Protein AF-0000000087418498 (afdb_homodimer)

Radius of gyration: 37.53 Å; Cα contacts (8 Å, |Δi|>4): 2451; chains: 2; bounding box: 101×217×63 Å

Secondary structure (DSSP, 8-state):
--------------------------PPPB--TTSSTT-EEESSS-EEEEEE-STT-EEEEEETTEEEEEE--TTSEEEEEEPP--SEEEEEEEEESSSEEEEEEEEEEEEEEEEESHHHH-BGGGSTTHHHHHHT--EEEEEEEE------SSPPS--S---EEESTTTSTTSBHHHHHHHHHHHHHH-S-EEEEE---TT--GGGGS-HHHHHH-GGGHHHHHHHHHHHHH--HHHHHHHHHHHHHHHHHHHHTT----SPP-PPP-GGGSSSSTTHHIIIIITTTTTS--SEEEEE--GGGGGGHHHHHHHHHHHHHHHHHHHTS-S--EEEEPPPPBS---SS----HHHHHHHHHHHHHHHSSSEEEE--TTS-BTTBSS-S-HHHHHHHHHHHIIIIIT---S--S--EEEEEEEETTEEEEEEE--TT-EEESSSSS---EEEE-TT--EEE-EEEEETTTEEEEE-TT-SS--EEEES-SSS----EEETTSPBPPPEES-----TTTT--/--------------------------PPPB--TTSSTT-EEESSS-EEEEEE-STT-EEEEEETTEEEEEE--TTSEEEEEEPP--SEEEEEEEEESSSEEEEEEEEEEEEEEEEESHHHH-BGGGSTTHHHHHHT--EEEEEEEE------SSPPS--S---EEESTTTSTTSBHHHHHHHHHHHHHH-S-EEEEE---TT--GGGGS-HHHHHH-GGGHHHHHHHHHHHHH--HHHHHHHHHHHHHHHHHHHHTT----SPP-PPP-GGGSSSSTTHHIIIIITTTTTS--SEEEEE--GGGGGGHHHHHHHHHHHHHHHHHHHTS-S--EEEEPPPPBS---SS----HHHHHHHHHHHHHHHSSSEEEE--TTS-BTTBSS-S-HHHHHHHHHHHIIIIIT---S--S--EEEEEEEETTEEEEEEE--TT-EEESSSSS---EEEE-TT--EEE-EEEEETTTEEEEE-TT-SS--EEEES-SSS----EEETTSPBPPPEES-----TTTT--

Solvent-accessible surface area (backbone atoms only — not comparable to full-atom values): 53823 Å² total; per-residue (Å²): 136,85,82,78,80,79,82,81,80,79,80,80,79,79,79,76,76,78,75,73,73,71,71,69,79,74,54,60,62,42,64,39,35,82,65,39,45,43,25,50,42,28,36,81,36,64,35,55,48,59,37,36,34,37,58,66,36,57,36,36,39,36,46,84,89,45,73,49,74,43,59,16,35,91,85,7,44,37,68,48,74,43,71,59,44,69,63,47,72,69,36,48,42,36,40,38,46,96,39,77,48,77,31,44,54,28,32,23,17,47,15,37,38,30,29,37,6,41,65,26,39,34,30,29,61,70,29,65,56,23,70,61,52,32,58,36,32,77,38,66,55,35,22,39,32,54,50,55,92,41,34,26,86,58,74,31,76,49,61,71,51,53,44,37,57,32,23,56,84,55,41,39,76,33,32,24,29,47,48,42,26,46,49,52,50,28,50,54,67,71,45,35,29,21,40,40,37,50,33,38,63,70,27,27,70,53,3,53,22,62,45,68,64,44,71,69,34,74,91,36,42,64,51,50,50,53,50,50,51,46,70,73,63,64,53,63,69,56,48,47,49,53,37,53,50,51,40,49,52,49,49,52,39,49,74,70,68,47,93,66,78,80,78,74,66,82,73,80,56,67,83,44,28,48,58,36,65,14,9,31,21,14,30,39,44,44,41,53,56,53,59,48,59,57,32,36,39,37,28,58,50,77,66,39,20,71,26,10,55,51,38,48,53,48,52,52,48,31,53,50,50,52,32,63,69,39,66,72,53,76,48,39,40,34,34,42,40,66,45,20,28,44,72,69,64,89,70,73,54,88,35,42,52,32,43,27,38,46,22,57,58,51,35,50,79,74,38,77,52,45,46,64,22,73,33,54,86,52,40,18,37,74,36,92,64,46,37,62,32,56,64,53,12,49,42,45,37,31,40,47,40,30,75,72,66,65,43,94,61,85,42,60,44,23,35,83,70,50,76,46,72,59,71,46,33,37,39,35,36,46,43,56,29,72,86,13,64,40,55,53,48,41,86,70,57,43,33,41,29,36,14,32,90,84,68,55,59,39,77,35,51,46,46,77,47,83,53,44,29,37,40,38,35,36,98,86,33,68,55,58,71,32,46,34,31,41,55,28,43,24,47,68,57,34,46,17,22,66,78,67,40,42,48,49,62,47,62,70,60,83,71,88,59,93,21,65,84,34,111,137,84,80,79,79,77,80,80,79,80,78,79,78,77,78,77,77,76,75,73,73,72,70,70,77,76,57,61,64,44,64,38,36,81,66,39,46,42,24,50,41,28,36,78,35,62,34,55,48,59,38,35,36,39,58,65,36,58,36,38,41,35,46,85,86,46,74,48,74,42,58,16,35,90,86,8,45,38,69,49,75,42,71,58,44,70,63,47,72,68,35,48,43,36,40,37,46,97,40,78,48,78,33,43,54,27,32,24,16,48,17,36,38,30,28,38,8,42,66,27,40,34,29,28,63,70,28,66,58,23,70,60,53,32,59,37,32,78,38,66,53,34,21,38,32,55,49,56,94,39,35,25,85,56,74,30,76,51,61,74,53,56,45,37,55,32,24,53,86,56,40,39,75,33,31,23,29,45,49,41,24,45,49,52,48,29,50,53,67,71,44,34,29,20,40,38,37,49,32,38,63,70,26,26,68,54,4,53,22,62,45,65,64,45,70,69,33,72,91,37,42,66,52,51,50,53,48,52,49,45,69,73,62,64,51,65,67,58,47,46,50,53,38,52,50,51,38,50,52,50,50,51,38,48,73,72,67,48,95,66,77,78,78,74,66,80,74,80,56,66,84,44,28,48,58,37,64,13,9,31,21,14,31,40,45,43,41,53,57,52,59,47,58,56,30,37,41,38,28,59,52,77,65,39,19,71,25,11,56,52,39,48,53,50,53,52,47,30,54,48,50,51,33,62,70,40,67,72,54,75,47,40,41,33,32,41,40,67,46,21,27,44,72,68,65,89,69,76,54,89,36,42,53,31,43,27,39,43,22,58,58,52,34,48,78,74,38,76,56,43,44,65,22,71,34,56,87,54,40,18,36,74,36,93,65,47,39,61,33,56,64,54,12,47,41,46,37,32,40,47,41,29,75,73,66,64,43,94,62,85,41,58,44,23,35,82,70,49,77,47,72,59,71,46,34,35,40,34,36,46,42,57,29,73,86,13,64,39,56,54,50,44,85,71,56,45,36,41,30,35,14,31,89,85,69,55,60,39,76,34,50,46,46,78,47,83,54,44,27,37,40,38,34,37,96,86,32,68,54,57,70,34,45,34,31,41,54,28,41,25,49,68,57,33,46,18,22,67,77,66,39,40,48,50,62,47,62,70,61,85,71,88,59,91,20,66,85,34,111

Foldseek 3Di:
DDPPPPDPPPPPPPPPPPPPPPPVPWDDWDAFQQDAALHEAEADAWFKGKTFGAQQWKKWKDKDHWIDIDGQHNRRIDMDTTDGDDWDDDIWIWMDTVDIDIHTRYTYFAEEEQEAADQQQPFLQQFPPSVVVLQPFQAQLEKEKEFDQWFDLAADQHGDIHIDGTHSVPRGRHGNLQSLLQVVCCVVVVGRYYYYYLYYHLADLQQQFNPVVLVVDVLNVVVVVVVVVCVVPDDLVVQQVVLVVQQVVQVVCVVVVHDGDDRGDRDDDPNTDRYDGNRCNRRRVNNCAQRDHQYYEYEYQPNCLLQLVSLLPSVLNSQVRSCVRNVPHNHAYEYEQFEFEADDDDWDDFGSSLSNSVSQVSSPVVGPNYYYAYHNPQDDHHDSRRRNSNVSSVLRSLSCCCVPVNDPDQNHWKEWDDWDDDFQKIKTFIPSLVQAKAWPPDRWWFFKWWDDPVPDIGGWGWDDDPGGMIMIGDPVGGHTDKMWGNRYSRTDGTMTHPVRGHHRTDMPDPDDGPSNPPD/DPPCPPPPPPPPPPPPPPPPPPPPPFDDWDAFQQDAALHEAEADAWFKGKTFGAQQWKKWKDKDHWIDIDGQHNRRIDMDTTDGDHWDDDIWIWMDTVDIDIHTRYTYFAEAEQEEADLQQPFLQQFPPSVVVLQPFQAQLEKEKEFDQWFDLAADQHGDIHIDGTHSVPRGRHGNLQSLLQVVCCVVVVGRYYYYYLYYHLADLQQQFNPVVLVVDVLNVVVVVVVVVCVVPDDLVVQQVVLVVQQVVQVVCVVVVHDGDDRGDRDDDPNTDRYRGNRCNRRRVNNCAQRDHQYYEYEYQPNCLLQLVSLLPSVLNSQVRSCVRNVPPNHAYEYEQFEFEADDDDWDDFGSSLSNSVSQVSSPVVGPNYYYAYHNPQDDHHDSRRRNSNVSSVLRSLSCCCPPVNDPDQRHWKEWDDWDDDFQKIKTFIPSQVQAKAWPPDRWWFFKWWDDPVPDTGGWGWHDDPGGMIMIGDPVGGHTDKMWGNRYSRTDGTMTHPVRGHHRTDMPDPDDGPSNPPD

Sequence (1038 aa):
MPALHRNLLLTGCLLLAVFSTTQSTRADVKMPALFGDHMVLQQGQPIPIWGWADPGEQVRVTLGGDVRTVTADAEGRWKVLLGKLSAGGPHKLEIQGNNALTLSDVLIGEVWVCSGQSNMQWDVSRSNDSDLEIASAKYPNIRLITVPQVGTQEPQDDFKGKWELCSPETVPSFSAVGYFFGRQLYQTLDVPIGLIDNSWGGSSAEAWVRRDLLEADAQYGPLMERWEKTESTYDHDKAVANYKEKLAAWKTKKEAGEKVGNQPRAPRNPLTNQHRPGNLYNGVLKPVIGYGIRGAIWYQGESNAGRAYQYRNLFPLMIQNWRDEWGQGDFPFYFVQLADFRNEVPGPADSAWAELREAQTMTMSKLPNTGEAVILNLGESSDIHPKNKQDVAKRLARWALAHDYGMDIVYRSPIYKSMETDGNKSVLTFDHVGGGLDTFDVPQLIGFTIAGEDQKFVPATAKIIGKNQIEVTSDQIEAPVAVRYAWADNPVCNVQNVEGLPLTPFRTDDWKGVTADSHMPALHRNLLLTGCLLLAVFSTTQSTRADVKMPALFGDHMVLQQGQPIPIWGWADPGEQVRVTLGGDVRTVTADAEGRWKVLLGKLSAGGPHKLEIQGNNALTLSDVLIGEVWVCSGQSNMQWDVSRSNDSDLEIASAKYPNIRLITVPQVGTQEPQDDFKGKWELCSPETVPSFSAVGYFFGRQLYQTLDVPIGLIDNSWGGSSAEAWVRRDLLEADAQYGPLMERWEKTESTYDHDKAVANYKEKLAAWKTKKEAGEKVGNQPRAPRNPLTNQHRPGNLYNGVLKPVIGYGIRGAIWYQGESNAGRAYQYRNLFPLMIQNWRDEWGQGDFPFYFVQLADFRNEVPGPADSAWAELREAQTMTMSKLPNTGEAVILNLGESSDIHPKNKQDVAKRLARWALAHDYGMDIVYRSPIYKSMETDGNKSVLTFDHVGGGLDTFDVPQLIGFTIAGEDQKFVPATAKIIGKNQIEVTSDQIEAPVAVRYAWADNPVCNVQNVEGLPLTPFRTDDWKGVTADSH

Organism: NCBI:txid2527985

pLDDT: mean 94.29, std 13.64, range [24.36, 99.0]

InterPro domains:
  IPR005181 Sialate O-acetylesterase domain [PF03629] (110-233)
  IPR005181 Sialate O-acetylesterase domain [PF03629] (292-379)
  IPR036514 SGNH hydrolase superfamily [G3DSA:3.40.50.1110] (109-403)
  IPR039329 Sialate O-acetylesterase [PTHR22901] (10-508)

Structure (mmCIF, N/CA/C/O backbone):
data_AF-0000000087418498-model_v1
#
loop_
_entity.id
_entity.type
_entity.pdbx_description
1 polymer 'Sialate O-acetylesterase domain-containing protein'
#
loop_
_atom_site.group_PDB
_atom_site.id
_atom_site.type_symbol
_atom_site.label_atom_id
_atom_site.label_alt_id
_atom_site.label_comp_id
_atom_site.label_asym_id
_atom_site.label_entity_id
_atom_site.label_seq_id
_atom_site.pdbx_PDB_ins_code
_atom_site.Cartn_x
_atom_site.Cartn_y
_atom_site.Cartn_z
_atom_site.occupancy
_atom_site.B_iso_or_equiv
_atom_site.auth_seq_id
_atom_site.auth_comp_id
_atom_site.auth_asym_id
_atom_site.auth_atom_id
_atom_site.pdbx_PDB_model_num
ATOM 1 N N . MET A 1 1 ? -52.5 -112.812 7.559 1 26 1 MET A N 1
ATOM 2 C CA . MET A 1 1 ? -51.562 -112.062 6.758 1 26 1 MET A CA 1
ATOM 3 C C . MET A 1 1 ? -51.938 -110.625 6.699 1 26 1 MET A C 1
ATOM 5 O O . MET A 1 1 ? -52.906 -110.25 6.012 1 26 1 MET A O 1
ATOM 9 N N . PRO A 1 2 ? -51.844 -109.812 7.918 1 30.5 2 PRO A N 1
ATOM 10 C CA . PRO A 1 2 ? -52.406 -108.5 8.305 1 30.5 2 PRO A CA 1
ATOM 11 C C . PRO A 1 2 ? -51.812 -107.312 7.523 1 30.5 2 PRO A C 1
ATOM 13 O O . PRO A 1 2 ? -50.594 -107.25 7.406 1 30.5 2 PRO A O 1
ATOM 16 N N . ALA A 1 3 ? -52.469 -106.938 6.449 1 29.66 3 ALA A N 1
ATOM 17 C CA . ALA A 1 3 ? -52.188 -105.938 5.406 1 29.66 3 ALA A CA 1
ATOM 18 C C . ALA A 1 3 ? -52.031 -104.562 6 1 29.66 3 ALA A C 1
ATOM 20 O O . ALA A 1 3 ? -53 -104 6.527 1 29.66 3 ALA A O 1
ATOM 21 N N . LEU A 1 4 ? -50.906 -104.188 6.699 1 26.78 4 LEU A N 1
ATOM 22 C CA . LEU A 1 4 ? -50.531 -103 7.387 1 26.78 4 LEU A CA 1
ATOM 23 C C . LEU A 1 4 ? -50.469 -101.812 6.41 1 26.78 4 LEU A C 1
ATOM 25 O O . LEU A 1 4 ? -49.688 -101.812 5.457 1 26.78 4 LEU A O 1
ATOM 29 N N . HIS A 1 5 ? -51.562 -101.125 6.059 1 24.36 5 HIS A N 1
ATOM 30 C CA . HIS A 1 5 ? -51.719 -100 5.156 1 24.36 5 HIS A CA 1
ATOM 31 C C . HIS A 1 5 ? -50.938 -98.75 5.656 1 24.36 5 HIS A C 1
ATOM 33 O O . HIS A 1 5 ? -51.281 -98.188 6.695 1 24.36 5 HIS A O 1
ATOM 39 N N . ARG A 1 6 ? -49.562 -98.75 5.664 1 27.55 6 ARG A N 1
ATOM 40 C CA . ARG A 1 6 ? -48.75 -97.625 6.168 1 27.55 6 ARG A CA 1
ATOM 41 C C . ARG A 1 6 ? -49.094 -96.312 5.43 1 27.55 6 ARG A C 1
ATOM 43 O O . ARG A 1 6 ? -49.031 -96.312 4.199 1 27.55 6 ARG A O 1
ATOM 50 N N . ASN A 1 7 ? -49.906 -95.375 5.973 1 25.09 7 ASN A N 1
ATOM 51 C CA . ASN A 1 7 ? -50.344 -94.062 5.578 1 25.09 7 ASN A CA 1
ATOM 52 C C . ASN A 1 7 ? -49.156 -93.125 5.289 1 25.09 7 ASN A C 1
ATOM 54 O O . ASN A 1 7 ? -48.25 -92.938 6.137 1 25.09 7 ASN A O 1
ATOM 58 N N . LEU A 1 8 ? -48.594 -92.938 4.07 1 28.19 8 LEU A N 1
ATOM 59 C CA . LEU A 1 8 ? -47.562 -92.125 3.535 1 28.19 8 LEU A CA 1
ATOM 60 C C . LEU A 1 8 ? -47.906 -90.625 3.736 1 28.19 8 LEU A C 1
ATOM 62 O O . LEU A 1 8 ? -48.906 -90.188 3.221 1 28.19 8 LEU A O 1
ATOM 66 N N . LEU A 1 9 ? -47.625 -90 4.938 1 29.53 9 LEU A N 1
ATOM 67 C CA . LEU A 1 9 ? -47.719 -88.562 5.258 1 29.53 9 LEU A CA 1
ATOM 68 C C . LEU A 1 9 ? -46.906 -87.75 4.293 1 29.53 9 LEU A C 1
ATOM 70 O O . LEU A 1 9 ? -45.688 -87.938 4.164 1 29.53 9 LEU A O 1
ATOM 74 N N . LEU A 1 10 ? -47.406 -87.188 3.182 1 29.3 10 LEU A N 1
ATOM 75 C CA . LEU A 1 10 ? -46.844 -86.25 2.211 1 29.3 10 LEU A CA 1
ATOM 76 C C . LEU A 1 10 ? -46.5 -84.938 2.873 1 29.3 10 LEU A C 1
ATOM 78 O O . LEU A 1 10 ? -47.375 -84.312 3.428 1 29.3 10 LEU A O 1
ATOM 82 N N . THR A 1 11 ? -45.344 -84.75 3.512 1 34.16 11 THR A N 1
ATOM 83 C CA . THR A 1 11 ? -44.812 -83.5 4.039 1 34.16 11 THR A CA 1
ATOM 84 C C . THR A 1 11 ? -44.688 -82.438 2.938 1 34.16 11 THR A C 1
ATOM 86 O O . THR A 1 11 ? -44.031 -82.625 1.933 1 34.16 11 THR A O 1
ATOM 89 N N . GLY A 1 12 ? -45.719 -81.625 2.635 1 31.41 12 GLY A N 1
ATOM 90 C CA . GLY A 1 12 ? -45.688 -80.438 1.747 1 31.41 12 GLY A CA 1
ATOM 91 C C . GLY A 1 12 ? -44.656 -79.438 2.139 1 31.41 12 GLY A C 1
ATOM 92 O O . GLY A 1 12 ? -44.656 -78.938 3.277 1 31.41 12 GLY A O 1
ATOM 93 N N . CYS A 1 13 ? -43.438 -79.375 1.592 1 32.94 13 CYS A N 1
ATOM 94 C CA . CYS A 1 13 ? -42.344 -78.438 1.697 1 32.94 13 CYS A CA 1
ATOM 95 C C . CYS A 1 13 ? -42.812 -77 1.256 1 32.94 13 CYS A C 1
ATOM 97 O O . CYS A 1 13 ? -43.156 -76.812 0.087 1 32.94 13 CYS A O 1
ATOM 99 N N . LEU A 1 14 ? -43.5 -76.25 2.1 1 37.97 14 LEU A N 1
ATOM 100 C CA . LEU A 1 14 ? -43.781 -74.812 1.844 1 37.97 14 LEU A CA 1
ATOM 101 C C . LEU A 1 14 ? -42.5 -74.062 1.544 1 37.97 14 LEU A C 1
ATOM 103 O O . LEU A 1 14 ? -41.594 -74 2.391 1 37.97 14 LEU A O 1
ATOM 107 N N . LEU A 1 15 ? -42.031 -73.938 0.312 1 37.69 15 LEU A N 1
ATOM 108 C CA . LEU A 1 15 ? -41 -73.062 -0.17 1 37.69 15 LEU A CA 1
ATOM 109 C C . LEU A 1 15 ? -41.281 -71.562 0.19 1 37.69 15 LEU A C 1
ATOM 111 O O . LEU A 1 15 ? -42.281 -71 -0.294 1 37.69 15 LEU A O 1
ATOM 115 N N . LEU A 1 16 ? -40.938 -71.125 1.409 1 40.69 16 LEU A N 1
ATOM 116 C CA . LEU A 1 16 ? -40.938 -69.688 1.744 1 40.69 16 LEU A CA 1
ATOM 117 C C . LEU A 1 16 ? -40.031 -68.938 0.823 1 40.69 16 LEU A C 1
ATOM 119 O O . LEU A 1 16 ? -38.812 -69.125 0.834 1 40.69 16 LEU A O 1
ATOM 123 N N . ALA A 1 17 ? -40.469 -68.375 -0.27 1 44.78 17 ALA A N 1
ATOM 124 C CA . ALA A 1 17 ? -39.781 -67.375 -1.098 1 44.78 17 ALA A CA 1
ATOM 125 C C . ALA A 1 17 ? -39.375 -66.125 -0.28 1 44.78 17 ALA A C 1
ATOM 127 O O . ALA A 1 17 ? -40.25 -65.438 0.198 1 44.78 17 ALA A O 1
ATOM 128 N N . VAL A 1 18 ? -38.219 -66.188 0.4 1 45.78 18 VAL A N 1
ATOM 129 C CA . VAL A 1 18 ? -37.625 -65 0.984 1 45.78 18 VAL A CA 1
ATOM 130 C C . VAL A 1 18 ? -37.469 -63.906 -0.087 1 45.78 18 VAL A C 1
ATOM 132 O O . VAL A 1 18 ? -36.688 -64.062 -1.029 1 45.78 18 VAL A O 1
ATOM 135 N N . PHE A 1 19 ? -38.531 -63.094 -0.323 1 46.25 19 PHE A N 1
ATOM 136 C CA . PHE A 1 19 ? -38.344 -61.844 -1.051 1 46.25 19 PHE A CA 1
ATOM 137 C C . PHE A 1 19 ? -37.281 -60.969 -0.391 1 46.25 19 PHE A C 1
ATOM 139 O O . PHE A 1 19 ? -37.5 -60.438 0.697 1 46.25 19 PHE A O 1
ATOM 146 N N . SER A 1 20 ? -36 -61.281 -0.618 1 42.03 20 SER A N 1
ATOM 147 C CA . SER A 1 20 ? -35 -60.312 -0.288 1 42.03 20 SER A CA 1
ATOM 148 C C . SER A 1 20 ? -35.312 -58.938 -0.905 1 42.03 20 SER A C 1
ATOM 150 O O . SER A 1 20 ? -35.25 -58.781 -2.127 1 42.03 20 SER A O 1
ATOM 152 N N . THR A 1 21 ? -36.188 -58.188 -0.306 1 44.19 21 THR A N 1
ATOM 153 C CA . THR A 1 21 ? -36.219 -56.781 -0.677 1 44.19 21 THR A CA 1
ATOM 154 C C . THR A 1 21 ? -34.812 -56.188 -0.672 1 44.19 21 THR A C 1
ATOM 156 O O . THR A 1 21 ? -34.156 -56.094 0.382 1 44.19 21 THR A O 1
ATOM 159 N N . THR A 1 22 ? -34.031 -56.438 -1.661 1 41.88 22 THR A N 1
ATOM 160 C CA . THR A 1 22 ? -32.875 -55.562 -1.823 1 41.88 22 THR A CA 1
ATOM 161 C C . THR A 1 22 ? -33.25 -54.094 -1.584 1 41.88 22 THR A C 1
ATOM 163 O O . THR A 1 22 ? -34 -53.531 -2.359 1 41.88 22 THR A O 1
ATOM 166 N N . GLN A 1 23 ? -33.469 -53.719 -0.371 1 42.06 23 GLN A N 1
ATOM 167 C CA . GLN A 1 23 ? -33.438 -52.281 -0.17 1 42.06 23 GLN A CA 1
ATOM 168 C C . GLN A 1 23 ? -32.312 -51.656 -0.973 1 42.06 23 GLN A C 1
ATOM 170 O O . GLN A 1 23 ? -31.141 -51.844 -0.668 1 42.06 23 GLN A O 1
ATOM 175 N N . SER A 1 24 ? -32.531 -51.531 -2.211 1 44.19 24 SER A N 1
ATOM 176 C CA . SER A 1 24 ? -31.578 -50.688 -2.91 1 44.19 24 SER A CA 1
ATOM 177 C C . SER A 1 24 ? -31.219 -49.438 -2.078 1 44.19 24 SER A C 1
ATOM 179 O O . SER A 1 24 ? -32.094 -48.594 -1.813 1 44.19 24 SER A O 1
ATOM 181 N N . THR A 1 25 ? -30.391 -49.562 -1.174 1 49.53 25 THR A N 1
ATOM 182 C CA . THR A 1 25 ? -29.844 -48.375 -0.547 1 49.53 25 THR A CA 1
ATOM 183 C C . THR A 1 25 ? -29.609 -47.281 -1.582 1 49.53 25 THR A C 1
ATOM 185 O O . THR A 1 25 ? -28.688 -47.375 -2.402 1 49.53 25 THR A O 1
ATOM 188 N N . ARG A 1 26 ? -30.719 -46.594 -1.955 1 57.44 26 ARG A N 1
ATOM 189 C CA . ARG A 1 26 ? -30.656 -45.469 -2.861 1 57.44 26 ARG A CA 1
ATOM 190 C C . ARG A 1 26 ? -29.719 -44.375 -2.332 1 57.44 26 ARG A C 1
ATOM 192 O O . ARG A 1 26 ? -29.828 -43.969 -1.176 1 57.44 26 ARG A O 1
ATOM 199 N N . ALA A 1 27 ? -28.641 -44.219 -2.979 1 67.5 27 ALA A N 1
ATOM 200 C CA . ALA A 1 27 ? -27.688 -43.219 -2.557 1 67.5 27 ALA A CA 1
ATOM 201 C C . ALA A 1 27 ? -28.203 -41.812 -2.859 1 67.5 27 ALA A C 1
ATOM 203 O O . ALA A 1 27 ? -28.703 -41.531 -3.959 1 67.5 27 ALA A O 1
ATOM 204 N N . ASP A 1 28 ? -28.359 -40.875 -1.874 1 84.44 28 ASP A N 1
ATOM 205 C CA . ASP A 1 28 ? -28.75 -39.469 -1.936 1 84.44 28 ASP A CA 1
ATOM 206 C C . ASP A 1 28 ? -27.844 -38.688 -2.883 1 84.44 28 ASP A C 1
ATOM 208 O O . ASP A 1 28 ? -26.688 -39.031 -3.066 1 84.44 28 ASP A O 1
ATOM 212 N N . VAL A 1 29 ? -28.469 -37.781 -3.686 1 95 29 VAL A N 1
ATOM 213 C CA . VAL A 1 29 ? -27.688 -36.875 -4.496 1 95 29 VAL A CA 1
ATOM 214 C C . VAL A 1 29 ? -26.641 -36.188 -3.631 1 95 29 VAL A C 1
ATOM 216 O O . VAL A 1 29 ? -26.922 -35.75 -2.51 1 95 29 VAL A O 1
ATOM 219 N N . LYS A 1 30 ? -25.422 -36.188 -4.129 1 96.25 30 LYS A N 1
ATOM 220 C CA . LYS A 1 30 ? -24.281 -35.562 -3.469 1 96.25 30 LYS A CA 1
ATOM 221 C C . LYS A 1 30 ? -23.578 -34.562 -4.398 1 96.25 30 LYS A C 1
ATOM 223 O O . LYS A 1 30 ? -23.453 -34.812 -5.602 1 96.25 30 LYS A O 1
ATOM 228 N N . MET A 1 31 ? -23.188 -33.438 -3.791 1 97.12 31 MET A N 1
ATOM 229 C CA . MET A 1 31 ? -22.484 -32.438 -4.559 1 97.12 31 MET A CA 1
ATOM 230 C C . MET A 1 31 ? -21.031 -32.312 -4.094 1 97.12 31 MET A C 1
ATOM 232 O O . MET A 1 31 ? -20.734 -32.562 -2.93 1 97.12 31 MET A O 1
ATOM 236 N N . PRO A 1 32 ? -20.109 -31.875 -5.012 1 97.88 32 PRO A N 1
ATOM 237 C CA . PRO A 1 32 ? -18.766 -31.5 -4.543 1 97.88 32 PRO A CA 1
ATOM 238 C C . PRO A 1 32 ? -18.781 -30.312 -3.602 1 97.88 32 PRO A C 1
ATOM 240 O O . PRO A 1 32 ? -19.75 -29.547 -3.582 1 97.88 32 PRO A O 1
ATOM 243 N N . ALA A 1 33 ? -17.656 -30.125 -2.881 1 97.56 33 ALA A N 1
ATOM 244 C CA . ALA A 1 33 ? -17.516 -29.047 -1.9 1 97.56 33 ALA A CA 1
ATOM 245 C C . ALA A 1 33 ? -17.641 -27.672 -2.562 1 97.56 33 ALA A C 1
ATOM 247 O O . ALA A 1 33 ? -18.062 -26.703 -1.927 1 97.56 33 ALA A O 1
ATOM 248 N N . LEU A 1 34 ? -17.344 -27.578 -3.818 1 98.06 34 LEU A N 1
ATOM 249 C CA . LEU A 1 34 ? -17.406 -26.312 -4.566 1 98.06 34 LEU A CA 1
ATOM 250 C C . LEU A 1 34 ? -18.828 -25.781 -4.617 1 98.06 34 LEU A C 1
ATOM 252 O O . LEU A 1 34 ? -19.031 -24.578 -4.797 1 98.06 34 LEU A O 1
ATOM 256 N N . PHE A 1 35 ? -19.719 -26.719 -4.59 1 98.62 35 PHE A N 1
ATOM 257 C CA . PHE A 1 35 ? -21.125 -26.312 -4.566 1 98.62 35 PHE A CA 1
ATOM 258 C C . PHE A 1 35 ? -21.672 -26.359 -3.148 1 98.62 35 PHE A C 1
ATOM 260 O O . PHE A 1 35 ? -22.016 -27.422 -2.639 1 98.62 35 PHE A O 1
ATOM 267 N N . GLY A 1 36 ? -21.75 -25.203 -2.535 1 98.38 36 GLY A N 1
ATOM 268 C CA . GLY A 1 36 ? -22.25 -25.062 -1.175 1 98.38 36 GLY A CA 1
ATOM 269 C C . GLY A 1 36 ? -22.875 -23.719 -0.911 1 98.38 36 GLY A C 1
ATOM 270 O O . GLY A 1 36 ? -22.922 -22.859 -1.799 1 98.38 36 GLY A O 1
ATOM 271 N N . ASP A 1 37 ? -23.406 -23.625 0.279 1 98.62 37 ASP A N 1
ATOM 272 C CA . ASP A 1 37 ? -23.922 -22.312 0.667 1 98.62 37 ASP A CA 1
ATOM 273 C C . ASP A 1 37 ? -22.859 -21.234 0.478 1 98.62 37 ASP A C 1
ATOM 275 O O . ASP A 1 37 ? -21.672 -21.484 0.649 1 98.62 37 ASP A O 1
ATOM 279 N N . HIS A 1 38 ? -23.281 -20.031 0.031 1 98.88 38 HIS A N 1
ATOM 280 C CA . HIS A 1 38 ? -22.453 -18.844 -0.02 1 98.88 38 HIS A CA 1
ATOM 281 C C . HIS A 1 38 ? -21.531 -18.859 -1.23 1 98.88 38 HIS A C 1
ATOM 283 O O . HIS A 1 38 ? -20.719 -17.953 -1.408 1 98.88 38 HIS A O 1
ATOM 289 N N . MET A 1 39 ? -21.734 -19.891 -2.115 1 98.88 39 MET A N 1
ATOM 290 C CA . MET A 1 39 ? -20.828 -19.953 -3.264 1 98.88 39 MET A CA 1
ATOM 291 C C . MET A 1 39 ? -21.078 -18.797 -4.219 1 98.88 39 MET A C 1
ATOM 293 O O . MET A 1 39 ? -22.109 -18.141 -4.152 1 98.88 39 MET A O 1
ATOM 297 N N . VAL A 1 40 ? -20.078 -18.531 -5.043 1 98.94 40 VAL A N 1
ATOM 298 C CA . VAL A 1 40 ? -20.219 -17.594 -6.152 1 98.94 40 VAL A CA 1
ATOM 299 C C . VAL A 1 40 ? -20.094 -18.328 -7.477 1 98.94 40 VAL A C 1
ATOM 301 O O . VAL A 1 40 ? -19.156 -19.125 -7.664 1 98.94 40 VAL A O 1
ATOM 304 N N . LEU A 1 41 ? -21.047 -18.156 -8.344 1 98.88 41 LEU A N 1
ATOM 305 C CA . LEU A 1 41 ? -21 -18.703 -9.695 1 98.88 41 LEU A CA 1
ATOM 306 C C . LEU A 1 41 ? -20.609 -17.625 -10.703 1 98.88 41 LEU A C 1
ATOM 308 O O . LEU A 1 41 ? -20.984 -16.453 -10.547 1 98.88 41 LEU A O 1
ATOM 312 N N . GLN A 1 42 ? -19.875 -18 -11.703 1 98.81 42 GLN A N 1
ATOM 313 C CA . GLN A 1 42 ? -19.344 -17.062 -12.68 1 98.81 42 GLN A CA 1
ATOM 314 C C . GLN A 1 42 ? -20.453 -16.453 -13.523 1 98.81 42 GLN A C 1
ATOM 316 O O . GLN A 1 42 ? -21.297 -17.172 -14.07 1 98.81 42 GLN A O 1
ATOM 321 N N . GLN A 1 43 ? -20.5 -15.227 -13.656 1 98.5 43 GLN A N 1
ATOM 322 C CA . GLN A 1 43 ? -21.5 -14.531 -14.461 1 98.5 43 GLN A CA 1
ATOM 323 C C . GLN A 1 43 ? -21.141 -14.578 -15.938 1 98.5 43 GLN A C 1
ATOM 325 O O . GLN A 1 43 ? -19.984 -14.789 -16.297 1 98.5 43 GLN A O 1
ATOM 330 N N . GLY A 1 44 ? -22.109 -14.312 -16.781 1 97.06 44 GLY A N 1
ATOM 331 C CA . GLY A 1 44 ? -21.906 -13.969 -18.172 1 97.06 44 GLY A CA 1
ATOM 332 C C . GLY A 1 44 ? -21.547 -15.164 -19.047 1 97.06 44 GLY A C 1
ATOM 333 O O . GLY A 1 44 ? -21.125 -15.008 -20.188 1 97.06 44 GLY A O 1
ATOM 334 N N . GLN A 1 45 ? -21.656 -16.328 -18.531 1 97.31 45 GLN A N 1
ATOM 335 C CA . GLN A 1 45 ? -21.438 -17.578 -19.266 1 97.31 45 GLN A CA 1
ATOM 336 C C . GLN A 1 45 ? -22.312 -18.703 -18.719 1 97.31 45 GLN A C 1
ATOM 338 O O . GLN A 1 45 ? -22.875 -18.578 -17.625 1 97.31 45 GLN A O 1
ATOM 343 N N . PRO A 1 46 ? -22.469 -19.766 -19.484 1 97.5 46 PRO A N 1
ATOM 344 C CA . PRO A 1 46 ? -23.203 -20.906 -18.953 1 97.5 46 PRO A CA 1
ATOM 345 C C . PRO A 1 46 ? -22.609 -21.438 -17.641 1 97.5 46 PRO A C 1
ATOM 347 O O . PRO A 1 46 ? -21.391 -21.406 -17.469 1 97.5 46 PRO A O 1
ATOM 350 N N . ILE A 1 47 ? -23.484 -21.922 -16.828 1 98.38 47 ILE A N 1
ATOM 351 C CA . ILE A 1 47 ? -23.078 -22.312 -15.477 1 98.38 47 ILE A CA 1
ATOM 352 C C . ILE A 1 47 ? -23.109 -23.828 -15.344 1 98.38 47 ILE A C 1
ATOM 354 O O . ILE A 1 47 ? -24.188 -24.438 -15.273 1 98.38 47 ILE A O 1
ATOM 358 N N . PRO A 1 48 ? -21.969 -24.453 -15.258 1 98.31 48 PRO A N 1
ATOM 359 C CA . PRO A 1 48 ? -21.938 -25.906 -15.047 1 98.31 48 PRO A CA 1
ATOM 360 C C . PRO A 1 48 ? -22.219 -26.297 -13.602 1 98.31 48 PRO A C 1
ATOM 362 O O . PRO A 1 48 ? -21.672 -25.703 -12.672 1 98.31 48 PRO A O 1
ATOM 365 N N . ILE A 1 49 ? -23.094 -27.281 -13.391 1 98.56 49 ILE A N 1
ATOM 366 C CA . ILE A 1 49 ? -23.375 -27.906 -12.109 1 98.56 49 ILE A CA 1
ATOM 367 C C . ILE A 1 49 ? -23.281 -29.438 -12.25 1 98.56 49 ILE A C 1
ATOM 369 O O . ILE A 1 49 ? -23.781 -30 -13.219 1 98.56 49 ILE A O 1
ATOM 373 N N . TRP A 1 50 ? -22.594 -30.062 -11.312 1 98.38 50 TRP A N 1
ATOM 374 C CA . TRP A 1 50 ? -22.453 -31.5 -11.422 1 98.38 50 TRP A CA 1
ATOM 375 C C . TRP A 1 50 ? -22.453 -32.156 -10.039 1 98.38 50 TRP A C 1
ATOM 377 O O . TRP A 1 50 ? -22.344 -31.469 -9.023 1 98.38 50 TRP A O 1
ATOM 387 N N . GLY A 1 51 ? -22.641 -33.438 -10.039 1 98.12 51 GLY A N 1
ATOM 388 C CA . GLY A 1 51 ? -22.625 -34.219 -8.812 1 98.12 51 GLY A CA 1
ATOM 389 C C . GLY A 1 51 ? -22.781 -35.719 -9.047 1 98.12 51 GLY A C 1
ATOM 390 O O . GLY A 1 51 ? -22.359 -36.219 -10.086 1 98.12 51 GLY A O 1
ATOM 391 N N . TRP A 1 52 ? -23.203 -36.344 -7.965 1 98.06 52 TRP A N 1
ATOM 392 C CA . TRP A 1 52 ? -23.391 -37.781 -8.008 1 98.06 52 TRP A CA 1
ATOM 393 C C . TRP A 1 52 ? -24.781 -38.156 -7.512 1 98.06 52 TRP A C 1
ATOM 395 O O . TRP A 1 52 ? -25.359 -37.5 -6.648 1 98.06 52 TRP A O 1
ATOM 405 N N . ALA A 1 53 ? -25.297 -39.219 -8.086 1 97.62 53 ALA A N 1
ATOM 406 C CA . ALA A 1 53 ? -26.547 -39.875 -7.695 1 97.62 53 ALA A CA 1
ATOM 407 C C . ALA A 1 53 ? -26.531 -41.344 -8.039 1 97.62 53 ALA A C 1
ATOM 409 O O . ALA A 1 53 ? -25.5 -41.875 -8.477 1 97.62 53 ALA A O 1
ATOM 410 N N . ASP A 1 54 ? -27.641 -42.031 -7.777 1 96.81 54 ASP A N 1
ATOM 411 C CA . ASP A 1 54 ? -27.719 -43.406 -8.211 1 96.81 54 ASP A CA 1
ATOM 412 C C . ASP A 1 54 ? -27.719 -43.5 -9.734 1 96.81 54 ASP A C 1
ATOM 414 O O . ASP A 1 54 ? -28.328 -42.688 -10.414 1 96.81 54 ASP A O 1
ATOM 418 N N . PRO A 1 55 ? -27 -44.562 -10.188 1 96.94 55 PRO A N 1
ATOM 419 C CA . PRO A 1 55 ? -27.062 -44.781 -11.633 1 96.94 55 PRO A CA 1
ATOM 420 C C . PRO A 1 55 ? -28.5 -44.781 -12.156 1 96.94 55 PRO A C 1
ATOM 422 O O . PRO A 1 55 ? -29.359 -45.469 -11.594 1 96.94 55 PRO A O 1
ATOM 425 N N . GLY A 1 56 ? -28.734 -44 -13.148 1 96.69 56 GLY A N 1
ATOM 426 C CA . GLY A 1 56 ? -30.047 -43.969 -13.766 1 96.69 56 GLY A CA 1
ATOM 427 C C . GLY A 1 56 ? -31.016 -43.031 -13.07 1 96.69 56 GLY A C 1
ATOM 428 O O . GLY A 1 56 ? -32.125 -42.781 -13.562 1 96.69 56 GLY A O 1
ATOM 429 N N . GLU A 1 57 ? -30.562 -42.438 -12.031 1 96.94 57 GLU A N 1
ATOM 430 C CA . GLU A 1 57 ? -31.422 -41.531 -11.305 1 96.94 57 GLU A CA 1
ATOM 431 C C . GLU A 1 57 ? -31.609 -40.219 -12.078 1 96.94 57 GLU A C 1
ATOM 433 O O . GLU A 1 57 ? -30.641 -39.688 -12.648 1 96.94 57 GLU A O 1
ATOM 438 N N . GLN A 1 58 ? -32.875 -39.75 -12.141 1 97.75 58 GLN A N 1
ATOM 439 C CA . GLN A 1 58 ? -33.125 -38.438 -12.727 1 97.75 58 GLN A CA 1
ATOM 440 C C . GLN A 1 58 ? -32.906 -37.344 -11.711 1 97.75 58 GLN A C 1
ATOM 442 O O . GLN A 1 58 ? -33.438 -37.375 -10.586 1 97.75 58 GLN A O 1
ATOM 447 N N . VAL A 1 59 ? -32.156 -36.344 -12.117 1 98.25 59 VAL A N 1
ATOM 448 C CA . VAL A 1 59 ? -31.812 -35.219 -11.258 1 98.25 59 VAL A CA 1
ATOM 449 C C . VAL A 1 59 ? -32.312 -33.906 -11.891 1 98.25 59 VAL A C 1
ATOM 451 O O . VAL A 1 59 ? -31.984 -33.625 -13.039 1 98.25 59 VAL A O 1
ATOM 454 N N . ARG A 1 60 ? -33.094 -33.156 -11.18 1 98.25 60 ARG A N 1
ATOM 455 C CA . ARG A 1 60 ? -33.594 -31.859 -11.594 1 98.25 60 ARG A CA 1
ATOM 456 C C . ARG A 1 60 ? -32.844 -30.75 -10.875 1 98.25 60 ARG A C 1
ATOM 458 O O . ARG A 1 60 ? -32.75 -30.734 -9.648 1 98.25 60 ARG A O 1
ATOM 465 N N . VAL A 1 61 ? -32.25 -29.812 -11.633 1 98.62 61 VAL A N 1
ATOM 466 C CA . VAL A 1 61 ? -31.469 -28.703 -11.086 1 98.62 61 VAL A CA 1
ATOM 467 C C . VAL A 1 61 ? -32.156 -27.375 -11.422 1 98.62 61 VAL A C 1
ATOM 469 O O . VAL A 1 61 ? -32.469 -27.125 -12.578 1 98.62 61 VAL A O 1
ATOM 472 N N . THR A 1 62 ? -32.375 -26.547 -10.375 1 98.19 62 THR A N 1
ATOM 473 C CA . THR A 1 62 ? -33.031 -25.266 -10.555 1 98.19 62 THR A CA 1
ATOM 474 C C . THR A 1 62 ? -32.188 -24.125 -9.977 1 98.19 62 THR A C 1
ATOM 476 O O . THR A 1 62 ? -31.766 -24.188 -8.82 1 98.19 62 THR A O 1
ATOM 479 N N . LEU A 1 63 ? -31.984 -23.094 -10.711 1 97.44 63 LEU A N 1
ATOM 480 C CA . LEU A 1 63 ? -31.312 -21.859 -10.312 1 97.44 63 LEU A CA 1
ATOM 481 C C . LEU A 1 63 ? -31.984 -20.641 -10.938 1 97.44 63 LEU A C 1
ATOM 483 O O . LEU A 1 63 ? -32.031 -20.516 -12.164 1 97.44 63 LEU A O 1
ATOM 487 N N . GLY A 1 64 ? -32.5 -19.844 -9.945 1 86 64 GLY A N 1
ATOM 488 C CA . GLY A 1 64 ? -33.312 -18.75 -10.461 1 86 64 GLY A CA 1
ATOM 489 C C . GLY A 1 64 ? -34.531 -19.203 -11.211 1 86 64 GLY A C 1
ATOM 490 O O . GLY A 1 64 ? -35.375 -19.922 -10.656 1 86 64 GLY A O 1
ATOM 491 N N . GLY A 1 65 ? -34.656 -19.031 -12.562 1 88.12 65 GLY A N 1
ATOM 492 C CA . GLY A 1 65 ? -35.75 -19.438 -13.414 1 88.12 65 GLY A CA 1
ATOM 493 C C . GLY A 1 65 ? -35.375 -20.547 -14.383 1 88.12 65 GLY A C 1
ATOM 494 O O . GLY A 1 65 ? -36.219 -21.094 -15.07 1 88.12 65 GLY A O 1
ATOM 495 N N . ASP A 1 66 ? -34.156 -20.953 -14.258 1 95.44 66 ASP A N 1
ATOM 496 C CA . ASP A 1 66 ? -33.656 -21.969 -15.18 1 95.44 66 ASP A CA 1
ATOM 497 C C . ASP A 1 66 ? -33.75 -23.359 -14.562 1 95.44 66 ASP A C 1
ATOM 499 O O . ASP A 1 66 ? -33.312 -23.578 -13.445 1 95.44 66 ASP A O 1
ATOM 503 N N . VAL A 1 67 ? -34.344 -24.266 -15.281 1 97.5 67 VAL A N 1
ATOM 504 C CA . VAL A 1 67 ? -34.531 -25.641 -14.82 1 97.5 67 VAL A CA 1
ATOM 505 C C . VAL A 1 67 ? -33.969 -26.609 -15.859 1 97.5 67 VAL A C 1
ATOM 507 O O . VAL A 1 67 ? -34.281 -26.516 -17.047 1 97.5 67 VAL A O 1
ATOM 510 N N . ARG A 1 68 ? -33.156 -27.5 -15.391 1 98.12 68 ARG A N 1
ATOM 511 C CA . ARG A 1 68 ? -32.594 -28.562 -16.234 1 98.12 68 ARG A CA 1
ATOM 512 C C . ARG A 1 68 ? -32.75 -29.922 -15.562 1 98.12 68 ARG A C 1
ATOM 514 O O . ARG A 1 68 ? -32.656 -30.031 -14.336 1 98.12 68 ARG A O 1
ATOM 521 N N . THR A 1 69 ? -33 -30.922 -16.391 1 98 69 THR A N 1
ATOM 522 C CA . THR A 1 69 ? -33.062 -32.281 -15.898 1 98 69 THR A CA 1
ATOM 523 C C . THR A 1 69 ? -32.031 -33.188 -16.594 1 98 69 THR A C 1
ATOM 525 O O . THR A 1 69 ? -31.828 -33.031 -17.812 1 98 69 THR A O 1
ATOM 528 N N . VAL A 1 70 ? -31.5 -34.094 -15.82 1 98.19 70 VAL A N 1
ATOM 529 C CA . VAL A 1 70 ? -30.484 -34.969 -16.375 1 98.19 70 VAL A CA 1
ATOM 530 C C . VAL A 1 70 ? -30.547 -36.344 -15.672 1 98.19 70 VAL A C 1
ATOM 532 O O . VAL A 1 70 ? -31.047 -36.438 -14.547 1 98.19 70 VAL A O 1
ATOM 535 N N . THR A 1 71 ? -30.125 -37.344 -16.359 1 97.88 71 THR A N 1
ATOM 536 C CA . THR A 1 71 ? -30.031 -38.688 -15.781 1 97.88 71 THR A CA 1
ATOM 537 C C . THR A 1 71 ? -28.578 -39.031 -15.445 1 97.88 71 THR A C 1
ATOM 539 O O . THR A 1 71 ? -27.688 -38.906 -16.281 1 97.88 71 THR A O 1
ATOM 542 N N . ALA A 1 72 ? -28.375 -39.5 -14.219 1 98.06 72 ALA A N 1
ATOM 543 C CA . ALA A 1 72 ? -27.031 -39.906 -13.828 1 98.06 72 ALA A CA 1
ATOM 544 C C . ALA A 1 72 ? -26.547 -41.094 -14.68 1 98.06 72 ALA A C 1
ATOM 546 O O . ALA A 1 72 ? -27.328 -42 -15 1 98.06 72 ALA A O 1
ATOM 547 N N . ASP A 1 73 ? -25.344 -41.125 -14.953 1 97.69 73 ASP A N 1
ATOM 548 C CA . ASP A 1 73 ? -24.797 -42.188 -15.812 1 97.69 73 ASP A CA 1
ATOM 549 C C . ASP A 1 73 ? -24.531 -43.438 -15.008 1 97.69 73 ASP A C 1
ATOM 551 O O . ASP A 1 73 ? -24.969 -43.594 -13.867 1 97.69 73 ASP A O 1
ATOM 555 N N . ALA A 1 74 ? -23.828 -44.375 -15.648 1 97.44 74 ALA A N 1
ATOM 556 C CA . ALA A 1 74 ? -23.625 -45.688 -15.062 1 97.44 74 ALA A CA 1
ATOM 557 C C . ALA A 1 74 ? -22.734 -45.594 -13.828 1 97.44 74 ALA A C 1
ATOM 559 O O . ALA A 1 74 ? -22.797 -46.469 -12.953 1 97.44 74 ALA A O 1
ATOM 560 N N . GLU A 1 75 ? -21.984 -44.531 -13.781 1 96.62 75 GLU A N 1
ATOM 561 C CA . GLU A 1 75 ? -21.094 -44.344 -12.641 1 96.62 75 GLU A CA 1
ATOM 562 C C . GLU A 1 75 ? -21.719 -43.406 -11.594 1 96.62 75 GLU A C 1
ATOM 564 O O . GLU A 1 75 ? -21.109 -43.125 -10.562 1 96.62 75 GLU A O 1
ATOM 569 N N . GLY A 1 76 ? -22.922 -42.969 -11.875 1 97.19 76 GLY A N 1
ATOM 570 C CA . GLY A 1 76 ? -23.656 -42.125 -10.945 1 97.19 76 GLY A CA 1
ATOM 571 C C . GLY A 1 76 ? -23.344 -40.656 -11.117 1 97.19 76 GLY A C 1
ATOM 572 O O . GLY A 1 76 ? -23.766 -39.844 -10.305 1 97.19 76 GLY A O 1
ATOM 573 N N . ARG A 1 77 ? -22.609 -40.312 -12.109 1 98.06 77 ARG A N 1
ATOM 574 C CA . ARG A 1 77 ? -22.25 -38.906 -12.336 1 98.06 77 ARG A CA 1
ATOM 575 C C . ARG A 1 77 ? -23.297 -38.188 -13.18 1 98.06 77 ARG A C 1
ATOM 577 O O . ARG A 1 77 ? -23.891 -38.781 -14.078 1 98.06 77 ARG A O 1
ATOM 584 N N . TRP A 1 78 ? -23.562 -37 -12.898 1 98 78 TRP A N 1
ATOM 585 C CA . TRP A 1 78 ? -24.438 -36.156 -13.711 1 98 78 TRP A CA 1
ATOM 586 C C . TRP A 1 78 ? -23.906 -34.719 -13.797 1 98 78 TRP A C 1
ATOM 588 O O . TRP A 1 78 ? -23.141 -34.281 -12.93 1 98 78 TRP A O 1
ATOM 598 N N . LYS A 1 79 ? -24.172 -34.062 -14.844 1 98.19 79 LYS A N 1
ATOM 599 C CA . LYS A 1 79 ? -23.781 -32.688 -15.094 1 98.19 79 LYS A CA 1
ATOM 600 C C . LYS A 1 79 ? -24.828 -31.953 -15.93 1 98.19 79 LYS A C 1
ATOM 602 O O . LYS A 1 79 ? -25.406 -32.531 -16.859 1 98.19 79 LYS A O 1
ATOM 607 N N . VAL A 1 80 ? -25.141 -30.766 -15.539 1 98.06 80 VAL A N 1
ATOM 608 C CA . VAL A 1 80 ? -26 -29.906 -16.344 1 98.06 80 VAL A CA 1
ATOM 609 C C . VAL A 1 80 ? -25.297 -28.578 -16.625 1 98.06 80 VAL A C 1
ATOM 611 O O . VAL A 1 80 ? -24.359 -28.203 -15.93 1 98.06 80 VAL A O 1
ATOM 614 N N . LEU A 1 81 ? -25.688 -27.969 -17.672 1 97.88 81 LEU A N 1
ATOM 615 C CA . LEU A 1 81 ? -25.25 -26.609 -18.016 1 97.88 81 LEU A CA 1
ATOM 616 C C . LEU A 1 81 ? -26.422 -25.641 -17.984 1 97.88 81 LEU A C 1
ATOM 618 O O . LEU A 1 81 ? -27.297 -25.688 -18.859 1 97.88 81 LEU A O 1
ATOM 622 N N . LEU A 1 82 ? -26.391 -24.781 -17 1 98.31 82 LEU A N 1
ATOM 623 C CA . LEU A 1 82 ? -27.469 -23.797 -16.844 1 98.31 82 LEU A CA 1
ATOM 624 C C . LEU A 1 82 ? -27.172 -22.547 -17.672 1 98.31 82 LEU A C 1
ATOM 626 O O . LEU A 1 82 ? -26.062 -22.359 -18.172 1 98.31 82 LEU A O 1
ATOM 630 N N . GLY A 1 83 ? -28.172 -21.719 -17.859 1 97.06 83 GLY A N 1
ATOM 631 C CA . GLY A 1 83 ? -28.016 -20.469 -18.609 1 97.06 83 GLY A CA 1
ATOM 632 C C . GLY A 1 83 ? -27.188 -19.438 -17.859 1 97.06 83 GLY A C 1
ATOM 633 O O . GLY A 1 83 ? -26.953 -19.562 -16.656 1 97.06 83 GLY A O 1
ATOM 634 N N . LYS A 1 84 ? -26.781 -18.469 -18.719 1 96.5 84 LYS A N 1
ATOM 635 C CA . LYS A 1 84 ? -25.984 -17.391 -18.109 1 96.5 84 LYS A CA 1
ATOM 636 C C . LYS A 1 84 ? -26.859 -16.5 -17.234 1 96.5 84 LYS A C 1
ATOM 638 O O . LYS A 1 84 ? -28.047 -16.312 -17.516 1 96.5 84 LYS A O 1
ATOM 643 N N . LEU A 1 85 ? -26.312 -16 -16.172 1 97.44 85 LEU A N 1
ATOM 644 C CA . LEU A 1 85 ? -26.922 -15.016 -15.281 1 97.44 85 LEU A CA 1
ATOM 645 C C . LEU A 1 85 ? -26.031 -13.797 -15.133 1 97.44 85 LEU A C 1
ATOM 647 O O . LEU A 1 85 ? -24.812 -13.875 -15.328 1 97.44 85 LEU A O 1
ATOM 651 N N . SER A 1 86 ? -26.672 -12.656 -14.875 1 97.44 86 SER A N 1
ATOM 652 C CA . SER A 1 86 ? -25.938 -11.43 -14.555 1 97.44 86 SER A CA 1
ATOM 653 C C . SER A 1 86 ? -25.578 -11.367 -13.078 1 97.44 86 SER A C 1
ATOM 655 O O . SER A 1 86 ? -26.25 -11.984 -12.242 1 97.44 86 SER A O 1
ATOM 657 N N . ALA A 1 87 ? -24.578 -10.586 -12.812 1 98.44 87 ALA A N 1
ATOM 658 C CA . ALA A 1 87 ? -24.094 -10.445 -11.438 1 98.44 87 ALA A CA 1
ATOM 659 C C . ALA A 1 87 ? -25.234 -10.055 -10.5 1 98.44 87 ALA A C 1
ATOM 661 O O . ALA A 1 87 ? -26.094 -9.242 -10.859 1 98.44 87 ALA A O 1
ATOM 662 N N . GLY A 1 88 ? -25.266 -10.617 -9.359 1 97.94 88 GLY A N 1
ATOM 663 C CA . GLY A 1 88 ? -26.281 -10.305 -8.375 1 97.94 88 GLY A CA 1
ATOM 664 C C . GLY A 1 88 ? -26.594 -11.461 -7.449 1 97.94 88 GLY A C 1
ATOM 665 O O . GLY A 1 88 ? -25.719 -12.289 -7.172 1 97.94 88 GLY A O 1
ATOM 666 N N . GLY A 1 89 ? -27.891 -11.594 -6.949 1 96.75 89 GLY A N 1
ATOM 667 C CA . GLY A 1 89 ? -28.328 -12.578 -5.965 1 96.75 89 GLY A CA 1
ATOM 668 C C . GLY A 1 89 ? -28.797 -11.945 -4.668 1 96.75 89 GLY A C 1
ATOM 669 O O . GLY A 1 89 ? -29.078 -10.742 -4.617 1 96.75 89 GLY A O 1
ATOM 670 N N . PRO A 1 90 ? -29.016 -12.727 -3.646 1 97.81 90 PRO A N 1
ATOM 671 C CA . PRO A 1 90 ? -28.719 -14.156 -3.588 1 97.81 90 PRO A CA 1
ATOM 672 C C . PRO A 1 90 ? -29.781 -15.016 -4.27 1 97.81 90 PRO A C 1
ATOM 674 O O . PRO A 1 90 ? -30.953 -14.633 -4.324 1 97.81 90 PRO A O 1
ATOM 677 N N . HIS A 1 91 ? -29.297 -16.062 -4.793 1 98.06 91 HIS A N 1
ATOM 678 C CA . HIS A 1 91 ? -30.156 -17.109 -5.359 1 98.06 91 HIS A CA 1
ATOM 679 C C . HIS A 1 91 ? -30.109 -18.375 -4.508 1 98.06 91 HIS A C 1
ATOM 681 O O . HIS A 1 91 ? -29.344 -18.453 -3.549 1 98.06 91 HIS A O 1
ATOM 687 N N . LYS A 1 92 ? -31 -19.266 -4.824 1 98 92 LYS A N 1
ATOM 688 C CA . LYS A 1 92 ? -30.984 -20.641 -4.316 1 98 92 LYS A CA 1
ATOM 689 C C . LYS A 1 92 ? -30.734 -21.641 -5.441 1 98 92 LYS A C 1
ATOM 691 O O . LYS A 1 92 ? -31.266 -21.484 -6.543 1 98 92 LYS A O 1
ATOM 696 N N . LEU A 1 93 ? -29.891 -22.547 -5.242 1 98.38 93 LEU A N 1
ATOM 697 C CA . LEU A 1 93 ? -29.703 -23.688 -6.125 1 98.38 93 LEU A CA 1
ATOM 698 C C . LEU A 1 93 ? -30.391 -24.938 -5.57 1 98.38 93 LEU A C 1
ATOM 700 O O . LEU A 1 93 ? -30.062 -25.391 -4.477 1 98.38 93 LEU A O 1
ATOM 704 N N . GLU A 1 94 ? -31.328 -25.406 -6.316 1 98.31 94 GLU A N 1
ATOM 705 C CA . GLU A 1 94 ? -32.094 -26.562 -5.875 1 98.31 94 GLU A CA 1
ATOM 706 C C . GLU A 1 94 ? -31.797 -27.797 -6.73 1 98.31 94 GLU A C 1
ATOM 708 O O . GLU A 1 94 ? -31.812 -27.719 -7.961 1 98.31 94 GLU A O 1
ATOM 713 N N . ILE A 1 95 ? -31.469 -28.891 -6.109 1 98 95 ILE A N 1
ATOM 714 C CA . ILE A 1 95 ? -31.203 -30.172 -6.75 1 98 95 ILE A CA 1
ATOM 715 C C . ILE A 1 95 ? -32.188 -31.219 -6.246 1 98 95 ILE A C 1
ATOM 717 O O . ILE A 1 95 ? -32.281 -31.469 -5.043 1 98 95 ILE A O 1
ATOM 721 N N . GLN A 1 96 ? -32.906 -31.797 -7.219 1 96.81 96 GLN A N 1
ATOM 722 C CA . GLN A 1 96 ? -33.938 -32.781 -6.852 1 96.81 96 GLN A CA 1
ATOM 723 C C . GLN A 1 96 ? -33.656 -34.125 -7.52 1 96.81 96 GLN A C 1
ATOM 725 O O . GLN A 1 96 ? -33.688 -34.219 -8.75 1 96.81 96 GLN A O 1
ATOM 730 N N . GLY A 1 97 ? -33.312 -35.094 -6.754 1 95.5 97 GLY A N 1
ATOM 731 C CA . GLY A 1 97 ? -33.312 -36.5 -7.129 1 95.5 97 GLY A CA 1
ATOM 732 C C . GLY A 1 97 ? -34.219 -37.344 -6.266 1 95.5 97 GLY A C 1
ATOM 733 O O . GLY A 1 97 ? -35.406 -37.031 -6.09 1 95.5 97 GLY A O 1
ATOM 734 N N . ASN A 1 98 ? -33.656 -38.438 -5.832 1 94.31 98 ASN A N 1
ATOM 735 C CA . ASN A 1 98 ? -34.375 -39.219 -4.848 1 94.31 98 ASN A CA 1
ATOM 736 C C . ASN A 1 98 ? -34.5 -38.469 -3.521 1 94.31 98 ASN A C 1
ATOM 738 O O . ASN A 1 98 ? -35.469 -38.688 -2.787 1 94.31 98 ASN A O 1
ATOM 742 N N . ASN A 1 99 ? -33.562 -37.688 -3.273 1 95.44 99 ASN A N 1
ATOM 743 C CA . ASN A 1 99 ? -33.594 -36.688 -2.213 1 95.44 99 ASN A CA 1
ATOM 744 C C . ASN A 1 99 ? -33.562 -35.281 -2.773 1 95.44 99 ASN A C 1
ATOM 746 O O . ASN A 1 99 ? -33.531 -35.094 -3.99 1 95.44 99 ASN A O 1
ATOM 750 N N . ALA A 1 100 ? -33.688 -34.312 -1.806 1 95.69 100 ALA A N 1
ATOM 751 C CA . ALA A 1 100 ? -33.656 -32.938 -2.219 1 95.69 100 ALA A CA 1
ATOM 752 C C . ALA A 1 100 ? -32.594 -32.156 -1.456 1 95.69 100 ALA A C 1
ATOM 754 O O . ALA A 1 100 ? -32.406 -32.344 -0.249 1 95.69 100 ALA A O 1
ATOM 755 N N . LEU A 1 101 ? -31.812 -31.375 -2.219 1 96.69 101 LEU A N 1
ATOM 756 C CA . LEU A 1 101 ? -30.812 -30.484 -1.657 1 96.69 101 LEU A CA 1
ATOM 757 C C . LEU A 1 101 ? -31.078 -29.047 -2.076 1 96.69 101 LEU A C 1
ATOM 759 O O . LEU A 1 101 ? -31.422 -28.781 -3.23 1 96.69 101 LEU A O 1
ATOM 763 N N . THR A 1 102 ? -31.031 -28.156 -1.067 1 97.62 102 THR A N 1
ATOM 764 C CA . THR A 1 102 ? -31.125 -26.734 -1.355 1 97.62 102 THR A CA 1
ATOM 765 C C . THR A 1 102 ? -29.875 -26.016 -0.857 1 97.62 102 THR A C 1
ATOM 767 O O . THR A 1 102 ? -29.547 -26.062 0.332 1 97.62 102 THR A O 1
ATOM 770 N N . LEU A 1 103 ? -29.125 -25.391 -1.748 1 98.31 103 LEU A N 1
ATOM 771 C CA . LEU A 1 103 ? -28 -24.531 -1.418 1 98.31 103 LEU A CA 1
ATOM 772 C C . LEU A 1 103 ? -28.391 -23.062 -1.462 1 98.31 103 LEU A C 1
ATOM 774 O O . LEU A 1 103 ? -28.922 -22.594 -2.469 1 98.31 103 LEU A O 1
ATOM 778 N N . SER A 1 104 ? -28.062 -22.328 -0.372 1 98.31 104 SER A N 1
ATOM 779 C CA . SER A 1 104 ? -28.594 -20.969 -0.194 1 98.31 104 SER A CA 1
ATOM 780 C C . SER A 1 104 ? -27.484 -19.938 -0.291 1 98.31 104 SER A C 1
ATOM 782 O O . SER A 1 104 ? -26.297 -20.266 -0.213 1 98.31 104 SER A O 1
ATOM 784 N N . ASP A 1 105 ? -27.891 -18.625 -0.454 1 98.62 105 ASP A N 1
ATOM 785 C CA . ASP A 1 105 ? -26.984 -17.484 -0.491 1 98.62 105 ASP A CA 1
ATOM 786 C C . ASP A 1 105 ? -25.938 -17.656 -1.596 1 98.62 105 ASP A C 1
ATOM 788 O O . ASP A 1 105 ? -24.734 -17.484 -1.358 1 98.62 105 ASP A O 1
ATOM 792 N N . VAL A 1 106 ? -26.5 -18.078 -2.717 1 98.81 106 VAL A N 1
ATOM 793 C CA . VAL A 1 106 ? -25.672 -18.234 -3.91 1 98.81 106 VAL A CA 1
ATOM 794 C C . VAL A 1 106 ? -25.578 -16.906 -4.66 1 98.81 106 VAL A C 1
ATOM 796 O O . VAL A 1 106 ? -26.594 -16.328 -5.039 1 98.81 106 VAL A O 1
ATOM 799 N N . LEU A 1 107 ? -24.344 -16.406 -4.863 1 98.88 107 LEU A N 1
ATOM 800 C CA . LEU A 1 107 ? -24.156 -15.164 -5.617 1 98.88 107 LEU A CA 1
ATOM 801 C C . LEU A 1 107 ? -23.656 -15.461 -7.027 1 98.88 107 LEU A C 1
ATOM 803 O O . LEU A 1 107 ? -23.078 -16.516 -7.281 1 98.88 107 LEU A O 1
ATOM 807 N N . ILE A 1 108 ? -24.031 -14.602 -7.984 1 98.81 108 ILE A N 1
ATOM 808 C CA . ILE A 1 108 ? -23.484 -14.594 -9.336 1 98.81 108 ILE A CA 1
ATOM 809 C C . ILE A 1 108 ? -22.484 -13.453 -9.484 1 98.81 108 ILE A C 1
ATOM 811 O O . ILE A 1 108 ? -22.797 -12.297 -9.188 1 98.81 108 ILE A O 1
ATOM 815 N N . GLY A 1 109 ? -21.234 -13.703 -9.82 1 98.88 109 GLY A N 1
ATOM 816 C CA . GLY A 1 109 ? -20.203 -12.68 -9.922 1 98.88 109 GLY A CA 1
ATOM 817 C C . GLY A 1 109 ? -18.984 -13.141 -10.695 1 98.88 109 GLY A C 1
ATOM 818 O O . GLY A 1 109 ? -19.109 -13.758 -11.758 1 98.88 109 GLY A O 1
ATOM 819 N N . GLU A 1 110 ? -17.828 -12.688 -10.258 1 98.94 110 GLU A N 1
ATOM 820 C CA . GLU A 1 110 ? -16.547 -13.047 -10.867 1 98.94 110 GLU A CA 1
ATOM 821 C C . GLU A 1 110 ? -15.789 -14.062 -10.008 1 98.94 110 GLU A C 1
ATOM 823 O O . GLU A 1 110 ? -15.531 -13.812 -8.828 1 98.94 110 GLU A O 1
ATOM 828 N N . VAL A 1 111 ? -15.406 -15.156 -10.609 1 98.94 111 VAL A N 1
ATOM 829 C CA . VAL A 1 111 ? -14.711 -16.219 -9.875 1 98.94 111 VAL A CA 1
ATOM 830 C C . VAL A 1 111 ? -13.273 -16.328 -10.367 1 98.94 111 VAL A C 1
ATOM 832 O O . VAL A 1 111 ? -13.023 -16.438 -11.57 1 98.94 111 VAL A O 1
ATOM 835 N N . TRP A 1 112 ? -12.344 -16.266 -9.484 1 99 112 TRP A N 1
ATOM 836 C CA . TRP A 1 112 ? -10.93 -16.375 -9.812 1 99 112 TRP A CA 1
ATOM 837 C C . TRP A 1 112 ? -10.266 -17.469 -8.984 1 99 112 TRP A C 1
ATOM 839 O O . TRP A 1 112 ? -10.539 -17.594 -7.789 1 99 112 TRP A O 1
ATOM 849 N N . VAL A 1 113 ? -9.406 -18.234 -9.602 1 98.94 113 VAL A N 1
ATOM 850 C CA . VAL A 1 113 ? -8.586 -19.234 -8.922 1 98.94 113 VAL A CA 1
ATOM 851 C C . VAL A 1 113 ? -7.246 -18.609 -8.523 1 98.94 113 VAL A C 1
ATOM 853 O O . VAL A 1 113 ? -6.559 -18.016 -9.359 1 98.94 113 VAL A O 1
ATOM 856 N N . CYS A 1 114 ? -6.918 -18.656 -7.254 1 98.94 114 CYS A N 1
ATOM 857 C CA . CYS A 1 114 ? -5.641 -18.203 -6.715 1 98.94 114 CYS A CA 1
ATOM 858 C C . CYS A 1 114 ? -4.699 -19.375 -6.477 1 98.94 114 CYS A C 1
ATOM 860 O O . CYS A 1 114 ? -4.863 -20.125 -5.508 1 98.94 114 CYS A O 1
ATOM 862 N N . SER A 1 115 ? -3.688 -19.484 -7.32 1 98.94 115 SER A N 1
ATOM 863 C CA . SER A 1 115 ? -2.895 -20.719 -7.336 1 98.94 115 SER A CA 1
ATOM 864 C C . SER A 1 115 ? -1.402 -20.406 -7.371 1 98.94 115 SER A C 1
ATOM 866 O O . SER A 1 115 ? -1.004 -19.25 -7.559 1 98.94 115 SER A O 1
ATOM 868 N N . GLY A 1 116 ? -0.61 -21.422 -7.078 1 98.75 116 GLY A N 1
ATOM 869 C CA . GLY A 1 116 ? 0.836 -21.281 -7.055 1 98.75 116 GLY A CA 1
ATOM 870 C C . GLY A 1 116 ? 1.475 -21.859 -5.805 1 98.75 116 GLY A C 1
ATOM 871 O O . GLY A 1 116 ? 1.023 -22.875 -5.285 1 98.75 116 GLY A O 1
ATOM 872 N N . GLN A 1 117 ? 2.635 -21.281 -5.422 1 98.56 117 GLN A N 1
ATOM 873 C CA . GLN A 1 117 ? 3.381 -21.812 -4.289 1 98.56 117 GLN A CA 1
ATOM 874 C C . GLN A 1 117 ? 3.289 -20.891 -3.082 1 98.56 117 GLN A C 1
ATOM 876 O O . GLN A 1 117 ? 2.236 -20.297 -2.826 1 98.56 117 GLN A O 1
ATOM 881 N N . SER A 1 118 ? 4.289 -20.797 -2.248 1 98.75 118 SER A N 1
ATOM 882 C CA . SER A 1 118 ? 4.227 -20.234 -0.904 1 98.75 118 SER A CA 1
ATOM 883 C C . SER A 1 118 ? 3.832 -18.766 -0.939 1 98.75 118 SER A C 1
ATOM 885 O O . SER A 1 118 ? 3.154 -18.266 -0.033 1 98.75 118 SER A O 1
ATOM 887 N N . ASN A 1 119 ? 4.211 -18.016 -1.949 1 98.75 119 ASN A N 1
ATOM 888 C CA . ASN A 1 119 ? 3.869 -16.609 -1.999 1 98.75 119 ASN A CA 1
ATOM 889 C C . ASN A 1 119 ? 2.385 -16.391 -2.289 1 98.75 119 ASN A C 1
ATOM 891 O O . ASN A 1 119 ? 1.795 -15.406 -1.847 1 98.75 119 ASN A O 1
ATOM 895 N N . MET A 1 120 ? 1.79 -17.234 -3.045 1 98.94 120 MET A N 1
ATOM 896 C CA . MET A 1 120 ? 0.337 -17.188 -3.174 1 98.94 120 MET A CA 1
ATOM 897 C C . MET A 1 120 ? -0.34 -17.688 -1.902 1 98.94 120 MET A C 1
ATOM 899 O O . MET A 1 120 ? -1.355 -17.141 -1.475 1 98.94 120 MET A O 1
ATOM 903 N N . GLN A 1 121 ? 0.249 -18.703 -1.389 1 98.81 121 GLN A N 1
ATOM 904 C CA . GLN A 1 121 ? -0.308 -19.312 -0.187 1 98.81 121 GLN A CA 1
ATOM 905 C C . GLN A 1 121 ? -0.183 -18.375 1.015 1 98.81 121 GLN A C 1
ATOM 907 O O . GLN A 1 121 ? -0.891 -18.547 2.01 1 98.81 121 GLN A O 1
ATOM 912 N N . TRP A 1 122 ? 0.684 -17.391 0.989 1 98.81 122 TRP A N 1
ATOM 913 C CA . TRP A 1 122 ? 1.015 -16.516 2.107 1 98.81 122 TRP A CA 1
ATOM 914 C C . TRP A 1 122 ? -0.242 -15.867 2.684 1 98.81 122 TRP A C 1
ATOM 916 O O . TRP A 1 122 ? -1.035 -15.273 1.95 1 98.81 122 TRP A O 1
ATOM 926 N N . ASP A 1 123 ? -0.416 -15.93 3.998 1 98.75 123 ASP A N 1
ATOM 927 C CA . ASP A 1 123 ? -1.636 -15.516 4.688 1 98.75 123 ASP A CA 1
ATOM 928 C C . ASP A 1 123 ? -1.729 -13.992 4.777 1 98.75 123 ASP A C 1
ATOM 930 O O . ASP A 1 123 ? -0.708 -13.312 4.875 1 98.75 123 ASP A O 1
ATOM 934 N N . VAL A 1 124 ? -2.971 -13.531 4.832 1 98.81 124 VAL A N 1
ATOM 935 C CA . VAL A 1 124 ? -3.205 -12.117 5.109 1 98.81 124 VAL A CA 1
ATOM 936 C C . VAL A 1 124 ? -2.588 -11.75 6.457 1 98.81 124 VAL A C 1
ATOM 938 O O . VAL A 1 124 ? -1.967 -10.695 6.59 1 98.81 124 VAL A O 1
ATOM 941 N N . SER A 1 125 ? -2.615 -12.633 7.441 1 98.56 125 SER A N 1
ATOM 942 C CA . SER A 1 125 ? -2.18 -12.352 8.805 1 98.56 125 SER A CA 1
ATOM 943 C C . SER A 1 125 ? -0.668 -12.172 8.875 1 98.56 125 SER A C 1
ATOM 945 O O . SER A 1 125 ? -0.145 -11.664 9.875 1 98.56 125 SER A O 1
ATOM 947 N N . ARG A 1 126 ? 0.004 -12.578 7.824 1 97.81 126 ARG A N 1
ATOM 948 C CA . ARG A 1 126 ? 1.462 -12.516 7.84 1 97.81 126 ARG A CA 1
ATOM 949 C C . ARG A 1 126 ? 1.972 -11.438 6.891 1 97.81 126 ARG A C 1
ATOM 951 O O . ARG A 1 126 ? 3.182 -11.234 6.762 1 97.81 126 ARG A O 1
ATOM 958 N N . SER A 1 127 ? 1.115 -10.727 6.258 1 97.81 127 SER A N 1
ATOM 959 C CA . SER A 1 127 ? 1.472 -9.688 5.301 1 97.81 127 SER A CA 1
ATOM 960 C C . SER A 1 127 ? 1.596 -8.328 5.984 1 97.81 127 SER A C 1
ATOM 962 O O . SER A 1 127 ? 1.35 -8.203 7.184 1 97.81 127 SER A O 1
ATOM 964 N N . ASN A 1 128 ? 2.031 -7.297 5.199 1 96.75 128 ASN A N 1
ATOM 965 C CA . ASN A 1 128 ? 2.139 -5.938 5.719 1 96.75 128 ASN A CA 1
ATOM 966 C C . ASN A 1 128 ? 0.792 -5.422 6.219 1 96.75 128 ASN A C 1
ATOM 968 O O . ASN A 1 128 ? -0.236 -5.629 5.574 1 96.75 1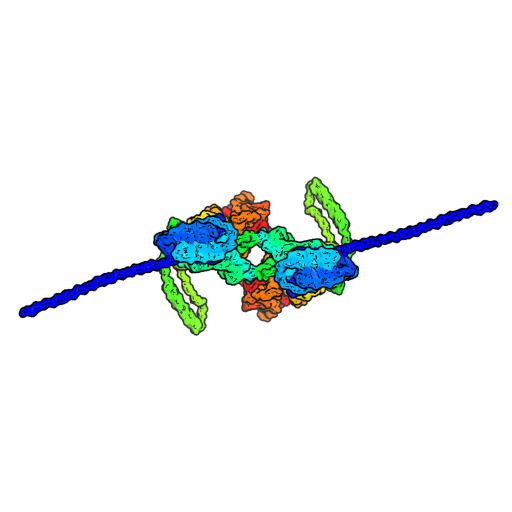28 ASN A O 1
ATOM 972 N N . ASP A 1 129 ? 0.792 -4.766 7.402 1 97.19 129 ASP A N 1
ATOM 973 C CA . ASP A 1 129 ? -0.357 -4.082 7.988 1 97.19 129 ASP A CA 1
ATOM 974 C C . ASP A 1 129 ? -1.53 -5.043 8.172 1 97.19 129 ASP A C 1
ATOM 976 O O . ASP A 1 129 ? -2.684 -4.676 7.941 1 97.19 129 ASP A O 1
ATOM 980 N N . SER A 1 130 ? -1.234 -6.289 8.539 1 97.5 130 SER A N 1
ATOM 981 C CA . SER A 1 130 ? -2.258 -7.328 8.609 1 97.5 130 SER A CA 1
ATOM 982 C C . SER A 1 130 ? -3.359 -6.957 9.594 1 97.5 130 SER A C 1
ATOM 984 O O . SER A 1 130 ? -4.535 -7.238 9.352 1 97.5 130 SER A O 1
ATOM 986 N N . ASP A 1 131 ? -2.99 -6.34 10.688 1 97.44 131 ASP A N 1
ATOM 987 C CA . ASP A 1 131 ? -3.98 -5.969 11.695 1 97.44 131 ASP A CA 1
ATOM 988 C C . ASP A 1 131 ? -5.012 -5 11.117 1 97.44 131 ASP A C 1
ATOM 990 O O . ASP A 1 131 ? -6.215 -5.195 11.289 1 97.44 131 ASP A O 1
ATOM 994 N N . LEU A 1 132 ? -4.605 -4 10.375 1 97.88 132 LEU A N 1
ATOM 995 C CA . LEU A 1 132 ? -5.508 -3.049 9.742 1 97.88 132 LEU A CA 1
ATOM 996 C C . LEU A 1 132 ? -6.312 -3.719 8.633 1 97.88 132 LEU A C 1
ATOM 998 O O . LEU A 1 132 ? -7.516 -3.48 8.508 1 97.88 132 LEU A O 1
ATOM 1002 N N . GLU A 1 133 ? -5.609 -4.527 7.844 1 98.12 133 GLU A N 1
ATOM 1003 C CA . GLU A 1 133 ? -6.266 -5.203 6.727 1 98.12 133 GLU A CA 1
ATOM 1004 C C . GLU A 1 133 ? -7.363 -6.145 7.219 1 98.12 133 GLU A C 1
ATOM 1006 O O . GLU A 1 133 ? -8.445 -6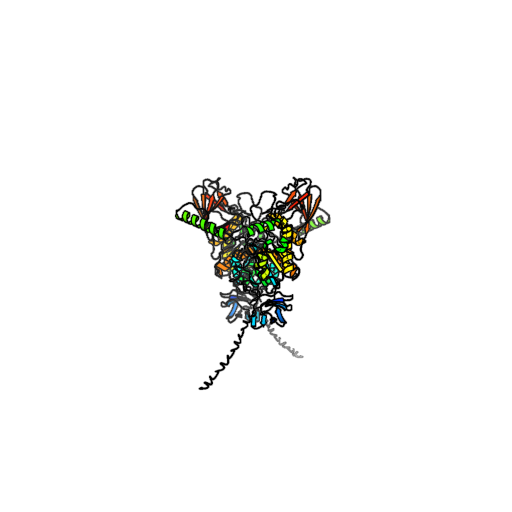.211 6.629 1 98.12 133 GLU A O 1
ATOM 1011 N N . ILE A 1 134 ? -7.078 -6.855 8.297 1 98.56 134 ILE A N 1
ATOM 1012 C CA . ILE A 1 134 ? -8.039 -7.801 8.852 1 98.56 134 ILE A CA 1
ATOM 1013 C C . ILE A 1 134 ? -9.219 -7.043 9.453 1 98.56 134 ILE A C 1
ATOM 1015 O O . ILE A 1 134 ? -10.375 -7.383 9.195 1 98.56 134 ILE A O 1
ATOM 1019 N N . ALA A 1 135 ? -8.961 -5.961 10.148 1 97.88 135 ALA A N 1
ATOM 1020 C CA . ALA A 1 135 ? -10.008 -5.184 10.805 1 97.88 135 ALA A CA 1
ATOM 1021 C C . ALA A 1 135 ? -10.961 -4.57 9.773 1 97.88 135 ALA A C 1
ATOM 1023 O O . ALA A 1 135 ? -12.141 -4.367 10.062 1 97.88 135 ALA A O 1
ATOM 1024 N N . SER A 1 136 ? -10.445 -4.359 8.586 1 97.5 136 SER A N 1
ATOM 1025 C CA . SER A 1 136 ? -11.219 -3.672 7.559 1 97.5 136 SER A CA 1
ATOM 1026 C C . SER A 1 136 ? -11.875 -4.664 6.605 1 97.5 136 SER A C 1
ATOM 1028 O O . SER A 1 136 ? -12.617 -4.27 5.707 1 97.5 136 SER A O 1
ATOM 1030 N N . ALA A 1 137 ? -11.602 -5.926 6.77 1 98.31 137 ALA A N 1
ATOM 1031 C CA . ALA A 1 137 ? -12.047 -6.934 5.809 1 98.31 137 ALA A CA 1
ATOM 1032 C C . ALA A 1 137 ? -13.516 -7.289 6.027 1 98.31 137 ALA A C 1
ATOM 1034 O O . ALA A 1 137 ? -13.844 -8.445 6.301 1 98.31 137 ALA A O 1
ATOM 1035 N N . LYS A 1 138 ? -14.414 -6.348 5.801 1 97.88 138 LYS A N 1
ATOM 1036 C CA . LYS A 1 138 ? -15.859 -6.527 5.945 1 97.88 138 LYS A CA 1
ATOM 1037 C C . LYS A 1 138 ? -16.547 -6.512 4.586 1 97.88 138 LYS A C 1
ATOM 1039 O O . LYS A 1 138 ? -17.312 -5.598 4.285 1 97.88 138 LYS A O 1
ATOM 1044 N N . TYR A 1 139 ? -16.297 -7.598 3.846 1 98.25 139 TYR A N 1
ATOM 1045 C CA . TYR A 1 139 ? -16.828 -7.73 2.492 1 98.25 139 TYR A CA 1
ATOM 1046 C C . TYR A 1 139 ? -17.578 -9.047 2.328 1 98.25 139 TYR A C 1
ATOM 1048 O O . TYR A 1 139 ? -17.109 -9.961 1.651 1 98.25 139 TYR A O 1
ATOM 1056 N N . PRO A 1 140 ? -18.781 -9.109 2.758 1 98.5 140 PRO A N 1
ATOM 1057 C CA . PRO A 1 140 ? -19.516 -10.375 2.701 1 98.5 140 PRO A CA 1
ATOM 1058 C C . PRO A 1 140 ? -19.781 -10.828 1.271 1 98.5 140 PRO A C 1
ATOM 1060 O O . PRO A 1 140 ? -20.125 -12 1.045 1 98.5 140 PRO A O 1
ATOM 1063 N N . ASN A 1 141 ? -19.609 -9.953 0.314 1 98.75 141 ASN A N 1
ATOM 1064 C CA . ASN A 1 141 ? -19.844 -10.328 -1.079 1 98.75 141 ASN A CA 1
ATOM 1065 C C . ASN A 1 141 ? -18.562 -10.859 -1.728 1 98.75 141 ASN A C 1
ATOM 1067 O O . ASN A 1 141 ? -18.578 -11.266 -2.893 1 98.75 141 ASN A O 1
ATOM 1071 N N . ILE A 1 142 ? -17.516 -10.836 -0.998 1 98.94 142 ILE A N 1
ATOM 1072 C CA . ILE A 1 142 ? -16.344 -11.625 -1.346 1 98.94 142 ILE A CA 1
ATOM 1073 C C . ILE A 1 142 ? -16.406 -12.977 -0.635 1 98.94 142 ILE A C 1
ATOM 1075 O O . ILE A 1 142 ? -16.5 -13.039 0.593 1 98.94 142 ILE A O 1
ATOM 1079 N N . ARG A 1 143 ? -16.438 -14 -1.409 1 98.94 143 ARG A N 1
ATOM 1080 C CA . ARG A 1 143 ? -16.547 -15.359 -0.872 1 98.94 143 ARG A CA 1
ATOM 1081 C C . ARG A 1 143 ? -15.258 -16.125 -1.072 1 98.94 143 ARG A C 1
ATOM 1083 O O . ARG A 1 143 ? -14.625 -16.031 -2.127 1 98.94 143 ARG A O 1
ATOM 1090 N N . LEU A 1 144 ? -14.867 -16.844 0.017 1 98.94 144 LEU A N 1
ATOM 1091 C CA . LEU A 1 144 ? -13.562 -17.5 0.068 1 98.94 144 LEU A CA 1
ATOM 1092 C C . LEU A 1 144 ? -13.719 -19 0.228 1 98.94 144 LEU A C 1
ATOM 1094 O O . LEU A 1 144 ? -14.547 -19.469 1.018 1 98.94 144 LEU A O 1
ATOM 1098 N N . ILE A 1 145 ? -12.977 -19.781 -0.511 1 98.94 145 ILE A N 1
ATOM 1099 C CA . ILE A 1 145 ? -12.883 -21.219 -0.277 1 98.94 145 ILE A CA 1
ATOM 1100 C C . ILE A 1 145 ? -11.445 -21.688 -0.481 1 98.94 145 ILE A C 1
ATOM 1102 O O . ILE A 1 145 ? -10.766 -21.219 -1.402 1 98.94 145 ILE A O 1
ATOM 1106 N N . THR A 1 146 ? -10.953 -22.531 0.377 1 98.88 146 THR A N 1
ATOM 1107 C CA . THR A 1 146 ? -9.594 -23.062 0.333 1 98.88 146 THR A CA 1
ATOM 1108 C C . THR A 1 146 ? -9.609 -24.562 0.066 1 98.88 146 THR A C 1
ATOM 1110 O O . THR A 1 146 ? -10.359 -25.312 0.697 1 98.88 146 THR A O 1
ATOM 1113 N N . VAL A 1 147 ? -8.789 -24.969 -0.863 1 98.81 147 VAL A N 1
ATOM 1114 C CA . VAL A 1 147 ? -8.633 -26.375 -1.196 1 98.81 147 VAL A CA 1
ATOM 1115 C C . VAL A 1 147 ? -7.527 -27 -0.345 1 98.81 147 VAL A C 1
ATOM 1117 O O . VAL A 1 147 ? -6.414 -26.469 -0.283 1 98.81 147 VAL A O 1
ATOM 1120 N N . PRO A 1 148 ? -7.832 -28.109 0.324 1 98.5 148 PRO A N 1
ATOM 1121 C CA . PRO A 1 148 ? -6.793 -28.766 1.121 1 98.5 148 PRO A CA 1
ATOM 1122 C C . PRO A 1 148 ? -5.637 -29.281 0.271 1 98.5 148 PRO A C 1
ATOM 1124 O O . PRO A 1 148 ? -5.812 -29.562 -0.918 1 98.5 148 PRO A O 1
ATOM 1127 N N . GLN A 1 149 ? -4.484 -29.453 0.882 1 98.25 149 GLN A N 1
ATOM 1128 C CA . GLN A 1 149 ? -3.256 -29.891 0.223 1 98.25 149 GLN A CA 1
ATOM 1129 C C . GLN A 1 149 ? -3.141 -31.406 0.231 1 98.25 149 GLN A C 1
ATOM 1131 O O . GLN A 1 149 ? -2.701 -32 1.221 1 98.25 149 GLN A O 1
ATOM 1136 N N . VAL A 1 150 ? -3.506 -31.953 -0.889 1 98.31 150 VAL A N 1
ATOM 1137 C CA . VAL A 1 150 ? -3.455 -33.406 -1.057 1 98.31 150 VAL A CA 1
ATOM 1138 C C . VAL A 1 150 ? -2.553 -33.75 -2.238 1 98.31 150 VAL A C 1
ATOM 1140 O O . VAL A 1 150 ? -2.891 -33.469 -3.391 1 98.31 150 VAL A O 1
ATOM 1143 N N . GLY A 1 151 ? -1.423 -34.375 -1.977 1 98.25 151 GLY A N 1
ATOM 1144 C CA . GLY A 1 151 ? -0.535 -34.875 -3.018 1 98.25 151 GLY A CA 1
ATOM 1145 C C . GLY A 1 151 ? -0.766 -36.312 -3.359 1 98.25 151 GLY A C 1
ATOM 1146 O O . GLY A 1 151 ? -0.585 -37.188 -2.512 1 98.25 151 GLY A O 1
ATOM 1147 N N . THR A 1 152 ? -1.215 -36.562 -4.582 1 98.5 152 THR A N 1
ATOM 1148 C CA . THR A 1 152 ? -1.561 -37.906 -4.957 1 98.5 152 THR A CA 1
ATOM 1149 C C . THR A 1 152 ? -1.505 -38.094 -6.473 1 98.5 152 THR A C 1
ATOM 1151 O O . THR A 1 152 ? -1.595 -37.125 -7.219 1 98.5 152 THR A O 1
ATOM 1154 N N . GLN A 1 153 ? -1.272 -39.281 -6.926 1 98 153 GLN A N 1
ATOM 1155 C CA . GLN A 1 153 ? -1.313 -39.625 -8.344 1 98 153 GLN A CA 1
ATOM 1156 C C . GLN A 1 153 ? -2.725 -40 -8.781 1 98 153 GLN A C 1
ATOM 1158 O O . GLN A 1 153 ? -3.006 -40.094 -9.977 1 98 153 GLN A O 1
ATOM 1163 N N . GLU A 1 154 ? -3.646 -40.125 -7.848 1 98.19 154 GLU A N 1
ATOM 1164 C CA . GLU A 1 154 ? -5.031 -40.469 -8.133 1 98.19 154 GLU A CA 1
ATOM 1165 C C . GLU A 1 154 ? -5.906 -39.25 -8.281 1 98.19 154 GLU A C 1
ATOM 1167 O O . GLU A 1 154 ? -6.062 -38.469 -7.34 1 98.19 154 GLU A O 1
ATOM 1172 N N . PRO A 1 155 ? -6.449 -39.094 -9.453 1 98.06 155 PRO A N 1
ATOM 1173 C CA . PRO A 1 155 ? -7.309 -37.938 -9.625 1 98.06 155 PRO A CA 1
ATOM 1174 C C . PRO A 1 155 ? -8.438 -37.875 -8.594 1 98.06 155 PRO A C 1
ATOM 1176 O O . PRO A 1 155 ? -9.156 -38.844 -8.406 1 98.06 155 PRO A O 1
ATOM 1179 N N . GLN A 1 156 ? -8.516 -36.719 -7.926 1 98.31 156 GLN A N 1
ATOM 1180 C CA . GLN A 1 156 ? -9.586 -36.5 -6.957 1 98.31 156 GLN A CA 1
ATOM 1181 C C . GLN A 1 156 ? -10.758 -35.75 -7.594 1 98.31 156 GLN A C 1
ATOM 1183 O O . GLN A 1 156 ? -10.547 -34.844 -8.406 1 98.31 156 GLN A O 1
ATOM 1188 N N . ASP A 1 157 ? -12 -36.125 -7.219 1 96.88 157 ASP A N 1
ATOM 1189 C CA . ASP A 1 157 ? -13.188 -35.5 -7.777 1 96.88 157 ASP A CA 1
ATOM 1190 C C . ASP A 1 157 ? -13.789 -34.469 -6.797 1 96.88 157 ASP A C 1
ATOM 1192 O O . ASP A 1 157 ? -14.703 -33.719 -7.148 1 96.88 157 ASP A O 1
ATOM 1196 N N . ASP A 1 158 ? -13.258 -34.5 -5.594 1 98.06 158 ASP A N 1
ATOM 1197 C CA . ASP A 1 158 ? -13.781 -33.625 -4.527 1 98.06 158 ASP A CA 1
ATOM 1198 C C . ASP A 1 158 ? -12.711 -33.344 -3.488 1 98.06 158 ASP A C 1
ATOM 1200 O O . ASP A 1 158 ? -11.578 -33.812 -3.592 1 98.06 158 ASP A O 1
ATOM 1204 N N . PHE A 1 159 ? -13.016 -32.406 -2.621 1 98.38 159 PHE A N 1
ATOM 1205 C CA . PHE A 1 159 ? -12.156 -32.031 -1.497 1 98.38 159 PHE A CA 1
ATOM 1206 C C . PHE A 1 159 ? -12.992 -31.594 -0.301 1 98.38 159 PHE A C 1
ATOM 1208 O O . PHE A 1 159 ? -14.211 -31.453 -0.405 1 98.38 159 PHE A O 1
ATOM 1215 N N . LYS A 1 160 ? -12.391 -31.531 0.81 1 97.44 160 LYS A N 1
ATOM 1216 C CA . LYS A 1 160 ? -13.062 -31 1.999 1 97.44 160 LYS A CA 1
ATOM 1217 C C . LYS A 1 160 ? -12.906 -29.5 2.102 1 97.44 160 LYS A C 1
ATOM 1219 O O . LYS A 1 160 ? -11.789 -28.984 2.197 1 97.44 160 LYS A O 1
ATOM 1224 N N . GLY A 1 161 ? -14.008 -28.797 2.035 1 97.62 161 GLY A N 1
ATOM 1225 C CA . GLY A 1 161 ? -13.992 -27.344 2.131 1 97.62 161 GLY A CA 1
ATOM 1226 C C . GLY A 1 161 ? -15.375 -26.734 2.059 1 97.62 161 GLY A C 1
ATOM 1227 O O . GLY A 1 161 ? -16.359 -27.438 1.825 1 97.62 161 GLY A O 1
ATOM 1228 N N . LYS A 1 162 ? -15.461 -25.484 2.34 1 98.5 162 LYS A N 1
ATOM 1229 C CA . LYS A 1 162 ? -16.719 -24.734 2.262 1 98.5 162 LYS A CA 1
ATOM 1230 C C . LYS A 1 162 ? -16.469 -23.266 1.956 1 98.5 162 LYS A C 1
ATOM 1232 O O . LYS A 1 162 ? -15.406 -22.734 2.27 1 98.5 162 LYS A O 1
ATOM 1237 N N . TRP A 1 163 ? -17.469 -22.703 1.373 1 98.81 163 TRP A N 1
ATOM 1238 C CA . TRP A 1 163 ? -17.406 -21.266 1.108 1 98.81 163 TRP A CA 1
ATOM 1239 C C . TRP A 1 163 ? -17.656 -20.469 2.383 1 98.81 163 TRP A C 1
ATOM 1241 O O . TRP A 1 163 ? -18.531 -20.812 3.18 1 98.81 163 TRP A O 1
ATOM 1251 N N . GLU A 1 164 ? -16.859 -19.422 2.525 1 98.75 164 GLU A N 1
ATOM 1252 C CA . GLU A 1 164 ? -17 -18.531 3.666 1 98.75 164 GLU A CA 1
ATOM 1253 C C . GLU A 1 164 ? -17.109 -17.078 3.211 1 98.75 164 GLU A C 1
ATOM 1255 O O . GLU A 1 164 ? -16.531 -16.688 2.197 1 98.75 164 GLU A O 1
ATOM 1260 N N . LEU A 1 165 ? -17.922 -16.312 3.975 1 98.81 165 LEU A N 1
ATOM 1261 C CA . LEU A 1 165 ? -17.953 -14.875 3.748 1 98.81 165 LEU A CA 1
ATOM 1262 C C . LEU A 1 165 ? -16.656 -14.211 4.191 1 98.81 165 LEU A C 1
ATOM 1264 O O . LEU A 1 165 ? -16.125 -14.539 5.246 1 98.81 165 LEU A O 1
ATOM 1268 N N . CYS A 1 166 ? -16.156 -13.266 3.42 1 98.88 166 CYS A N 1
ATOM 1269 C CA . CYS A 1 166 ? -15 -12.484 3.834 1 98.88 166 CYS A CA 1
ATOM 1270 C C . CYS A 1 166 ? -15.328 -11.609 5.035 1 98.88 166 CYS A C 1
ATOM 1272 O O . CYS A 1 166 ? -16.234 -10.766 4.969 1 98.88 166 CYS A O 1
ATOM 1274 N N . SER A 1 167 ? -14.609 -11.781 6.066 1 98.69 167 SER A N 1
ATOM 1275 C CA . SER A 1 167 ? -14.734 -11.055 7.328 1 98.69 167 SER A CA 1
ATOM 1276 C C . SER A 1 167 ? -13.422 -11.047 8.094 1 98.69 167 SER A C 1
ATOM 1278 O O . SER A 1 167 ? -12.492 -11.781 7.754 1 98.69 167 SER A O 1
ATOM 1280 N N . PRO A 1 168 ? -13.344 -10.188 9.102 1 98.25 168 PRO A N 1
ATOM 1281 C CA . PRO A 1 168 ? -12.141 -10.203 9.945 1 98.25 168 PRO A CA 1
ATOM 1282 C C . PRO A 1 168 ? -11.859 -11.578 10.547 1 98.25 168 PRO A C 1
ATOM 1284 O O . PRO A 1 168 ? -10.703 -11.906 10.82 1 98.25 168 PRO A O 1
ATOM 1287 N N . GLU A 1 169 ? -12.828 -12.422 10.656 1 98.5 169 GLU A N 1
ATOM 1288 C CA . GLU A 1 169 ? -12.664 -13.742 11.242 1 98.5 169 GLU A CA 1
ATOM 1289 C C . GLU A 1 169 ? -12.141 -14.742 10.211 1 98.5 169 GLU A C 1
ATOM 1291 O O . GLU A 1 169 ? -11.375 -15.648 10.555 1 98.5 169 GLU A O 1
ATOM 1296 N N . THR A 1 170 ? -12.477 -14.539 8.953 1 98.75 170 THR A N 1
ATOM 1297 C CA . THR A 1 170 ? -12.242 -15.594 7.969 1 98.75 170 THR A CA 1
ATOM 1298 C C . THR A 1 170 ? -11.031 -15.258 7.098 1 98.75 170 THR A C 1
ATOM 1300 O O . THR A 1 170 ? -10.383 -16.156 6.555 1 98.75 170 THR A O 1
ATOM 1303 N N . VAL A 1 171 ? -10.648 -14.023 7.039 1 98.75 171 VAL A N 1
ATOM 1304 C CA . VAL A 1 171 ? -9.703 -13.586 6.016 1 98.75 171 VAL A CA 1
ATOM 1305 C C . VAL A 1 171 ? -8.273 -13.859 6.488 1 98.75 171 VAL A C 1
ATOM 1307 O O . VAL A 1 171 ? -7.363 -14.016 5.672 1 98.75 171 VAL A O 1
ATOM 1310 N N . PRO A 1 172 ? -7.961 -13.953 7.852 1 98.81 172 PRO A N 1
ATOM 1311 C CA . PRO A 1 172 ? -6.57 -13.984 8.312 1 98.81 172 PRO A CA 1
ATOM 1312 C C . PRO A 1 172 ? -5.773 -15.133 7.688 1 98.81 172 PRO A C 1
ATOM 1314 O O . PRO A 1 172 ? -4.602 -14.953 7.344 1 98.81 172 PRO A O 1
ATOM 1317 N N . SER A 1 173 ? -6.352 -16.281 7.418 1 98.56 173 SER A N 1
ATOM 1318 C CA . SER A 1 173 ? -5.602 -17.453 6.973 1 98.56 173 SER A CA 1
ATOM 1319 C C . SER A 1 173 ? -5.719 -17.641 5.465 1 98.56 173 SER A C 1
ATOM 1321 O O . SER A 1 173 ? -5.188 -18.609 4.914 1 98.56 173 SER A O 1
ATOM 1323 N N . PHE A 1 174 ? -6.391 -16.766 4.781 1 98.88 174 PHE A N 1
ATOM 1324 C CA . PHE A 1 174 ? -6.562 -16.875 3.338 1 98.88 174 PHE A CA 1
ATOM 1325 C C . PHE A 1 174 ? -5.359 -16.297 2.604 1 98.88 174 PHE A C 1
ATOM 1327 O O . PHE A 1 174 ? -4.559 -15.57 3.188 1 98.88 174 PHE A O 1
ATOM 1334 N N . SER A 1 175 ? -5.207 -16.641 1.354 1 98.94 175 SER A N 1
ATOM 1335 C CA . SER A 1 175 ? -4.172 -16.094 0.48 1 98.94 175 SER A CA 1
ATOM 1336 C C . SER A 1 175 ? -4.215 -14.57 0.453 1 98.94 175 SER A C 1
ATOM 1338 O O . SER A 1 175 ? -5.215 -13.984 0.04 1 98.94 175 SER A O 1
ATOM 1340 N N . ALA A 1 176 ? -3.119 -13.953 0.834 1 98.94 176 ALA A N 1
ATOM 1341 C CA . ALA A 1 176 ? -3.07 -12.5 0.853 1 98.94 176 ALA A CA 1
ATOM 1342 C C . ALA A 1 176 ? -3.189 -11.93 -0.557 1 98.94 176 ALA A C 1
ATOM 1344 O O . ALA A 1 176 ? -4 -11.031 -0.805 1 98.94 176 ALA A O 1
ATOM 1345 N N . VAL A 1 177 ? -2.377 -12.461 -1.474 1 98.94 177 VAL A N 1
ATOM 1346 C CA . VAL A 1 177 ? -2.445 -11.992 -2.854 1 98.94 177 VAL A CA 1
ATOM 1347 C C . VAL A 1 177 ? -3.859 -12.188 -3.395 1 98.94 177 VAL A C 1
ATOM 1349 O O . VAL A 1 177 ? -4.414 -11.289 -4.035 1 98.94 177 VAL A O 1
ATOM 1352 N N . GLY A 1 178 ? -4.445 -13.375 -3.115 1 98.94 178 GLY A N 1
ATOM 1353 C CA . GLY A 1 178 ? -5.809 -13.633 -3.549 1 98.94 178 GLY A CA 1
ATOM 1354 C C . GLY A 1 178 ? -6.809 -12.633 -2.992 1 98.94 178 GLY A C 1
ATOM 1355 O O . GL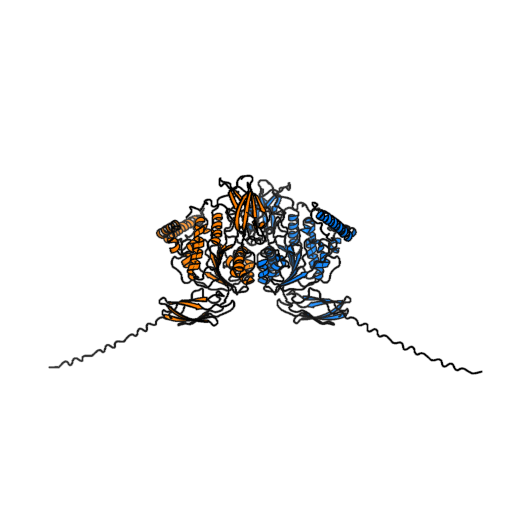Y A 1 178 ? -7.582 -12.039 -3.744 1 98.94 178 GLY A O 1
ATOM 1356 N N . TYR A 1 179 ? -6.777 -12.406 -1.685 1 98.94 179 TYR A N 1
ATOM 1357 C CA . TYR A 1 179 ? -7.699 -11.5 -1.012 1 98.94 179 TYR A CA 1
ATOM 1358 C C . TYR A 1 179 ? -7.551 -10.078 -1.544 1 98.94 179 TYR A C 1
ATOM 1360 O O . TYR A 1 179 ? -8.539 -9.43 -1.878 1 98.94 179 TYR A O 1
ATOM 1368 N N . PHE A 1 180 ? -6.34 -9.547 -1.601 1 98.94 180 PHE A N 1
ATOM 1369 C CA . PHE A 1 180 ? -6.133 -8.172 -2.029 1 98.94 180 PHE A CA 1
ATOM 1370 C C . PHE A 1 180 ? -6.531 -7.992 -3.49 1 98.94 180 PHE A C 1
ATOM 1372 O O . PHE A 1 180 ? -7.051 -6.941 -3.873 1 98.94 180 PHE A O 1
ATOM 1379 N N . PHE A 1 181 ? -6.258 -9.008 -4.336 1 98.94 181 PHE A N 1
ATOM 1380 C CA . PHE A 1 181 ? -6.715 -9.016 -5.723 1 98.94 181 PHE A CA 1
ATOM 1381 C C . PHE A 1 181 ? -8.234 -8.938 -5.789 1 98.94 181 PHE A C 1
ATOM 1383 O O . PHE A 1 181 ? -8.789 -8.078 -6.477 1 98.94 181 PHE A O 1
ATOM 1390 N N . GLY A 1 182 ? -8.906 -9.82 -5.059 1 98.94 182 GLY A N 1
ATOM 1391 C CA . GLY A 1 182 ? -10.359 -9.852 -5.031 1 98.94 182 GLY A CA 1
ATOM 1392 C C . GLY A 1 182 ? -10.969 -8.578 -4.484 1 98.94 182 GLY A C 1
ATOM 1393 O O . GLY A 1 182 ? -11.984 -8.102 -4.996 1 98.94 182 GLY A O 1
ATOM 1394 N N . ARG A 1 183 ? -10.375 -8.062 -3.447 1 98.81 183 ARG A N 1
ATOM 1395 C CA . ARG A 1 183 ? -10.875 -6.82 -2.859 1 98.81 183 ARG A CA 1
ATOM 1396 C C . ARG A 1 183 ? -10.797 -5.672 -3.861 1 98.81 183 ARG A C 1
ATOM 1398 O O . ARG A 1 183 ? -11.727 -4.867 -3.961 1 98.81 183 ARG A O 1
ATOM 1405 N N . GLN A 1 184 ? -9.672 -5.566 -4.586 1 98.69 184 GLN A N 1
ATOM 1406 C CA . GLN A 1 184 ? -9.539 -4.527 -5.602 1 98.69 184 GLN A CA 1
ATOM 1407 C C . GLN A 1 184 ? -10.625 -4.668 -6.672 1 98.69 184 GLN A C 1
ATOM 1409 O O . GLN A 1 184 ? -11.227 -3.676 -7.082 1 98.69 184 GLN A O 1
ATOM 1414 N N . LEU A 1 185 ? -10.836 -5.895 -7.129 1 98.88 185 LEU A N 1
ATOM 1415 C CA . LEU A 1 185 ? -11.875 -6.125 -8.125 1 98.88 185 LEU A CA 1
ATOM 1416 C C . LEU A 1 185 ? -13.242 -5.738 -7.578 1 98.88 185 LEU A C 1
ATOM 1418 O O . LEU A 1 185 ? -14.016 -5.055 -8.258 1 98.88 185 LEU A O 1
ATOM 1422 N N . TYR A 1 186 ? -13.547 -6.195 -6.359 1 98.75 186 TYR A N 1
ATOM 1423 C CA . TYR A 1 186 ? -14.828 -5.922 -5.734 1 98.75 186 TYR A CA 1
ATOM 1424 C C . TYR A 1 186 ? -15.078 -4.422 -5.633 1 98.75 186 TYR A C 1
ATOM 1426 O O . TYR A 1 186 ? -16.141 -3.936 -6.02 1 98.75 186 TYR A O 1
ATOM 1434 N N . GLN A 1 187 ? -14.086 -3.734 -5.168 1 97.75 187 GLN A N 1
ATOM 1435 C CA . GLN A 1 187 ? -14.227 -2.307 -4.91 1 97.75 187 GLN A CA 1
ATOM 1436 C C . GLN A 1 187 ? -14.352 -1.522 -6.215 1 97.75 187 GLN A C 1
ATOM 1438 O O . GLN A 1 187 ? -14.969 -0.458 -6.25 1 97.75 187 GLN A O 1
ATOM 1443 N N . THR A 1 188 ? -13.797 -2.027 -7.297 1 98.12 188 THR A N 1
ATOM 1444 C CA . THR A 1 188 ? -13.812 -1.326 -8.578 1 98.12 188 THR A CA 1
ATOM 1445 C C . THR A 1 188 ? -15.062 -1.689 -9.367 1 98.12 188 THR A C 1
ATOM 1447 O O . THR A 1 188 ? -15.734 -0.812 -9.922 1 98.12 188 THR A O 1
ATOM 1450 N N . LEU A 1 189 ? -15.438 -2.994 -9.312 1 98.12 189 LEU A N 1
ATOM 1451 C CA . LEU A 1 189 ? -16.484 -3.492 -10.203 1 98.12 189 LEU A CA 1
ATOM 1452 C C . LEU A 1 189 ? -17.844 -3.502 -9.492 1 98.12 189 LEU A C 1
ATOM 1454 O O . LEU A 1 189 ? -18.891 -3.529 -10.148 1 98.12 189 LEU A O 1
ATOM 1458 N N . ASP A 1 190 ? -17.828 -3.57 -8.195 1 96.81 190 ASP A N 1
ATOM 1459 C CA . ASP A 1 190 ? -19.031 -3.623 -7.379 1 96.81 190 ASP A CA 1
ATOM 1460 C C . ASP A 1 190 ? -19.891 -4.836 -7.742 1 96.81 190 ASP A C 1
ATOM 1462 O O . ASP A 1 190 ? -21.094 -4.707 -7.969 1 96.81 190 ASP A O 1
ATOM 1466 N N . VAL A 1 191 ? -19.25 -5.988 -7.934 1 98.5 191 VAL A N 1
ATOM 1467 C CA . VAL A 1 191 ? -19.922 -7.27 -8.148 1 98.5 191 VAL A CA 1
ATOM 1468 C C . VAL A 1 191 ? -19.359 -8.305 -7.18 1 98.5 191 VAL A C 1
ATOM 1470 O O . VAL A 1 191 ? -18.234 -8.18 -6.695 1 98.5 191 VAL A O 1
ATOM 1473 N N . PRO A 1 192 ? -20.156 -9.344 -6.863 1 98.88 192 PRO A N 1
ATOM 1474 C CA . PRO A 1 192 ? -19.625 -10.398 -5.992 1 98.88 192 PRO A CA 1
ATOM 1475 C C . PRO A 1 192 ? -18.375 -11.062 -6.551 1 98.88 192 PRO A C 1
ATOM 1477 O O . PRO A 1 192 ? -18.234 -11.203 -7.77 1 98.88 192 PRO A O 1
ATOM 1480 N N . ILE A 1 193 ? -17.5 -11.422 -5.652 1 99 193 ILE A N 1
ATOM 1481 C CA . ILE A 1 193 ? -16.25 -12.062 -6.035 1 99 193 ILE A CA 1
ATOM 1482 C C . ILE A 1 193 ? -16.125 -13.414 -5.332 1 99 193 ILE A C 1
ATOM 1484 O O . ILE A 1 193 ? -16.328 -13.508 -4.117 1 99 193 ILE A O 1
ATOM 1488 N N . GLY A 1 194 ? -15.898 -14.445 -6.047 1 98.94 194 GLY A N 1
ATOM 1489 C CA . GLY A 1 194 ? -15.5 -15.734 -5.504 1 98.94 194 GLY A CA 1
ATOM 1490 C C . GLY A 1 194 ? -14.031 -16.047 -5.703 1 98.94 194 GLY A C 1
ATOM 1491 O O . GLY A 1 194 ? -13.516 -15.938 -6.816 1 98.94 194 GLY A O 1
ATOM 1492 N N . LEU A 1 195 ? -13.352 -16.391 -4.609 1 99 195 LEU A N 1
ATOM 1493 C CA . LEU A 1 195 ? -11.93 -16.719 -4.672 1 99 195 LEU A CA 1
ATOM 1494 C C . LEU A 1 195 ? -11.68 -18.156 -4.227 1 99 195 LEU A C 1
ATOM 1496 O O . LEU A 1 195 ? -12.062 -18.547 -3.121 1 99 195 LEU A O 1
ATOM 1500 N N . ILE A 1 196 ? -11.055 -18.906 -5.082 1 98.94 196 ILE A N 1
ATOM 1501 C CA . ILE A 1 196 ? -10.664 -20.281 -4.789 1 98.94 196 ILE A CA 1
ATOM 1502 C C . ILE A 1 196 ? -9.156 -20.359 -4.59 1 98.94 196 ILE A C 1
ATOM 1504 O O . ILE A 1 196 ? -8.383 -20.203 -5.543 1 98.94 196 ILE A O 1
ATOM 1508 N N . ASP A 1 197 ? -8.734 -20.625 -3.354 1 98.94 197 ASP A N 1
ATOM 1509 C CA . ASP A 1 197 ? -7.312 -20.766 -3.059 1 98.94 197 ASP A CA 1
ATOM 1510 C C . ASP A 1 197 ? -6.895 -22.234 -3.068 1 98.94 197 ASP A C 1
ATOM 1512 O O . ASP A 1 197 ? -7.277 -23 -2.182 1 98.94 197 ASP A O 1
ATOM 1516 N N . ASN A 1 198 ? -6.09 -22.578 -4.051 1 98.88 198 ASN A N 1
ATOM 1517 C CA . ASN A 1 198 ? -5.59 -23.938 -4.07 1 98.88 198 ASN A CA 1
ATOM 1518 C C . ASN A 1 198 ? -4.066 -23.984 -4.051 1 98.88 198 ASN A C 1
ATOM 1520 O O . ASN A 1 198 ? -3.463 -24.953 -4.508 1 98.88 198 ASN A O 1
ATOM 1524 N N . SER A 1 199 ? -3.432 -22.922 -3.561 1 98.88 199 SER A N 1
ATOM 1525 C CA . SER A 1 199 ? -1.979 -22.797 -3.547 1 98.88 199 SER A CA 1
ATOM 1526 C C . SER A 1 199 ? -1.344 -23.781 -2.582 1 98.88 199 SER A C 1
ATOM 1528 O O . SER A 1 199 ? -1.989 -24.234 -1.631 1 98.88 199 SER A O 1
ATOM 1530 N N . TRP A 1 200 ? -0.106 -24.125 -2.902 1 98.81 200 TRP A N 1
ATOM 1531 C CA . TRP A 1 200 ? 0.657 -25.047 -2.07 1 98.81 200 TRP A CA 1
ATOM 1532 C C . TRP A 1 200 ? 2.119 -24.625 -1.985 1 98.81 200 TRP A C 1
ATOM 1534 O O . TRP A 1 200 ? 2.854 -24.703 -2.973 1 98.81 200 TRP A O 1
ATOM 1544 N N . GLY A 1 201 ? 2.541 -24.281 -0.755 1 98.44 201 GLY A N 1
ATOM 1545 C CA . GLY A 1 201 ? 3.895 -23.812 -0.516 1 98.44 201 GLY A CA 1
ATOM 1546 C C . GLY A 1 201 ? 4.961 -24.734 -1.055 1 98.44 201 GLY A C 1
ATOM 1547 O O . GLY A 1 201 ? 4.883 -25.953 -0.864 1 98.44 201 GLY A O 1
ATOM 1548 N N . GLY A 1 202 ? 5.973 -24.203 -1.804 1 98.25 202 GLY A N 1
ATOM 1549 C CA . GLY A 1 202 ? 7.137 -24.938 -2.283 1 98.25 202 GLY A CA 1
ATOM 1550 C C . GLY A 1 202 ? 6.859 -25.75 -3.537 1 98.25 202 GLY A C 1
ATOM 1551 O O . GLY A 1 202 ? 7.75 -26.422 -4.055 1 98.25 202 GLY A O 1
ATOM 1552 N N . SER A 1 203 ? 5.676 -25.656 -4.133 1 98.56 203 SER A N 1
ATOM 1553 C CA . SER A 1 203 ? 5.289 -26.531 -5.238 1 98.56 203 SER A CA 1
ATOM 1554 C C . SER A 1 203 ? 6.078 -26.203 -6.504 1 98.56 203 SER A C 1
ATOM 1556 O O . SER A 1 203 ? 6.469 -25.047 -6.719 1 98.56 203 SER A O 1
ATOM 1558 N N . SER A 1 204 ? 6.312 -27.234 -7.27 1 98.56 204 SER A N 1
ATOM 1559 C CA . SER A 1 204 ? 6.898 -27.109 -8.602 1 98.56 204 SER A CA 1
ATOM 1560 C C . SER A 1 204 ? 5.82 -27.094 -9.68 1 98.56 204 SER A C 1
ATOM 1562 O O . SER A 1 204 ? 4.762 -27.703 -9.508 1 98.56 204 SER A O 1
ATOM 1564 N N . ALA A 1 205 ? 6.137 -26.469 -10.773 1 98.81 205 ALA A N 1
ATOM 1565 C CA . ALA A 1 205 ? 5.145 -26.328 -11.836 1 98.81 205 ALA A CA 1
ATOM 1566 C C . ALA A 1 205 ? 4.711 -27.688 -12.367 1 98.81 205 ALA A C 1
ATOM 1568 O O . ALA A 1 205 ? 3.539 -27.891 -12.703 1 98.81 205 ALA A O 1
ATOM 1569 N N . GLU A 1 206 ? 5.672 -28.688 -12.43 1 98.75 206 GLU A N 1
ATOM 1570 C CA . GLU A 1 206 ? 5.367 -29.984 -13 1 98.75 206 GLU A CA 1
ATOM 1571 C C . GLU A 1 206 ? 4.352 -30.734 -12.141 1 98.75 206 GLU A C 1
ATOM 1573 O O . GLU A 1 206 ? 3.646 -31.625 -12.633 1 98.75 206 GLU A O 1
ATOM 1578 N N . ALA A 1 207 ? 4.234 -30.391 -10.898 1 98.88 207 ALA A N 1
ATOM 1579 C CA . ALA A 1 207 ? 3.27 -31.047 -10.023 1 98.88 207 ALA A CA 1
ATOM 1580 C C . ALA A 1 207 ? 1.839 -30.703 -10.422 1 98.88 207 ALA A C 1
ATOM 1582 O O . ALA A 1 207 ? 0.898 -31.422 -10.086 1 98.88 207 ALA A O 1
ATOM 1583 N N . TRP A 1 208 ? 1.671 -29.578 -11.141 1 98.94 208 TRP A N 1
ATOM 1584 C CA . TRP A 1 208 ? 0.363 -29.047 -11.516 1 98.94 208 TRP A CA 1
ATOM 1585 C C . TRP A 1 208 ? -0.025 -29.5 -12.914 1 98.94 208 TRP A C 1
ATOM 1587 O O . TRP A 1 208 ? -1.014 -29.016 -13.477 1 98.94 208 TRP A O 1
ATOM 1597 N N . VAL A 1 209 ? 0.785 -30.328 -13.531 1 98.81 209 VAL A N 1
ATOM 1598 C CA . VAL A 1 209 ? 0.581 -30.797 -14.898 1 98.81 209 VAL A CA 1
ATOM 1599 C C . VAL A 1 209 ? 0.202 -32.281 -14.891 1 98.81 209 VAL A C 1
ATOM 1601 O O . VAL A 1 209 ? 0.723 -33.062 -14.086 1 98.81 209 VAL A O 1
ATOM 1604 N N . ARG A 1 210 ? -0.645 -32.656 -15.758 1 98.56 210 ARG A N 1
ATOM 1605 C CA . ARG A 1 210 ? -0.902 -34.094 -15.938 1 98.56 210 ARG A CA 1
ATOM 1606 C C . ARG A 1 210 ? 0.391 -34.844 -16.203 1 98.56 210 ARG A C 1
ATOM 1608 O O . ARG A 1 210 ? 1.176 -34.438 -17.078 1 98.56 210 ARG A O 1
ATOM 1615 N N . ARG A 1 211 ? 0.514 -35.938 -15.578 1 98.19 211 ARG A N 1
ATOM 1616 C CA . ARG A 1 211 ? 1.772 -36.688 -15.641 1 98.19 211 ARG A CA 1
ATOM 1617 C C . ARG A 1 211 ? 2.016 -37.219 -17.031 1 98.19 211 ARG A C 1
ATOM 1619 O O . ARG A 1 211 ? 3.152 -37.25 -17.516 1 98.19 211 ARG A O 1
ATOM 1626 N N . ASP A 1 212 ? 1.031 -37.719 -17.703 1 98.25 212 ASP A N 1
ATOM 1627 C CA . ASP A 1 212 ? 1.176 -38.344 -19 1 98.25 212 ASP A CA 1
ATOM 1628 C C . ASP A 1 212 ? 1.692 -37.375 -20.047 1 98.25 212 ASP A C 1
ATOM 1630 O O . ASP A 1 212 ? 2.383 -37.75 -20.984 1 98.25 212 ASP A O 1
ATOM 1634 N N . LEU A 1 213 ? 1.343 -36.094 -19.938 1 98.31 213 LEU A N 1
ATOM 1635 C CA . LEU A 1 213 ? 1.845 -35.094 -20.844 1 98.31 213 LEU A CA 1
ATOM 1636 C C . LEU A 1 213 ? 3.354 -34.906 -20.703 1 98.31 213 LEU A C 1
ATOM 1638 O O . LEU A 1 213 ? 4.059 -34.719 -21.688 1 98.31 213 LEU A O 1
ATOM 1642 N N . LEU A 1 214 ? 3.811 -35 -19.469 1 98.38 214 LEU A N 1
ATOM 1643 C CA . LEU A 1 214 ? 5.242 -34.875 -19.203 1 98.38 214 LEU A CA 1
ATOM 1644 C C . LEU A 1 214 ? 5.977 -36.125 -19.719 1 98.38 214 LEU A C 1
ATOM 1646 O O . LEU A 1 214 ? 7.055 -36 -20.297 1 98.38 214 LEU A O 1
ATOM 1650 N N . GLU A 1 215 ? 5.383 -37.219 -19.547 1 97.56 215 GLU A N 1
ATOM 1651 C CA . GLU A 1 215 ? 5.977 -38.469 -19.984 1 97.56 215 GLU A CA 1
ATOM 1652 C C . GLU A 1 215 ? 6.043 -38.562 -21.516 1 97.56 215 GLU A C 1
ATOM 1654 O O . GLU A 1 215 ? 6.945 -39.188 -22.062 1 97.56 215 GLU A O 1
ATOM 1659 N N . ALA A 1 216 ? 5.168 -37.906 -22.141 1 97.25 216 ALA A N 1
ATOM 1660 C CA . ALA A 1 216 ? 5.059 -38 -23.594 1 97.25 216 ALA A CA 1
ATOM 1661 C C . ALA A 1 216 ? 6.074 -37.062 -24.281 1 97.25 216 ALA A C 1
ATOM 1663 O O . ALA A 1 216 ? 6.332 -37.188 -25.469 1 97.25 216 ALA A O 1
ATOM 1664 N N . ASP A 1 217 ? 6.566 -36.188 -23.578 1 96.25 217 ASP A N 1
ATOM 1665 C CA . ASP A 1 217 ? 7.488 -35.219 -24.156 1 96.25 217 ASP A CA 1
ATOM 1666 C C . ASP A 1 217 ? 8.93 -35.531 -23.734 1 96.25 217 ASP A C 1
ATOM 1668 O O . ASP A 1 217 ? 9.273 -35.438 -22.562 1 96.25 217 ASP A O 1
ATOM 1672 N N . ALA A 1 218 ? 9.766 -35.719 -24.656 1 95.69 218 ALA A N 1
ATOM 1673 C CA . ALA A 1 218 ? 11.148 -36.156 -24.438 1 95.69 218 ALA A CA 1
ATOM 1674 C C . ALA A 1 218 ? 11.922 -35.094 -23.656 1 95.69 218 ALA A C 1
ATOM 1676 O O . ALA A 1 218 ? 12.875 -35.406 -22.953 1 95.69 218 ALA A O 1
ATOM 1677 N N . GLN A 1 219 ? 11.523 -33.875 -23.734 1 94.81 219 GLN A N 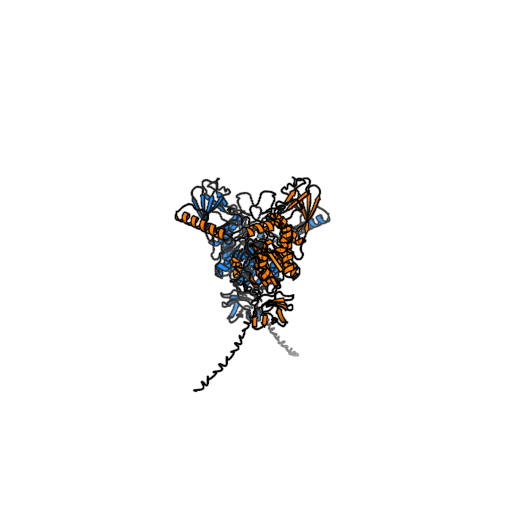1
ATOM 1678 C CA . GLN A 1 219 ? 12.242 -32.812 -23.062 1 94.81 219 GLN A CA 1
ATOM 1679 C C . GLN A 1 219 ? 12.188 -33 -21.547 1 94.81 219 GLN A C 1
ATOM 1681 O O . GLN A 1 219 ? 13.062 -32.5 -20.828 1 94.81 219 GLN A O 1
ATOM 1686 N N . TYR A 1 220 ? 11.219 -33.75 -21.078 1 97.56 220 TYR A N 1
ATOM 1687 C CA . TYR A 1 220 ? 11.062 -33.969 -19.641 1 97.56 220 TYR A CA 1
ATOM 1688 C C . TYR A 1 220 ? 11.547 -35.344 -19.219 1 97.56 220 TYR A C 1
ATOM 1690 O O . TYR A 1 220 ? 11.289 -35.781 -18.094 1 97.56 220 TYR A O 1
ATOM 1698 N N . GLY A 1 221 ? 12.18 -36.031 -20.109 1 96.94 221 GLY A N 1
ATOM 1699 C CA . GLY A 1 221 ? 12.719 -37.375 -19.844 1 96.94 221 GLY A CA 1
ATOM 1700 C C . GLY A 1 221 ? 13.547 -37.438 -18.578 1 96.94 221 GLY A C 1
ATOM 1701 O O . GLY A 1 221 ? 13.258 -38.219 -17.672 1 96.94 221 GLY A O 1
ATOM 1702 N N . PRO A 1 222 ? 14.57 -36.594 -18.5 1 96.56 222 PRO A N 1
ATOM 1703 C CA . PRO A 1 222 ? 15.414 -36.625 -17.297 1 96.56 222 PRO A CA 1
ATOM 1704 C C . PRO A 1 222 ? 14.625 -36.375 -16.016 1 96.56 222 PRO A C 1
ATOM 1706 O O . PRO A 1 222 ? 14.883 -37.031 -15 1 96.56 222 PRO A O 1
ATOM 1709 N N . LEU A 1 223 ? 13.719 -35.438 -16.047 1 96.69 223 LEU A N 1
ATOM 1710 C CA . LEU A 1 223 ? 12.859 -35.188 -14.898 1 96.69 223 LEU A CA 1
ATOM 1711 C C . LEU A 1 223 ? 12.078 -36.438 -14.5 1 96.69 223 LEU A C 1
ATOM 1713 O O . LEU A 1 223 ? 12.062 -36.812 -13.328 1 96.69 223 LEU A O 1
ATOM 1717 N N . MET A 1 224 ? 11.508 -37.094 -15.453 1 97.56 224 MET A N 1
ATOM 1718 C CA . MET A 1 224 ? 10.672 -38.25 -15.203 1 97.56 224 MET A CA 1
ATOM 1719 C C . MET A 1 224 ? 11.508 -39.438 -14.742 1 97.56 224 MET A C 1
ATOM 1721 O O . MET A 1 224 ? 11.078 -40.219 -13.891 1 97.56 224 MET A O 1
ATOM 1725 N N . GLU A 1 225 ? 12.695 -39.531 -15.242 1 97.31 225 GLU A N 1
ATOM 1726 C CA . GLU A 1 225 ? 13.594 -40.594 -14.828 1 97.31 225 GLU A CA 1
ATOM 1727 C C . GLU A 1 225 ? 13.969 -40.469 -13.359 1 97.31 225 GLU A C 1
ATOM 1729 O O . GLU A 1 225 ? 14.023 -41.469 -12.633 1 97.31 225 GLU A O 1
ATOM 1734 N N . ARG A 1 226 ? 14.25 -39.281 -13.016 1 96.69 226 ARG A N 1
ATOM 1735 C CA . ARG A 1 226 ? 14.57 -39.031 -11.617 1 96.69 226 ARG A CA 1
ATOM 1736 C C . ARG A 1 226 ? 13.422 -39.438 -10.703 1 96.69 226 ARG A C 1
ATOM 1738 O O . ARG A 1 226 ? 13.641 -40.031 -9.656 1 96.69 226 ARG A O 1
ATOM 1745 N N . TRP A 1 227 ? 12.234 -39.125 -11.07 1 96.88 227 TRP A N 1
ATOM 1746 C CA . TRP A 1 227 ? 11.078 -39.438 -10.234 1 96.88 227 TRP A CA 1
ATOM 1747 C C . TRP A 1 227 ? 10.781 -40.938 -10.266 1 96.88 227 TRP A C 1
ATOM 1749 O O . TRP A 1 227 ? 10.375 -41.531 -9.25 1 96.88 227 TRP A O 1
ATOM 1759 N N . GLU A 1 228 ? 10.977 -41.594 -11.352 1 96.62 228 GLU A N 1
ATOM 1760 C CA . GLU A 1 228 ? 10.828 -43.031 -11.422 1 96.62 228 GLU A CA 1
ATOM 1761 C C . GLU A 1 228 ? 11.781 -43.719 -10.461 1 96.62 228 GLU A C 1
ATOM 1763 O O . GLU A 1 228 ? 11.406 -44.688 -9.789 1 96.62 228 GLU A O 1
ATOM 1768 N N . LYS A 1 229 ? 12.93 -43.219 -10.438 1 97.38 229 LYS A N 1
ATOM 1769 C CA . LYS A 1 229 ? 13.914 -43.781 -9.508 1 97.38 229 LYS A CA 1
ATOM 1770 C C . LYS A 1 229 ? 13.477 -43.562 -8.062 1 97.38 229 LYS A C 1
ATOM 1772 O O . LYS A 1 229 ? 13.539 -44.5 -7.246 1 97.38 229 LYS A O 1
ATOM 1777 N N . THR A 1 230 ? 13.047 -42.375 -7.777 1 97 230 THR A N 1
ATOM 1778 C CA . THR A 1 230 ? 12.57 -42.094 -6.43 1 97 230 THR A CA 1
ATOM 1779 C C . THR A 1 230 ? 11.391 -42.969 -6.066 1 97 230 THR A C 1
ATOM 1781 O O . THR A 1 230 ? 11.352 -43.562 -4.973 1 97 230 THR A O 1
ATOM 1784 N N . GLU A 1 231 ? 10.492 -43.156 -6.922 1 96.38 231 GLU A N 1
ATOM 1785 C CA . GLU A 1 231 ? 9.281 -43.938 -6.703 1 96.38 231 GLU A CA 1
ATOM 1786 C C . GLU A 1 231 ? 9.609 -45.406 -6.457 1 96.38 231 GLU A C 1
ATOM 1788 O O . GLU A 1 231 ? 8.922 -46.062 -5.688 1 96.38 231 GLU A O 1
ATOM 1793 N N . SER A 1 232 ? 10.664 -45.844 -7.02 1 96.75 232 SER A N 1
ATOM 1794 C CA . SER A 1 232 ? 11.016 -47.25 -6.934 1 96.75 232 SER A CA 1
ATOM 1795 C C . SER A 1 232 ? 11.891 -47.531 -5.715 1 96.75 232 SER A C 1
ATOM 1797 O O . SER A 1 232 ? 11.961 -48.688 -5.242 1 96.75 232 SER A O 1
ATOM 1799 N N . THR A 1 233 ? 12.484 -46.469 -5.219 1 96.88 233 THR A N 1
ATOM 1800 C CA . THR A 1 233 ? 13.508 -46.75 -4.223 1 96.88 233 THR A CA 1
ATOM 1801 C C . THR A 1 233 ? 13.125 -46.156 -2.867 1 96.88 233 THR A C 1
ATOM 1803 O O . THR A 1 233 ? 13.594 -46.625 -1.827 1 96.88 233 THR A O 1
ATOM 1806 N N . TYR A 1 234 ? 12.336 -45.156 -2.906 1 96.56 234 TYR A N 1
ATOM 1807 C CA . TYR A 1 234 ? 12.055 -44.469 -1.642 1 96.56 234 TYR A CA 1
ATOM 1808 C C . TYR A 1 234 ? 11.172 -45.344 -0.75 1 96.56 234 TYR A C 1
ATOM 1810 O O . TYR A 1 234 ? 10.156 -45.875 -1.205 1 96.56 234 TYR A O 1
ATOM 1818 N N . ASP A 1 235 ? 11.578 -45.406 0.521 1 96.44 235 ASP A N 1
ATOM 1819 C CA . ASP A 1 235 ? 10.844 -46.125 1.561 1 96.44 235 ASP A CA 1
ATOM 1820 C C . ASP A 1 235 ? 10.555 -45.219 2.754 1 96.44 235 ASP A C 1
ATOM 1822 O O . ASP A 1 235 ? 11.414 -45.031 3.621 1 96.44 235 ASP A O 1
ATOM 1826 N N . HIS A 1 236 ? 9.305 -44.781 2.795 1 95 236 HIS A N 1
ATOM 1827 C CA . HIS A 1 236 ? 8.984 -43.781 3.816 1 95 236 HIS A CA 1
ATOM 1828 C C . HIS A 1 236 ? 9 -44.406 5.207 1 95 236 HIS A C 1
ATOM 1830 O O . HIS A 1 236 ? 9.359 -43.75 6.184 1 95 236 HIS A O 1
ATOM 1836 N N . ASP A 1 237 ? 8.609 -45.625 5.395 1 96 237 ASP A N 1
ATOM 1837 C CA . ASP A 1 237 ? 8.641 -46.281 6.688 1 96 237 ASP A CA 1
ATOM 1838 C C . ASP A 1 237 ? 10.07 -46.406 7.223 1 96 237 ASP A C 1
ATOM 1840 O O . ASP A 1 237 ? 10.305 -46.219 8.414 1 96 237 ASP A O 1
ATOM 1844 N N . LYS A 1 238 ? 10.836 -46.719 6.309 1 96.75 238 LYS A N 1
ATOM 1845 C CA . LYS A 1 238 ? 12.242 -46.781 6.695 1 96.75 238 LYS A CA 1
ATOM 1846 C C . LYS A 1 238 ? 12.758 -45.406 7.113 1 96.75 238 LYS A C 1
ATOM 1848 O O . LYS A 1 238 ? 13.516 -45.281 8.078 1 96.75 238 LYS A O 1
ATOM 1853 N N . ALA A 1 239 ? 12.383 -44.438 6.309 1 96 239 ALA A N 1
ATOM 1854 C CA . ALA A 1 239 ? 12.797 -43.094 6.637 1 96 239 ALA A CA 1
ATOM 1855 C C . ALA A 1 239 ? 12.281 -42.656 8.008 1 96 239 ALA A C 1
ATOM 1857 O O . ALA A 1 239 ? 13.008 -42.031 8.781 1 96 239 ALA A O 1
ATOM 1858 N N . VAL A 1 240 ? 11.086 -42.969 8.359 1 96.56 240 VAL A N 1
ATOM 1859 C CA . VAL A 1 240 ? 10.469 -42.656 9.641 1 96.56 240 VAL A CA 1
ATOM 1860 C C . VAL A 1 240 ? 11.172 -43.406 10.766 1 96.56 240 VAL A C 1
ATOM 1862 O O . VAL A 1 240 ? 11.422 -42.844 11.836 1 96.56 240 VAL A O 1
ATOM 1865 N N . ALA A 1 241 ? 11.484 -44.594 10.484 1 96.5 241 ALA A N 1
ATOM 1866 C CA . ALA A 1 241 ? 12.195 -45.406 11.469 1 96.5 241 ALA A CA 1
ATOM 1867 C C . ALA A 1 241 ? 13.562 -44.812 11.789 1 96.5 241 ALA A C 1
ATOM 1869 O O . ALA A 1 241 ? 13.953 -44.719 12.953 1 96.5 241 ALA A O 1
ATOM 1870 N N . ASN A 1 242 ? 14.25 -44.5 10.75 1 96.69 242 ASN A N 1
ATOM 1871 C CA . ASN A 1 242 ? 15.547 -43.875 10.922 1 96.69 242 ASN A CA 1
ATOM 1872 C C . ASN A 1 242 ? 15.422 -42.562 11.727 1 96.69 242 ASN A C 1
ATOM 1874 O O . ASN A 1 242 ? 16.281 -42.281 12.57 1 96.69 242 ASN A O 1
ATOM 1878 N N . TYR A 1 243 ? 14.391 -41.781 11.398 1 96 243 TYR A N 1
ATOM 1879 C CA . TYR A 1 243 ? 14.125 -40.531 12.125 1 96 243 TYR A CA 1
ATOM 1880 C C . TYR A 1 243 ? 13.891 -40.812 13.602 1 96 243 TYR A C 1
ATOM 1882 O O . TYR A 1 243 ? 14.461 -40.156 14.461 1 96 243 TYR A O 1
ATOM 1890 N N . LYS A 1 244 ? 13.062 -41.75 13.898 1 96.62 244 LYS A N 1
ATOM 1891 C CA . LYS A 1 244 ? 12.75 -42.094 15.289 1 96.62 244 LYS A CA 1
ATOM 1892 C C . LYS A 1 244 ? 14.016 -42.469 16.047 1 96.62 244 LYS A C 1
ATOM 1894 O O . LYS A 1 244 ? 14.172 -42.125 17.219 1 96.62 244 LYS A O 1
ATOM 1899 N N . GLU A 1 245 ? 14.852 -43.156 15.383 1 96.88 245 GLU A N 1
ATOM 1900 C CA . GLU A 1 245 ? 16.109 -43.562 15.992 1 96.88 245 GLU A CA 1
ATOM 1901 C C . GLU A 1 245 ? 16.984 -42.344 16.281 1 96.88 245 GLU A C 1
ATOM 1903 O O . GLU A 1 245 ? 17.562 -42.219 17.375 1 96.88 245 GLU A O 1
ATOM 1908 N N . LYS A 1 246 ? 17.094 -41.531 15.266 1 96 246 LYS A N 1
ATOM 1909 C CA . LYS A 1 246 ? 17.906 -40.344 15.422 1 96 246 LYS A CA 1
ATOM 1910 C C . LYS A 1 246 ? 17.328 -39.438 16.516 1 96 246 LYS A C 1
ATOM 1912 O O . LYS A 1 246 ? 18.078 -38.812 17.281 1 96 246 LYS A O 1
ATOM 1917 N N . LEU A 1 247 ? 16.016 -39.312 16.562 1 96.19 247 LEU A N 1
ATOM 1918 C CA . LEU A 1 247 ? 15.352 -38.5 17.578 1 96.19 247 LEU A CA 1
ATOM 1919 C C . LEU A 1 247 ? 15.594 -39.062 18.984 1 96.19 247 LEU A C 1
ATOM 1921 O O . LEU A 1 247 ? 15.844 -38.281 19.922 1 96.19 247 LEU A O 1
ATOM 1925 N N . ALA A 1 248 ? 15.5 -40.312 19.078 1 95.56 248 ALA A N 1
ATOM 1926 C CA . ALA A 1 248 ? 15.758 -40.969 20.359 1 95.56 248 ALA A CA 1
ATOM 1927 C C . ALA A 1 248 ? 17.188 -40.719 20.828 1 95.56 248 ALA A C 1
ATOM 1929 O O . ALA A 1 248 ? 17.422 -40.438 22 1 95.56 248 ALA A O 1
ATOM 1930 N N . ALA A 1 249 ? 18.047 -40.906 19.906 1 95.44 249 ALA A N 1
ATOM 1931 C CA . ALA A 1 249 ? 19.438 -40.656 20.219 1 95.44 249 ALA A CA 1
ATOM 1932 C C . ALA A 1 249 ? 19.656 -39.188 20.641 1 95.44 249 ALA A C 1
ATOM 1934 O O . ALA A 1 249 ? 20.422 -38.938 21.578 1 95.44 249 ALA A O 1
ATOM 1935 N N . TRP A 1 250 ? 19.016 -38.281 19.891 1 95.75 250 TRP A N 1
ATOM 1936 C CA . TRP A 1 250 ? 19.109 -36.875 20.203 1 95.75 250 TRP A CA 1
ATOM 1937 C C . TRP A 1 250 ? 18.562 -36.562 21.594 1 95.75 250 TRP A C 1
ATOM 1939 O O . TRP A 1 250 ? 19.188 -35.844 22.375 1 95.75 250 TRP A O 1
ATOM 1949 N N . LYS A 1 251 ? 17.453 -37.156 21.984 1 95.69 251 LYS A N 1
ATOM 1950 C CA . LYS A 1 251 ? 16.828 -36.969 23.297 1 95.69 251 LYS A CA 1
ATOM 1951 C C . LYS A 1 251 ? 17.719 -37.5 24.406 1 95.69 251 LYS A C 1
ATOM 1953 O O . LYS A 1 251 ? 17.859 -36.875 25.453 1 95.69 251 LYS A O 1
ATOM 1958 N N . THR A 1 252 ? 18.25 -38.625 24.156 1 95.5 252 THR A N 1
ATOM 1959 C CA . THR A 1 252 ? 19.125 -39.25 25.141 1 95.5 252 THR A CA 1
ATOM 1960 C C . THR A 1 252 ? 20.344 -38.344 25.422 1 95.5 252 THR A C 1
ATOM 1962 O O . THR A 1 252 ? 20.703 -38.125 26.578 1 95.5 252 THR A O 1
ATOM 1965 N N . LYS A 1 253 ? 20.875 -37.875 24.312 1 95.12 253 LYS A N 1
ATOM 1966 C CA . LYS A 1 253 ? 22.047 -37 24.453 1 95.12 253 LYS A CA 1
ATOM 1967 C C . LYS A 1 253 ? 21.672 -35.688 25.156 1 95.12 253 LYS A C 1
ATOM 1969 O O . LYS A 1 253 ? 22.438 -35.188 25.969 1 95.12 253 LYS A O 1
ATOM 1974 N N . LYS A 1 254 ? 20.531 -35.156 24.781 1 94.06 254 LYS A N 1
ATOM 1975 C CA . LYS A 1 254 ? 20.062 -33.906 25.406 1 94.06 254 LYS A CA 1
ATOM 1976 C C . LYS A 1 254 ? 19.828 -34.094 26.906 1 94.06 254 LYS A C 1
ATOM 1978 O O . LYS A 1 254 ? 20.188 -33.25 27.703 1 94.06 254 LYS A O 1
ATOM 1983 N N . GLU A 1 255 ? 19.266 -35.219 27.297 1 93.62 255 GLU A N 1
ATOM 1984 C CA . GLU A 1 255 ? 18.984 -35.531 28.688 1 93.62 255 GLU A CA 1
ATOM 1985 C C . GLU A 1 255 ? 20.281 -35.75 29.484 1 93.62 255 GLU A C 1
ATOM 1987 O O . GLU A 1 255 ? 20.344 -35.438 30.672 1 93.62 255 GLU A O 1
ATOM 1992 N N . ALA A 1 256 ? 21.234 -36.25 28.797 1 93.75 256 ALA A N 1
ATOM 1993 C CA . ALA A 1 256 ? 22.531 -36.469 29.422 1 93.75 256 ALA A CA 1
ATOM 1994 C C . ALA A 1 256 ? 23.312 -35.188 29.547 1 93.75 256 ALA A C 1
ATOM 1996 O O . ALA A 1 256 ? 24.422 -35.156 30.094 1 93.75 256 ALA A O 1
ATOM 1997 N N . GLY A 1 257 ? 22.875 -34.031 28.875 1 91.62 257 GLY A N 1
ATOM 1998 C CA . GLY A 1 257 ? 23.5 -32.719 28.984 1 91.62 257 GLY A CA 1
ATOM 1999 C C . GLY A 1 257 ? 24.594 -32.5 27.953 1 91.62 257 GLY A C 1
ATOM 2000 O O . GLY A 1 257 ? 25.438 -31.609 28.125 1 91.62 257 GLY A O 1
ATOM 2001 N N . GLU A 1 258 ? 24.547 -33.344 26.938 1 92.19 258 GLU A N 1
ATOM 2002 C CA . GLU A 1 258 ? 25.531 -33.156 25.875 1 92.19 258 GLU A CA 1
ATOM 2003 C C . GLU A 1 258 ? 25.141 -32.031 24.922 1 92.19 258 GLU A C 1
ATOM 2005 O O . GLU A 1 258 ? 23.984 -31.625 24.891 1 92.19 258 GLU A O 1
ATOM 2010 N N . LYS A 1 259 ? 26.203 -31.406 24.312 1 87.25 259 LYS A N 1
ATOM 2011 C CA . LYS A 1 259 ? 25.938 -30.438 23.266 1 87.25 259 LYS A CA 1
ATOM 2012 C C . LYS A 1 259 ? 25.297 -31.094 22.047 1 87.25 259 LYS A C 1
ATOM 2014 O O . LYS A 1 259 ? 25.906 -31.938 21.391 1 87.25 259 LYS A O 1
ATOM 2019 N N . VAL A 1 260 ? 24 -30.766 21.875 1 89.69 260 VAL A N 1
ATOM 2020 C CA . VAL A 1 260 ? 23.297 -31.375 20.766 1 89.69 260 VAL A CA 1
ATOM 2021 C C . VAL A 1 260 ? 22.953 -30.312 19.719 1 89.69 260 VAL A C 1
ATOM 2023 O O . VAL A 1 260 ? 22.844 -29.141 20.031 1 89.69 260 VAL A O 1
ATOM 2026 N N . GLY A 1 261 ? 23.031 -30.75 18.5 1 91.94 261 GLY A N 1
ATOM 2027 C CA . GLY A 1 261 ? 22.578 -29.859 17.438 1 91.94 261 GLY A CA 1
ATOM 2028 C C . GLY A 1 261 ? 21.078 -29.719 17.375 1 91.94 261 GLY A C 1
ATOM 2029 O O . GLY A 1 261 ? 20.391 -29.922 18.375 1 91.94 261 GLY A O 1
ATOM 2030 N N . ASN A 1 262 ? 20.594 -29.359 16.281 1 92.31 262 ASN A N 1
ATOM 2031 C CA . ASN A 1 262 ? 19.172 -29.203 16.062 1 92.31 262 ASN A CA 1
ATOM 2032 C C . ASN A 1 262 ? 18.438 -30.547 16.156 1 92.31 262 ASN A C 1
ATOM 2034 O O . ASN A 1 262 ? 18.969 -31.578 15.773 1 92.31 262 ASN A O 1
ATOM 2038 N N . GLN A 1 263 ? 17.375 -30.438 16.844 1 95.12 263 GLN A N 1
ATOM 2039 C CA . GLN A 1 263 ? 16.5 -31.609 16.875 1 95.12 263 GLN A CA 1
ATOM 2040 C C . GLN A 1 263 ? 16.25 -32.125 15.461 1 95.12 263 GLN A C 1
ATOM 2042 O O . GLN A 1 263 ? 15.984 -31.359 14.539 1 95.12 263 GLN A O 1
ATOM 2047 N N . PRO A 1 264 ? 16.391 -33.438 15.367 1 94.75 264 PRO A N 1
ATOM 2048 C CA . PRO A 1 264 ? 16.031 -34 14.062 1 94.75 264 PRO A CA 1
ATOM 2049 C C . PRO A 1 264 ? 14.594 -33.688 13.656 1 94.75 264 PRO A C 1
ATOM 2051 O O . PRO A 1 264 ? 13.695 -33.656 14.508 1 94.75 264 PRO A O 1
ATOM 2054 N N . ARG A 1 265 ? 14.406 -33.656 12.328 1 91 265 ARG A N 1
ATOM 2055 C CA . ARG A 1 265 ? 13.07 -33.406 11.797 1 91 265 ARG A CA 1
ATOM 2056 C C . ARG A 1 265 ? 12.469 -34.656 11.164 1 91 265 ARG A C 1
ATOM 2058 O O . ARG A 1 265 ? 13.18 -35.438 10.523 1 91 265 ARG A O 1
ATOM 2065 N N . ALA A 1 266 ? 11.172 -34.594 11.352 1 94.62 266 ALA A N 1
ATOM 2066 C CA . ALA A 1 266 ? 10.477 -35.688 10.688 1 94.62 266 ALA A CA 1
ATOM 2067 C C . ALA A 1 266 ? 10.648 -35.625 9.172 1 94.62 266 ALA A C 1
ATOM 2069 O O . ALA A 1 266 ? 10.609 -34.531 8.594 1 94.62 266 ALA A O 1
ATOM 2070 N N . PRO A 1 267 ? 10.773 -36.781 8.555 1 94.38 267 PRO A N 1
ATOM 2071 C CA . PRO A 1 267 ? 10.953 -36.781 7.098 1 94.38 267 PRO A CA 1
ATOM 2072 C C . PRO A 1 267 ? 9.664 -36.438 6.352 1 94.38 267 PRO A C 1
ATOM 2074 O O . PRO A 1 267 ? 8.578 -36.844 6.762 1 94.38 267 PRO A O 1
ATOM 2077 N N . ARG A 1 268 ? 9.883 -35.688 5.297 1 93.5 268 ARG A N 1
ATOM 2078 C CA . ARG A 1 268 ? 8.789 -35.5 4.352 1 93.5 268 ARG A CA 1
ATOM 2079 C C . ARG A 1 268 ? 8.719 -36.625 3.338 1 93.5 268 ARG A C 1
ATOM 2081 O O . ARG A 1 268 ? 9.742 -37.219 2.98 1 93.5 268 ARG A O 1
ATOM 2088 N N . ASN A 1 269 ? 7.512 -37 2.971 1 96.5 269 ASN A N 1
ATOM 2089 C CA . ASN A 1 269 ? 7.32 -38.062 1.989 1 96.5 269 ASN A CA 1
ATOM 2090 C C . ASN A 1 269 ? 7.309 -37.5 0.565 1 96.5 269 ASN A C 1
ATOM 2092 O O . ASN A 1 269 ? 6.344 -36.875 0.148 1 96.5 269 ASN A O 1
ATOM 2096 N N . PRO A 1 270 ? 8.32 -37.75 -0.198 1 96.81 270 PRO A N 1
ATOM 2097 C CA . PRO A 1 270 ? 8.359 -37.188 -1.56 1 96.81 270 PRO A CA 1
ATOM 2098 C C . PRO A 1 270 ? 7.246 -37.75 -2.445 1 96.81 270 PRO A C 1
ATOM 2100 O O . PRO A 1 270 ? 6.902 -37.125 -3.463 1 96.81 270 PRO A O 1
ATOM 2103 N N . LEU A 1 271 ? 6.715 -38.812 -2.102 1 97.5 271 LEU A N 1
ATOM 2104 C CA . LEU A 1 271 ? 5.707 -39.438 -2.936 1 97.5 271 LEU A CA 1
ATOM 2105 C C . LEU A 1 271 ? 4.363 -38.75 -2.812 1 97.5 271 LEU A C 1
ATOM 2107 O O . LEU A 1 271 ? 3.48 -38.906 -3.654 1 97.5 271 LEU A O 1
ATOM 2111 N N . THR A 1 272 ? 4.145 -37.938 -1.823 1 97.44 272 THR A N 1
ATOM 2112 C CA . THR A 1 272 ? 2.889 -37.25 -1.615 1 97.44 272 THR A CA 1
ATOM 2113 C C . THR A 1 272 ? 3.125 -35.719 -1.53 1 97.44 272 THR A C 1
ATOM 2115 O O . THR A 1 272 ? 2.277 -35 -1.022 1 97.44 272 THR A O 1
ATOM 2118 N N . ASN A 1 273 ? 4.273 -35.344 -2.023 1 96.44 273 ASN A N 1
ATOM 2119 C CA . ASN A 1 273 ? 4.633 -33.938 -1.823 1 96.44 273 ASN A CA 1
ATOM 2120 C C . ASN A 1 273 ? 4.277 -33.094 -3.043 1 96.44 273 ASN A C 1
ATOM 2122 O O . ASN A 1 273 ? 3.65 -33.594 -3.982 1 96.44 273 ASN A O 1
ATOM 2126 N N . GLN A 1 274 ? 4.594 -31.828 -2.984 1 97.94 274 GLN A N 1
ATOM 2127 C CA . GLN A 1 274 ? 4.164 -30.828 -3.951 1 97.94 274 GLN A CA 1
ATOM 2128 C C . GLN A 1 274 ? 5.195 -30.641 -5.059 1 97.94 274 GLN A C 1
ATOM 2130 O O . GLN A 1 274 ? 5.09 -29.719 -5.871 1 97.94 274 GLN A O 1
ATOM 2135 N N . HIS A 1 275 ? 6.152 -31.609 -5.176 1 97.88 275 HIS A N 1
ATOM 2136 C CA . HIS A 1 275 ? 7.16 -31.547 -6.23 1 97.88 275 HIS A CA 1
ATOM 2137 C C . HIS A 1 275 ? 6.934 -32.625 -7.277 1 97.88 275 HIS A C 1
ATOM 2139 O O . HIS A 1 275 ? 7.398 -32.5 -8.414 1 97.88 275 HIS A O 1
ATOM 2145 N N . ARG A 1 276 ? 6.32 -33.719 -6.828 1 98.31 276 ARG A N 1
ATOM 2146 C CA . ARG A 1 276 ? 6.156 -34.875 -7.707 1 98.31 276 ARG A CA 1
ATOM 2147 C C . ARG A 1 276 ? 5.23 -34.562 -8.875 1 98.31 276 ARG A C 1
ATOM 2149 O O . ARG A 1 276 ? 4.109 -34.094 -8.672 1 98.31 276 ARG A O 1
ATOM 2156 N N . PRO A 1 277 ? 5.691 -34.875 -10.094 1 98.56 277 PRO A N 1
ATOM 2157 C CA . PRO A 1 277 ? 4.879 -34.562 -11.266 1 98.56 277 PRO A CA 1
ATOM 2158 C C . PRO A 1 277 ? 3.467 -35.125 -11.18 1 98.56 277 PRO A C 1
ATOM 2160 O O . PRO A 1 277 ? 3.303 -36.344 -10.969 1 98.56 277 PRO A O 1
ATOM 2163 N N . GLY A 1 278 ? 2.48 -34.219 -11.312 1 98.62 278 GLY A N 1
ATOM 2164 C CA . GLY A 1 278 ? 1.093 -34.656 -11.422 1 98.62 278 GLY A CA 1
ATOM 2165 C C . GLY A 1 278 ? 0.379 -34.719 -10.086 1 98.62 278 GLY A C 1
ATOM 2166 O O . GLY A 1 278 ? -0.851 -34.781 -10.039 1 98.62 278 GLY A O 1
ATOM 2167 N N . ASN A 1 279 ? 1.121 -34.688 -8.945 1 98.81 279 ASN A N 1
ATOM 2168 C CA . ASN A 1 279 ? 0.502 -34.812 -7.625 1 98.81 279 ASN A CA 1
ATOM 2169 C C . ASN A 1 279 ? -0.566 -33.75 -7.41 1 98.81 279 ASN A C 1
ATOM 2171 O O . ASN A 1 279 ? -1.685 -34.031 -6.996 1 98.81 279 ASN A O 1
ATOM 2175 N N . LEU A 1 280 ? -0.207 -32.531 -7.68 1 98.88 280 LEU A N 1
ATOM 2176 C CA . LEU A 1 280 ? -1.104 -31.422 -7.375 1 98.88 280 LEU A CA 1
ATOM 2177 C C . LEU A 1 280 ? -2.17 -31.266 -8.453 1 98.88 280 LEU A C 1
ATOM 2179 O O . LEU A 1 280 ? -3.295 -30.844 -8.172 1 98.88 280 LEU A O 1
ATOM 2183 N N . TYR A 1 281 ? -1.835 -31.609 -9.703 1 98.81 281 TYR A N 1
ATOM 2184 C CA . TYR A 1 281 ? -2.889 -31.703 -10.711 1 98.81 281 TYR A CA 1
ATOM 2185 C C . TYR A 1 281 ? -4.023 -32.594 -10.227 1 98.81 281 TYR A C 1
ATOM 2187 O O . TYR A 1 281 ? -5.191 -32.219 -10.289 1 98.81 281 TYR A O 1
ATOM 2195 N N . ASN A 1 282 ? -3.699 -33.75 -9.68 1 98.75 282 ASN A N 1
ATOM 2196 C CA . ASN A 1 282 ? -4.672 -34.75 -9.297 1 98.75 282 ASN A CA 1
ATOM 2197 C C . ASN A 1 282 ? -5.363 -34.406 -7.984 1 98.75 282 ASN A C 1
ATOM 2199 O O . ASN A 1 282 ? -6.574 -34.594 -7.848 1 98.75 282 ASN A O 1
ATOM 2203 N N . GLY A 1 283 ? -4.613 -33.938 -7.066 1 98.69 283 GLY A N 1
ATOM 2204 C CA . GLY A 1 283 ? -5.137 -33.844 -5.715 1 98.69 283 GLY A CA 1
ATOM 2205 C C . GLY A 1 283 ? -5.688 -32.469 -5.387 1 98.69 283 GLY A C 1
ATOM 2206 O O . GLY A 1 283 ? -6.496 -32.312 -4.469 1 98.69 283 GLY A O 1
ATOM 2207 N N . VAL A 1 284 ? -5.258 -31.469 -6.086 1 98.56 284 VAL A N 1
ATOM 2208 C CA . VAL A 1 284 ? -5.559 -30.094 -5.688 1 98.56 284 VAL A CA 1
ATOM 2209 C C . VAL A 1 284 ? -6.277 -29.375 -6.824 1 98.56 284 VAL A C 1
ATOM 2211 O O . VAL A 1 284 ? -7.254 -28.656 -6.594 1 98.56 284 VAL A O 1
ATOM 2214 N N . LEU A 1 285 ? -5.91 -29.5 -8.07 1 98.81 285 LEU A N 1
ATOM 2215 C CA . LEU A 1 285 ? -6.461 -28.781 -9.211 1 98.81 285 LEU A CA 1
ATOM 2216 C C . LEU A 1 285 ? -7.695 -29.5 -9.758 1 98.81 285 LEU A C 1
ATOM 2218 O O . LEU A 1 285 ? -8.734 -28.875 -9.969 1 98.81 285 LEU A O 1
ATOM 2222 N N . LYS A 1 286 ? -7.621 -30.797 -9.953 1 98.56 286 LYS A N 1
ATOM 2223 C CA . LYS A 1 286 ? -8.641 -31.594 -10.617 1 98.56 286 LYS A CA 1
ATOM 2224 C C . LYS A 1 286 ? -10 -31.422 -9.945 1 98.56 286 LYS A C 1
ATOM 2226 O O . LYS A 1 286 ? -11.023 -31.312 -10.617 1 98.56 286 LYS A O 1
ATOM 2231 N N . PRO A 1 287 ? -10.039 -31.391 -8.625 1 98.31 287 PRO A N 1
ATOM 2232 C CA . PRO A 1 287 ? -11.344 -31.25 -7.973 1 98.31 287 PRO A CA 1
ATOM 2233 C C . PRO A 1 287 ? -12.016 -29.922 -8.273 1 98.31 287 PRO A C 1
ATOM 2235 O O . PRO A 1 287 ? -13.219 -29.75 -8.016 1 98.31 287 PRO A O 1
ATOM 2238 N N . VAL A 1 288 ? -11.289 -28.938 -8.789 1 98.5 288 VAL A N 1
ATOM 2239 C CA . VAL A 1 288 ? -11.812 -27.609 -9.039 1 98.5 288 VAL A CA 1
ATOM 2240 C C . VAL A 1 288 ? -12.172 -27.453 -10.516 1 98.5 288 VAL A C 1
ATOM 2242 O O . VAL A 1 288 ? -13 -26.625 -10.875 1 98.5 288 VAL A O 1
ATOM 2245 N N . ILE A 1 289 ? -11.625 -28.297 -11.344 1 98.25 289 ILE A N 1
ATOM 2246 C CA . ILE A 1 289 ? -11.758 -28.188 -12.797 1 98.25 289 ILE A CA 1
ATOM 2247 C C . ILE A 1 289 ? -13.219 -28.344 -13.195 1 98.25 289 ILE A C 1
ATOM 2249 O O . ILE A 1 289 ? -13.898 -29.25 -12.719 1 98.25 289 ILE A O 1
ATOM 2253 N N . GLY A 1 290 ? -13.672 -27.438 -14.047 1 97.06 290 GLY A N 1
ATOM 2254 C CA . GLY A 1 290 ? -15.039 -27.453 -14.555 1 97.06 290 GLY A CA 1
ATOM 2255 C C . GLY A 1 290 ? -15.914 -26.375 -13.945 1 97.06 290 GLY A C 1
ATOM 2256 O O . GLY A 1 290 ? -16.953 -26.016 -14.508 1 97.06 290 GLY A O 1
ATOM 2257 N N . TYR A 1 291 ? -15.562 -25.953 -12.688 1 98.62 291 TYR A N 1
ATOM 2258 C CA . TYR A 1 291 ? -16.25 -24.828 -12.094 1 98.62 291 TYR A CA 1
ATOM 2259 C C . TYR A 1 291 ? -16.125 -23.578 -12.969 1 98.62 291 TYR A C 1
ATOM 2261 O O . TYR A 1 291 ? -15.062 -23.328 -13.539 1 98.62 291 TYR A O 1
ATOM 2269 N N . GLY A 1 292 ? -17.203 -22.891 -13.227 1 98.56 292 GLY A N 1
ATOM 2270 C CA . GLY A 1 292 ? -17.094 -21.672 -14.023 1 98.56 292 GLY A CA 1
ATOM 2271 C C . GLY A 1 292 ? -16.203 -20.625 -13.391 1 98.56 292 GLY A C 1
ATOM 2272 O O . GLY A 1 292 ? -16.391 -20.25 -12.227 1 98.56 292 GLY A O 1
ATOM 2273 N N . ILE A 1 293 ? -15.18 -20.141 -14.164 1 98.88 293 ILE A N 1
ATOM 2274 C CA . ILE A 1 293 ? -14.273 -19.125 -13.648 1 98.88 293 ILE A CA 1
ATOM 2275 C C . ILE A 1 293 ? -14.062 -18.031 -14.695 1 98.88 293 ILE A C 1
ATOM 2277 O O . ILE A 1 293 ? -14.289 -18.266 -15.891 1 98.88 293 ILE A O 1
ATOM 2281 N N . ARG A 1 294 ? -13.688 -16.844 -14.227 1 98.75 294 ARG A N 1
ATOM 2282 C CA . ARG A 1 294 ? -13.188 -15.82 -15.148 1 98.75 294 ARG A CA 1
ATOM 2283 C C . ARG A 1 294 ? -11.742 -16.109 -15.547 1 98.75 294 ARG A C 1
ATOM 2285 O O . ARG A 1 294 ? -11.375 -15.961 -16.719 1 98.75 294 ARG A O 1
ATOM 2292 N N . GLY A 1 295 ? -10.969 -16.438 -14.539 1 98.88 295 GLY A N 1
ATOM 2293 C CA . GLY A 1 295 ? -9.562 -16.703 -14.812 1 98.88 295 GLY A CA 1
ATOM 2294 C C . GLY A 1 295 ? -8.789 -17.156 -13.594 1 98.88 295 GLY A C 1
ATOM 2295 O O . GLY A 1 295 ? -9.383 -17.562 -12.594 1 98.88 295 GLY A O 1
ATOM 2296 N N . ALA A 1 296 ? -7.465 -17.219 -13.734 1 98.94 296 ALA A N 1
ATOM 2297 C CA . ALA A 1 296 ? -6.57 -17.641 -12.664 1 98.94 296 ALA A CA 1
ATOM 2298 C C . ALA A 1 296 ? -5.445 -16.641 -12.453 1 98.94 296 ALA A C 1
ATOM 2300 O O . ALA A 1 296 ? -4.988 -16 -13.414 1 98.94 296 ALA A O 1
ATOM 2301 N N . ILE A 1 297 ? -5.094 -16.469 -11.188 1 98.94 297 ILE A N 1
ATOM 2302 C CA . ILE A 1 297 ? -3.863 -15.773 -10.844 1 98.94 297 ILE A CA 1
ATOM 2303 C C . ILE A 1 297 ? -2.863 -16.75 -10.234 1 98.94 297 ILE A C 1
ATOM 2305 O O . ILE A 1 297 ? -3.252 -17.688 -9.523 1 98.94 297 ILE A O 1
ATOM 2309 N N . TRP A 1 298 ? -1.603 -16.547 -10.586 1 98.94 298 TRP A N 1
ATOM 2310 C CA . TRP A 1 298 ? -0.563 -17.531 -10.328 1 98.94 298 TRP A CA 1
ATOM 2311 C C . TRP A 1 298 ? 0.694 -16.875 -9.773 1 98.94 298 TRP A C 1
ATOM 2313 O O . TRP A 1 298 ? 1.163 -15.867 -10.305 1 98.94 298 TRP A O 1
ATOM 2323 N N . TYR A 1 299 ? 1.189 -17.344 -8.602 1 98.94 299 TYR A N 1
ATOM 2324 C CA . TYR A 1 299 ? 2.457 -16.922 -8.023 1 98.94 299 TYR A CA 1
ATOM 2325 C C . TYR A 1 299 ? 3.332 -18.125 -7.672 1 98.94 299 TYR A C 1
ATOM 2327 O O . TYR A 1 299 ? 3.164 -18.734 -6.613 1 98.94 299 TYR A O 1
ATOM 2335 N N . GLN A 1 300 ? 4.238 -18.438 -8.586 1 98.75 300 GLN A N 1
ATOM 2336 C CA . GLN A 1 300 ? 5.125 -19.594 -8.492 1 98.75 300 GLN A CA 1
ATOM 2337 C C . GLN A 1 300 ? 6.32 -19.438 -9.422 1 98.75 300 GLN A C 1
ATOM 2339 O O . GLN A 1 300 ? 6.254 -18.719 -10.414 1 98.75 300 GLN A O 1
ATOM 2344 N N . GLY A 1 301 ? 7.414 -20.031 -9.094 1 98.56 301 GLY A N 1
ATOM 2345 C CA . GLY A 1 301 ? 8.594 -20.094 -9.945 1 98.56 301 GLY A CA 1
ATOM 2346 C C . GLY A 1 301 ? 9.867 -20.391 -9.18 1 98.56 301 GLY A C 1
ATOM 2347 O O . GLY A 1 301 ? 10.836 -20.891 -9.75 1 98.56 301 GLY A O 1
ATOM 2348 N N . GLU A 1 302 ? 9.852 -20.094 -7.879 1 98.44 302 GLU A N 1
ATOM 2349 C CA . GLU A 1 302 ? 11.047 -20.219 -7.051 1 98.44 302 GLU A CA 1
ATOM 2350 C C . GLU A 1 302 ? 11.586 -21.641 -7.059 1 98.44 302 GLU A C 1
ATOM 2352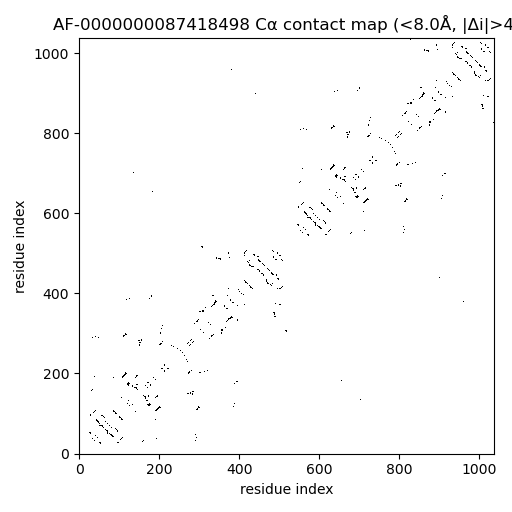 O O . GLU A 1 302 ? 12.789 -21.859 -7.219 1 98.44 302 GLU A O 1
ATOM 2357 N N . SER A 1 303 ? 10.68 -22.578 -7.012 1 98.31 303 SER A N 1
ATOM 2358 C CA . SER A 1 303 ? 11.055 -23.984 -6.934 1 98.31 303 SER A CA 1
ATOM 2359 C C . SER A 1 303 ? 11.625 -24.484 -8.258 1 98.31 303 SER A C 1
ATOM 2361 O O . SER A 1 303 ? 12.234 -25.547 -8.32 1 98.31 303 SER A O 1
ATOM 2363 N N . ASN A 1 304 ? 11.406 -23.734 -9.336 1 98.5 304 ASN A N 1
ATOM 2364 C CA . ASN A 1 304 ? 11.867 -24.141 -10.656 1 98.5 304 ASN A CA 1
ATOM 2365 C C . ASN A 1 304 ? 13.055 -23.312 -11.125 1 98.5 304 ASN A C 1
ATOM 2367 O O . ASN A 1 304 ? 13.523 -23.469 -12.25 1 98.5 304 ASN A O 1
ATOM 2371 N N . ALA A 1 305 ? 13.555 -22.422 -10.305 1 97.94 305 ALA A N 1
ATOM 2372 C CA . ALA A 1 305 ? 14.555 -21.453 -10.734 1 97.94 305 ALA A CA 1
ATOM 2373 C C . ALA A 1 305 ? 15.812 -22.141 -11.242 1 97.94 305 ALA A C 1
ATOM 2375 O O . ALA A 1 305 ? 16.453 -21.656 -12.18 1 97.94 305 ALA A O 1
ATOM 2376 N N . GLY A 1 306 ? 16.156 -23.312 -10.695 1 97.44 306 GLY A N 1
ATOM 2377 C CA . GLY A 1 306 ? 17.328 -24.047 -11.109 1 97.44 306 GLY A CA 1
ATOM 2378 C C . GLY A 1 306 ? 17.188 -24.703 -12.469 1 97.44 306 GLY A C 1
ATOM 2379 O O . GLY A 1 306 ? 18.156 -25.203 -13.039 1 97.44 306 GLY A O 1
ATOM 2380 N N . ARG A 1 307 ? 15.969 -24.656 -13.023 1 97.94 307 ARG A N 1
ATOM 2381 C CA . ARG A 1 307 ? 15.648 -25.219 -14.336 1 97.94 307 ARG A CA 1
ATOM 2382 C C . ARG A 1 307 ? 14.875 -24.219 -15.188 1 97.94 307 ARG A C 1
ATOM 2384 O O . ARG A 1 307 ? 13.859 -24.562 -15.797 1 97.94 307 ARG A O 1
ATOM 2391 N N . ALA A 1 308 ? 15.352 -23.031 -15.195 1 98.19 308 ALA A N 1
ATOM 2392 C CA . ALA A 1 308 ? 14.656 -21.906 -15.82 1 98.19 308 ALA A CA 1
ATOM 2393 C C . ALA A 1 308 ? 14.484 -22.141 -17.328 1 98.19 308 ALA A C 1
ATOM 2395 O O . ALA A 1 308 ? 13.469 -21.75 -17.906 1 98.19 308 ALA A O 1
ATOM 2396 N N . TYR A 1 309 ? 15.453 -22.672 -17.969 1 97.5 309 TYR A N 1
ATOM 2397 C CA . TYR A 1 309 ? 15.328 -22.922 -19.391 1 97.5 309 TYR A CA 1
ATOM 2398 C C . TYR A 1 309 ? 14.211 -23.922 -19.688 1 97.5 309 TYR A C 1
ATOM 2400 O O . TYR A 1 309 ? 13.453 -23.75 -20.641 1 97.5 309 TYR A O 1
ATOM 2408 N N . GLN A 1 310 ? 14.164 -24.938 -18.859 1 97.38 310 GLN A N 1
ATOM 2409 C CA . GLN A 1 310 ? 13.07 -25.891 -19 1 97.38 310 GLN A CA 1
ATOM 2410 C C . GLN A 1 310 ? 11.719 -25.219 -18.734 1 97.38 310 GLN A C 1
ATOM 2412 O O . GLN A 1 310 ? 10.727 -25.562 -19.391 1 97.38 310 GLN A O 1
ATOM 2417 N N . TYR A 1 311 ? 11.727 -24.312 -17.812 1 98.44 311 TYR A N 1
ATOM 2418 C CA . TYR A 1 311 ? 10.508 -23.625 -17.406 1 98.44 311 TYR A CA 1
ATOM 2419 C C . TYR A 1 311 ? 9.922 -22.828 -18.578 1 98.44 311 TYR A C 1
ATOM 2421 O O . TYR A 1 311 ? 8.719 -22.578 -18.609 1 98.44 311 TYR A O 1
ATOM 2429 N N . ARG A 1 312 ? 10.75 -22.453 -19.578 1 98.12 312 ARG A N 1
ATOM 2430 C CA . ARG A 1 312 ? 10.305 -21.719 -20.75 1 98.12 312 ARG A CA 1
ATOM 2431 C C . ARG A 1 312 ? 9.227 -22.5 -21.5 1 98.12 312 ARG A C 1
ATOM 2433 O O . ARG A 1 312 ? 8.383 -21.922 -22.172 1 98.12 312 ARG A O 1
ATOM 2440 N N . ASN A 1 313 ? 9.25 -23.781 -21.328 1 98.12 313 ASN A N 1
ATOM 2441 C CA . ASN A 1 313 ? 8.273 -24.641 -21.984 1 98.12 313 ASN A CA 1
ATOM 2442 C C . ASN A 1 313 ? 7.289 -25.234 -21 1 98.12 313 ASN A C 1
ATOM 2444 O O . ASN A 1 313 ? 6.125 -25.469 -21.328 1 98.12 313 ASN A O 1
ATOM 2448 N N . LEU A 1 314 ? 7.734 -25.516 -19.797 1 98.69 314 LEU A N 1
ATOM 2449 C CA . LEU A 1 314 ? 6.914 -26.172 -18.781 1 98.69 314 LEU A CA 1
ATOM 2450 C C . LEU A 1 314 ? 5.746 -25.281 -18.359 1 98.69 314 LEU A C 1
ATOM 2452 O O . LEU A 1 314 ? 4.617 -25.766 -18.234 1 98.69 314 LEU A O 1
ATOM 2456 N N . PHE A 1 315 ? 6.008 -24.047 -18.156 1 98.88 315 PHE A N 1
ATOM 2457 C CA . PHE A 1 315 ? 4.988 -23.141 -17.625 1 98.88 315 PHE A CA 1
ATOM 2458 C C . PHE A 1 315 ? 3.873 -22.938 -18.641 1 98.88 315 PHE A C 1
ATOM 2460 O O . PHE A 1 315 ? 2.693 -23.094 -18.328 1 98.88 315 PHE A O 1
ATOM 2467 N N . PRO A 1 316 ? 4.195 -22.609 -19.938 1 98.81 316 PRO A N 1
ATOM 2468 C CA . PRO A 1 316 ? 3.121 -22.562 -20.922 1 98.81 316 PRO A CA 1
ATOM 2469 C C . PRO A 1 316 ? 2.375 -23.891 -21.062 1 98.81 316 PRO A C 1
ATOM 2471 O O . PRO A 1 316 ? 1.158 -23.906 -21.266 1 98.81 316 PRO A O 1
ATOM 2474 N N . LEU A 1 317 ? 3.098 -24.969 -20.938 1 98.69 317 LEU A N 1
ATOM 2475 C CA . LEU A 1 317 ? 2.451 -26.281 -21 1 98.69 317 LEU A CA 1
ATOM 2476 C C . LEU A 1 317 ? 1.441 -26.438 -19.875 1 98.69 317 LEU A C 1
ATOM 2478 O O . LEU A 1 317 ? 0.344 -26.953 -20.078 1 98.69 317 LEU A O 1
ATOM 2482 N N . MET A 1 318 ? 1.813 -26.031 -18.703 1 98.88 318 MET A N 1
ATOM 2483 C CA . MET A 1 318 ? 0.926 -26.109 -17.547 1 98.88 318 MET A CA 1
ATOM 2484 C C . MET A 1 318 ? -0.359 -25.312 -17.797 1 98.88 318 MET A C 1
ATOM 2486 O O . MET A 1 318 ? -1.457 -25.844 -17.609 1 98.88 318 MET A O 1
ATOM 2490 N N . ILE A 1 319 ? -0.226 -24.078 -18.266 1 98.94 319 ILE A N 1
ATOM 2491 C CA . ILE A 1 319 ? -1.375 -23.219 -18.516 1 98.94 319 ILE A CA 1
ATOM 2492 C C . ILE A 1 319 ? -2.279 -23.844 -19.562 1 98.94 319 ILE A C 1
ATOM 2494 O O . ILE A 1 319 ? -3.498 -23.906 -19.391 1 98.94 319 ILE A O 1
ATOM 2498 N N . GLN A 1 320 ? -1.66 -24.281 -20.641 1 98.75 320 GLN A N 1
ATOM 2499 C CA . GLN A 1 320 ? -2.447 -24.891 -21.703 1 98.75 320 GLN A CA 1
ATOM 2500 C C . GLN A 1 320 ? -3.17 -26.141 -21.203 1 98.75 320 GLN A C 1
ATOM 2502 O O . GLN A 1 320 ? -4.328 -26.375 -21.562 1 98.75 320 GLN A O 1
ATOM 2507 N N . ASN A 1 321 ? -2.438 -26.938 -20.453 1 98.69 321 ASN A N 1
ATOM 2508 C CA . ASN A 1 321 ? -3.066 -28.125 -19.859 1 98.69 321 ASN A CA 1
ATOM 2509 C C . ASN A 1 321 ? -4.289 -27.75 -19.031 1 98.69 321 ASN A C 1
ATOM 2511 O O . ASN A 1 321 ? -5.32 -28.422 -19.094 1 98.69 321 ASN A O 1
ATOM 2515 N N . TRP A 1 322 ? -4.16 -26.719 -18.172 1 98.81 322 TRP A N 1
ATOM 2516 C CA . TRP A 1 322 ? -5.293 -26.25 -17.391 1 98.81 322 TRP A CA 1
ATOM 2517 C C . TRP A 1 322 ? -6.469 -25.875 -18.281 1 98.81 322 TRP A C 1
ATOM 2519 O O . TRP A 1 322 ? -7.602 -26.297 -18.031 1 98.81 322 TRP A O 1
ATOM 2529 N N . ARG A 1 323 ? -6.203 -25.078 -19.297 1 98.75 323 ARG A N 1
ATOM 2530 C CA . ARG A 1 323 ? -7.234 -24.609 -20.219 1 98.75 323 ARG A CA 1
ATOM 2531 C C . ARG A 1 323 ? -7.918 -25.766 -20.922 1 98.75 323 ARG A C 1
ATOM 2533 O O . ARG A 1 323 ? -9.141 -25.812 -21.031 1 98.75 323 ARG A O 1
ATOM 2540 N N . ASP A 1 324 ? -7.109 -26.734 -21.344 1 98.56 324 ASP A N 1
ATOM 2541 C CA . ASP A 1 324 ? -7.652 -27.922 -22.016 1 98.56 324 ASP A CA 1
ATOM 2542 C C . ASP A 1 324 ? -8.57 -28.703 -21.094 1 98.56 324 ASP A C 1
ATOM 2544 O O . ASP A 1 324 ? -9.648 -29.156 -21.5 1 98.56 324 ASP A O 1
ATOM 2548 N N . GLU A 1 325 ? -8.125 -28.875 -19.922 1 98 325 GLU A N 1
ATOM 2549 C CA . GLU A 1 325 ? -8.891 -29.656 -18.953 1 98 325 GLU A CA 1
ATOM 2550 C C . GLU A 1 325 ? -10.156 -28.922 -18.531 1 98 325 GLU A C 1
ATOM 2552 O O . GLU A 1 325 ? -11.188 -29.547 -18.281 1 98 325 GLU A O 1
ATOM 2557 N N . TRP A 1 326 ? -10.07 -27.625 -18.438 1 97.81 326 TRP A N 1
ATOM 2558 C CA . TRP A 1 326 ? -11.203 -26.828 -17.984 1 97.81 326 TRP A CA 1
ATOM 2559 C C . TRP A 1 326 ? -12.289 -26.766 -19.062 1 97.81 326 TRP A C 1
ATOM 2561 O O . TRP A 1 326 ? -13.477 -26.703 -18.75 1 97.81 326 TRP A O 1
ATOM 2571 N N . GLY A 1 327 ? -11.859 -26.641 -20.297 1 96.62 327 GLY A N 1
ATOM 2572 C CA . GLY A 1 327 ? -12.789 -26.594 -21.422 1 96.62 327 GLY A CA 1
ATOM 2573 C C . GLY A 1 327 ? -13.555 -25.297 -21.531 1 96.62 327 GLY A C 1
ATOM 2574 O O . GLY A 1 327 ? -14.719 -25.281 -21.938 1 96.62 327 GLY A O 1
ATOM 2575 N N . GLN A 1 328 ? -13.008 -24.219 -21.062 1 95.81 328 GLN A N 1
ATOM 2576 C CA . GLN A 1 328 ? -13.664 -22.922 -21.078 1 95.81 328 GLN A CA 1
ATOM 2577 C C . GLN A 1 328 ? -12.93 -21.953 -22 1 95.81 328 GLN A C 1
ATOM 2579 O O . GLN A 1 328 ? -13.023 -20.734 -21.828 1 95.81 328 GLN A O 1
ATOM 2584 N N . GLY A 1 329 ? -12.094 -22.5 -22.875 1 96.88 329 GLY A N 1
ATOM 2585 C CA . GLY A 1 329 ? -11.328 -21.641 -23.766 1 96.88 329 GLY A CA 1
ATOM 2586 C C . GLY A 1 329 ? -10.07 -21.078 -23.125 1 96.88 329 GLY A C 1
ATOM 2587 O O . GLY A 1 329 ? -9.602 -21.609 -22.109 1 96.88 329 GLY A O 1
ATOM 2588 N N . ASP A 1 330 ? -9.523 -20 -23.719 1 98.38 330 ASP A N 1
ATOM 2589 C CA . ASP A 1 330 ? -8.266 -19.406 -23.266 1 98.38 330 ASP A CA 1
ATOM 2590 C C . ASP A 1 330 ? -8.516 -18.359 -22.172 1 98.38 330 ASP A C 1
ATOM 2592 O O . ASP A 1 330 ? -8.227 -17.172 -22.359 1 98.38 330 ASP A O 1
ATOM 2596 N N . PHE A 1 331 ? -9.078 -18.891 -21.062 1 98.62 331 PHE A N 1
ATOM 2597 C CA . PHE A 1 331 ? -9.367 -17.969 -19.984 1 98.62 331 PHE A CA 1
ATOM 2598 C C . PHE A 1 331 ? -8.109 -17.234 -19.531 1 98.62 331 PHE A C 1
ATOM 2600 O O . PHE A 1 331 ? -6.996 -17.75 -19.719 1 98.62 331 PHE A O 1
ATOM 2607 N N . PRO A 1 332 ? -8.305 -16.031 -18.953 1 98.88 332 PRO A N 1
ATOM 2608 C CA . PRO A 1 332 ? -7.176 -15.219 -18.484 1 98.88 332 PRO A CA 1
ATOM 2609 C C . PRO A 1 332 ? -6.324 -15.938 -17.453 1 98.88 332 PRO A C 1
ATOM 2611 O O . PRO A 1 332 ? -6.863 -16.578 -16.547 1 98.88 332 PRO A O 1
ATOM 2614 N N . PHE A 1 333 ? -5.07 -15.883 -17.688 1 98.94 333 PHE A N 1
ATOM 2615 C CA . PHE A 1 333 ? -4.078 -16.422 -16.766 1 98.94 333 PHE A CA 1
ATOM 2616 C C . PHE A 1 333 ? -3 -15.383 -16.469 1 98.94 333 PHE A C 1
ATOM 2618 O O . PHE A 1 333 ? -2.111 -15.148 -17.281 1 98.94 333 PHE A O 1
ATOM 2625 N N . TYR A 1 334 ? -3.066 -14.734 -15.273 1 98.94 334 TYR A N 1
ATOM 2626 C CA . TYR A 1 334 ? -2.121 -13.688 -14.891 1 98.94 334 TYR A CA 1
ATOM 2627 C C . TYR A 1 334 ? -1.178 -14.18 -13.805 1 98.94 334 TYR A C 1
ATOM 2629 O O . TYR A 1 334 ? -1.598 -14.891 -12.883 1 98.94 334 TYR A O 1
ATOM 2637 N N . PHE A 1 335 ? 0.091 -13.883 -13.977 1 98.94 335 PHE A N 1
ATOM 2638 C CA . PHE A 1 335 ? 1.06 -14.461 -13.055 1 98.94 335 PHE A CA 1
ATOM 2639 C C . PHE A 1 335 ? 2.039 -13.406 -12.562 1 98.94 335 PHE A C 1
ATOM 2641 O O . PHE A 1 335 ? 2.135 -12.32 -13.141 1 98.94 335 PHE A O 1
ATOM 2648 N N . VAL A 1 336 ? 2.732 -13.719 -11.453 1 98.94 336 VAL A N 1
ATOM 2649 C CA . VAL A 1 336 ? 3.688 -12.82 -10.805 1 98.94 336 VAL A CA 1
ATOM 2650 C C . VAL A 1 336 ? 5.109 -13.211 -11.203 1 98.94 336 VAL A C 1
ATOM 2652 O O . VAL A 1 336 ? 5.508 -14.367 -11.047 1 98.94 336 VAL A O 1
ATOM 2655 N N . GLN A 1 337 ? 5.824 -12.258 -11.797 1 98.75 337 GLN A N 1
ATOM 2656 C CA . GLN A 1 337 ? 7.25 -12.477 -12.016 1 98.75 337 GLN A CA 1
ATOM 2657 C C . GLN A 1 337 ? 8.016 -12.492 -10.695 1 98.75 337 GLN A C 1
ATOM 2659 O O . GLN A 1 337 ? 7.703 -11.727 -9.781 1 98.75 337 GLN A O 1
ATOM 2664 N N . LEU A 1 338 ? 9.047 -13.242 -10.602 1 98.38 338 LEU A N 1
ATOM 2665 C CA . LEU A 1 338 ? 9.773 -13.406 -9.344 1 98.38 338 LEU A CA 1
ATOM 2666 C C . LEU A 1 338 ? 10.328 -12.078 -8.859 1 98.38 338 LEU A C 1
ATOM 2668 O O . LEU A 1 338 ? 10.828 -11.273 -9.656 1 98.38 338 LEU A O 1
ATOM 2672 N N . ALA A 1 339 ? 10.281 -11.898 -7.59 1 97.69 339 ALA A N 1
ATOM 2673 C CA . ALA A 1 339 ? 10.812 -10.703 -6.934 1 97.69 339 ALA A CA 1
ATOM 2674 C C . ALA A 1 339 ? 12.328 -10.781 -6.812 1 97.69 339 ALA A C 1
ATOM 2676 O O . ALA A 1 339 ? 12.93 -11.82 -7.078 1 97.69 339 ALA A O 1
ATOM 2677 N N . ASP A 1 340 ? 12.938 -9.633 -6.469 1 96.81 340 ASP A N 1
ATOM 2678 C CA . ASP A 1 340 ? 14.336 -9.688 -6.062 1 96.81 340 ASP A CA 1
ATOM 2679 C C . ASP A 1 340 ? 14.508 -10.5 -4.781 1 96.81 340 ASP A C 1
ATOM 2681 O O . ASP A 1 340 ? 13.625 -10.492 -3.916 1 96.81 340 ASP A O 1
ATOM 2685 N N . PHE A 1 341 ? 15.539 -11.227 -4.699 1 96.31 341 PHE A N 1
ATOM 2686 C CA . PHE A 1 341 ? 15.836 -12.109 -3.58 1 96.31 341 PHE A CA 1
ATOM 2687 C C . PHE A 1 341 ? 17.328 -12.352 -3.461 1 96.31 341 PHE A C 1
ATOM 2689 O O . PHE A 1 341 ? 18.078 -12.188 -4.434 1 96.31 341 PHE A O 1
ATOM 2696 N N . ARG A 1 342 ? 17.781 -12.672 -2.232 1 95.56 342 ARG A N 1
ATOM 2697 C CA . ARG A 1 342 ? 19.172 -12.953 -1.915 1 95.56 342 ARG A CA 1
ATOM 2698 C C . ARG A 1 342 ? 20 -11.672 -1.914 1 95.56 342 ARG A C 1
ATOM 2700 O O . ARG A 1 342 ? 19.453 -10.57 -1.95 1 95.56 342 ARG A O 1
ATOM 2707 N N . ASN A 1 343 ? 21.312 -11.852 -1.747 1 94.31 343 ASN A N 1
ATOM 2708 C CA . ASN A 1 343 ? 22.188 -10.695 -1.62 1 94.31 343 ASN A CA 1
ATOM 2709 C C . ASN A 1 343 ? 22.438 -10.031 -2.969 1 94.31 343 ASN A C 1
ATOM 2711 O O . ASN A 1 343 ? 22.547 -10.711 -3.992 1 94.31 343 ASN A O 1
ATOM 2715 N N . GLU A 1 344 ? 22.484 -8.742 -2.908 1 93.56 344 GLU A N 1
ATOM 2716 C CA . GLU A 1 344 ? 22.984 -8.023 -4.074 1 93.56 344 GLU A CA 1
ATOM 2717 C C . GLU A 1 344 ? 24.422 -8.422 -4.395 1 93.56 344 GLU A C 1
ATOM 2719 O O . GLU A 1 344 ? 25.234 -8.641 -3.488 1 93.56 344 GLU A O 1
ATOM 2724 N N . VAL A 1 345 ? 24.688 -8.57 -5.625 1 91.19 345 VAL A N 1
ATOM 2725 C CA . VAL A 1 345 ? 26.047 -8.906 -6.035 1 91.19 345 VAL A CA 1
ATOM 2726 C C . VAL A 1 345 ? 26.672 -7.727 -6.785 1 91.19 345 VAL A C 1
ATOM 2728 O O . VAL A 1 345 ? 25.984 -7.047 -7.559 1 91.19 345 VAL A O 1
ATOM 2731 N N . PRO A 1 346 ? 28.031 -7.676 -6.492 1 87.75 346 PRO A N 1
ATOM 2732 C CA . PRO A 1 346 ? 28.703 -6.582 -7.203 1 87.75 346 PRO A CA 1
ATOM 2733 C C . PRO A 1 346 ? 28.891 -6.879 -8.688 1 87.75 346 PRO A C 1
ATOM 2735 O O . PRO A 1 346 ? 29.438 -7.934 -9.039 1 87.75 346 PRO A O 1
ATOM 2738 N N . GLY A 1 347 ? 28.391 -6.211 -9.57 1 87.62 347 GLY A N 1
ATOM 2739 C CA . GLY A 1 347 ? 28.641 -6.32 -11 1 87.62 347 GLY A CA 1
ATOM 2740 C C . GLY A 1 347 ? 27.766 -7.359 -11.68 1 87.62 347 GLY A C 1
ATOM 2741 O O . GLY A 1 347 ? 26.984 -8.039 -11.016 1 87.62 347 GLY A O 1
ATOM 2742 N N . PRO A 1 348 ? 27.953 -7.527 -12.969 1 91.69 348 PRO A N 1
ATOM 2743 C CA . PRO A 1 348 ? 27.141 -8.477 -13.734 1 91.69 348 PRO A CA 1
ATOM 2744 C C . PRO A 1 348 ? 27.531 -9.93 -13.469 1 91.69 348 PRO A C 1
ATOM 2746 O O . PRO A 1 348 ? 28.719 -10.242 -13.32 1 91.69 348 PRO A O 1
ATOM 2749 N N . ALA A 1 349 ? 26.531 -10.805 -13.258 1 88.5 349 ALA A N 1
ATOM 2750 C CA . ALA A 1 349 ? 26.766 -12.227 -13.031 1 88.5 349 ALA A CA 1
ATOM 2751 C C . ALA A 1 349 ? 25.641 -13.07 -13.617 1 88.5 349 ALA A C 1
ATOM 2753 O O . ALA A 1 349 ? 24.578 -12.539 -13.961 1 88.5 349 ALA A O 1
ATOM 2754 N N . ASP A 1 350 ? 25.984 -14.344 -13.789 1 92.56 350 ASP A N 1
ATOM 2755 C CA . ASP A 1 350 ? 24.953 -15.289 -14.172 1 92.56 350 ASP A CA 1
ATOM 2756 C C . ASP A 1 350 ? 23.891 -15.414 -13.07 1 92.56 350 ASP A C 1
ATOM 2758 O O . ASP A 1 350 ? 24.172 -15.188 -11.898 1 92.56 350 ASP A O 1
ATOM 2762 N N . SER A 1 351 ? 22.703 -15.664 -13.516 1 97.12 351 SER A N 1
ATOM 2763 C CA . SER A 1 351 ? 21.609 -15.75 -12.547 1 97.12 351 SER A CA 1
ATOM 2764 C C . SER A 1 351 ? 20.5 -16.672 -13.031 1 97.12 351 SER A C 1
ATOM 2766 O O . SER A 1 351 ? 19.797 -16.375 -13.992 1 97.12 351 SER A O 1
ATOM 2768 N N . ALA A 1 352 ? 20.312 -17.781 -12.312 1 97.94 352 ALA A N 1
ATOM 2769 C CA . ALA A 1 352 ? 19.188 -18.672 -12.586 1 97.94 352 ALA A CA 1
ATOM 2770 C C . ALA A 1 352 ? 17.859 -17.969 -12.312 1 97.94 352 ALA A C 1
ATOM 2772 O O . ALA A 1 352 ? 16.859 -18.219 -13.008 1 97.94 352 ALA A O 1
ATOM 2773 N N . TRP A 1 353 ? 17.891 -17.125 -11.328 1 98.25 353 TRP A N 1
ATOM 2774 C CA . TRP A 1 353 ? 16.703 -16.359 -10.938 1 98.25 353 TRP A CA 1
ATOM 2775 C C . TRP A 1 353 ? 16.266 -15.414 -12.047 1 98.25 353 TRP A C 1
ATOM 2777 O O . TRP A 1 353 ? 15.078 -15.312 -12.359 1 98.25 353 TRP A O 1
ATOM 2787 N N . ALA A 1 354 ? 17.219 -14.719 -12.688 1 98.25 354 ALA A N 1
ATOM 2788 C CA . ALA A 1 354 ? 16.953 -13.836 -13.82 1 98.25 354 ALA A CA 1
ATOM 2789 C C . ALA A 1 354 ? 16.453 -14.633 -15.023 1 98.25 354 ALA A C 1
ATOM 2791 O O . ALA A 1 354 ? 15.555 -14.18 -15.75 1 98.25 354 ALA A O 1
ATOM 2792 N N . GLU A 1 355 ? 17.016 -15.82 -15.219 1 98.56 355 GLU A N 1
ATOM 2793 C CA . GLU A 1 355 ? 16.562 -16.672 -16.312 1 98.56 355 GLU A CA 1
ATOM 2794 C C . GLU A 1 355 ? 15.125 -17.125 -16.109 1 98.56 355 GLU A C 1
ATOM 2796 O O . GLU A 1 355 ? 14.367 -17.234 -17.078 1 98.56 355 GLU A O 1
ATOM 2801 N N . LEU A 1 356 ? 14.781 -17.406 -14.867 1 98.75 356 LEU A N 1
ATOM 2802 C CA . LEU A 1 356 ? 13.398 -17.797 -14.594 1 98.75 356 LEU A CA 1
ATOM 2803 C C . LEU A 1 356 ? 12.445 -16.641 -14.891 1 98.75 356 LEU A C 1
ATOM 2805 O O . LEU A 1 356 ? 11.359 -16.844 -15.438 1 98.75 356 LEU A O 1
ATOM 2809 N N . ARG A 1 357 ? 12.828 -15.406 -14.477 1 98.75 357 ARG A N 1
ATOM 2810 C CA . ARG A 1 357 ? 12.016 -14.242 -14.828 1 98.75 357 ARG A CA 1
ATOM 2811 C C . ARG A 1 357 ? 11.797 -14.164 -16.328 1 98.75 357 ARG A C 1
ATOM 2813 O O . ARG A 1 357 ? 10.688 -13.891 -16.797 1 98.75 357 ARG A O 1
ATOM 2820 N N . GLU A 1 358 ? 12.875 -14.344 -17.031 1 98.56 358 GLU A N 1
ATOM 2821 C CA . GLU A 1 358 ? 12.789 -14.32 -18.5 1 98.56 358 GLU A CA 1
ATOM 2822 C C . GLU A 1 358 ? 11.812 -15.367 -19 1 98.56 358 GLU A C 1
ATOM 2824 O O . GLU A 1 358 ? 11.008 -15.094 -19.906 1 98.56 358 GLU A O 1
ATOM 2829 N N . ALA A 1 359 ? 11.922 -16.547 -18.469 1 98.69 359 ALA A N 1
ATOM 2830 C CA . ALA A 1 359 ? 11.023 -17.625 -18.859 1 98.69 359 ALA A CA 1
ATOM 2831 C C . ALA A 1 359 ? 9.562 -17.25 -18.609 1 98.69 359 ALA A C 1
ATOM 2833 O O . ALA A 1 359 ? 8.695 -17.516 -19.453 1 98.69 359 ALA A O 1
ATOM 2834 N N . GLN A 1 360 ? 9.289 -16.672 -17.484 1 98.81 360 GLN A N 1
ATOM 2835 C CA . GLN A 1 360 ? 7.945 -16.219 -17.188 1 98.81 360 GLN A CA 1
ATOM 2836 C C . GLN A 1 360 ? 7.477 -15.172 -18.203 1 98.81 360 GLN A C 1
ATOM 2838 O O . GLN A 1 360 ? 6.359 -15.266 -18.719 1 98.81 360 GLN A O 1
ATOM 2843 N N . THR A 1 361 ? 8.336 -14.219 -18.484 1 98.75 361 THR A N 1
ATOM 2844 C CA . THR A 1 361 ? 7.996 -13.18 -19.453 1 98.75 361 THR A CA 1
ATOM 2845 C C . THR A 1 361 ? 7.719 -13.781 -20.828 1 98.75 361 THR A C 1
ATOM 2847 O O . THR A 1 361 ? 6.79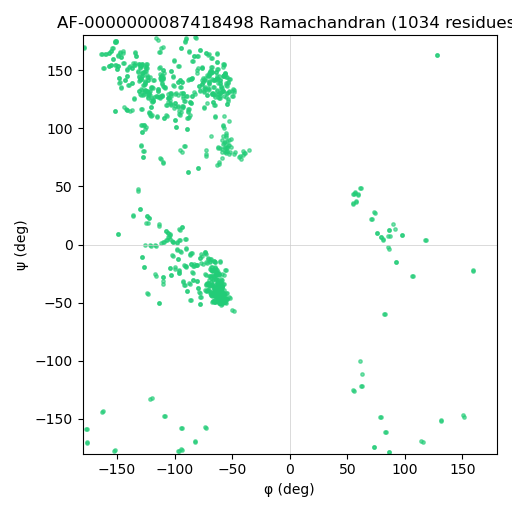3 -13.359 -21.516 1 98.75 361 THR A O 1
ATOM 2850 N N . MET A 1 362 ? 8.469 -14.766 -21.188 1 98.56 362 MET A N 1
ATOM 2851 C CA . MET A 1 362 ? 8.344 -15.398 -22.5 1 98.56 362 MET A CA 1
ATOM 2852 C C . MET A 1 362 ? 6.984 -16.062 -22.656 1 98.56 362 MET A C 1
ATOM 2854 O O . MET A 1 362 ? 6.516 -16.281 -23.781 1 98.56 362 MET A O 1
ATOM 2858 N N . THR A 1 363 ? 6.383 -16.391 -21.578 1 98.69 363 THR A N 1
ATOM 2859 C CA . THR A 1 363 ? 5.086 -17.062 -21.609 1 98.69 363 THR A CA 1
ATOM 2860 C C . THR A 1 363 ? 4.039 -16.188 -22.297 1 98.69 363 THR A C 1
ATOM 2862 O O . THR A 1 363 ? 3.164 -16.703 -23 1 98.69 363 THR A O 1
ATOM 2865 N N . MET A 1 364 ? 4.109 -14.906 -22.172 1 98.19 364 MET A N 1
ATOM 2866 C CA . MET A 1 364 ? 3.127 -13.977 -22.734 1 98.19 364 MET A CA 1
ATOM 2867 C C . MET A 1 364 ? 3.146 -14.008 -24.25 1 98.19 364 MET A C 1
ATOM 2869 O O . MET A 1 364 ? 2.131 -13.734 -24.891 1 98.19 364 MET A O 1
ATOM 2873 N N . SER A 1 365 ? 4.258 -14.344 -24.828 1 97.25 365 SER A N 1
ATOM 2874 C CA . SER A 1 365 ? 4.344 -14.43 -26.281 1 97.25 365 SER A CA 1
ATOM 2875 C C . SER A 1 365 ? 3.893 -15.797 -26.781 1 97.25 365 SER A C 1
ATOM 2877 O O . SER A 1 365 ? 3.557 -15.953 -27.969 1 97.25 365 SER A O 1
ATOM 2879 N N . LYS A 1 366 ? 3.834 -16.734 -25.938 1 98.06 366 LYS A N 1
ATOM 2880 C CA . LYS A 1 366 ? 3.533 -18.109 -26.344 1 98.06 366 LYS A CA 1
ATOM 2881 C C . LYS A 1 366 ? 2.037 -18.391 -26.25 1 98.06 366 LYS A C 1
ATOM 2883 O O . LYS A 1 366 ? 1.515 -19.234 -26.969 1 98.06 366 LYS A O 1
ATOM 2888 N N . LEU A 1 367 ? 1.392 -17.766 -25.344 1 98.62 367 LEU A N 1
ATOM 2889 C CA . LEU A 1 367 ? -0.026 -18.016 -25.109 1 98.62 367 LEU A CA 1
ATOM 2890 C C . LEU A 1 367 ? -0.814 -16.719 -25.062 1 98.62 367 LEU A C 1
ATOM 2892 O O . LEU A 1 367 ? -0.34 -15.719 -24.516 1 98.62 367 LEU A O 1
ATOM 2896 N N . PRO A 1 368 ? -2.021 -16.75 -25.609 1 98.44 368 PRO A N 1
ATOM 2897 C CA . PRO A 1 368 ? -2.885 -15.57 -25.484 1 98.44 368 PRO A CA 1
ATOM 2898 C C . PRO A 1 368 ? -3.438 -15.383 -24.078 1 98.44 368 PRO A C 1
ATOM 2900 O O . PRO A 1 368 ? -3.398 -16.312 -23.266 1 98.44 368 PRO A O 1
ATOM 2903 N N . ASN A 1 369 ? -3.959 -14.242 -23.75 1 98.56 369 ASN A N 1
ATOM 2904 C CA . ASN A 1 369 ? -4.664 -13.906 -22.516 1 98.56 369 ASN A CA 1
ATOM 2905 C C . ASN A 1 369 ? -3.82 -14.227 -21.281 1 98.56 369 ASN A C 1
ATOM 2907 O O . ASN A 1 369 ? -4.332 -14.75 -20.297 1 98.56 369 ASN A O 1
ATOM 2911 N N . THR A 1 370 ? -2.539 -14.008 -21.453 1 98.81 370 THR A N 1
ATOM 2912 C CA . THR A 1 370 ? -1.629 -14.086 -20.312 1 98.81 370 THR A CA 1
ATOM 2913 C C . THR A 1 370 ? -1.102 -12.703 -19.953 1 98.81 370 THR A C 1
ATOM 2915 O O . THR A 1 370 ? -1.068 -11.805 -20.797 1 98.81 370 THR A O 1
ATOM 2918 N N . GLY A 1 371 ? -0.809 -12.523 -18.703 1 98.69 371 GLY A N 1
ATOM 2919 C CA . GLY A 1 371 ? -0.267 -11.266 -18.203 1 98.69 371 GLY A CA 1
ATOM 2920 C C . GLY A 1 371 ? 0.636 -11.438 -17 1 98.69 371 GLY A C 1
ATOM 2921 O O . GLY A 1 371 ? 0.404 -12.312 -16.172 1 98.69 371 GLY A O 1
ATOM 2922 N N . GLU A 1 372 ? 1.578 -10.508 -16.906 1 98.62 372 GLU A N 1
ATOM 2923 C CA . GLU A 1 372 ? 2.609 -10.641 -15.891 1 98.62 372 GLU A CA 1
ATOM 2924 C C . GLU A 1 372 ? 2.641 -9.414 -14.977 1 98.62 372 GLU A C 1
ATOM 2926 O O . GLU A 1 372 ? 2.654 -8.281 -15.453 1 98.62 372 GLU A O 1
ATOM 2931 N N . ALA A 1 373 ? 2.602 -9.625 -13.703 1 98.81 373 ALA A N 1
ATOM 2932 C CA . ALA A 1 373 ? 2.924 -8.586 -12.727 1 98.81 373 ALA A CA 1
ATOM 2933 C C . ALA A 1 373 ? 4.418 -8.578 -12.414 1 98.81 373 ALA A C 1
ATOM 2935 O O . ALA A 1 373 ? 4.941 -9.523 -11.828 1 98.81 373 ALA A O 1
ATOM 2936 N N . VAL A 1 374 ? 5.125 -7.484 -12.781 1 98.88 374 VAL A N 1
ATOM 2937 C CA . VAL A 1 374 ? 6.547 -7.34 -12.484 1 98.88 374 VAL A CA 1
ATOM 2938 C C . VAL A 1 374 ? 6.727 -6.758 -11.086 1 98.88 374 VAL A C 1
ATOM 2940 O O . VAL A 1 374 ? 6.207 -5.68 -10.781 1 98.88 374 VAL A O 1
ATOM 2943 N N . ILE A 1 375 ? 7.48 -7.531 -10.172 1 98.38 375 ILE A N 1
ATOM 2944 C CA . ILE A 1 375 ? 7.551 -7.094 -8.781 1 98.38 375 ILE A CA 1
ATOM 2945 C C . ILE A 1 375 ? 9.008 -7.074 -8.32 1 98.38 375 ILE A C 1
ATOM 2947 O O . ILE A 1 375 ? 9.305 -7.367 -7.16 1 98.38 375 ILE A O 1
ATOM 2951 N N . LEU A 1 376 ? 9.945 -6.816 -9.234 1 94.69 376 LEU A N 1
ATOM 2952 C CA . LEU A 1 376 ? 11.375 -6.855 -8.93 1 94.69 376 LEU A CA 1
ATOM 2953 C C . LEU A 1 376 ? 11.727 -5.832 -7.855 1 94.69 376 LEU A C 1
ATOM 2955 O O . LEU A 1 376 ? 12.789 -5.922 -7.238 1 94.69 376 LEU A O 1
ATOM 2959 N N . ASN A 1 377 ? 10.844 -4.879 -7.535 1 92.5 377 ASN A N 1
ATOM 2960 C CA . ASN A 1 377 ? 11.094 -3.818 -6.566 1 92.5 377 ASN A CA 1
ATOM 2961 C C . ASN A 1 377 ? 10.336 -4.055 -5.266 1 92.5 377 ASN A C 1
ATOM 2963 O O . ASN A 1 377 ? 10.25 -3.166 -4.418 1 92.5 377 ASN A O 1
ATOM 2967 N N . LEU A 1 378 ? 9.758 -5.223 -5.125 1 97 378 LEU A N 1
ATOM 2968 C CA . LEU A 1 378 ? 8.922 -5.465 -3.957 1 97 378 LEU A CA 1
ATOM 2969 C C . LEU A 1 378 ? 9.5 -6.574 -3.09 1 97 378 LEU A C 1
ATOM 2971 O O . LEU A 1 378 ? 8.906 -6.965 -2.086 1 97 378 LEU A O 1
ATOM 2975 N N . GLY A 1 379 ? 10.641 -7.156 -3.496 1 96.56 379 GLY A N 1
ATOM 2976 C CA . GLY A 1 379 ? 11.227 -8.273 -2.775 1 96.56 379 GLY A CA 1
ATOM 2977 C C . GLY A 1 379 ? 12.055 -7.848 -1.579 1 96.56 379 GLY A C 1
ATOM 2978 O O . GLY A 1 379 ? 12.055 -6.672 -1.202 1 96.56 379 GLY A O 1
ATOM 2979 N N . GLU A 1 380 ? 12.586 -8.797 -0.861 1 94.38 380 GLU A N 1
ATOM 2980 C CA . GLU A 1 380 ? 13.508 -8.641 0.259 1 94.38 380 GLU A CA 1
ATOM 2981 C C . GLU A 1 380 ? 14.719 -9.555 0.104 1 94.38 380 GLU A C 1
ATOM 2983 O O . GLU A 1 380 ? 14.586 -10.711 -0.29 1 94.38 380 GLU A O 1
ATOM 2988 N N . SER A 1 381 ? 15.867 -9.039 0.464 1 95.12 381 SER A N 1
ATOM 2989 C CA . SER A 1 381 ? 17.094 -9.797 0.273 1 95.12 381 SER A CA 1
ATOM 2990 C C . SER A 1 381 ? 17.094 -11.078 1.094 1 95.12 381 SER A C 1
ATOM 2992 O O . SER A 1 381 ? 17.438 -12.148 0.585 1 95.12 381 SER A O 1
ATOM 2994 N N . SER A 1 382 ? 16.625 -10.984 2.283 1 94.94 382 SER A N 1
ATOM 2995 C CA . SER A 1 382 ? 16.812 -12.102 3.205 1 94.94 382 SER A CA 1
ATOM 2996 C C . SER A 1 382 ? 15.523 -12.906 3.365 1 94.94 382 SER A C 1
ATOM 2998 O O . SER A 1 382 ? 15.438 -13.781 4.23 1 94.94 382 SER A O 1
ATOM 3000 N N . ASP A 1 383 ? 14.539 -12.586 2.641 1 95.38 383 ASP A N 1
ATOM 3001 C CA . ASP A 1 383 ? 13.258 -13.273 2.766 1 95.38 383 ASP A CA 1
ATOM 3002 C C . ASP A 1 383 ? 12.633 -13.531 1.395 1 95.38 383 ASP A C 1
ATOM 3004 O O . ASP A 1 383 ? 12.242 -12.594 0.701 1 95.38 383 ASP A O 1
ATOM 3008 N N . ILE A 1 384 ? 12.5 -14.742 1.03 1 97.12 384 ILE A N 1
ATOM 3009 C CA . ILE A 1 384 ? 11.977 -15.148 -0.267 1 97.12 384 ILE A CA 1
ATOM 3010 C C . ILE A 1 384 ? 10.477 -14.859 -0.335 1 97.12 384 ILE A C 1
ATOM 3012 O O . ILE A 1 384 ? 9.875 -14.914 -1.41 1 97.12 384 ILE A O 1
ATOM 3016 N N . HIS A 1 385 ? 9.852 -14.539 0.816 1 97.88 385 HIS A N 1
ATOM 3017 C CA . HIS A 1 385 ? 8.43 -14.211 0.905 1 97.88 385 HIS A CA 1
ATOM 3018 C C . HIS A 1 385 ? 8.227 -12.742 1.271 1 97.88 385 HIS A C 1
ATOM 3020 O O . HIS A 1 385 ? 7.812 -12.43 2.389 1 97.88 385 HIS A O 1
ATOM 3026 N N . PRO A 1 386 ? 8.461 -11.859 0.302 1 95.88 386 PRO A N 1
ATOM 3027 C CA . PRO A 1 386 ? 8.203 -10.453 0.628 1 95.88 386 PRO A CA 1
ATOM 3028 C C . PRO A 1 386 ? 6.781 -10.219 1.134 1 95.88 386 PRO A C 1
ATOM 3030 O O . PRO A 1 386 ? 5.836 -10.836 0.639 1 95.88 386 PRO A O 1
ATOM 3033 N N . LYS A 1 387 ? 6.598 -9.312 2.07 1 96.94 387 LYS A N 1
ATOM 3034 C CA . LYS A 1 387 ? 5.348 -9.18 2.816 1 96.94 387 LYS A CA 1
ATOM 3035 C C . LYS A 1 387 ? 4.398 -8.195 2.135 1 96.94 387 LYS A C 1
ATOM 3037 O O . LYS A 1 387 ? 3.209 -8.156 2.453 1 96.94 387 LYS A O 1
ATOM 3042 N N . ASN A 1 388 ? 4.898 -7.348 1.255 1 97.25 388 ASN A N 1
ATOM 3043 C CA . ASN A 1 388 ? 4.035 -6.418 0.529 1 97.25 388 ASN A CA 1
ATOM 3044 C C . ASN A 1 388 ? 3.199 -7.141 -0.523 1 97.25 388 ASN A C 1
ATOM 3046 O O . ASN A 1 388 ? 3.426 -6.973 -1.724 1 97.25 388 ASN A O 1
ATOM 3050 N N . LYS A 1 389 ? 2.17 -7.793 -0.086 1 98.69 389 LYS A N 1
ATOM 3051 C CA . LYS A 1 389 ? 1.317 -8.57 -0.984 1 98.69 389 LYS A CA 1
ATOM 3052 C C . LYS A 1 389 ? 0.264 -7.68 -1.641 1 98.69 389 LYS A C 1
ATOM 3054 O O . LYS A 1 389 ? -0.285 -8.031 -2.688 1 98.69 389 LYS A O 1
ATOM 3059 N N . GLN A 1 390 ? 0.011 -6.535 -1.087 1 98.06 390 GLN A N 1
ATOM 3060 C CA . GLN A 1 390 ? -1.005 -5.637 -1.631 1 98.06 390 GLN A CA 1
ATOM 3061 C C . GLN A 1 390 ? -0.596 -5.113 -3.004 1 98.06 390 GLN A C 1
ATOM 3063 O O . GLN A 1 390 ? -1.401 -5.105 -3.938 1 98.06 390 GLN A O 1
ATOM 3068 N N . ASP A 1 391 ? 0.645 -4.637 -3.088 1 98.25 391 ASP A N 1
ATOM 3069 C CA . ASP A 1 391 ? 1.086 -4.082 -4.363 1 98.25 391 ASP A CA 1
ATOM 3070 C C . ASP A 1 391 ? 1.198 -5.172 -5.43 1 98.25 391 ASP A C 1
ATOM 3072 O O . ASP A 1 391 ? 0.948 -4.918 -6.609 1 98.25 391 ASP A O 1
ATOM 3076 N N . VAL A 1 392 ? 1.581 -6.375 -5 1 98.81 392 VAL A N 1
ATOM 3077 C CA . VAL A 1 392 ? 1.58 -7.508 -5.918 1 98.81 392 VAL A CA 1
ATOM 3078 C C . VAL A 1 392 ? 0.178 -7.707 -6.492 1 98.81 392 VAL A C 1
ATOM 3080 O O . VAL A 1 392 ? 0.004 -7.793 -7.711 1 98.81 392 VAL A O 1
ATOM 3083 N N . ALA A 1 393 ? -0.791 -7.73 -5.645 1 98.88 393 ALA A N 1
ATOM 3084 C CA . ALA A 1 393 ? -2.178 -7.973 -6.035 1 98.88 393 ALA A CA 1
ATOM 3085 C C . ALA A 1 393 ? -2.697 -6.855 -6.934 1 98.88 393 ALA A C 1
ATOM 3087 O O . ALA A 1 393 ? -3.445 -7.113 -7.883 1 98.88 393 ALA A O 1
ATOM 3088 N N . LYS A 1 394 ? -2.338 -5.629 -6.652 1 98.62 394 LYS A N 1
ATOM 3089 C CA . LYS A 1 394 ? -2.77 -4.504 -7.477 1 98.62 394 LYS A CA 1
ATOM 3090 C C . LYS A 1 394 ? -2.273 -4.656 -8.914 1 98.62 394 LYS A C 1
ATOM 3092 O O . LYS A 1 394 ? -3.006 -4.359 -9.859 1 98.62 394 LYS A O 1
ATOM 3097 N N . ARG A 1 395 ? -1.044 -5.059 -9.023 1 98.81 395 ARG A N 1
ATOM 3098 C CA . ARG A 1 395 ? -0.479 -5.191 -10.359 1 98.81 395 ARG A CA 1
ATOM 3099 C C . ARG A 1 395 ? -1.15 -6.324 -11.133 1 98.81 395 ARG A C 1
ATOM 3101 O O . ARG A 1 395 ? -1.334 -6.238 -12.344 1 98.81 395 ARG A O 1
ATOM 3108 N N . LEU A 1 396 ? -1.537 -7.414 -10.438 1 98.94 396 LEU A N 1
ATOM 3109 C CA . LEU A 1 396 ? -2.35 -8.445 -11.07 1 98.94 396 LEU A CA 1
ATOM 3110 C C . LEU A 1 396 ? -3.729 -7.91 -11.438 1 98.94 396 LEU A C 1
ATOM 3112 O O . LEU A 1 396 ? -4.234 -8.172 -12.523 1 98.94 396 LEU A O 1
ATOM 3116 N N . ALA A 1 397 ? -4.344 -7.152 -10.531 1 98.94 397 ALA A N 1
ATOM 3117 C CA . ALA A 1 397 ? -5.691 -6.629 -10.742 1 98.94 397 ALA A CA 1
ATOM 3118 C C . ALA A 1 397 ? -5.73 -5.699 -11.953 1 98.94 397 ALA A C 1
ATOM 3120 O O . ALA A 1 397 ? -6.734 -5.648 -12.664 1 98.94 397 ALA A O 1
ATOM 3121 N N . ARG A 1 398 ? -4.629 -4.973 -12.188 1 98.75 398 ARG A N 1
ATOM 3122 C CA . ARG A 1 398 ? -4.57 -4.094 -13.352 1 98.75 398 ARG A CA 1
ATOM 3123 C C . ARG A 1 398 ? -4.809 -4.871 -14.641 1 98.75 398 ARG A C 1
ATOM 3125 O O . ARG A 1 398 ? -5.523 -4.406 -15.531 1 98.75 398 ARG A O 1
ATOM 3132 N N . TRP A 1 399 ? -4.199 -6.031 -14.719 1 98.81 399 TRP A N 1
ATOM 3133 C CA . TRP A 1 399 ? -4.402 -6.867 -15.898 1 98.81 399 TRP A CA 1
ATOM 3134 C C . TRP A 1 399 ? -5.871 -7.242 -16.047 1 98.81 399 TRP A C 1
ATOM 3136 O O . TRP A 1 399 ? -6.449 -7.086 -17.125 1 98.81 399 TRP A O 1
ATOM 3146 N N . ALA A 1 400 ? -6.48 -7.738 -15.016 1 98.88 400 ALA A N 1
ATOM 3147 C CA . ALA A 1 400 ? -7.875 -8.172 -15.078 1 98.88 400 ALA A CA 1
ATOM 3148 C C . ALA A 1 400 ? -8.797 -7 -15.406 1 98.88 400 ALA A C 1
ATOM 3150 O O . ALA A 1 400 ? -9.648 -7.102 -16.297 1 98.88 400 ALA A O 1
ATOM 3151 N N . LEU A 1 401 ? -8.633 -5.891 -14.711 1 98.88 401 LEU A N 1
ATOM 3152 C CA . LEU A 1 401 ? -9.5 -4.73 -14.859 1 98.88 401 LEU A CA 1
ATOM 3153 C C . LEU A 1 401 ? -9.422 -4.172 -16.281 1 98.88 401 LEU A C 1
ATOM 3155 O O . LEU A 1 401 ? -10.438 -3.781 -16.859 1 98.88 401 LEU A O 1
ATOM 3159 N N . ALA A 1 402 ? -8.203 -4.109 -16.828 1 98.38 402 ALA A N 1
ATOM 3160 C CA . ALA A 1 402 ? -8.023 -3.555 -18.156 1 98.38 402 ALA A CA 1
ATOM 3161 C C . ALA A 1 402 ? -8.438 -4.562 -19.234 1 98.38 402 ALA A C 1
ATOM 3163 O O . ALA A 1 402 ? -9.273 -4.262 -20.094 1 98.38 402 ALA A O 1
ATOM 3164 N N . HIS A 1 403 ? -7.895 -5.762 -19.125 1 97.19 403 HIS A N 1
ATOM 3165 C CA . HIS A 1 403 ? -8.031 -6.742 -20.188 1 97.19 403 HIS A CA 1
ATOM 3166 C C . HIS A 1 403 ? -9.398 -7.418 -20.141 1 97.19 403 HIS A C 1
ATOM 3168 O O . HIS A 1 403 ? -9.992 -7.699 -21.188 1 97.19 403 HIS A O 1
ATOM 3174 N N . ASP A 1 404 ? -9.922 -7.684 -19 1 98.12 404 ASP A N 1
ATOM 3175 C CA . ASP A 1 404 ? -11.117 -8.508 -18.875 1 98.12 404 ASP A CA 1
ATOM 3176 C C . ASP A 1 404 ? -12.352 -7.652 -18.609 1 98.12 404 ASP A C 1
ATOM 3178 O O . ASP A 1 404 ? -13.469 -8.039 -18.969 1 98.12 404 ASP A O 1
ATOM 3182 N N . TYR A 1 405 ? -12.164 -6.512 -18.031 1 98.31 405 TYR A N 1
ATOM 3183 C CA . TYR A 1 405 ? -13.336 -5.75 -17.625 1 98.31 405 TYR A CA 1
ATOM 3184 C C . TYR A 1 405 ? -13.367 -4.383 -18.297 1 98.31 405 TYR A C 1
ATOM 3186 O O . TYR A 1 405 ? -14.242 -3.562 -18.016 1 98.31 405 TYR A O 1
ATOM 3194 N N . GLY A 1 406 ? -12.367 -4.078 -19.094 1 98 406 GLY A N 1
ATOM 3195 C CA . GLY A 1 406 ? -12.453 -2.98 -20.047 1 98 406 GLY A CA 1
ATOM 3196 C C . GLY A 1 406 ? -12.07 -1.641 -19.438 1 98 406 GLY A C 1
ATOM 3197 O O . GLY A 1 406 ? -12.305 -0.593 -20.047 1 98 406 GLY A O 1
ATOM 3198 N N . MET A 1 407 ? -11.484 -1.634 -18.281 1 97.44 407 MET A N 1
ATOM 3199 C CA . MET A 1 407 ? -11.062 -0.362 -17.703 1 97.44 407 MET A CA 1
ATOM 3200 C C . MET A 1 407 ? -9.891 0.224 -18.484 1 97.44 407 MET A C 1
ATOM 3202 O O . MET A 1 407 ? -8.969 -0.501 -18.859 1 97.44 407 MET A O 1
ATOM 3206 N N . ASP A 1 408 ? -9.914 1.542 -18.672 1 97.06 408 ASP A N 1
ATOM 3207 C CA . ASP A 1 408 ? -8.852 2.225 -19.406 1 97.06 408 ASP A CA 1
ATOM 3208 C C . ASP A 1 408 ? -7.75 2.703 -18.453 1 97.06 408 ASP A C 1
ATOM 3210 O O . ASP A 1 408 ? -7.719 3.877 -18.078 1 97.06 408 ASP A O 1
ATOM 3214 N N . ILE A 1 409 ? -6.855 1.823 -18.156 1 97.5 409 ILE A N 1
ATOM 3215 C CA . ILE A 1 409 ? -5.742 2.135 -17.266 1 97.5 409 ILE A CA 1
ATOM 3216 C C . ILE A 1 409 ? -4.461 1.502 -17.797 1 97.5 409 ILE A C 1
ATOM 3218 O O . ILE A 1 409 ? -4.508 0.534 -18.562 1 97.5 409 ILE A O 1
ATOM 3222 N N . VAL A 1 410 ? -3.32 2.096 -17.469 1 97.56 410 VAL A N 1
ATOM 3223 C CA . VAL A 1 410 ? -2.033 1.463 -17.734 1 97.56 410 VAL A CA 1
ATOM 3224 C C . VAL A 1 410 ? -1.896 0.19 -16.906 1 97.56 410 VAL A C 1
ATOM 3226 O O . VAL A 1 410 ? -2.018 0.227 -15.68 1 97.56 410 VAL A O 1
ATOM 3229 N N . TYR A 1 411 ? -1.724 -0.919 -17.547 1 97.88 411 TYR A N 1
ATOM 3230 C CA . TYR A 1 411 ? -1.795 -2.178 -16.812 1 97.88 411 TYR A CA 1
ATOM 3231 C C . TYR A 1 411 ? -0.567 -3.039 -17.078 1 97.88 411 TYR A C 1
ATOM 3233 O O . TYR A 1 411 ? -0.312 -4.012 -16.375 1 97.88 411 TYR A O 1
ATOM 3241 N N . ARG A 1 412 ? 0.243 -2.67 -18.047 1 96.81 412 ARG A N 1
ATOM 3242 C CA . ARG A 1 412 ? 1.431 -3.439 -18.406 1 96.81 412 ARG A CA 1
ATOM 3243 C C . ARG A 1 412 ? 2.703 -2.682 -18.047 1 96.81 412 ARG A C 1
ATOM 3245 O O . ARG A 1 412 ? 2.777 -1.463 -18.219 1 96.81 412 ARG A O 1
ATOM 3252 N N . SER A 1 413 ? 3.639 -3.451 -17.531 1 98.5 413 SER A N 1
ATOM 3253 C CA . SER A 1 413 ? 4.98 -2.9 -17.391 1 98.5 413 SER A CA 1
ATOM 3254 C C . SER A 1 413 ? 5.645 -2.705 -18.75 1 98.5 413 SER A C 1
ATOM 3256 O O . SER A 1 413 ? 5.367 -3.447 -19.688 1 98.5 413 SER A O 1
ATOM 3258 N N . PRO A 1 414 ? 6.543 -1.666 -18.828 1 98.75 414 PRO A N 1
ATOM 3259 C CA . PRO A 1 414 ? 7.305 -1.552 -20.078 1 98.75 414 PRO A CA 1
ATOM 3260 C C . PRO A 1 414 ? 8.086 -2.822 -20.406 1 98.75 414 PRO A C 1
ATOM 3262 O O . PRO A 1 414 ? 8.617 -3.48 -19.516 1 98.75 414 PRO A O 1
ATOM 3265 N N . ILE A 1 415 ? 8.195 -3.105 -21.719 1 98.69 415 ILE A N 1
ATOM 3266 C CA . ILE A 1 415 ? 8.836 -4.344 -22.141 1 98.69 415 ILE A CA 1
ATOM 3267 C C . ILE A 1 415 ? 9.766 -4.07 -23.328 1 98.69 415 ILE A C 1
ATOM 3269 O O . ILE A 1 415 ? 9.43 -3.289 -24.219 1 98.69 415 ILE A O 1
ATOM 3273 N N . TYR A 1 416 ? 10.922 -4.668 -23.344 1 98.69 416 TYR A N 1
ATOM 3274 C CA . TYR A 1 416 ? 11.914 -4.523 -24.406 1 98.69 416 TYR A CA 1
ATOM 3275 C C . TYR A 1 416 ? 11.336 -4.957 -25.75 1 98.69 416 TYR A C 1
ATOM 3277 O O . TYR A 1 416 ? 10.688 -6 -25.844 1 98.69 416 TYR A O 1
ATOM 3285 N N . LYS A 1 417 ? 11.594 -4.117 -26.766 1 98.38 417 LYS A N 1
ATOM 3286 C CA . LYS A 1 417 ? 11.117 -4.418 -28.109 1 98.38 417 LYS A CA 1
ATOM 3287 C C . LYS A 1 417 ? 12.289 -4.68 -29.047 1 98.38 417 LYS A C 1
ATOM 3289 O O . LYS A 1 417 ? 12.312 -5.691 -29.75 1 98.38 417 LYS A O 1
ATOM 3294 N N . SER A 1 418 ? 13.289 -3.693 -29.016 1 98.44 418 SER A N 1
ATOM 3295 C CA . SER A 1 418 ? 14.375 -3.842 -29.984 1 98.44 418 SER A CA 1
ATOM 3296 C C . SER A 1 418 ? 15.602 -3.047 -29.547 1 98.44 418 SER A C 1
ATOM 3298 O O . SER A 1 418 ? 15.523 -2.203 -28.656 1 98.44 418 SER A O 1
ATOM 3300 N N . MET A 1 419 ? 16.719 -3.398 -30.188 1 98.44 419 MET A N 1
ATOM 3301 C CA . MET A 1 419 ? 18 -2.705 -29.984 1 98.44 419 MET A CA 1
ATOM 3302 C C . MET A 1 419 ? 18.641 -2.338 -31.312 1 98.44 419 MET A C 1
ATOM 3304 O O . MET A 1 419 ? 18.625 -3.133 -32.25 1 98.44 419 MET A O 1
ATOM 3308 N N . GLU A 1 420 ? 19.094 -1.099 -31.453 1 97.75 420 GLU A N 1
ATOM 3309 C CA . GLU A 1 420 ? 19.922 -0.638 -32.562 1 97.75 420 GLU A CA 1
ATOM 3310 C C . GLU A 1 420 ? 21.25 -0.092 -32.062 1 97.75 420 GLU A C 1
ATOM 3312 O O . GLU A 1 420 ? 21.312 0.599 -31.031 1 97.75 420 GLU A O 1
ATOM 3317 N N . THR A 1 421 ? 22.312 -0.495 -32.719 1 95.56 421 THR A N 1
ATOM 3318 C CA . THR A 1 421 ? 23.625 -0.017 -32.344 1 95.56 421 THR A CA 1
ATOM 3319 C C . THR A 1 421 ? 24.125 1.049 -33.312 1 95.56 421 THR A C 1
ATOM 3321 O O . THR A 1 421 ? 23.984 0.903 -34.531 1 95.56 421 THR A O 1
ATOM 3324 N N . ASP A 1 422 ? 24.547 2.115 -32.719 1 90.44 422 ASP A N 1
ATOM 3325 C CA . ASP A 1 422 ? 25.188 3.193 -33.469 1 90.44 422 ASP A CA 1
ATOM 3326 C C . ASP A 1 422 ? 26.562 3.535 -32.875 1 90.44 422 ASP A C 1
ATOM 3328 O O . ASP A 1 422 ? 26.656 4.371 -31.969 1 90.44 422 ASP A O 1
ATOM 3332 N N . GLY A 1 423 ? 27.594 3.012 -33.5 1 93.31 423 GLY A N 1
ATOM 3333 C CA . GLY A 1 423 ? 28.906 3.174 -32.938 1 93.31 423 GLY A CA 1
ATOM 3334 C C . GLY A 1 423 ? 29.047 2.508 -31.578 1 93.31 423 GLY A C 1
ATOM 3335 O O . GLY A 1 423 ? 28.797 1.311 -31.438 1 93.31 423 GLY A O 1
ATOM 3336 N N . ASN A 1 424 ? 29.391 3.344 -30.609 1 95.19 424 ASN A N 1
ATOM 3337 C CA . ASN A 1 424 ? 29.625 2.803 -29.266 1 95.19 424 ASN A CA 1
ATOM 3338 C C . ASN A 1 424 ? 28.375 2.93 -28.406 1 95.19 424 ASN A C 1
ATOM 3340 O O . ASN A 1 424 ? 28.438 2.723 -27.188 1 95.19 424 ASN A O 1
ATOM 3344 N N . LYS A 1 425 ? 27.312 3.238 -29.062 1 96.5 425 LYS A N 1
ATOM 3345 C CA . LYS A 1 425 ? 26.062 3.404 -28.328 1 96.5 425 LYS A CA 1
ATOM 3346 C C . LYS A 1 425 ? 25.016 2.383 -28.766 1 96.5 425 LYS A C 1
ATOM 3348 O O . LYS A 1 425 ? 24.953 2.027 -29.953 1 96.5 425 LYS A O 1
ATOM 3353 N N . SER A 1 426 ? 24.25 1.888 -27.828 1 98.12 426 SER A N 1
ATOM 3354 C CA . SER A 1 426 ? 23.078 1.061 -28.109 1 98.12 426 SER A CA 1
ATOM 3355 C C . SER A 1 426 ? 21.797 1.794 -27.766 1 98.12 426 SER A C 1
ATOM 3357 O O . SER A 1 426 ? 21.656 2.348 -26.672 1 98.12 426 SER A O 1
ATOM 3359 N N . VAL A 1 427 ? 20.906 1.817 -28.719 1 98.5 427 VAL A N 1
ATOM 3360 C CA . VAL A 1 427 ? 19.609 2.438 -28.484 1 98.5 427 VAL A CA 1
ATOM 3361 C C . VAL A 1 427 ? 18.531 1.357 -28.375 1 98.5 427 VAL A C 1
ATOM 3363 O O . VAL A 1 427 ? 18.328 0.579 -29.297 1 98.5 427 VAL A O 1
ATOM 3366 N N . LEU A 1 428 ? 17.875 1.343 -27.188 1 98.81 428 LEU A N 1
ATOM 3367 C CA . LEU A 1 428 ? 16.812 0.385 -26.891 1 98.81 428 LEU A CA 1
ATOM 3368 C C . LEU A 1 428 ? 15.445 1.027 -27.047 1 98.81 428 LEU A C 1
ATOM 3370 O O . LEU A 1 428 ? 15.234 2.17 -26.641 1 98.81 428 LEU A O 1
ATOM 3374 N N . THR A 1 429 ? 14.523 0.318 -27.672 1 98.75 429 THR A N 1
ATOM 3375 C CA . THR A 1 429 ? 13.133 0.738 -27.797 1 98.75 429 THR A CA 1
ATOM 3376 C C . THR A 1 429 ? 12.227 -0.154 -26.953 1 98.75 429 THR A C 1
ATOM 3378 O O . THR A 1 429 ? 12.43 -1.366 -26.875 1 98.75 429 THR A O 1
ATOM 3381 N N . PHE A 1 430 ? 11.211 0.435 -26.344 1 98.81 430 PHE A N 1
ATOM 3382 C CA . PHE A 1 430 ? 10.328 -0.304 -25.438 1 98.81 430 PHE A CA 1
ATOM 3383 C C . PHE A 1 430 ? 8.867 -0.126 -25.844 1 98.81 430 PHE A C 1
ATOM 3385 O O . PHE A 1 430 ? 8.484 0.926 -26.359 1 98.81 430 PHE A O 1
ATOM 3392 N N . ASP A 1 431 ? 8.055 -1.183 -25.578 1 98.38 431 ASP A N 1
ATOM 3393 C CA . ASP A 1 431 ? 6.605 -1.15 -25.719 1 98.38 431 ASP A CA 1
ATOM 3394 C C . ASP A 1 431 ? 5.922 -0.965 -24.375 1 98.38 431 ASP A C 1
ATOM 3396 O O . ASP A 1 431 ? 6.52 -1.227 -23.328 1 98.38 431 ASP A O 1
ATOM 3400 N N . HIS A 1 432 ? 4.629 -0.466 -24.375 1 98 432 HIS A N 1
ATOM 3401 C CA . HIS A 1 432 ? 3.756 -0.368 -23.219 1 98 432 HIS A CA 1
ATOM 3402 C C . HIS A 1 432 ? 4.359 0.537 -22.156 1 98 432 HIS A C 1
ATOM 3404 O O . HIS A 1 432 ? 4.418 0.164 -20.969 1 98 432 HIS A O 1
ATOM 3410 N N . VAL A 1 433 ? 4.805 1.683 -22.578 1 98.38 433 VAL A N 1
ATOM 3411 C CA . VAL A 1 433 ? 5.52 2.568 -21.656 1 98.38 433 VAL A CA 1
ATOM 3412 C C . VAL A 1 433 ? 4.535 3.51 -20.969 1 98.38 433 VAL A C 1
ATOM 3414 O O . VAL A 1 433 ? 4.934 4.375 -20.188 1 98.38 433 VAL A O 1
ATOM 3417 N N . GLY A 1 434 ? 3.217 3.33 -21.219 1 96.88 434 GLY A N 1
ATOM 3418 C CA . GLY A 1 434 ? 2.252 4.242 -20.625 1 96.88 434 GLY A CA 1
ATOM 3419 C C . GLY A 1 434 ? 2.527 5.695 -20.953 1 96.88 434 GLY A C 1
ATOM 3420 O O . GLY A 1 434 ? 2.693 6.059 -22.125 1 96.88 434 GLY A O 1
ATOM 3421 N N . GLY A 1 435 ? 2.629 6.508 -19.922 1 96.69 435 GLY A N 1
ATOM 3422 C CA . GLY A 1 435 ? 2.902 7.93 -20.094 1 96.69 435 GLY A CA 1
ATOM 3423 C C . GLY A 1 435 ? 4.34 8.219 -20.484 1 96.69 435 GLY A C 1
ATOM 3424 O O . GLY A 1 435 ? 4.688 9.359 -20.797 1 96.69 435 GLY A O 1
ATOM 3425 N N . GLY A 1 436 ? 5.145 7.203 -20.484 1 98.31 436 GLY A N 1
ATOM 3426 C CA . GLY A 1 436 ? 6.555 7.352 -20.812 1 98.31 436 GLY A CA 1
ATOM 3427 C C . GLY A 1 436 ? 7.48 6.754 -19.766 1 98.31 436 GLY A C 1
ATOM 3428 O O . GLY A 1 436 ? 7.059 6.48 -18.641 1 98.31 436 GLY A O 1
ATOM 3429 N N . LEU A 1 437 ? 8.727 6.539 -20.156 1 98.56 437 LEU A N 1
ATOM 3430 C CA . LEU A 1 437 ? 9.742 6.008 -19.234 1 98.56 437 LEU A CA 1
ATOM 3431 C C . LEU A 1 437 ? 10.125 7.039 -18.188 1 98.56 437 LEU A C 1
ATOM 3433 O O . LEU A 1 437 ? 10.133 8.242 -18.469 1 98.56 437 LEU A O 1
ATOM 3437 N N . ASP A 1 438 ? 10.406 6.57 -17.031 1 97.38 438 ASP A N 1
ATOM 3438 C CA . ASP A 1 438 ? 10.789 7.367 -15.875 1 97.38 438 ASP A CA 1
ATOM 3439 C C . ASP A 1 438 ? 11.703 6.57 -14.945 1 97.38 438 ASP A C 1
ATOM 3441 O O . ASP A 1 438 ? 12.125 5.465 -15.281 1 97.38 438 ASP A O 1
ATOM 3445 N N . THR A 1 439 ? 12.203 7.242 -13.898 1 97.19 439 THR A N 1
ATOM 3446 C CA . THR A 1 439 ? 13.008 6.574 -12.883 1 97.19 439 THR A CA 1
ATOM 3447 C C . THR A 1 439 ? 12.43 6.809 -11.492 1 97.19 439 THR A C 1
ATOM 3449 O O . THR A 1 439 ? 11.734 7.801 -11.258 1 97.19 439 THR A O 1
ATOM 3452 N N . PHE A 1 440 ? 12.617 5.84 -10.633 1 95.62 440 PHE A N 1
ATOM 3453 C CA . PHE A 1 440 ? 12.234 5.977 -9.234 1 95.62 440 PHE A CA 1
ATOM 3454 C C . PHE A 1 440 ? 13.406 6.449 -8.391 1 95.62 440 PHE A C 1
ATOM 3456 O O . PHE A 1 440 ? 14.523 5.949 -8.539 1 95.62 440 PHE A O 1
ATOM 3463 N N . ASP A 1 441 ? 13.172 7.445 -7.469 1 93.81 441 ASP A N 1
ATOM 3464 C CA . ASP A 1 441 ? 14.078 7.848 -6.395 1 93.81 441 ASP A CA 1
ATOM 3465 C C . ASP A 1 441 ? 15.148 8.812 -6.906 1 93.81 441 ASP A C 1
ATOM 3467 O O . ASP A 1 441 ? 15.281 9.922 -6.395 1 93.81 441 ASP A O 1
ATOM 3471 N N . VAL A 1 442 ? 16.016 8.352 -7.953 1 95.12 442 VAL A N 1
ATOM 3472 C CA . VAL A 1 442 ? 17.047 9.211 -8.516 1 95.12 442 VAL A CA 1
ATOM 3473 C C . VAL A 1 442 ? 16.891 9.297 -10.031 1 95.12 442 VAL A C 1
ATOM 3475 O O . VAL A 1 442 ? 16.375 8.367 -10.656 1 95.12 442 VAL A O 1
ATOM 3478 N N . PRO A 1 443 ? 17.328 10.383 -10.648 1 94.69 443 PRO A N 1
ATOM 3479 C CA . PRO A 1 443 ? 17.156 10.547 -12.094 1 94.69 443 PRO A CA 1
ATOM 3480 C C . PRO A 1 443 ? 18.078 9.641 -12.906 1 94.69 443 PRO A C 1
ATOM 3482 O O . PRO A 1 443 ? 17.781 9.328 -14.062 1 94.69 443 PRO A O 1
ATOM 3485 N N . GLN A 1 444 ? 19.188 9.289 -12.289 1 96.56 444 GLN A N 1
ATOM 3486 C CA . GLN A 1 444 ? 20.141 8.414 -12.984 1 96.56 444 GLN A CA 1
ATOM 3487 C C . GLN A 1 444 ? 19.547 7.02 -13.18 1 96.56 444 GLN A C 1
ATOM 3489 O O . GLN A 1 444 ? 19.016 6.426 -12.234 1 96.56 444 GLN A O 1
ATOM 3494 N N . LEU A 1 445 ? 19.656 6.562 -14.453 1 98.44 445 LEU A N 1
ATOM 3495 C CA . LEU A 1 445 ? 19.172 5.207 -14.711 1 98.44 445 LEU A CA 1
ATOM 3496 C C . LEU A 1 445 ? 20.156 4.176 -14.156 1 98.44 445 LEU A C 1
ATOM 3498 O O . LEU A 1 445 ? 21.359 4.273 -14.383 1 98.44 445 LEU A O 1
ATOM 3502 N N . ILE A 1 446 ? 19.625 3.215 -13.43 1 97.38 446 ILE A N 1
ATOM 3503 C CA . ILE A 1 446 ? 20.438 2.195 -12.773 1 97.38 446 ILE A CA 1
ATOM 3504 C C . ILE A 1 446 ? 19.984 0.809 -13.227 1 97.38 446 ILE A C 1
ATOM 3506 O O . ILE A 1 446 ? 18.797 0.556 -13.375 1 97.38 446 ILE A O 1
ATOM 3510 N N . GLY A 1 447 ? 20.953 -0.144 -13.43 1 97.62 447 GLY A N 1
ATOM 3511 C CA . GLY A 1 447 ? 20.609 -1.544 -13.625 1 97.62 447 GLY A CA 1
ATOM 3512 C C . GLY A 1 447 ? 21.016 -2.082 -14.977 1 97.62 447 GLY A C 1
ATOM 3513 O O . GLY A 1 447 ? 20.797 -3.258 -15.281 1 97.62 447 GLY A O 1
ATOM 3514 N N . PHE A 1 448 ? 21.734 -1.263 -15.844 1 98.56 448 PHE A N 1
ATOM 3515 C CA . PHE A 1 448 ? 22.094 -1.67 -17.188 1 98.56 448 PHE A CA 1
ATOM 3516 C C . PHE A 1 448 ? 23.516 -2.223 -17.234 1 98.56 448 PHE A C 1
ATOM 3518 O O . PHE A 1 448 ? 24.422 -1.69 -16.578 1 98.56 448 PHE A O 1
ATOM 3525 N N . THR A 1 449 ? 23.688 -3.266 -17.984 1 98.38 449 THR A N 1
ATOM 3526 C CA . THR A 1 449 ? 25 -3.809 -18.328 1 98.38 449 THR A CA 1
ATOM 3527 C C . THR A 1 449 ? 25.125 -4.016 -19.828 1 98.38 449 THR A C 1
ATOM 3529 O O . THR A 1 449 ? 24.109 -4.16 -20.531 1 98.38 449 THR A O 1
ATOM 3532 N N . ILE A 1 450 ? 26.344 -3.975 -20.344 1 98.38 450 ILE A N 1
ATOM 3533 C CA . ILE A 1 450 ? 26.578 -4.004 -21.781 1 98.38 450 ILE A CA 1
ATOM 3534 C C . ILE A 1 450 ? 27.812 -4.859 -22.078 1 98.38 450 ILE A C 1
ATOM 3536 O O . ILE A 1 450 ? 28.719 -4.953 -21.25 1 98.38 450 ILE A O 1
ATOM 3540 N N . ALA A 1 451 ? 27.781 -5.57 -23.188 1 98.19 451 ALA A N 1
ATOM 3541 C CA . ALA A 1 451 ? 28.891 -6.453 -23.562 1 98.19 451 ALA A CA 1
ATOM 3542 C C . ALA A 1 451 ? 29.219 -6.316 -25.047 1 98.19 451 ALA A C 1
ATOM 3544 O O . ALA A 1 451 ? 28.375 -5.926 -25.844 1 98.19 451 ALA A O 1
ATOM 3545 N N . GLY A 1 452 ? 30.469 -6.582 -25.312 1 97.5 452 GLY A N 1
ATOM 3546 C CA . GLY A 1 452 ? 30.906 -6.758 -26.688 1 97.5 452 GLY A CA 1
ATOM 3547 C C . GLY A 1 452 ? 30.891 -8.211 -27.141 1 97.5 452 GLY A C 1
ATOM 3548 O O . GLY A 1 452 ? 30.172 -9.031 -26.562 1 97.5 452 GLY A O 1
ATOM 3549 N N . GLU A 1 453 ? 31.672 -8.477 -28.156 1 96.62 453 GLU A N 1
ATOM 3550 C CA . GLU A 1 453 ? 31.703 -9.797 -28.781 1 96.62 453 GLU A CA 1
ATOM 3551 C C . GLU A 1 453 ? 32.281 -10.844 -27.844 1 96.62 453 GLU A C 1
ATOM 3553 O O . GLU A 1 453 ? 31.984 -12.031 -27.969 1 96.62 453 GLU A O 1
ATOM 3558 N N . ASP A 1 454 ? 33.062 -10.438 -26.859 1 96.75 454 ASP A N 1
ATOM 3559 C CA . ASP A 1 454 ? 33.688 -11.367 -25.938 1 96.75 454 ASP A CA 1
ATOM 3560 C C . ASP A 1 454 ? 32.688 -11.875 -24.906 1 96.75 454 ASP A C 1
ATOM 3562 O O . ASP A 1 454 ? 33 -12.727 -24.078 1 96.75 454 ASP A O 1
ATOM 3566 N N . GLN A 1 455 ? 31.438 -11.289 -24.859 1 96.75 455 GLN A N 1
ATOM 3567 C CA . GLN A 1 455 ? 30.297 -11.695 -24.047 1 96.75 455 GLN A CA 1
ATOM 3568 C C . GLN A 1 455 ? 30.547 -11.398 -22.578 1 96.75 455 GLN A C 1
ATOM 3570 O O . GLN A 1 455 ? 29.953 -12.031 -21.703 1 96.75 455 GLN A O 1
ATOM 3575 N N . LYS A 1 456 ? 31.453 -10.469 -22.344 1 97 456 LYS A N 1
ATOM 3576 C CA . LYS A 1 456 ? 31.703 -10.023 -20.969 1 97 456 LYS A CA 1
ATOM 3577 C C . LYS A 1 456 ? 30.938 -8.742 -20.656 1 97 456 LYS A C 1
ATOM 3579 O O . LYS A 1 456 ? 31.25 -7.684 -21.219 1 97 456 LYS A O 1
ATOM 3584 N N . PHE A 1 457 ? 30.094 -8.859 -19.703 1 97.88 457 PHE A N 1
ATOM 3585 C CA . PHE A 1 457 ? 29.25 -7.707 -19.375 1 97.88 457 PHE A CA 1
ATOM 3586 C C . PHE A 1 457 ? 29.969 -6.777 -18.406 1 97.88 457 PHE A C 1
ATOM 3588 O O . PHE A 1 457 ? 30.656 -7.238 -17.484 1 97.88 457 PHE A O 1
ATOM 3595 N N . VAL A 1 458 ? 29.797 -5.5 -18.578 1 97.69 458 VAL A N 1
ATOM 3596 C CA . VAL A 1 458 ? 30.281 -4.457 -17.688 1 97.69 458 VAL A CA 1
ATOM 3597 C C . VAL A 1 458 ? 29.156 -3.475 -17.375 1 97.69 458 VAL A C 1
ATOM 3599 O O . VAL A 1 458 ? 28.172 -3.398 -18.125 1 97.69 458 VAL A O 1
ATOM 3602 N N . PRO A 1 459 ? 29.234 -2.766 -16.219 1 97.25 459 PRO A N 1
ATOM 3603 C CA . PRO A 1 459 ? 28.219 -1.74 -15.938 1 97.25 459 PRO A CA 1
ATOM 3604 C C . PRO A 1 459 ? 28.125 -0.683 -17.031 1 97.25 459 PRO A C 1
ATOM 3606 O O . PRO A 1 459 ? 29.156 -0.296 -17.609 1 97.25 459 PRO A O 1
ATOM 3609 N N . ALA A 1 460 ? 26.938 -0.192 -17.234 1 98.12 460 ALA A N 1
ATOM 3610 C CA . ALA A 1 460 ? 26.734 0.772 -18.312 1 98.12 460 ALA A CA 1
ATOM 3611 C C . ALA A 1 460 ? 26.016 2.014 -17.797 1 98.12 460 ALA A C 1
ATOM 3613 O O . ALA A 1 460 ? 25.344 1.97 -16.766 1 98.12 460 ALA A O 1
ATOM 3614 N N . THR A 1 461 ? 26.234 3.084 -18.484 1 97.88 461 THR A N 1
ATOM 3615 C CA . THR A 1 461 ? 25.453 4.309 -18.297 1 97.88 461 THR A CA 1
ATOM 3616 C C . THR A 1 461 ? 24.281 4.363 -19.266 1 97.88 461 THR A C 1
ATOM 3618 O O . THR A 1 461 ? 24.406 3.982 -20.422 1 97.88 461 THR A O 1
ATOM 3621 N N . ALA A 1 462 ? 23.172 4.812 -18.766 1 98.62 462 ALA A N 1
ATOM 3622 C CA . ALA A 1 462 ? 21.969 4.867 -19.594 1 98.62 462 ALA A CA 1
ATOM 3623 C C . ALA A 1 462 ? 21.25 6.199 -19.438 1 98.62 462 ALA A C 1
ATOM 3625 O O . ALA A 1 462 ? 21.391 6.871 -18.406 1 98.62 462 ALA A O 1
ATOM 3626 N N . LYS A 1 463 ? 20.5 6.594 -20.453 1 98.06 463 LYS A N 1
ATOM 3627 C CA . LYS A 1 463 ? 19.688 7.812 -20.438 1 98.06 463 LYS A CA 1
ATOM 3628 C C . LYS A 1 463 ? 18.422 7.648 -21.266 1 98.06 463 LYS A C 1
ATOM 3630 O O . LYS A 1 463 ? 18.453 7.016 -22.328 1 98.06 463 LYS A O 1
ATOM 3635 N N . ILE A 1 464 ? 17.328 8.141 -20.812 1 98.44 464 ILE A N 1
ATOM 3636 C CA . ILE A 1 464 ? 16.078 8.117 -21.562 1 98.44 464 ILE A CA 1
ATOM 3637 C C . ILE A 1 464 ? 16.141 9.109 -22.719 1 98.44 464 ILE A C 1
ATOM 3639 O O . ILE A 1 464 ? 16.531 10.266 -22.531 1 98.44 464 ILE A O 1
ATOM 3643 N N . ILE A 1 465 ? 15.828 8.633 -23.859 1 96.38 465 ILE A N 1
ATOM 3644 C CA . ILE A 1 465 ? 15.727 9.484 -25.047 1 96.38 465 ILE A CA 1
ATOM 3645 C C . ILE A 1 465 ? 14.312 9.414 -25.609 1 96.38 465 ILE A C 1
ATOM 3647 O O . ILE A 1 465 ? 13.867 8.352 -26.062 1 96.38 465 ILE A O 1
ATOM 3651 N N . GLY A 1 466 ? 13.586 10.484 -25.516 1 94.19 466 GLY A N 1
ATOM 3652 C CA . GLY A 1 466 ? 12.195 10.492 -25.938 1 94.19 466 GLY A CA 1
ATOM 3653 C C . GLY A 1 466 ? 11.258 9.844 -24.922 1 94.19 466 GLY A C 1
ATOM 3654 O O . GLY A 1 466 ? 11.484 9.93 -23.719 1 94.19 466 GLY A O 1
ATOM 3655 N N . LYS A 1 467 ? 10.164 9.219 -25.562 1 97.19 467 LYS A N 1
ATOM 3656 C CA . LYS A 1 467 ? 9.117 8.672 -24.703 1 97.19 467 LYS A CA 1
ATOM 3657 C C . LYS A 1 467 ? 9.391 7.211 -24.375 1 97.19 467 LYS A C 1
ATOM 3659 O O . LYS A 1 467 ? 9.047 6.746 -23.281 1 97.19 467 LYS A O 1
ATOM 3664 N N . ASN A 1 468 ? 9.977 6.457 -25.344 1 98.62 468 ASN A N 1
ATOM 3665 C CA . ASN A 1 468 ? 10.008 5.008 -25.172 1 98.62 468 ASN A CA 1
ATOM 3666 C C . ASN A 1 468 ? 11.375 4.43 -25.531 1 98.62 468 ASN A C 1
ATOM 3668 O O . ASN A 1 468 ? 11.477 3.26 -25.906 1 98.62 468 ASN A O 1
ATOM 3672 N N . GLN A 1 469 ? 12.445 5.254 -25.438 1 98.69 469 GLN A N 1
ATOM 3673 C CA . GLN A 1 469 ? 13.766 4.758 -25.812 1 98.69 469 GLN A CA 1
ATOM 3674 C C . GLN A 1 469 ? 14.805 5.09 -24.734 1 98.69 469 GLN A C 1
ATOM 3676 O O . GLN A 1 469 ? 14.672 6.094 -24.031 1 98.69 469 GLN A O 1
ATOM 3681 N N . ILE A 1 470 ? 15.773 4.242 -24.609 1 98.81 470 ILE A N 1
ATOM 3682 C CA . ILE A 1 470 ? 16.906 4.418 -23.703 1 98.81 470 ILE A CA 1
ATOM 3683 C C . ILE A 1 470 ? 18.219 4.199 -24.469 1 98.81 470 ILE A C 1
ATOM 3685 O O . ILE A 1 470 ? 18.359 3.219 -25.203 1 98.81 470 ILE A O 1
ATOM 3689 N N . GLU A 1 471 ? 19.125 5.129 -24.359 1 98.69 471 GLU A N 1
ATOM 3690 C CA . GLU A 1 471 ? 20.469 4.984 -24.891 1 98.69 471 GLU A CA 1
ATOM 3691 C C . GLU A 1 471 ? 21.422 4.426 -23.828 1 98.69 471 GLU A C 1
ATOM 3693 O O . GLU A 1 471 ? 21.438 4.902 -22.688 1 98.69 471 GLU A O 1
ATOM 3698 N N . VAL A 1 472 ? 22.188 3.389 -24.172 1 98.69 472 VAL A N 1
ATOM 3699 C CA . VAL A 1 472 ? 23.094 2.719 -23.234 1 98.69 472 VAL A CA 1
ATOM 3700 C C . VAL A 1 472 ? 24.516 2.732 -23.797 1 98.69 472 VAL A C 1
ATOM 3702 O O . VAL A 1 472 ? 24.734 2.412 -24.969 1 98.69 472 VAL A O 1
ATOM 3705 N N . THR A 1 473 ? 25.484 3.131 -22.938 1 98.06 473 THR A N 1
ATOM 3706 C CA . THR A 1 473 ? 26.891 3.189 -23.344 1 98.06 473 THR A CA 1
ATOM 3707 C C . THR A 1 473 ? 27.797 2.793 -22.188 1 98.06 473 THR A C 1
ATOM 3709 O O . THR A 1 473 ? 27.359 2.75 -21.031 1 98.06 473 THR A O 1
ATOM 3712 N N . SER A 1 474 ? 28.953 2.346 -22.531 1 97.81 474 SER A N 1
ATOM 3713 C CA . SER A 1 474 ? 30.031 2.148 -21.562 1 97.81 474 SER A CA 1
ATOM 3714 C C . SER A 1 474 ? 31.391 2.508 -22.156 1 97.81 474 SER A C 1
ATOM 3716 O O . SER A 1 474 ? 31.656 2.205 -23.328 1 97.81 474 SER A O 1
ATOM 3718 N N . ASP A 1 475 ? 32.25 3.125 -21.344 1 96.69 475 ASP A N 1
ATOM 3719 C CA . ASP A 1 475 ? 33.594 3.48 -21.781 1 96.69 475 ASP A CA 1
ATOM 3720 C C . ASP A 1 475 ? 34.438 2.232 -22 1 96.69 475 ASP A C 1
ATOM 3722 O O . ASP A 1 475 ? 35.469 2.295 -22.656 1 96.69 475 ASP A O 1
ATOM 3726 N N . GLN A 1 476 ? 33.938 1.168 -21.547 1 96.94 476 GLN A N 1
ATOM 3727 C CA . GLN A 1 476 ? 34.719 -0.061 -21.609 1 96.94 476 GLN A CA 1
ATOM 3728 C C . GLN A 1 476 ? 34.375 -0.88 -22.844 1 96.94 476 GLN A C 1
ATOM 3730 O O . GLN A 1 476 ? 35 -1.896 -23.125 1 96.94 476 GLN A O 1
ATOM 3735 N N . ILE A 1 477 ? 33.406 -0.455 -23.562 1 97.44 477 ILE A N 1
ATOM 3736 C CA . ILE A 1 477 ? 32.938 -1.23 -24.703 1 97.44 477 ILE A CA 1
ATOM 3737 C C . ILE A 1 477 ? 32.875 -0.343 -25.938 1 97.44 477 ILE A C 1
ATOM 3739 O O . ILE A 1 477 ? 32.062 0.571 -26.031 1 97.44 477 ILE A O 1
ATOM 3743 N N . GLU A 1 478 ? 33.656 -0.648 -26.922 1 95.75 478 GLU A N 1
ATOM 3744 C CA . GLU A 1 478 ? 33.688 0.143 -28.156 1 95.75 478 GLU A CA 1
ATOM 3745 C C . GLU A 1 478 ? 32.625 -0.326 -29.156 1 95.75 478 GLU A C 1
ATOM 3747 O O . GLU A 1 478 ? 32.094 0.474 -29.922 1 95.75 478 GLU A O 1
ATOM 3752 N N . ALA A 1 479 ? 32.406 -1.578 -29.125 1 96.81 479 ALA A N 1
ATOM 3753 C CA . ALA A 1 479 ? 31.422 -2.164 -30.047 1 96.81 479 ALA A CA 1
ATOM 3754 C C . ALA A 1 479 ? 30.422 -3.041 -29.297 1 96.81 479 ALA A C 1
ATOM 3756 O O . ALA A 1 479 ? 30.547 -4.266 -29.281 1 96.81 479 ALA A O 1
ATOM 3757 N N . PRO A 1 480 ? 29.406 -2.41 -28.797 1 98.06 480 PRO A N 1
ATOM 3758 C CA . PRO A 1 480 ? 28.422 -3.176 -28.031 1 98.06 480 PRO A CA 1
ATOM 3759 C C . PRO A 1 480 ? 27.641 -4.16 -28.891 1 98.06 480 PRO A C 1
ATOM 3761 O O . PRO A 1 480 ? 27.266 -3.838 -30.031 1 98.06 480 PRO A O 1
ATOM 3764 N N . VAL A 1 481 ? 27.344 -5.352 -28.344 1 97.81 481 VAL A N 1
ATOM 3765 C CA . VAL A 1 481 ? 26.562 -6.352 -29.078 1 97.81 481 VAL A CA 1
ATOM 3766 C C . VAL A 1 481 ? 25.375 -6.797 -28.25 1 97.81 481 VAL A C 1
ATOM 3768 O O . VAL A 1 481 ? 24.391 -7.336 -28.781 1 97.81 481 VAL A O 1
ATOM 3771 N N . ALA A 1 482 ? 25.438 -6.562 -26.906 1 98.19 482 ALA A N 1
ATOM 3772 C CA . ALA A 1 482 ? 24.344 -7.008 -26.047 1 98.19 482 ALA A CA 1
ATOM 3773 C C . ALA A 1 482 ? 24.172 -6.066 -24.859 1 98.19 482 ALA A C 1
ATOM 3775 O O . ALA A 1 482 ? 25.141 -5.52 -24.344 1 98.19 482 ALA A O 1
ATOM 3776 N N . VAL A 1 483 ? 22.953 -5.855 -24.484 1 98.69 483 VAL A N 1
ATOM 3777 C CA . VAL A 1 483 ? 22.594 -5.102 -23.297 1 98.69 483 VAL A CA 1
ATOM 3778 C C . VAL A 1 483 ? 21.656 -5.93 -22.422 1 98.69 483 VAL A C 1
ATOM 3780 O O . VAL A 1 483 ? 20.781 -6.633 -22.938 1 98.69 483 VAL A O 1
ATOM 3783 N N . ARG A 1 484 ? 21.891 -5.902 -21.125 1 98.69 484 ARG A N 1
ATOM 3784 C CA . ARG A 1 484 ? 20.969 -6.496 -20.141 1 98.69 484 ARG A CA 1
ATOM 3785 C C . ARG A 1 484 ? 20.531 -5.465 -19.109 1 98.69 484 ARG A C 1
ATOM 3787 O O . ARG A 1 484 ? 21.266 -4.512 -18.828 1 98.69 484 ARG A O 1
ATOM 3794 N N . TYR A 1 485 ? 19.328 -5.547 -18.672 1 98.44 485 TYR A N 1
ATOM 3795 C CA . TYR A 1 485 ? 18.781 -4.73 -17.578 1 98.44 485 TYR A CA 1
ATOM 3796 C C . TYR A 1 485 ? 18.281 -5.602 -16.438 1 98.44 485 TYR A C 1
ATOM 3798 O O . TYR A 1 485 ? 17.5 -6.527 -16.656 1 98.44 485 TYR A O 1
ATOM 3806 N N . ALA A 1 486 ? 18.703 -5.328 -15.219 1 98.12 486 ALA A N 1
ATOM 3807 C CA . ALA A 1 486 ? 18.25 -5.965 -13.984 1 98.12 486 ALA A CA 1
ATOM 3808 C C . ALA A 1 486 ? 18.422 -7.48 -14.055 1 98.12 486 ALA A C 1
ATOM 3810 O O . ALA A 1 486 ? 17.531 -8.234 -13.672 1 98.12 486 ALA A O 1
ATOM 3811 N N . TRP A 1 487 ? 19.609 -7.906 -14.578 1 98 487 TRP A N 1
ATOM 3812 C CA . TRP A 1 487 ? 19.906 -9.328 -14.711 1 98 487 TRP A CA 1
ATOM 3813 C C . TRP A 1 487 ? 20.703 -9.836 -13.516 1 98 487 TRP A C 1
ATOM 3815 O O . TRP A 1 487 ? 21.922 -9.992 -13.594 1 98 487 TRP A O 1
ATOM 3825 N N . ALA A 1 488 ? 20.031 -10.125 -12.453 1 97.75 488 ALA A N 1
ATOM 3826 C CA . ALA A 1 488 ? 20.578 -10.625 -11.195 1 97.75 488 ALA A CA 1
ATOM 3827 C C . ALA A 1 488 ? 19.484 -11.211 -10.32 1 97.75 488 ALA A C 1
ATOM 3829 O O . ALA A 1 488 ? 18.297 -11.008 -10.578 1 97.75 488 ALA A O 1
ATOM 3830 N N . ASP A 1 489 ? 19.859 -12 -9.297 1 97.5 489 ASP A N 1
ATOM 3831 C CA . ASP A 1 489 ? 18.875 -12.43 -8.305 1 97.5 489 ASP A CA 1
ATOM 3832 C C . ASP A 1 489 ? 18.234 -11.227 -7.621 1 97.5 489 ASP A C 1
ATOM 3834 O O . ASP A 1 489 ? 17 -11.133 -7.547 1 97.5 489 ASP A O 1
ATOM 3838 N N . ASN A 1 490 ? 19.047 -10.359 -7.207 1 97.31 490 ASN A N 1
ATOM 3839 C CA . ASN A 1 490 ? 18.672 -9.148 -6.492 1 97.31 490 ASN A CA 1
ATOM 3840 C C . ASN A 1 490 ? 19.266 -7.902 -7.141 1 97.31 490 ASN A C 1
ATOM 3842 O O . ASN A 1 490 ? 20.188 -7.297 -6.594 1 97.31 490 ASN A O 1
ATOM 3846 N N . PRO A 1 491 ? 18.672 -7.473 -8.289 1 96.69 491 PRO A N 1
ATOM 3847 C CA . PRO A 1 491 ? 19.234 -6.332 -9.016 1 96.69 491 PRO A CA 1
ATOM 3848 C C . PRO A 1 491 ? 18.938 -4.996 -8.344 1 96.69 491 PRO A C 1
ATOM 3850 O O . PRO A 1 491 ? 17.859 -4.809 -7.785 1 96.69 491 PRO A O 1
ATOM 3853 N N . VAL A 1 492 ? 19.922 -4.102 -8.344 1 95.38 492 VAL A N 1
ATOM 3854 C CA . VAL A 1 492 ? 19.672 -2.693 -8.055 1 95.38 492 VAL A CA 1
ATOM 3855 C C . VAL A 1 492 ? 19.281 -1.961 -9.328 1 95.38 492 VAL A C 1
ATOM 3857 O O . VAL A 1 492 ? 20.078 -1.851 -10.266 1 95.38 492 VAL A O 1
ATOM 3860 N N . CYS A 1 493 ? 18.094 -1.527 -9.469 1 97.19 493 CYS A N 1
ATOM 3861 C CA . CYS A 1 493 ? 17.531 -0.925 -10.68 1 97.19 493 CYS A CA 1
ATOM 3862 C C . CYS A 1 493 ? 16.391 0.021 -10.336 1 97.19 493 CYS A C 1
ATOM 3864 O O . CYS A 1 493 ? 15.883 0.01 -9.211 1 97.19 493 CYS A O 1
ATOM 3866 N N . ASN A 1 494 ? 16.062 0.959 -11.281 1 97.75 494 ASN A N 1
ATOM 3867 C CA . ASN A 1 494 ? 15.086 1.952 -10.852 1 97.75 494 ASN A CA 1
ATOM 3868 C C . ASN A 1 494 ? 14.234 2.436 -12.016 1 97.75 494 ASN A C 1
ATOM 3870 O O . ASN A 1 494 ? 13.492 3.414 -11.891 1 97.75 494 ASN A O 1
ATOM 3874 N N . VAL A 1 495 ? 14.312 1.797 -13.234 1 98.69 495 VAL A N 1
ATOM 3875 C CA . VAL A 1 495 ? 13.555 2.287 -14.383 1 98.69 495 VAL A CA 1
ATOM 3876 C C . VAL A 1 495 ? 12.102 1.831 -14.273 1 98.69 495 VAL A C 1
ATOM 3878 O O . VAL A 1 495 ? 11.828 0.688 -13.898 1 98.69 495 VAL A O 1
ATOM 3881 N N . GLN A 1 496 ? 11.195 2.656 -14.531 1 98.25 496 GLN A N 1
ATOM 3882 C CA . GLN A 1 496 ? 9.758 2.424 -14.523 1 98.25 496 GLN A CA 1
ATOM 3883 C C . GLN A 1 496 ? 9.047 3.352 -15.516 1 98.25 496 GLN A C 1
ATOM 3885 O O . GLN A 1 496 ? 9.695 4.148 -16.188 1 98.25 496 GLN A O 1
ATOM 3890 N N . ASN A 1 497 ? 7.777 3.184 -15.711 1 97.88 497 ASN A N 1
ATOM 3891 C CA . ASN A 1 497 ? 7.02 4.211 -16.422 1 97.88 497 ASN A CA 1
ATOM 3892 C C . ASN A 1 497 ? 6.449 5.25 -15.453 1 97.88 497 ASN A C 1
ATOM 3894 O O . ASN A 1 497 ? 6.625 5.141 -14.242 1 97.88 497 ASN A O 1
ATOM 3898 N N . VAL A 1 498 ? 5.797 6.254 -16 1 96.19 498 VAL A N 1
ATOM 3899 C CA . VAL A 1 498 ? 5.305 7.391 -15.234 1 96.19 498 VAL A CA 1
ATOM 3900 C C . VAL A 1 498 ? 4.262 6.922 -14.219 1 96.19 498 VAL A C 1
ATOM 3902 O O . VAL A 1 498 ? 4.121 7.508 -13.148 1 96.19 498 VAL A O 1
ATOM 3905 N N . GLU A 1 499 ? 3.588 5.797 -14.453 1 96.31 499 GLU A N 1
ATOM 3906 C CA . GLU A 1 499 ? 2.539 5.27 -13.586 1 96.31 499 GLU A CA 1
ATOM 3907 C C . GLU A 1 499 ? 3.127 4.426 -12.461 1 96.31 499 GLU A C 1
ATOM 3909 O O . GLU A 1 499 ? 2.406 3.99 -11.562 1 96.31 499 GLU A O 1
ATOM 3914 N N . GLY A 1 500 ? 4.43 4.176 -12.523 1 96.31 500 GLY A N 1
ATOM 3915 C CA . GLY A 1 500 ? 5.086 3.504 -11.414 1 96.31 500 GLY A CA 1
ATOM 3916 C C . GLY A 1 500 ? 5.25 2.012 -11.633 1 96.31 500 GLY A C 1
ATOM 3917 O O . GLY A 1 500 ? 5.629 1.281 -10.711 1 96.31 500 GLY A O 1
ATOM 3918 N N . LEU A 1 501 ? 4.965 1.492 -12.812 1 98.38 501 LEU A N 1
ATOM 3919 C CA . LEU A 1 501 ? 5.195 0.085 -13.125 1 98.38 501 LEU A CA 1
ATOM 3920 C C . LEU A 1 501 ? 6.629 -0.142 -13.586 1 98.38 501 LEU A C 1
ATOM 3922 O O . LEU A 1 501 ? 7.105 0.543 -14.5 1 98.38 501 LEU A O 1
ATOM 3926 N N . PRO A 1 502 ? 7.352 -1.067 -13.016 1 98.62 502 PRO A N 1
ATOM 3927 C CA . PRO A 1 502 ? 8.773 -1.253 -13.305 1 98.62 502 PRO A CA 1
ATOM 3928 C C . PRO A 1 502 ? 9.023 -1.755 -14.727 1 98.62 502 PRO A C 1
ATOM 3930 O O . PRO A 1 502 ? 8.203 -2.498 -15.273 1 98.62 502 PRO A O 1
ATOM 3933 N N . LEU A 1 503 ? 10.133 -1.341 -15.242 1 98.81 503 LEU A N 1
ATOM 3934 C CA . LEU A 1 503 ? 10.594 -1.926 -16.5 1 98.81 503 LEU A CA 1
ATOM 3935 C C . LEU A 1 503 ? 10.852 -3.42 -16.344 1 98.81 503 LEU A C 1
ATOM 3937 O O . LEU A 1 503 ? 11.516 -3.842 -15.383 1 98.81 503 LEU A O 1
ATOM 3941 N N . THR A 1 504 ? 10.281 -4.211 -17.25 1 98.88 504 THR A N 1
ATOM 3942 C CA . THR A 1 504 ? 10.492 -5.652 -17.234 1 98.88 504 THR A CA 1
ATOM 3943 C C . THR A 1 504 ? 11.961 -5.992 -17.438 1 98.88 504 THR A C 1
ATOM 3945 O O . THR A 1 504 ? 12.586 -5.516 -18.375 1 98.88 504 THR A O 1
ATOM 3948 N N . PRO A 1 505 ? 12.57 -6.773 -16.547 1 98.62 505 PRO A N 1
ATOM 3949 C CA . PRO A 1 505 ? 13.953 -7.195 -16.797 1 98.62 505 PRO A CA 1
ATOM 3950 C C . PRO A 1 505 ? 14.117 -7.926 -18.125 1 98.62 505 PRO A C 1
ATOM 3952 O O . PRO A 1 505 ? 13.227 -8.672 -18.531 1 98.62 505 PRO A O 1
ATOM 3955 N N . PHE A 1 506 ? 15.359 -7.691 -18.766 1 98.44 506 PHE A N 1
ATOM 3956 C CA . PHE A 1 506 ? 15.508 -8.289 -20.078 1 98.44 506 PHE A CA 1
ATOM 3957 C C . PHE A 1 506 ? 16.984 -8.477 -20.438 1 98.44 506 PHE A C 1
ATOM 3959 O O . PHE A 1 506 ? 17.859 -7.922 -19.766 1 98.44 506 PHE A O 1
ATOM 3966 N N . ARG A 1 507 ? 17.188 -9.227 -21.391 1 98.19 507 ARG A N 1
ATOM 3967 C CA . ARG A 1 507 ? 18.438 -9.281 -22.141 1 98.19 507 ARG A CA 1
ATOM 3968 C C . ARG A 1 507 ? 18.188 -9.203 -23.641 1 98.19 507 ARG A C 1
ATOM 3970 O O . ARG A 1 507 ? 17.125 -9.625 -24.125 1 98.19 507 ARG A O 1
ATOM 3977 N N . THR A 1 508 ? 19.156 -8.688 -24.375 1 98.31 508 THR A N 1
ATOM 3978 C CA . THR A 1 508 ? 19.031 -8.562 -25.828 1 98.31 508 THR A CA 1
ATOM 3979 C C . THR A 1 508 ? 19.703 -9.734 -26.531 1 98.31 508 THR A C 1
ATOM 3981 O O . THR A 1 508 ? 19.531 -9.93 -27.734 1 98.31 508 THR A O 1
ATOM 3984 N N . ASP A 1 509 ? 20.469 -10.477 -25.797 1 97.31 509 ASP A N 1
ATOM 3985 C CA . ASP A 1 509 ? 21.188 -11.625 -26.359 1 97.31 509 ASP A CA 1
ATOM 3986 C C . ASP A 1 509 ? 20.391 -12.914 -26.172 1 97.31 509 ASP A C 1
ATOM 3988 O O . ASP A 1 509 ? 19.391 -12.93 -25.438 1 97.31 509 ASP A O 1
ATOM 3992 N N . ASP A 1 510 ? 20.875 -13.93 -26.844 1 96 510 ASP A N 1
ATOM 3993 C CA . ASP A 1 510 ? 20.328 -15.273 -26.672 1 96 510 ASP A CA 1
ATOM 3994 C C . ASP A 1 510 ? 21.422 -16.25 -26.266 1 96 510 ASP A C 1
ATOM 3996 O O . ASP A 1 510 ? 21.344 -17.453 -26.562 1 96 510 ASP A O 1
ATOM 4000 N N . TRP A 1 511 ? 22.453 -15.664 -25.672 1 96.75 511 TRP A N 1
ATOM 4001 C CA . TRP A 1 511 ? 23.578 -16.5 -25.266 1 96.75 511 TRP A CA 1
ATOM 4002 C C . TRP A 1 511 ? 23.141 -17.531 -24.219 1 96.75 511 TRP A C 1
ATOM 4004 O O . TRP A 1 511 ? 22.203 -17.281 -23.453 1 96.75 511 TRP A O 1
ATOM 4014 N N . LYS A 1 512 ? 23.859 -18.641 -24.266 1 94.75 512 LYS A N 1
ATOM 4015 C CA . LYS A 1 512 ? 23.5 -19.75 -23.391 1 94.75 512 LYS A CA 1
ATOM 4016 C C . LYS A 1 512 ? 23.594 -19.359 -21.922 1 94.75 512 LYS A C 1
ATOM 4018 O O . LYS A 1 512 ? 24.609 -18.781 -21.5 1 94.75 512 LYS A O 1
ATOM 4023 N N . GLY A 1 513 ? 22.531 -19.672 -21.203 1 94.69 513 GLY A N 1
ATOM 4024 C CA . GLY A 1 513 ? 22.5 -19.344 -19.797 1 94.69 513 GLY A CA 1
ATOM 4025 C C . GLY A 1 513 ? 22.969 -20.469 -18.906 1 94.69 513 GLY A C 1
ATOM 4026 O O . GLY A 1 513 ? 23.406 -21.516 -19.391 1 94.69 513 GLY A O 1
ATOM 4027 N N . VAL A 1 514 ? 22.906 -20.25 -17.609 1 96.44 514 VAL A N 1
ATOM 4028 C CA . VAL A 1 514 ? 23.531 -21.141 -16.625 1 96.44 514 VAL A CA 1
ATOM 4029 C C . VAL A 1 514 ? 22.625 -22.344 -16.391 1 96.44 514 VAL A C 1
ATOM 4031 O O . VAL A 1 514 ? 23.094 -23.391 -15.898 1 96.44 514 VAL A O 1
ATOM 4034 N N . THR A 1 515 ? 21.328 -22.25 -16.766 1 97.12 515 THR A N 1
ATOM 4035 C CA . THR A 1 515 ? 20.422 -23.375 -16.5 1 97.12 515 THR A CA 1
ATOM 4036 C C . THR A 1 515 ? 20.125 -24.156 -17.766 1 97.12 515 THR A C 1
ATOM 4038 O O . THR A 1 515 ? 19.266 -25.047 -17.781 1 97.12 515 THR A O 1
ATOM 4041 N N . ALA A 1 516 ? 20.766 -23.828 -18.812 1 95.62 516 ALA A N 1
ATOM 4042 C CA . ALA A 1 516 ? 20.453 -24.391 -20.125 1 95.62 516 ALA A CA 1
ATOM 4043 C C . ALA A 1 516 ? 20.609 -25.906 -20.109 1 95.62 516 ALA A C 1
ATOM 4045 O O . ALA A 1 516 ? 19.891 -26.625 -20.828 1 95.62 516 ALA A O 1
ATOM 4046 N N . ASP A 1 517 ? 21.516 -26.375 -19.25 1 93.38 517 ASP A N 1
ATOM 4047 C CA . ASP A 1 517 ? 21.766 -27.812 -19.234 1 93.38 517 ASP A CA 1
ATOM 4048 C C . ASP A 1 517 ? 21.188 -28.469 -17.984 1 93.38 517 ASP A C 1
ATOM 4050 O O . ASP A 1 517 ? 21.5 -29.609 -17.672 1 93.38 517 ASP A O 1
ATOM 4054 N N . SER A 1 518 ? 20.406 -27.703 -17.312 1 90 518 SER A N 1
ATOM 4055 C CA . SER A 1 518 ? 19.766 -28.234 -16.109 1 90 518 SER A CA 1
ATOM 4056 C C . SER A 1 518 ? 18.391 -28.812 -16.438 1 90 518 SER A C 1
ATOM 4058 O O . SER A 1 518 ? 17.609 -28.203 -17.172 1 90 518 SER A O 1
ATOM 4060 N N . HIS A 1 519 ? 18.281 -30.125 -15.953 1 85 519 HIS A N 1
ATOM 4061 C CA . HIS A 1 519 ? 17.031 -30.812 -16.281 1 85 519 HIS A CA 1
ATOM 4062 C C . HIS A 1 519 ? 16.328 -31.281 -15.016 1 85 519 HIS A C 1
ATOM 4064 O O . HIS A 1 519 ? 16.984 -31.688 -14.047 1 85 519 HIS A O 1
ATOM 4070 N N . MET B 1 1 ? -64.438 105.375 -2.811 1 25.53 1 MET B N 1
ATOM 4071 C CA . MET B 1 1 ? -63.531 104.812 -1.81 1 25.53 1 MET B CA 1
ATOM 4072 C C . MET B 1 1 ? -63.656 103.312 -1.701 1 25.53 1 MET B C 1
ATOM 4074 O O . MET B 1 1 ? -64.562 102.812 -1.053 1 25.53 1 MET B O 1
ATOM 4078 N N . PRO B 1 2 ? -63.281 102.562 -2.857 1 30.59 2 PRO B N 1
ATOM 4079 C CA . PRO B 1 2 ? -63.5 101.125 -3.244 1 30.59 2 PRO B CA 1
ATOM 4080 C C . PRO B 1 2 ? -62.625 100.188 -2.434 1 30.59 2 PRO B C 1
ATOM 4082 O O . PRO B 1 2 ? -61.406 100.312 -2.42 1 30.59 2 PRO B O 1
ATOM 4085 N N . ALA B 1 3 ? -63.156 99.938 -1.215 1 32.22 3 ALA B N 1
ATOM 4086 C CA . ALA B 1 3 ? -62.562 99.062 -0.186 1 32.22 3 ALA B CA 1
ATOM 4087 C C . ALA B 1 3 ? -62.25 97.688 -0.747 1 32.22 3 ALA B C 1
ATOM 4089 O O . ALA B 1 3 ? -63.125 97.062 -1.353 1 32.22 3 ALA B O 1
ATOM 4090 N N . LEU B 1 4 ? -60.906 97.375 -0.984 1 26.45 4 LEU B N 1
ATOM 4091 C CA . LEU B 1 4 ? -60.031 96.25 -1.497 1 26.45 4 LEU B CA 1
ATOM 4092 C C . LEU B 1 4 ? -60.156 95 -0.634 1 26.45 4 LEU B C 1
ATOM 4094 O O . LEU B 1 4 ? -59.781 95.062 0.54 1 26.45 4 LEU B O 1
ATOM 4098 N N . HIS B 1 5 ? -61.219 94.25 -0.615 1 24.5 5 HIS B N 1
ATOM 4099 C CA . HIS B 1 5 ? -61.406 93.062 0.159 1 24.5 5 HIS B CA 1
ATOM 4100 C C . HIS B 1 5 ? -60.406 92 -0.21 1 24.5 5 HIS B C 1
ATOM 4102 O O . HIS B 1 5 ? -60.406 91.438 -1.324 1 24.5 5 HIS B O 1
ATOM 4108 N N . ARG B 1 6 ? -59.031 92.188 0.126 1 26.72 6 ARG B N 1
ATOM 4109 C CA . ARG B 1 6 ? -58 91.25 -0.224 1 26.72 6 ARG B CA 1
ATOM 4110 C C . ARG B 1 6 ? -58.281 89.875 0.348 1 26.72 6 ARG B C 1
ATOM 4112 O O . ARG B 1 6 ? -58.531 89.75 1.548 1 26.72 6 ARG B O 1
ATOM 4119 N N . ASN B 1 7 ? -58.781 88.875 -0.424 1 25.09 7 ASN B N 1
ATOM 4120 C CA . ASN B 1 7 ? -59.062 87.438 -0.238 1 25.09 7 ASN B CA 1
ATOM 4121 C C . ASN B 1 7 ? -57.844 86.688 0.253 1 25.09 7 ASN B C 1
ATOM 4123 O O . ASN B 1 7 ? -56.781 86.688 -0.409 1 25.09 7 ASN B O 1
ATOM 4127 N N . LEU B 1 8 ? -57.469 86.688 1.559 1 28.41 8 LEU B N 1
ATOM 4128 C CA . LEU B 1 8 ? -56.406 85.938 2.195 1 28.41 8 LEU B CA 1
ATOM 4129 C C . LEU B 1 8 ? -56.562 84.438 1.956 1 28.41 8 LEU B C 1
ATOM 4131 O O . LEU B 1 8 ? -57.562 83.875 2.371 1 28.41 8 LEU B O 1
ATOM 4135 N N . LEU B 1 9 ? -56.156 83.938 0.752 1 29.03 9 LEU B N 1
ATOM 4136 C CA . LEU B 1 9 ? -56.062 82.5 0.428 1 29.03 9 LEU B CA 1
ATOM 4137 C C . LEU B 1 9 ? -55.156 81.812 1.416 1 29.03 9 LEU B C 1
ATOM 4139 O O . LEU B 1 9 ? -54 82.125 1.572 1 29.03 9 LEU B O 1
ATOM 4143 N N . LEU B 1 10 ? -55.625 81.312 2.564 1 29.62 10 LEU B N 1
ATOM 4144 C CA . LEU B 1 10 ? -54.969 80.438 3.527 1 29.62 10 LEU B CA 1
ATOM 4145 C C . LEU B 1 10 ? -54.531 79.125 2.863 1 29.62 10 LEU B C 1
ATOM 4147 O O . LEU B 1 10 ? -55.344 78.375 2.334 1 29.62 10 LEU B O 1
ATOM 4151 N N . THR B 1 11 ? -53.375 79.062 2.172 1 33.84 11 THR B N 1
ATOM 4152 C CA . THR B 1 11 ? -52.75 77.875 1.653 1 33.84 11 THR B CA 1
ATOM 4153 C C . THR B 1 11 ? -52.469 76.875 2.779 1 33.84 11 THR B C 1
ATOM 4155 O O . THR B 1 11 ? -51.75 77.188 3.732 1 33.84 11 THR B O 1
ATOM 4158 N N . GLY B 1 12 ? -53.375 76 3.188 1 31.98 12 GLY B N 1
ATOM 4159 C CA . GLY B 1 12 ? -53.188 74.875 4.082 1 31.98 12 GLY B CA 1
ATOM 4160 C C . GLY B 1 12 ? -52.094 73.938 3.625 1 31.98 12 GLY B C 1
ATOM 4161 O O . GLY B 1 12 ? -52.125 73.438 2.508 1 31.98 12 GLY B O 1
ATOM 4162 N N . CYS B 1 13 ? -50.812 74.125 4.004 1 32.06 13 CYS B N 1
ATOM 4163 C CA . CYS B 1 13 ? -49.688 73.25 3.799 1 32.06 13 CYS B CA 1
ATOM 4164 C C . CYS B 1 13 ? -49.969 71.875 4.395 1 32.06 13 CYS B C 1
ATOM 4166 O O . CYS B 1 13 ? -50.125 71.75 5.605 1 32.06 13 CYS B O 1
ATOM 4168 N N . LEU B 1 14 ? -50.656 71 3.709 1 37.47 14 LEU B N 1
ATOM 4169 C CA . LEU B 1 14 ? -50.75 69.562 4.062 1 37.47 14 LEU B CA 1
ATOM 4170 C C . LEU B 1 14 ? -49.375 69 4.258 1 37.47 14 LEU B C 1
ATOM 4172 O O . LEU B 1 14 ? -48.562 68.938 3.328 1 37.47 14 LEU B O 1
ATOM 4176 N N . LEU B 1 15 ? -48.781 69 5.449 1 37.16 15 LEU B N 1
ATOM 4177 C CA . LEU B 1 15 ? -47.625 68.188 5.848 1 37.16 15 LEU B CA 1
ATOM 4178 C C . LEU B 1 15 ? -47.812 66.75 5.551 1 37.16 15 LEU B C 1
ATOM 4180 O O . LEU B 1 15 ? -48.656 66.062 6.137 1 37.16 15 LEU B O 1
ATOM 4184 N N . LEU B 1 16 ? -47.531 66.312 4.316 1 41.19 16 LEU B N 1
ATOM 4185 C CA . LEU B 1 16 ? -47.406 64.875 4.027 1 41.19 16 LEU B CA 1
ATOM 4186 C C . LEU B 1 16 ? -46.312 64.25 4.871 1 41.19 16 LEU B C 1
ATOM 4188 O O . LEU B 1 16 ? -45.125 64.562 4.73 1 41.19 16 LEU B O 1
ATOM 4192 N N . ALA B 1 17 ? -46.594 63.75 6.031 1 44.47 17 ALA B N 1
ATOM 4193 C CA . ALA B 1 17 ? -45.719 62.844 6.789 1 44.47 17 ALA B CA 1
ATOM 4194 C C . ALA B 1 17 ? -45.281 61.656 5.953 1 44.47 17 ALA B C 1
ATOM 4196 O O . ALA B 1 17 ? -46.094 60.812 5.578 1 44.47 17 ALA B O 1
ATOM 4197 N N . VAL B 1 18 ? -44.219 61.781 5.184 1 45.5 18 VAL B N 1
ATOM 4198 C CA . VAL B 1 18 ? -43.562 60.656 4.578 1 45.5 18 VAL B CA 1
ATOM 4199 C C . VAL B 1 18 ? -43.188 59.625 5.656 1 45.5 18 VAL B C 1
ATOM 4201 O O . VAL B 1 18 ? -42.344 59.906 6.504 1 45.5 18 VAL B O 1
ATOM 4204 N N . PHE B 1 19 ? -44.125 58.75 6.031 1 46 19 PHE B N 1
ATOM 4205 C CA . PHE B 1 19 ? -43.719 57.562 6.75 1 46 19 PHE B CA 1
ATOM 4206 C C . PHE B 1 19 ? -42.656 56.781 5.973 1 46 19 PHE B C 1
ATOM 4208 O O . PHE B 1 19 ? -42.969 56.188 4.926 1 46 19 PHE B O 1
ATOM 4215 N N . SER B 1 20 ? -41.438 57.219 6.07 1 42 20 SER B N 1
ATOM 4216 C CA . SER B 1 20 ? -40.375 56.344 5.641 1 42 20 SER B CA 1
ATOM 4217 C C . SER B 1 20 ? -40.469 54.969 6.312 1 42 20 SER B C 1
ATOM 4219 O O . SER B 1 20 ? -40.25 54.844 7.52 1 42 20 SER B O 1
ATOM 4221 N N . THR B 1 21 ? -41.344 54.125 5.848 1 44.06 21 THR B N 1
ATOM 4222 C CA . THR B 1 21 ? -41.156 52.719 6.238 1 44.06 21 THR B CA 1
ATOM 4223 C C . THR B 1 21 ? -39.688 52.281 6.039 1 44.06 21 THR B C 1
ATOM 4225 O O . THR B 1 21 ? -39.219 52.25 4.91 1 44.06 21 THR B O 1
ATOM 4228 N N . THR B 1 22 ? -38.844 52.625 6.945 1 42 22 THR B N 1
ATOM 4229 C CA . THR B 1 22 ? -37.594 51.875 6.953 1 42 22 THR B CA 1
ATOM 4230 C C . THR B 1 22 ? -37.875 50.375 6.766 1 42 22 THR B C 1
ATOM 4232 O O . THR B 1 22 ? -38.438 49.719 7.641 1 42 22 THR B O 1
ATOM 4235 N N . GLN B 1 23 ? -38.156 49.969 5.645 1 41 23 GLN B N 1
ATOM 4236 C CA . GLN B 1 23 ? -38 48.531 5.445 1 41 23 GLN B CA 1
ATOM 4237 C C . GLN B 1 23 ? -36.688 48.031 6.047 1 41 23 GLN B C 1
ATOM 4239 O O . GLN B 1 23 ? -35.625 48.344 5.551 1 41 23 GLN B O 1
ATOM 4244 N N . SER B 1 24 ? -36.688 47.938 7.266 1 44 24 SER B N 1
ATOM 4245 C CA . SER B 1 24 ? -35.562 47.188 7.777 1 44 24 SER B CA 1
ATOM 4246 C C . SER B 1 24 ? -35.25 45.969 6.887 1 44 24 SER B C 1
ATOM 4248 O O . SER B 1 24 ? -36.062 45.062 6.762 1 44 24 SER B O 1
ATOM 4250 N N . THR B 1 25 ? -34.625 46.188 5.836 1 48.88 25 THR B N 1
ATOM 4251 C CA . THR B 1 25 ? -34.062 45.031 5.113 1 48.88 25 THR B CA 1
ATOM 4252 C C . THR B 1 25 ? -33.594 43.969 6.082 1 48.88 25 THR B C 1
ATOM 4254 O O . THR B 1 25 ? -32.562 44.125 6.742 1 48.88 25 THR B O 1
ATOM 4257 N N . ARG B 1 26 ? -34.562 43.156 6.555 1 54.25 26 ARG B N 1
ATOM 4258 C CA . ARG B 1 26 ? -34.281 42.031 7.418 1 54.25 26 ARG B CA 1
ATOM 4259 C C . ARG B 1 26 ? -33.312 41.062 6.742 1 54.25 26 ARG B C 1
ATOM 4261 O O . ARG B 1 26 ? -33.562 40.594 5.617 1 54.25 26 ARG B O 1
ATOM 4268 N N . ALA B 1 27 ? -32.125 41.219 7.238 1 66.19 27 ALA B N 1
ATOM 4269 C CA . ALA B 1 27 ? -31.156 40.281 6.68 1 66.19 27 ALA B CA 1
ATOM 4270 C C . ALA B 1 27 ? -31.484 38.844 7.059 1 66.19 27 ALA B C 1
ATOM 4272 O O . ALA B 1 27 ? -31.781 38.562 8.219 1 66.19 27 ALA B O 1
ATOM 4273 N N . ASP B 1 28 ? -31.609 37.844 6.168 1 84.12 28 ASP B N 1
ATOM 4274 C CA . ASP B 1 28 ? -31.859 36.406 6.281 1 84.12 28 ASP B CA 1
ATOM 4275 C C . ASP B 1 28 ? -30.75 35.719 7.074 1 84.12 28 ASP B C 1
ATOM 4277 O O . ASP B 1 28 ? -29.609 36.188 7.086 1 84.12 28 ASP B O 1
ATOM 4281 N N . VAL B 1 29 ? -31.156 34.75 7.98 1 94.81 29 VAL B N 1
ATOM 4282 C CA . VAL B 1 29 ? -30.172 33.906 8.656 1 94.81 29 VAL B CA 1
ATOM 4283 C C . VAL B 1 29 ? -29.203 33.344 7.641 1 94.81 29 VAL B C 1
ATOM 4285 O O . VAL B 1 29 ? -29.609 32.875 6.57 1 94.81 29 VAL B O 1
ATOM 4288 N N . LYS B 1 30 ? -27.922 33.469 7.949 1 96.12 30 LYS B N 1
ATOM 4289 C CA . LYS B 1 30 ? -26.844 32.938 7.117 1 96.12 30 LYS B CA 1
ATOM 4290 C C . LYS B 1 30 ? -25.922 32.031 7.926 1 96.12 30 LYS B C 1
ATOM 4292 O O . LYS B 1 30 ? -25.641 32.281 9.094 1 96.12 30 LYS B O 1
ATOM 4297 N N . MET B 1 31 ? -25.516 30.953 7.27 1 97 31 MET B N 1
ATOM 4298 C CA . MET B 1 31 ? -24.609 30.016 7.914 1 97 31 MET B CA 1
ATOM 4299 C C . MET B 1 31 ? -23.25 30.016 7.227 1 97 31 MET B C 1
ATOM 4301 O O . MET B 1 31 ? -23.141 30.312 6.035 1 97 31 MET B O 1
ATOM 4305 N N . PRO B 1 32 ? -22.141 29.688 7.988 1 97.88 32 PRO B N 1
ATOM 4306 C CA . PRO B 1 32 ? -20.859 29.453 7.312 1 97.88 32 PRO B CA 1
ATOM 4307 C C . PRO B 1 32 ? -20.906 28.25 6.375 1 97.88 32 PRO B C 1
ATOM 4309 O O . PRO B 1 32 ? -21.781 27.391 6.504 1 97.88 32 PRO B O 1
ATOM 4312 N N . ALA B 1 33 ? -19.891 28.172 5.488 1 97.56 33 ALA B N 1
ATOM 4313 C CA . ALA B 1 33 ? -19.797 27.109 4.492 1 97.56 33 ALA B CA 1
ATOM 4314 C C . ALA B 1 33 ? -19.688 25.734 5.152 1 97.56 33 ALA B C 1
ATOM 4316 O O . ALA B 1 33 ? -20.109 24.734 4.582 1 97.56 33 ALA B O 1
ATOM 4317 N N . LEU B 1 34 ? -19.188 25.672 6.348 1 98.06 34 LEU B N 1
ATOM 4318 C CA . LEU B 1 34 ? -19.016 24.422 7.086 1 98.06 34 LEU B CA 1
ATOM 4319 C C . LEU B 1 34 ? -20.344 23.734 7.348 1 98.06 34 LEU B C 1
ATOM 4321 O O . LEU B 1 34 ? -20.406 22.531 7.551 1 98.06 34 LEU B O 1
ATOM 4325 N N . PHE B 1 35 ? -21.328 24.594 7.473 1 98.56 35 PHE B N 1
ATOM 4326 C CA . PHE B 1 35 ? -22.672 24.047 7.66 1 98.56 35 PHE B CA 1
ATOM 4327 C C . PHE B 1 35 ? -23.438 24.031 6.344 1 98.56 35 PHE B C 1
ATOM 4329 O O . PHE B 1 35 ? -23.953 25.062 5.898 1 98.56 35 PHE B O 1
ATOM 4336 N N . GLY B 1 36 ? -23.5 22.875 5.742 1 98.31 36 GLY B N 1
ATOM 4337 C CA . GLY B 1 36 ? -24.172 22.672 4.473 1 98.31 36 GLY B CA 1
ATOM 4338 C C . GLY B 1 36 ? -24.703 21.266 4.293 1 98.31 36 GLY B C 1
ATOM 4339 O O . GLY B 1 36 ? -24.531 20.422 5.172 1 98.31 36 GLY B O 1
ATOM 4340 N N . ASP B 1 37 ? -25.406 21.125 3.195 1 98.56 37 ASP B N 1
ATOM 4341 C CA . ASP B 1 37 ? -25.844 19.766 2.879 1 98.56 37 ASP B CA 1
ATOM 4342 C C . ASP B 1 37 ? -24.672 18.797 2.896 1 98.56 37 ASP B C 1
ATOM 4344 O O . ASP B 1 37 ? -23.547 19.156 2.549 1 98.56 37 ASP B O 1
ATOM 4348 N N . HIS B 1 38 ? -24.891 17.562 3.393 1 98.81 38 HIS B N 1
ATOM 4349 C CA . HIS B 1 38 ? -23.953 16.453 3.311 1 98.81 38 HIS B CA 1
ATOM 4350 C C . HIS B 1 38 ? -22.859 16.578 4.363 1 98.81 38 HIS B C 1
ATOM 4352 O O . HIS B 1 38 ? -21.938 15.758 4.406 1 98.81 38 HIS B O 1
ATOM 4358 N N . MET B 1 39 ? -23.016 17.594 5.27 1 98.88 39 MET B N 1
ATOM 4359 C CA . MET B 1 39 ? -21.969 17.75 6.27 1 98.88 39 MET B CA 1
ATOM 4360 C C . MET B 1 39 ? -21.953 16.578 7.238 1 98.88 39 MET B C 1
ATOM 4362 O O . MET B 1 39 ? -22.922 15.828 7.328 1 98.88 39 MET B O 1
ATOM 4366 N N . VAL B 1 40 ? -20.812 16.422 7.906 1 98.94 40 VAL B N 1
ATOM 4367 C CA . VAL B 1 40 ? -20.688 15.484 9.016 1 98.94 40 VAL B CA 1
ATOM 4368 C C . VAL B 1 40 ? -20.422 16.25 10.312 1 98.94 40 VAL B C 1
ATOM 4370 O O . VAL B 1 40 ? -19.562 17.125 10.359 1 98.94 40 VAL B O 1
ATOM 4373 N N . LEU B 1 41 ? -21.219 15.977 11.312 1 98.88 41 LEU B N 1
ATOM 4374 C CA . LEU B 1 41 ? -21.016 16.531 12.648 1 98.88 41 LEU B CA 1
ATOM 4375 C C . LEU B 1 41 ? -20.375 15.508 13.578 1 98.88 41 LEU B C 1
ATOM 4377 O O . LEU B 1 41 ? -20.656 14.312 13.461 1 98.88 41 LEU B O 1
ATOM 4381 N N . GLN B 1 42 ? -19.531 15.953 14.453 1 98.81 42 GLN B N 1
ATOM 4382 C CA . GLN B 1 42 ? -18.766 15.078 15.336 1 98.81 42 GLN B CA 1
ATOM 4383 C C . GLN B 1 42 ? -19.688 14.367 16.328 1 98.81 42 GLN B C 1
ATOM 4385 O O . GLN B 1 42 ? -20.5 15.016 17 1 98.81 42 GLN B O 1
ATOM 4390 N N . GLN B 1 43 ? -19.578 13.148 16.453 1 98.5 43 GLN B N 1
ATOM 4391 C CA . GLN B 1 43 ? -20.375 12.367 17.391 1 98.5 43 GLN B CA 1
ATOM 4392 C C . GLN B 1 43 ? -19.797 12.453 18.812 1 98.5 43 GLN B C 1
ATOM 4394 O O . GLN B 1 43 ? -18.625 12.781 18.984 1 98.5 43 GLN B O 1
ATOM 4399 N N . GLY B 1 44 ? -20.594 12.102 19.781 1 97.12 44 GLY B N 1
ATOM 4400 C CA . GLY B 1 44 ? -20.156 11.781 21.125 1 97.12 44 GLY B CA 1
ATOM 4401 C C . GLY B 1 44 ? -19.797 13.016 21.938 1 97.12 44 GLY B C 1
ATOM 4402 O O . GLY B 1 44 ? -19.188 12.906 23 1 97.12 44 GLY B O 1
ATOM 4403 N N . GLN B 1 45 ? -20.094 14.172 21.469 1 97.38 45 GLN B N 1
ATOM 4404 C CA . GLN B 1 45 ? -19.875 15.438 22.156 1 97.38 45 GLN B CA 1
ATOM 4405 C C . GLN B 1 45 ? -20.938 16.469 21.766 1 97.38 45 GLN B C 1
ATOM 4407 O O . GLN B 1 45 ? -21.641 16.281 20.766 1 97.38 45 GLN B O 1
ATOM 4412 N N . PRO B 1 46 ? -21.078 17.516 22.562 1 97.5 46 PRO B N 1
ATOM 4413 C CA . PRO B 1 46 ? -21.984 18.578 22.141 1 97.5 46 PRO B CA 1
ATOM 4414 C C . PRO B 1 46 ? -21.641 19.156 20.766 1 97.5 46 PRO B C 1
ATOM 4416 O O . PRO B 1 46 ? -20.469 19.25 20.406 1 97.5 46 PRO B O 1
ATOM 4419 N N . ILE B 1 47 ? -22.688 19.547 20.094 1 98.38 47 ILE B N 1
ATOM 4420 C CA . ILE B 1 47 ? -22.547 19.953 18.703 1 98.38 47 ILE B CA 1
ATOM 4421 C C . ILE B 1 47 ? -22.734 21.469 18.594 1 98.38 47 ILE B C 1
ATOM 4423 O O . ILE B 1 47 ? -23.875 21.953 18.688 1 98.38 47 ILE B O 1
ATOM 4427 N N . PRO B 1 48 ? -21.688 22.219 18.328 1 98.31 48 PRO B N 1
ATOM 4428 C CA . PRO B 1 48 ? -21.828 23.656 18.125 1 98.31 48 PRO B CA 1
ATOM 4429 C C . PRO B 1 48 ? -22.359 24.016 16.75 1 98.31 48 PRO B C 1
ATOM 4431 O O . PRO B 1 48 ? -21.922 23.453 15.742 1 98.31 48 PRO B O 1
ATOM 4434 N N . ILE B 1 49 ? -23.344 24.891 16.672 1 98.56 49 ILE B N 1
ATOM 4435 C CA . ILE B 1 49 ? -23.891 25.484 15.461 1 98.56 49 ILE B CA 1
ATOM 4436 C C . ILE B 1 49 ? -23.922 27 15.594 1 98.56 49 ILE B C 1
ATOM 4438 O O . ILE B 1 49 ? -24.328 27.531 16.641 1 98.56 49 ILE B O 1
ATOM 4442 N N . TRP B 1 50 ? -23.453 27.688 14.578 1 98.38 50 TRP B N 1
ATOM 4443 C CA . TRP B 1 50 ? -23.453 29.141 14.672 1 98.38 50 TRP B CA 1
ATOM 4444 C C . TRP B 1 50 ? -23.734 29.781 13.32 1 98.38 50 TRP B C 1
ATOM 4446 O O . TRP B 1 50 ? -23.703 29.094 12.289 1 98.38 50 TRP B O 1
ATOM 4456 N N . GLY B 1 51 ? -24.031 31.047 13.359 1 98.06 51 GLY B N 1
ATOM 4457 C CA . GLY B 1 51 ? -24.281 31.812 12.156 1 98.06 51 GLY B CA 1
ATOM 4458 C C . GLY B 1 51 ? -24.547 33.281 12.422 1 98.06 51 GLY B C 1
ATOM 4459 O O . GLY B 1 51 ? -24 33.844 13.375 1 98.06 51 GLY B O 1
ATOM 4460 N N . TRP B 1 52 ? -25.188 33.844 11.422 1 98 52 TRP B N 1
ATOM 4461 C CA . TRP B 1 52 ? -25.516 35.281 11.5 1 98 52 TRP B CA 1
ATOM 4462 C C . TRP B 1 52 ? -26.984 35.5 11.227 1 98 52 TRP B C 1
ATOM 4464 O O . TRP B 1 52 ? -27.609 34.781 10.461 1 98 52 TRP B O 1
ATOM 4474 N N . ALA B 1 53 ? -27.5 36.5 11.883 1 97.62 53 ALA B N 1
ATOM 4475 C CA . ALA B 1 53 ? -28.844 37.031 11.688 1 97.62 53 ALA B CA 1
ATOM 4476 C C . ALA B 1 53 ? -28.922 38.5 12.039 1 97.62 53 ALA B C 1
ATOM 4478 O O . ALA B 1 53 ? -27.906 39.156 12.32 1 97.62 53 ALA B O 1
ATOM 4479 N N . ASP B 1 54 ? -30.141 39.062 11.945 1 96.81 54 ASP B N 1
ATOM 4480 C CA . ASP B 1 54 ? -30.297 40.438 12.391 1 96.81 54 ASP B CA 1
ATOM 4481 C C . ASP B 1 54 ? -30.062 40.562 13.898 1 96.81 54 ASP B C 1
ATOM 4483 O O . ASP B 1 54 ? -30.469 39.688 14.664 1 96.81 54 ASP B O 1
ATOM 4487 N N . PRO B 1 55 ? -29.391 41.688 14.234 1 96.88 55 PRO B N 1
ATOM 4488 C CA . PRO B 1 55 ? -29.25 41.906 15.68 1 96.88 55 PRO B CA 1
ATOM 4489 C C . PRO B 1 55 ? -30.578 41.781 16.422 1 96.88 55 PRO B C 1
ATOM 4491 O O . PRO B 1 55 ? -31.578 42.375 16 1 96.88 55 PRO B O 1
ATOM 4494 N N . GLY B 1 56 ? -30.562 40.969 17.438 1 96.69 56 GLY B N 1
ATOM 4495 C CA . GLY B 1 56 ? -31.766 40.812 18.25 1 96.69 56 GLY B CA 1
ATOM 4496 C C . GLY B 1 56 ? -32.719 39.781 17.703 1 96.69 56 GLY B C 1
ATOM 4497 O O . GLY B 1 56 ? -33.719 39.438 18.359 1 96.69 56 GLY B O 1
ATOM 4498 N N . GLU B 1 57 ? -32.406 39.25 16.609 1 96.88 57 GLU B N 1
ATOM 4499 C CA . GLU B 1 57 ? -33.25 38.219 16.016 1 96.88 57 GLU B CA 1
ATOM 4500 C C . GLU B 1 57 ? -33.188 36.906 16.797 1 96.88 57 GLU B C 1
ATOM 4502 O O . GLU B 1 57 ? -32.125 36.5 17.219 1 96.88 57 GLU B O 1
ATOM 4507 N N . GLN B 1 58 ? -34.375 36.344 17.047 1 97.69 58 GLN B N 1
ATOM 4508 C CA . GLN B 1 58 ? -34.438 35.031 17.656 1 97.69 58 GLN B CA 1
ATOM 4509 C C . GLN B 1 58 ? -34.25 33.938 16.609 1 97.69 58 GLN B C 1
ATOM 4511 O O . GLN B 1 58 ? -34.938 33.938 15.578 1 97.69 58 GLN B O 1
ATOM 4516 N N . VAL B 1 59 ? -33.344 33.031 16.891 1 98.19 59 VAL B N 1
ATOM 4517 C CA . VAL B 1 59 ? -33.031 31.922 15.969 1 98.19 59 VAL B CA 1
ATOM 4518 C C . VAL B 1 59 ? -33.312 30.594 16.656 1 98.19 59 VAL B C 1
ATOM 4520 O O . VAL B 1 59 ? -32.781 30.328 17.75 1 98.19 59 VAL B O 1
ATOM 4523 N N . ARG B 1 60 ? -34.094 29.766 16.062 1 98.25 60 ARG B N 1
ATOM 4524 C CA . ARG B 1 60 ? -34.375 28.422 16.547 1 98.25 60 ARG B CA 1
ATOM 4525 C C . ARG B 1 60 ? -33.656 27.375 15.711 1 98.25 60 ARG B C 1
ATOM 4527 O O . ARG B 1 60 ? -33.75 27.359 14.484 1 98.25 60 ARG B O 1
ATOM 4534 N N . VAL B 1 61 ? -32.875 26.484 16.359 1 98.62 61 VAL B N 1
ATOM 4535 C CA . VAL B 1 61 ? -32.062 25.469 15.695 1 98.62 61 VAL B CA 1
ATOM 4536 C C . VAL B 1 61 ? -32.562 24.078 16.125 1 98.62 61 VAL B C 1
ATOM 4538 O O . VAL B 1 61 ? -32.688 23.797 17.312 1 98.62 61 VAL B O 1
ATOM 4541 N N . THR B 1 62 ? -32.875 23.219 15.117 1 98.25 62 THR B N 1
ATOM 4542 C CA . THR B 1 62 ? -33.375 21.891 15.391 1 98.25 62 THR B CA 1
ATOM 4543 C C . THR B 1 62 ? -32.5 20.828 14.688 1 98.25 62 THR B C 1
ATOM 4545 O O . THR B 1 62 ? -32.281 20.922 13.477 1 98.25 62 THR B O 1
ATOM 4548 N N . LEU B 1 63 ? -32.094 19.797 15.383 1 97.44 63 LEU B N 1
ATOM 4549 C CA . LEU B 1 63 ? -31.375 18.641 14.875 1 97.44 63 LEU B CA 1
ATOM 4550 C C . LEU B 1 63 ? -31.812 17.375 15.602 1 97.44 63 LEU B C 1
ATOM 4552 O O . LEU B 1 63 ? -31.672 17.25 16.812 1 97.44 63 LEU B O 1
ATOM 4556 N N . GLY B 1 64 ? -32.406 16.391 14.711 1 85.31 64 GLY B N 1
ATOM 4557 C CA . GLY B 1 64 ? -32.969 15.219 15.344 1 85.31 64 GLY B CA 1
ATOM 4558 C C . GLY B 1 64 ? -34.094 15.539 16.312 1 85.31 64 GLY B C 1
ATOM 4559 O O . GLY B 1 64 ? -35.094 16.141 15.938 1 85.31 64 GLY B O 1
ATOM 4560 N N . GLY B 1 65 ? -34.062 15.609 17.5 1 88.25 65 GLY B N 1
ATOM 4561 C CA . GLY B 1 65 ? -35.062 15.914 18.531 1 88.25 65 GLY B CA 1
ATOM 4562 C C . GLY B 1 65 ? -34.625 17.047 19.453 1 88.25 65 GLY B C 1
ATOM 4563 O O . GLY B 1 65 ? -35.438 17.516 20.266 1 88.25 65 GLY B O 1
ATOM 4564 N N . ASP B 1 66 ? -33.469 17.531 19.172 1 95.5 66 ASP B N 1
ATOM 4565 C CA . ASP B 1 66 ? -32.969 18.594 20.016 1 95.5 66 ASP B CA 1
ATOM 4566 C C . ASP B 1 66 ? -33.281 19.969 19.438 1 95.5 66 ASP B C 1
ATOM 4568 O O . ASP B 1 66 ? -33.031 20.219 18.25 1 95.5 66 ASP B O 1
ATOM 4572 N N . VAL B 1 67 ? -33.812 20.812 20.234 1 97.5 67 VAL B N 1
ATOM 4573 C CA . VAL B 1 67 ? -34.219 22.156 19.828 1 97.5 67 VAL B CA 1
ATOM 4574 C C . VAL B 1 67 ? -33.594 23.188 20.781 1 97.5 67 VAL B C 1
ATOM 4576 O O . VAL B 1 67 ? -33.719 23.062 22 1 97.5 67 VAL B O 1
ATOM 4579 N N . ARG B 1 68 ? -32.969 24.141 20.203 1 98.12 68 ARG B N 1
ATOM 4580 C CA . ARG B 1 68 ? -32.375 25.25 20.953 1 98.12 68 ARG B CA 1
ATOM 4581 C C . ARG B 1 68 ? -32.781 26.594 20.328 1 98.12 68 ARG B C 1
ATOM 4583 O O . ARG B 1 68 ? -32.875 26.703 19.094 1 98.12 68 ARG B O 1
ATOM 4590 N N . THR B 1 69 ? -32.969 27.578 21.188 1 98 69 THR B N 1
ATOM 4591 C CA . THR B 1 69 ? -33.25 28.922 20.719 1 98 69 THR B CA 1
ATOM 4592 C C . THR B 1 69 ? -32.219 29.906 21.266 1 98 69 THR B C 1
ATOM 4594 O O . THR B 1 69 ? -31.828 29.812 22.438 1 98 69 THR B O 1
ATOM 4597 N N . VAL B 1 70 ? -31.906 30.859 20.422 1 98.19 70 VAL B N 1
ATOM 4598 C CA . VAL B 1 70 ? -30.906 31.859 20.812 1 98.19 70 VAL B CA 1
ATOM 4599 C C . VAL B 1 70 ? -31.219 33.188 20.141 1 98.19 70 VAL B C 1
ATOM 4601 O O . VAL B 1 70 ? -31.891 33.219 19.109 1 98.19 70 VAL B O 1
ATOM 4604 N N . THR B 1 71 ? -30.781 34.25 20.766 1 97.88 71 THR B N 1
ATOM 4605 C CA . THR B 1 71 ? -30.922 35.594 20.188 1 97.88 71 THR B CA 1
ATOM 4606 C C . THR B 1 71 ? -29.578 36.062 19.641 1 97.88 71 THR B C 1
ATOM 4608 O O . THR B 1 71 ? -28.562 36.031 20.328 1 97.88 71 THR B O 1
ATOM 4611 N N . ALA B 1 72 ? -29.625 36.531 18.406 1 98 72 ALA B N 1
ATOM 4612 C CA . ALA B 1 72 ? -28.406 37.094 17.812 1 98 72 ALA B CA 1
ATOM 4613 C C . ALA B 1 72 ? -27.906 38.312 18.594 1 98 72 ALA B C 1
ATOM 4615 O O . ALA B 1 72 ? -28.703 39.125 19.047 1 98 72 ALA B O 1
ATOM 4616 N N . ASP B 1 73 ? -26.688 38.469 18.672 1 97.69 73 ASP B N 1
ATOM 4617 C CA . ASP B 1 73 ? -26.109 39.562 19.438 1 97.69 73 ASP B CA 1
ATOM 4618 C C . ASP B 1 73 ? -26.094 40.844 18.625 1 97.69 73 ASP B C 1
ATOM 4620 O O . ASP B 1 73 ? -26.719 40.938 17.562 1 97.69 73 ASP B O 1
ATOM 4624 N N . ALA B 1 74 ? -25.406 41.844 19.156 1 97.38 74 ALA B N 1
ATOM 4625 C CA . ALA B 1 74 ? -25.422 43.156 18.562 1 97.38 74 ALA B CA 1
ATOM 4626 C C . ALA B 1 74 ? -24.719 43.156 17.203 1 97.38 74 ALA B C 1
ATOM 4628 O O . ALA B 1 74 ? -25 44.031 16.344 1 97.38 74 ALA B O 1
ATOM 4629 N N . GLU B 1 75 ? -23.875 42.156 17.031 1 96.5 75 GLU B N 1
ATOM 4630 C CA . GLU B 1 75 ? -23.156 42.062 15.766 1 96.5 75 GLU B CA 1
ATOM 4631 C C . GLU B 1 75 ? -23.859 41.062 14.82 1 96.5 75 GLU B C 1
ATOM 4633 O O . GLU B 1 75 ? -23.375 40.844 13.703 1 96.5 75 GLU B O 1
ATOM 4638 N N . GLY B 1 76 ? -24.953 40.531 15.281 1 97.12 76 GLY B N 1
ATOM 4639 C CA . GLY B 1 76 ? -25.734 39.594 14.469 1 97.12 76 GLY B CA 1
ATOM 4640 C C . GLY B 1 76 ? -25.25 38.156 14.578 1 97.12 76 GLY B C 1
ATOM 4641 O O . GLY B 1 76 ? -25.719 37.281 13.836 1 97.12 76 GLY B O 1
ATOM 4642 N N . ARG B 1 77 ? -24.344 37.875 15.445 1 98.06 77 ARG B N 1
ATOM 4643 C CA . ARG B 1 77 ? -23.812 36.531 15.602 1 98.06 77 ARG B CA 1
ATOM 4644 C C . ARG B 1 77 ? -24.641 35.719 16.594 1 98.06 77 ARG B C 1
ATOM 4646 O O . ARG B 1 77 ? -25.141 36.281 17.578 1 98.06 77 ARG B O 1
ATOM 4653 N N . TRP B 1 78 ? -24.828 34.5 16.328 1 97.94 78 TRP B N 1
ATOM 4654 C CA . TRP B 1 78 ? -25.484 33.594 17.266 1 97.94 78 TRP B CA 1
ATOM 4655 C C . TRP B 1 78 ? -24.812 32.219 17.25 1 97.94 78 TRP B C 1
ATOM 4657 O O . TRP B 1 78 ? -24.141 31.859 16.281 1 97.94 78 TRP B O 1
ATOM 4667 N N . LYS B 1 79 ? -24.844 31.531 18.328 1 98.19 79 LYS B N 1
ATOM 4668 C CA . LYS B 1 79 ? -24.281 30.203 18.516 1 98.19 79 LYS B CA 1
ATOM 4669 C C . LYS B 1 79 ? -25.125 29.375 19.5 1 98.19 79 LYS B C 1
ATOM 4671 O O . LYS B 1 79 ? -25.594 29.906 20.5 1 98.19 79 LYS B O 1
ATOM 4676 N N . VAL B 1 80 ? -25.375 28.172 19.141 1 98.06 80 VAL B N 1
ATOM 4677 C CA . VAL B 1 80 ? -26.016 27.234 20.062 1 98.06 80 VAL B CA 1
ATOM 4678 C C . VAL B 1 80 ? -25.156 26 20.234 1 98.06 80 VAL B C 1
ATOM 4680 O O . VAL B 1 80 ? -24.297 25.703 19.391 1 98.06 80 VAL B O 1
ATOM 4683 N N . LEU B 1 81 ? -25.312 25.344 21.312 1 97.88 81 LEU B N 1
ATOM 4684 C CA . LEU B 1 81 ? -24.703 24.047 21.578 1 97.88 81 LEU B CA 1
ATOM 4685 C C . LEU B 1 81 ? -25.766 22.969 21.719 1 97.88 81 LEU B C 1
ATOM 4687 O O . LEU B 1 81 ? -26.5 22.938 22.719 1 97.88 81 LEU B O 1
ATOM 4691 N N . LEU B 1 82 ? -25.797 22.094 20.734 1 98.31 82 LEU B N 1
ATOM 4692 C CA . LEU B 1 82 ? -26.781 21.016 20.75 1 98.31 82 LEU B CA 1
ATOM 4693 C C . LEU B 1 82 ? -26.25 19.812 21.516 1 98.31 82 LEU B C 1
ATOM 4695 O O . LEU B 1 82 ? -25.047 19.75 21.828 1 98.31 82 LEU B O 1
ATOM 4699 N N . GLY B 1 83 ? -27.125 18.891 21.828 1 97.12 83 GLY B N 1
ATOM 4700 C CA . GLY B 1 83 ? -26.734 17.672 22.531 1 97.12 83 GLY B CA 1
ATOM 4701 C C . GLY B 1 83 ? -25.922 16.719 21.672 1 97.12 83 GLY B C 1
ATOM 4702 O O . GLY B 1 83 ? -25.906 16.859 20.438 1 97.12 83 GLY B O 1
ATOM 4703 N N . LYS B 1 84 ? -25.281 15.797 22.438 1 96.56 84 LYS B N 1
ATOM 4704 C CA . LYS B 1 84 ? -24.5 14.812 21.719 1 96.56 84 LYS B CA 1
ATOM 4705 C C . LYS B 1 84 ? -25.391 13.82 20.969 1 96.56 84 LYS B C 1
ATOM 4707 O O . LYS B 1 84 ? -26.5 13.531 21.422 1 96.56 84 LYS B O 1
ATOM 4712 N N . LEU B 1 85 ? -24.984 13.375 19.828 1 97.5 85 LEU B N 1
ATOM 4713 C CA . LEU B 1 85 ? -25.625 12.328 19.047 1 97.5 85 LEU B CA 1
ATOM 4714 C C . LEU B 1 85 ? -24.656 11.195 18.75 1 97.5 85 LEU B C 1
ATOM 4716 O O . LEU B 1 85 ? -23.438 11.406 18.75 1 97.5 85 LEU B O 1
ATOM 4720 N N . SER B 1 86 ? -25.203 9.992 18.578 1 97.5 86 SER B N 1
ATOM 4721 C CA . SER B 1 86 ? -24.406 8.844 18.156 1 97.5 86 SER B CA 1
ATOM 4722 C C . SER B 1 86 ? -24.281 8.805 16.625 1 97.5 86 SER B C 1
ATOM 4724 O O . SER B 1 86 ? -25.125 9.344 15.922 1 97.5 86 SER B O 1
ATOM 4726 N N . ALA B 1 87 ? -23.25 8.125 16.203 1 98.44 87 ALA B N 1
ATOM 4727 C CA . ALA B 1 87 ? -22.984 8.023 14.773 1 98.44 87 ALA B CA 1
ATOM 4728 C C . ALA B 1 87 ? -24.203 7.508 14.023 1 98.44 87 ALA B C 1
ATOM 4730 O O . ALA B 1 87 ? -24.906 6.617 14.5 1 98.44 87 ALA B O 1
ATOM 4731 N N . GLY B 1 88 ? -24.453 8.047 12.906 1 98 88 GLY B N 1
ATOM 4732 C CA . GLY B 1 88 ? -25.578 7.629 12.086 1 98 88 GLY B CA 1
ATOM 4733 C C . GLY B 1 88 ? -26.141 8.742 11.219 1 98 88 GLY B C 1
ATOM 4734 O O . GLY B 1 88 ? -25.406 9.656 10.82 1 98 88 GLY B O 1
ATOM 4735 N N . GLY B 1 89 ? -27.516 8.758 10.945 1 96.62 89 GLY B N 1
ATOM 4736 C CA . GLY B 1 89 ? -28.203 9.68 10.055 1 96.62 89 GLY B CA 1
ATOM 4737 C C . GLY B 1 89 ? -28.797 9 8.836 1 96.62 89 GLY B C 1
ATOM 4738 O O . GLY B 1 89 ? -28.953 7.781 8.812 1 96.62 89 GLY B O 1
ATOM 4739 N N . PRO B 1 90 ? -29.25 9.75 7.871 1 97.81 90 PRO B N 1
ATOM 4740 C CA . PRO B 1 90 ? -29.094 11.203 7.781 1 97.81 90 PRO B CA 1
ATOM 4741 C C . PRO B 1 90 ? -30.109 11.953 8.633 1 97.81 90 PRO B C 1
ATOM 4743 O O . PRO B 1 90 ? -31.219 11.453 8.867 1 97.81 90 PRO B O 1
ATOM 4746 N N . HIS B 1 91 ? -29.672 13.062 9.062 1 98.06 91 HIS B N 1
ATOM 4747 C CA . HIS B 1 91 ? -30.516 14.023 9.758 1 98.06 91 HIS B CA 1
ATOM 4748 C C . HIS B 1 91 ? -30.734 15.273 8.914 1 98.06 91 HIS B C 1
ATOM 4750 O O . HIS B 1 91 ? -30.141 15.422 7.848 1 98.06 91 HIS B O 1
ATOM 4756 N N . LYS B 1 92 ? -31.656 16.078 9.383 1 98 92 LYS B N 1
ATOM 4757 C CA . LYS B 1 92 ? -31.844 17.438 8.883 1 98 92 LYS B CA 1
ATOM 4758 C C . LYS B 1 92 ? -31.516 18.469 9.969 1 98 92 LYS B C 1
ATOM 4760 O O . LYS B 1 92 ? -31.859 18.266 11.133 1 98 92 LYS B O 1
ATOM 4765 N N . LEU B 1 93 ? -30.797 19.453 9.641 1 98.38 93 LEU B N 1
ATOM 4766 C CA . LEU B 1 93 ? -30.594 20.609 10.492 1 98.38 93 LEU B CA 1
ATOM 4767 C C . LEU B 1 93 ? -31.5 21.766 10.055 1 98.38 93 LEU B C 1
ATOM 4769 O O . LEU B 1 93 ? -31.391 22.25 8.93 1 98.38 93 LEU B O 1
ATOM 4773 N N . GLU B 1 94 ? -32.344 22.172 10.938 1 98.31 94 GLU B N 1
ATOM 4774 C CA . GLU B 1 94 ? -33.281 23.234 10.625 1 98.31 94 GLU B CA 1
ATOM 4775 C C . GLU B 1 94 ? -32.969 24.5 11.43 1 98.31 94 GLU B C 1
ATOM 4777 O O . GLU B 1 94 ? -32.781 24.438 12.648 1 98.31 94 GLU B O 1
ATOM 4782 N N . ILE B 1 95 ? -32.844 25.594 10.773 1 97.94 95 ILE B N 1
ATOM 4783 C CA . ILE B 1 95 ? -32.625 26.906 11.375 1 97.94 95 ILE B CA 1
ATOM 4784 C C . ILE B 1 95 ? -33.781 27.844 11.031 1 97.94 95 ILE B C 1
ATOM 4786 O O . ILE B 1 95 ? -34.062 28.078 9.859 1 97.94 95 ILE B O 1
ATOM 4790 N N . GLN B 1 96 ? -34.406 28.375 12.109 1 96.75 96 GLN B N 1
ATOM 4791 C CA . GLN B 1 96 ? -35.531 29.25 11.914 1 96.75 96 GLN B CA 1
ATOM 4792 C C . GLN B 1 96 ? -35.312 30.609 12.539 1 96.75 96 GLN B C 1
ATOM 4794 O O . GLN B 1 96 ? -35.156 30.734 13.75 1 96.75 96 GLN B O 1
ATOM 4799 N N . GLY B 1 97 ? -35.219 31.609 11.742 1 95.38 97 GLY B N 1
ATOM 4800 C CA . GLY B 1 97 ? -35.281 33 12.117 1 95.38 97 GLY B CA 1
ATOM 4801 C C . GLY B 1 97 ? -36.406 33.75 11.406 1 95.38 97 GLY B C 1
ATOM 4802 O O . GLY B 1 97 ? -37.531 33.312 11.414 1 95.38 97 GLY B O 1
ATOM 4803 N N . ASN B 1 98 ? -36 34.906 10.898 1 94.06 98 ASN B N 1
ATOM 4804 C CA . ASN B 1 98 ? -36.938 35.594 10.047 1 94.06 98 ASN B CA 1
ATOM 4805 C C . ASN B 1 98 ? -37.219 34.844 8.75 1 94.06 98 ASN B C 1
ATOM 4807 O O . ASN B 1 98 ? -38.281 34.938 8.172 1 94.06 98 ASN B O 1
ATOM 4811 N N . ASN B 1 99 ? -36.219 34.125 8.352 1 95.25 99 ASN B N 1
ATOM 4812 C CA . ASN B 1 99 ? -36.344 33.125 7.305 1 95.25 99 ASN B CA 1
ATOM 4813 C C . ASN B 1 99 ? -36.062 31.734 7.84 1 95.25 99 ASN B C 1
ATOM 4815 O O . ASN B 1 99 ? -35.812 31.547 9.039 1 95.25 99 ASN B O 1
ATOM 4819 N N . ALA B 1 100 ? -36.219 30.781 6.91 1 95.62 100 ALA B N 1
ATOM 4820 C CA . ALA B 1 100 ? -36 29.391 7.305 1 95.62 100 ALA B CA 1
ATOM 4821 C C . ALA B 1 100 ? -34.969 28.719 6.379 1 95.62 100 ALA B C 1
ATOM 4823 O O . ALA B 1 100 ? -35 28.922 5.164 1 95.62 100 ALA B O 1
ATOM 4824 N N . LEU B 1 101 ? -34.031 28.031 7.008 1 96.62 101 LEU B N 1
ATOM 4825 C CA . LEU B 1 101 ? -33.031 27.234 6.293 1 96.62 101 LEU B CA 1
ATOM 4826 C C . LEU B 1 101 ? -33.094 25.766 6.738 1 96.62 101 LEU B C 1
ATOM 4828 O O . LEU B 1 101 ? -33.25 25.484 7.93 1 96.62 101 LEU B O 1
ATOM 4832 N N . THR B 1 102 ? -33.125 24.891 5.73 1 97.56 102 THR B N 1
ATOM 4833 C CA . THR B 1 102 ? -33.031 23.469 6.016 1 97.56 102 THR B CA 1
ATOM 4834 C C . THR B 1 102 ? -31.812 22.859 5.324 1 97.56 102 THR B C 1
ATOM 4836 O O . THR B 1 102 ? -31.688 22.938 4.102 1 97.56 102 THR B O 1
ATOM 4839 N N . LEU B 1 103 ? -30.875 22.328 6.082 1 98.25 103 LEU B N 1
ATOM 4840 C CA . LEU B 1 103 ? -29.734 21.578 5.574 1 98.25 103 LEU B CA 1
ATOM 4841 C C . LEU B 1 103 ? -29.984 20.078 5.672 1 98.25 103 LEU B C 1
ATOM 4843 O O . LEU B 1 103 ? -30.297 19.562 6.746 1 98.25 103 LEU B O 1
ATOM 4847 N N . SER B 1 104 ? -29.75 19.359 4.543 1 98.31 104 SER B N 1
ATOM 4848 C CA . SER B 1 104 ? -30.156 17.969 4.441 1 98.31 104 SER B CA 1
ATOM 4849 C C . SER B 1 104 ? -28.953 17.047 4.359 1 98.31 104 SER B C 1
ATOM 4851 O O . SER B 1 104 ? -27.828 17.484 4.102 1 98.31 104 SER B O 1
ATOM 4853 N N . ASP B 1 105 ? -29.203 15.703 4.574 1 98.62 105 ASP B N 1
ATOM 4854 C CA . ASP B 1 105 ? -28.203 14.656 4.465 1 98.62 105 ASP B CA 1
ATOM 4855 C C . ASP B 1 105 ? -27.016 14.938 5.398 1 98.62 105 ASP B C 1
ATOM 4857 O O . ASP B 1 105 ? -25.859 14.875 4.98 1 98.62 105 ASP B O 1
ATOM 4861 N N . VAL B 1 106 ? -27.438 15.32 6.594 1 98.81 106 VAL B N 1
ATOM 4862 C CA . VAL B 1 106 ? -26.453 15.57 7.648 1 98.81 106 VAL B CA 1
ATOM 4863 C C . VAL B 1 106 ? -26.125 14.266 8.367 1 98.81 106 VAL B C 1
ATOM 4865 O O . VAL B 1 106 ? -27.016 13.594 8.891 1 98.81 106 VAL B O 1
ATOM 4868 N N . LEU B 1 107 ? -24.828 13.883 8.375 1 98.88 107 LEU B N 1
ATOM 4869 C CA . LEU B 1 107 ? -24.406 12.672 9.07 1 98.88 107 LEU B CA 1
ATOM 4870 C C . LEU B 1 107 ? -23.734 13.023 10.398 1 98.88 107 LEU B C 1
ATOM 4872 O O . LEU B 1 107 ? -23.234 14.141 10.562 1 98.88 107 LEU B O 1
ATOM 4876 N N . ILE B 1 108 ? -23.859 12.148 11.391 1 98.81 108 ILE B N 1
ATOM 4877 C CA . ILE B 1 108 ? -23.125 12.195 12.641 1 98.81 108 ILE B CA 1
ATOM 4878 C C . ILE B 1 108 ? -22 11.156 12.625 1 98.81 108 ILE B C 1
ATOM 4880 O O . ILE B 1 108 ? -22.25 9.977 12.375 1 98.81 108 ILE B O 1
ATOM 4884 N N . GLY B 1 109 ? -20.734 11.531 12.758 1 98.88 109 GLY B N 1
ATOM 4885 C CA . GLY B 1 109 ? -19.609 10.617 12.695 1 98.88 109 GLY B CA 1
ATOM 4886 C C . GLY B 1 109 ? -18.344 11.195 13.281 1 98.88 109 GLY B C 1
ATOM 4887 O O . GLY B 1 109 ? -18.359 11.812 14.352 1 98.88 109 GLY B O 1
ATOM 4888 N N . GLU B 1 110 ? -17.219 10.859 12.656 1 98.94 110 GLU B N 1
ATOM 4889 C CA . GLU B 1 110 ? -15.914 11.344 13.07 1 98.94 110 GLU B CA 1
ATOM 4890 C C . GLU B 1 110 ? -15.391 12.414 12.117 1 98.94 110 GLU B C 1
ATOM 4892 O O . GLU B 1 110 ? -15.289 12.18 10.914 1 98.94 110 GLU B O 1
ATOM 4897 N N . VAL B 1 111 ? -15.031 13.555 12.664 1 98.94 111 VAL B N 1
ATOM 4898 C CA . VAL B 1 111 ? -14.57 14.664 11.844 1 98.94 111 VAL B CA 1
ATOM 4899 C C . VAL B 1 111 ? -13.086 14.922 12.109 1 98.94 111 VAL B C 1
ATOM 4901 O O . VAL B 1 111 ? -12.672 15.07 13.258 1 98.94 111 VAL B O 1
ATOM 4904 N N . TRP B 1 112 ? -12.297 14.945 11.094 1 99 112 TRP B N 1
ATOM 4905 C CA . TRP B 1 112 ? -10.867 15.195 11.203 1 99 112 TRP B CA 1
ATOM 4906 C C . TRP B 1 112 ? -10.445 16.344 10.289 1 99 112 TRP B C 1
ATOM 4908 O O . TRP B 1 112 ? -10.914 16.438 9.148 1 99 112 TRP B O 1
ATOM 4918 N N . VAL B 1 113 ? -9.594 17.203 10.773 1 98.94 113 VAL B N 1
ATOM 4919 C CA . VAL B 1 113 ? -8.984 18.266 9.977 1 98.94 113 VAL B CA 1
ATOM 4920 C C . VAL B 1 113 ? -7.672 17.766 9.383 1 98.94 113 VAL B C 1
ATOM 4922 O O . VAL B 1 113 ? -6.809 17.25 10.094 1 98.94 113 VAL B O 1
ATOM 4925 N N . CYS B 1 114 ? -7.543 17.828 8.078 1 98.94 114 CYS B N 1
ATOM 4926 C CA . CYS B 1 114 ? -6.328 17.5 7.344 1 98.94 114 CYS B CA 1
ATOM 4927 C C . CYS B 1 114 ? -5.551 18.766 6.973 1 98.94 114 CYS B C 1
ATOM 4929 O O . CYS B 1 114 ? -5.926 19.469 6.039 1 98.94 114 CYS B O 1
ATOM 4931 N N . SER B 1 115 ? -4.438 18.984 7.656 1 98.94 115 SER B N 1
ATOM 4932 C CA . SER B 1 115 ? -3.777 20.281 7.559 1 98.94 115 SER B CA 1
ATOM 4933 C C . SER B 1 115 ? -2.273 20.125 7.363 1 98.94 115 SER B C 1
ATOM 4935 O O . SER B 1 115 ? -1.741 19.016 7.477 1 98.94 115 SER B O 1
ATOM 4937 N N . GLY B 1 116 ? -1.644 21.219 6.965 1 98.75 116 GLY B N 1
ATOM 4938 C CA . GLY B 1 116 ? -0.21 21.219 6.723 1 98.75 116 GLY B CA 1
ATOM 4939 C C . GLY B 1 116 ? 0.17 21.844 5.395 1 98.75 116 GLY B C 1
ATOM 4940 O O . GLY B 1 116 ? -0.444 22.828 4.965 1 98.75 116 GLY B O 1
ATOM 4941 N N . GLN B 1 117 ? 1.299 21.359 4.832 1 98.56 117 GLN B N 1
ATOM 4942 C CA . GLN B 1 117 ? 1.811 21.969 3.602 1 98.56 117 GLN B CA 1
ATOM 4943 C C . GLN B 1 117 ? 1.626 21.031 2.414 1 98.56 117 GLN B C 1
ATOM 4945 O O . GLN B 1 117 ? 0.614 20.328 2.32 1 98.56 117 GLN B O 1
ATOM 4950 N N . SER B 1 118 ? 2.498 21.031 1.427 1 98.75 118 SER B N 1
ATOM 4951 C CA . SER B 1 118 ? 2.287 20.453 0.104 1 98.75 118 SER B CA 1
ATOM 4952 C C . SER B 1 118 ? 2.051 18.953 0.189 1 98.75 118 SER B C 1
ATOM 4954 O O . SER B 1 118 ? 1.296 18.391 -0.606 1 98.75 118 SER B O 1
ATOM 4956 N N . ASN B 1 119 ? 2.65 18.266 1.124 1 98.75 119 ASN B N 1
ATOM 4957 C CA . ASN B 1 119 ? 2.461 16.812 1.219 1 98.75 119 ASN B CA 1
ATOM 4958 C C . ASN B 1 119 ? 1.065 16.469 1.727 1 98.75 119 ASN B C 1
ATOM 4960 O O . ASN B 1 119 ? 0.51 15.43 1.362 1 98.75 119 ASN B O 1
ATOM 4964 N N . MET B 1 120 ? 0.516 17.25 2.58 1 98.88 120 MET B N 1
ATOM 4965 C CA . MET B 1 120 ? -0.889 17.062 2.93 1 98.88 120 MET B CA 1
ATOM 4966 C C . MET B 1 120 ? -1.797 17.484 1.781 1 98.88 120 MET B C 1
ATOM 4968 O O . MET B 1 120 ? -2.809 16.828 1.511 1 98.88 120 MET B O 1
ATOM 4972 N N . GLN B 1 121 ? -1.393 18.531 1.19 1 98.81 121 GLN B N 1
ATOM 4973 C CA . GLN B 1 121 ? -2.186 19.078 0.094 1 98.81 121 GLN B CA 1
ATOM 4974 C C . GLN B 1 121 ? -2.154 18.156 -1.121 1 98.81 121 GLN B C 1
ATOM 4976 O O . GLN B 1 121 ? -3.021 18.25 -1.993 1 98.81 121 GLN B O 1
ATOM 4981 N N . TRP B 1 122 ? -1.201 17.25 -1.239 1 98.81 122 TRP B N 1
ATOM 4982 C CA . TRP B 1 122 ? -0.962 16.406 -2.4 1 98.81 122 TRP B CA 1
ATOM 4983 C C . TRP B 1 122 ? -2.223 15.633 -2.781 1 98.81 122 TRP B C 1
ATOM 4985 O O . TRP B 1 122 ? -2.836 14.984 -1.937 1 98.81 122 TRP B O 1
ATOM 4995 N N . ASP B 1 123 ? -2.602 15.664 -4.055 1 98.75 123 ASP B N 1
ATOM 4996 C CA . ASP B 1 123 ? -3.867 15.125 -4.551 1 98.75 123 ASP B CA 1
ATOM 4997 C C . ASP B 1 123 ? -3.826 13.602 -4.633 1 98.75 123 ASP B C 1
ATOM 4999 O O . ASP B 1 123 ? -2.77 13.016 -4.883 1 98.75 123 ASP B O 1
ATOM 5003 N N . VAL B 1 124 ? -5.008 13.016 -4.504 1 98.81 124 VAL B N 1
ATOM 5004 C CA . VAL B 1 124 ? -5.141 11.586 -4.75 1 98.81 124 VAL B CA 1
ATOM 5005 C C . VAL B 1 124 ? -4.707 11.266 -6.176 1 98.81 124 VAL B C 1
ATOM 5007 O O . VAL B 1 124 ? -4.016 10.266 -6.41 1 98.81 124 VAL B O 1
ATOM 5010 N N . SER B 1 125 ? -4.973 12.133 -7.141 1 98.56 125 SER B N 1
ATOM 5011 C CA . SER B 1 125 ? -4.723 11.883 -8.555 1 98.56 125 SER B CA 1
ATOM 5012 C C . SER B 1 125 ? -3.23 11.852 -8.859 1 98.56 125 SER B C 1
ATOM 5014 O O . SER B 1 125 ? -2.816 11.391 -9.922 1 98.56 125 SER B O 1
ATOM 5016 N N . ARG B 1 126 ? -2.445 12.344 -7.918 1 97.81 126 ARG B N 1
ATOM 5017 C CA . ARG B 1 126 ? -1.008 12.422 -8.156 1 97.81 126 ARG B CA 1
ATOM 5018 C C . ARG B 1 126 ? -0.257 11.398 -7.301 1 97.81 126 ARG B C 1
ATOM 5020 O O . ARG B 1 126 ? 0.972 11.32 -7.355 1 97.81 126 ARG B O 1
ATOM 5027 N N . SER B 1 127 ? -0.936 10.617 -6.559 1 97.81 127 SER B N 1
ATOM 5028 C CA . SER B 1 127 ? -0.34 9.617 -5.668 1 97.81 127 SER B CA 1
ATOM 5029 C C . SER B 1 127 ? -0.184 8.273 -6.371 1 97.81 127 SER B C 1
ATOM 5031 O O . SER B 1 127 ? -0.599 8.117 -7.52 1 97.81 127 SER B O 1
ATOM 5033 N N . ASN B 1 128 ? 0.466 7.301 -5.664 1 96.75 128 ASN B N 1
ATOM 5034 C CA . ASN B 1 128 ? 0.626 5.957 -6.203 1 96.75 128 ASN B CA 1
ATOM 5035 C C . ASN B 1 128 ? -0.723 5.305 -6.496 1 96.75 128 ASN B C 1
ATOM 5037 O O . ASN B 1 128 ? -1.657 5.418 -5.699 1 96.75 128 ASN B O 1
ATOM 5041 N N . ASP B 1 129 ? -0.839 4.637 -7.684 1 97.25 129 ASP B N 1
ATOM 5042 C CA . ASP B 1 129 ? -1.992 3.844 -8.094 1 97.25 129 ASP B CA 1
ATOM 5043 C C . ASP B 1 129 ? -3.268 4.684 -8.094 1 97.25 129 ASP B C 1
ATOM 5045 O O . ASP B 1 129 ? -4.332 4.207 -7.691 1 97.25 129 ASP B O 1
ATOM 5049 N N . SER B 1 130 ? -3.143 5.953 -8.492 1 97.5 130 SER B N 1
ATOM 5050 C CA . SER B 1 130 ? -4.258 6.891 -8.398 1 97.5 130 SER B CA 1
ATOM 5051 C C . SER B 1 130 ? -5.457 6.406 -9.203 1 97.5 130 SER B C 1
ATOM 5053 O O . SER B 1 130 ? -6.605 6.578 -8.789 1 97.5 130 SER B O 1
ATOM 5055 N N . ASP B 1 131 ? -5.203 5.816 -10.344 1 97.38 131 ASP B N 1
ATOM 5056 C CA . ASP B 1 131 ? -6.297 5.344 -11.188 1 97.38 131 ASP B CA 1
ATOM 5057 C C . ASP B 1 131 ? -7.129 4.285 -10.469 1 97.38 131 ASP B C 1
ATOM 5059 O O . ASP B 1 131 ? -8.359 4.363 -10.453 1 97.38 131 ASP B O 1
ATOM 5063 N N . LEU B 1 132 ? -6.52 3.338 -9.805 1 97.88 132 LEU B N 1
ATOM 5064 C CA . LEU B 1 132 ? -7.215 2.305 -9.047 1 97.88 132 LEU B CA 1
ATOM 5065 C C . LEU B 1 132 ? -7.906 2.902 -7.824 1 97.88 132 LEU B C 1
ATOM 5067 O O . LEU B 1 132 ? -9.047 2.549 -7.52 1 97.88 132 LEU B O 1
ATOM 5071 N N . GLU B 1 133 ? -7.176 3.783 -7.145 1 98.19 133 GLU B N 1
ATOM 5072 C CA . GLU B 1 133 ? -7.719 4.398 -5.938 1 98.19 133 GLU B CA 1
ATOM 5073 C C . GLU B 1 133 ? -8.961 5.227 -6.25 1 98.19 133 GLU B C 1
ATOM 5075 O O . GLU B 1 133 ? -9.945 5.188 -5.504 1 98.19 133 GLU B O 1
ATOM 5080 N N . ILE B 1 134 ? -8.914 5.953 -7.34 1 98.56 134 ILE B N 1
ATOM 5081 C CA . ILE B 1 134 ? -10.039 6.797 -7.738 1 98.56 134 ILE B CA 1
ATOM 5082 C C . ILE B 1 134 ? -11.219 5.922 -8.156 1 98.56 134 ILE B C 1
ATOM 5084 O O . ILE B 1 134 ? -12.352 6.152 -7.723 1 98.56 134 ILE B O 1
ATOM 5088 N N . ALA B 1 135 ? -10.961 4.867 -8.891 1 97.94 135 ALA B N 1
ATOM 5089 C CA . ALA B 1 135 ? -12.016 3.988 -9.391 1 97.94 135 ALA B CA 1
ATOM 5090 C C . ALA B 1 135 ? -12.734 3.289 -8.234 1 97.94 135 ALA B C 1
ATOM 5092 O O . ALA B 1 135 ? -13.922 2.971 -8.336 1 97.94 135 ALA B O 1
ATOM 5093 N N . SER B 1 136 ? -12.023 3.141 -7.137 1 97.56 136 SER B N 1
ATOM 5094 C CA . SER B 1 136 ? -12.562 2.387 -6.012 1 97.56 136 SER B CA 1
ATOM 5095 C C . SER B 1 136 ? -13.172 3.316 -4.965 1 97.56 136 SER B C 1
ATOM 5097 O O . SER B 1 136 ? -13.734 2.857 -3.969 1 97.56 136 SER B O 1
ATOM 5099 N N . ALA B 1 137 ? -13.047 4.598 -5.152 1 98.31 137 ALA B N 1
ATOM 5100 C CA . ALA B 1 137 ? -13.438 5.562 -4.129 1 98.31 137 ALA B CA 1
ATOM 5101 C C . ALA B 1 137 ? -14.945 5.777 -4.121 1 98.31 137 ALA B C 1
ATOM 5103 O O . ALA B 1 137 ? -15.422 6.895 -4.352 1 98.31 137 ALA B O 1
ATOM 5104 N N . LYS B 1 138 ? -15.703 4.758 -3.766 1 97.94 138 LYS B N 1
ATOM 5105 C CA . LYS B 1 138 ? -17.156 4.797 -3.684 1 97.94 138 LYS B CA 1
ATOM 5106 C C . LYS B 1 138 ? -17.641 4.727 -2.234 1 97.94 138 LYS B C 1
ATOM 5108 O O . LYS B 1 138 ? -18.25 3.742 -1.825 1 97.94 138 LYS B O 1
ATOM 5113 N N . TYR B 1 139 ? -17.375 5.84 -1.536 1 98.25 139 TYR B N 1
ATOM 5114 C CA . TYR B 1 139 ? -17.703 5.934 -0.116 1 98.25 139 TYR B CA 1
ATOM 5115 C C . TYR B 1 139 ? -18.547 7.168 0.172 1 98.25 139 TYR B C 1
ATOM 5117 O O . TYR B 1 139 ? -18.062 8.133 0.776 1 98.25 139 TYR B O 1
ATOM 5125 N N . PRO B 1 140 ? -19.797 7.109 -0.073 1 98.5 140 PRO B N 1
ATOM 5126 C CA . PRO B 1 140 ? -20.641 8.297 0.104 1 98.5 140 PRO B CA 1
ATOM 5127 C C . PRO B 1 140 ? -20.734 8.742 1.562 1 98.5 140 PRO B C 1
ATOM 5129 O O . PRO B 1 140 ? -21.125 9.875 1.844 1 98.5 140 PRO B O 1
ATOM 5132 N N . ASN B 1 141 ? -20.328 7.895 2.477 1 98.75 141 ASN B N 1
ATOM 5133 C CA . ASN B 1 141 ? -20.375 8.258 3.889 1 98.75 141 ASN B CA 1
ATOM 5134 C C . ASN B 1 141 ? -19.078 8.922 4.34 1 98.75 141 ASN B C 1
ATOM 5136 O O . ASN B 1 141 ? -18.953 9.328 5.492 1 98.75 141 ASN B O 1
ATOM 5140 N N . ILE B 1 142 ? -18.156 8.977 3.459 1 98.94 142 ILE B N 1
ATOM 5141 C CA . ILE B 1 142 ? -17.031 9.883 3.627 1 98.94 142 ILE B CA 1
ATOM 5142 C C . ILE B 1 142 ? -17.328 11.211 2.945 1 98.94 142 ILE B C 1
ATOM 5144 O O . ILE B 1 142 ? -17.625 11.25 1.746 1 98.94 142 ILE B O 1
ATOM 5148 N N . ARG B 1 143 ? -17.359 12.242 3.732 1 98.94 143 ARG B N 1
ATOM 5149 C CA . ARG B 1 143 ? -17.672 13.57 3.227 1 98.94 143 ARG B CA 1
ATOM 5150 C C . ARG B 1 143 ? -16.453 14.469 3.232 1 98.94 143 ARG B C 1
ATOM 5152 O O . ARG B 1 143 ? -15.656 14.445 4.176 1 98.94 143 ARG B O 1
ATOM 5159 N N . LEU B 1 144 ? -16.297 15.203 2.092 1 98.94 144 LEU B N 1
ATOM 5160 C CA . LEU B 1 144 ? -15.086 15.984 1.847 1 98.94 144 LEU B CA 1
ATOM 5161 C C . LEU B 1 144 ? -15.406 17.469 1.725 1 98.94 144 LEU B C 1
ATOM 5163 O O . LEU B 1 144 ? -16.391 17.844 1.071 1 98.94 144 LEU B O 1
ATOM 5167 N N . ILE B 1 145 ? -14.648 18.312 2.355 1 98.94 145 ILE B N 1
ATOM 5168 C CA . ILE B 1 145 ? -14.734 19.75 2.121 1 98.94 145 ILE B CA 1
ATOM 5169 C C . ILE B 1 145 ? -13.328 20.359 2.107 1 98.94 145 ILE B C 1
ATOM 5171 O O . ILE B 1 145 ? -12.477 19.984 2.908 1 98.94 145 ILE B O 1
ATOM 5175 N N . THR B 1 146 ? -13.047 21.25 1.185 1 98.88 146 THR B N 1
ATOM 5176 C CA . THR B 1 146 ? -11.758 21.906 1.023 1 98.88 146 THR B CA 1
ATOM 5177 C C . THR B 1 146 ? -11.875 23.406 1.297 1 98.88 146 THR B C 1
ATOM 5179 O O . THR B 1 146 ? -12.781 24.062 0.785 1 98.88 146 THR B O 1
ATOM 5182 N N . VAL B 1 147 ? -10.977 23.891 2.094 1 98.81 147 VAL B N 1
ATOM 5183 C CA . VAL B 1 147 ? -10.906 25.312 2.41 1 98.81 147 VAL B CA 1
ATOM 5184 C C . VAL B 1 147 ? -10.008 26.031 1.402 1 98.81 147 VAL B C 1
ATOM 5186 O O . VAL B 1 147 ? -8.875 25.609 1.168 1 98.81 147 VAL B O 1
ATOM 5189 N N . PRO B 1 148 ? -10.523 27.094 0.8 1 98.5 148 PRO B N 1
ATOM 5190 C CA . PRO B 1 148 ? -9.688 27.844 -0.142 1 98.5 148 PRO B CA 1
ATOM 5191 C C . PRO B 1 148 ? -8.469 28.469 0.527 1 98.5 148 PRO B C 1
ATOM 5193 O O . PRO B 1 148 ? -8.492 28.734 1.731 1 98.5 148 PRO B O 1
ATOM 5196 N N . GLN B 1 149 ? -7.441 28.75 -0.255 1 98.25 149 GLN B N 1
ATOM 5197 C CA . GLN B 1 149 ? -6.18 29.312 0.214 1 98.25 149 GLN B CA 1
ATOM 5198 C C . GLN B 1 149 ? -6.215 30.844 0.201 1 98.25 149 GLN B C 1
ATOM 5200 O O . GLN B 1 149 ? -5.988 31.469 -0.838 1 98.25 149 GLN B O 1
ATOM 5205 N N . VAL B 1 150 ? -6.453 31.359 1.368 1 98.25 150 VAL B N 1
ATOM 5206 C CA . VAL B 1 150 ? -6.52 32.812 1.538 1 98.25 150 VAL B CA 1
ATOM 5207 C C . VAL B 1 150 ? -5.484 33.25 2.57 1 98.25 150 VAL B C 1
ATOM 5209 O O . VAL B 1 150 ? -5.609 32.938 3.756 1 98.25 150 VAL B O 1
ATOM 5212 N N . GLY B 1 151 ? -4.473 34 2.143 1 98.25 151 GLY B N 1
ATOM 5213 C CA . GLY B 1 151 ? -3.492 34.562 3.041 1 98.25 151 GLY B CA 1
ATOM 5214 C C . GLY B 1 151 ? -3.814 36 3.426 1 98.25 151 GLY B C 1
ATOM 5215 O O . GLY B 1 151 ? -3.859 36.875 2.566 1 98.25 151 GLY B O 1
ATOM 5216 N N . THR B 1 152 ? -4.094 36.188 4.711 1 98.5 152 THR B N 1
ATOM 5217 C CA . THR B 1 152 ? -4.516 37.531 5.145 1 98.5 152 THR B CA 1
ATOM 5218 C C . THR B 1 152 ? -4.246 37.719 6.633 1 98.5 152 THR B C 1
ATOM 5220 O O . THR B 1 152 ? -4.129 36.75 7.379 1 98.5 152 THR B O 1
ATOM 5223 N N . GLN B 1 153 ? -4.062 38.938 7.047 1 98.06 153 GLN B N 1
ATOM 5224 C CA . GLN B 1 153 ? -3.918 39.281 8.461 1 98.06 153 GLN B CA 1
ATOM 5225 C C . GLN B 1 153 ? -5.277 39.5 9.109 1 98.06 153 GLN B C 1
ATOM 5227 O O . GLN B 1 153 ? -5.383 39.594 10.336 1 98.06 153 GLN B O 1
ATOM 5232 N N . GLU B 1 154 ? -6.332 39.531 8.32 1 98.19 154 GLU B N 1
ATOM 5233 C CA . GLU B 1 154 ? -7.688 39.75 8.82 1 98.19 154 GLU B CA 1
ATOM 5234 C C . GLU B 1 154 ? -8.406 38.438 9.094 1 98.19 154 GLU B C 1
ATOM 5236 O O . GLU B 1 154 ? -8.617 37.625 8.188 1 98.19 154 GLU B O 1
ATOM 5241 N N . PRO B 1 155 ? -8.758 38.281 10.328 1 98 155 PRO B N 1
ATOM 5242 C CA . PRO B 1 155 ? -9.461 37.031 10.625 1 98 155 PRO B CA 1
ATOM 5243 C C . PRO B 1 155 ? -10.719 36.844 9.781 1 98 155 PRO B C 1
ATOM 5245 O O . PRO B 1 155 ? -11.555 37.75 9.703 1 98 155 PRO B O 1
ATOM 5248 N N . GLN B 1 156 ? -10.781 35.656 9.125 1 98.31 156 GLN B N 1
ATOM 5249 C CA . GLN B 1 156 ? -11.953 35.312 8.336 1 98.31 156 GLN B CA 1
ATOM 5250 C C . GLN B 1 156 ? -12.93 34.469 9.133 1 98.31 156 GLN B C 1
ATOM 5252 O O . GLN B 1 156 ? -12.516 33.594 9.898 1 98.31 156 GLN B O 1
ATOM 5257 N N . ASP B 1 157 ? -14.25 34.719 8.953 1 96.81 157 ASP B N 1
ATOM 5258 C CA . ASP B 1 157 ? -15.273 33.969 9.688 1 96.81 157 ASP B CA 1
ATOM 5259 C C . ASP B 1 157 ? -15.914 32.906 8.805 1 96.81 157 ASP B C 1
ATOM 5261 O O . ASP B 1 157 ? -16.688 32.062 9.289 1 96.81 157 ASP B O 1
ATOM 5265 N N . ASP B 1 158 ? -15.594 32.969 7.527 1 98.06 158 ASP B N 1
ATOM 5266 C CA . ASP B 1 158 ? -16.188 32.062 6.551 1 98.06 158 ASP B CA 1
ATOM 5267 C C . ASP B 1 158 ? -15.258 31.859 5.355 1 98.06 158 ASP B C 1
ATOM 5269 O O . ASP B 1 158 ? -14.188 32.438 5.289 1 98.06 158 ASP B O 1
ATOM 5273 N N . PHE B 1 159 ? -15.602 30.891 4.539 1 98.38 159 PHE B N 1
ATOM 5274 C CA . PHE B 1 159 ? -14.891 30.609 3.295 1 98.38 159 PHE B CA 1
ATOM 5275 C C . PHE B 1 159 ? -15.852 30.078 2.236 1 98.38 159 PHE B C 1
ATOM 5277 O O . PHE B 1 159 ? -17.016 29.812 2.525 1 98.38 159 PHE B O 1
ATOM 5284 N N . LYS B 1 160 ? -15.414 30.062 1.04 1 97.44 160 LYS B N 1
ATOM 5285 C CA . LYS B 1 160 ? -16.203 29.469 -0.037 1 97.44 160 LYS B CA 1
ATOM 5286 C C . LYS B 1 160 ? -15.922 27.984 -0.172 1 97.44 160 LYS B C 1
ATOM 5288 O O . LYS B 1 160 ? -14.789 27.578 -0.439 1 97.44 160 LYS B O 1
ATOM 5293 N N . GLY B 1 161 ? -16.938 27.172 0.056 1 97.69 161 GLY B N 1
ATOM 5294 C CA . GLY B 1 161 ? -16.797 25.734 -0.054 1 97.69 161 GLY B CA 1
ATOM 5295 C C . GLY B 1 161 ? -18.078 24.984 0.226 1 97.69 161 GLY B C 1
ATOM 5296 O O . GLY B 1 161 ? -19.078 25.578 0.612 1 97.69 161 GLY B O 1
ATOM 5297 N N . LYS B 1 162 ? -18.094 23.734 -0.05 1 98.5 162 LYS B N 1
ATOM 5298 C CA . LYS B 1 162 ? -19.234 22.875 0.215 1 98.5 162 LYS B CA 1
ATOM 5299 C C . LYS B 1 162 ? -18.797 21.438 0.471 1 98.5 162 LYS B C 1
ATOM 5301 O O . LYS B 1 162 ? -17.75 21.016 -0.005 1 98.5 162 LYS B O 1
ATOM 5306 N N . TRP B 1 163 ? -19.625 20.766 1.201 1 98.81 163 TRP B N 1
ATOM 5307 C CA . TRP B 1 163 ? -19.391 19.359 1.441 1 98.81 163 TRP B CA 1
ATOM 5308 C C . TRP B 1 163 ? -19.75 18.531 0.215 1 98.81 163 TRP B C 1
ATOM 5310 O O . TRP B 1 163 ? -20.766 18.781 -0.438 1 98.81 163 TRP B O 1
ATOM 5320 N N . GLU B 1 164 ? -18.875 17.562 -0.058 1 98.75 164 GLU B N 1
ATOM 5321 C CA . GLU B 1 164 ? -19.109 16.641 -1.168 1 98.75 164 GLU B CA 1
ATOM 5322 C C . GLU B 1 164 ? -19.016 15.188 -0.712 1 98.75 164 GLU B C 1
ATOM 5324 O O . GLU B 1 164 ? -18.25 14.867 0.199 1 98.75 164 GLU B O 1
ATOM 5329 N N . LEU B 1 165 ? -19.844 14.344 -1.351 1 98.81 165 LEU B N 1
ATOM 5330 C CA . LEU B 1 165 ? -19.719 12.906 -1.131 1 98.81 165 LEU B CA 1
ATOM 5331 C C . LEU B 1 165 ? -18.438 12.375 -1.772 1 98.81 165 LEU B C 1
ATOM 5333 O O . LEU B 1 165 ? -18.109 12.75 -2.898 1 98.81 165 LEU B O 1
ATOM 5337 N N . CYS B 1 166 ? -17.734 11.492 -1.094 1 98.88 166 CYS B N 1
ATOM 5338 C CA . CYS B 1 166 ? -16.578 10.828 -1.687 1 98.88 166 CYS B CA 1
ATOM 5339 C C . CYS B 1 166 ? -17 9.914 -2.83 1 98.88 166 CYS B C 1
ATOM 5341 O O . CYS B 1 166 ? -17.781 8.984 -2.631 1 98.88 166 CYS B O 1
ATOM 5343 N N . SER B 1 167 ? -16.469 10.148 -3.957 1 98.69 167 SER B N 1
ATOM 5344 C CA . SER B 1 167 ? -16.719 9.406 -5.188 1 98.69 167 SER B CA 1
ATOM 5345 C C . SER B 1 167 ? -15.539 9.523 -6.148 1 98.69 167 SER B C 1
ATOM 5347 O O . SER B 1 167 ? -14.641 10.336 -5.945 1 98.69 167 SER B O 1
ATOM 5349 N N . PRO B 1 168 ? -15.539 8.664 -7.172 1 98.25 168 PRO B N 1
ATOM 5350 C CA . PRO B 1 168 ? -14.484 8.789 -8.18 1 98.25 168 PRO B CA 1
ATOM 5351 C C . PRO B 1 168 ? -14.43 10.18 -8.812 1 98.25 168 PRO B C 1
ATOM 5353 O O . PRO B 1 168 ? -13.367 10.617 -9.25 1 98.25 168 PRO B O 1
ATOM 5356 N N . GLU B 1 169 ? -15.477 10.922 -8.766 1 98.5 169 GLU B N 1
ATOM 5357 C CA . GLU B 1 169 ? -15.531 12.258 -9.359 1 98.5 169 GLU B CA 1
ATOM 5358 C C . GLU B 1 169 ? -14.953 13.305 -8.414 1 98.5 169 GLU B C 1
ATOM 5360 O O . GLU B 1 169 ? -14.344 14.281 -8.859 1 98.5 169 GLU B O 1
ATOM 5365 N N . THR B 1 170 ? -15.078 13.078 -7.117 1 98.75 170 THR B N 1
ATOM 5366 C CA . THR B 1 170 ? -14.797 14.156 -6.176 1 98.75 170 THR B CA 1
ATOM 5367 C C . THR B 1 170 ? -13.445 13.945 -5.5 1 98.75 170 THR B C 1
ATOM 5369 O O . THR B 1 170 ? -12.82 14.906 -5.051 1 98.75 170 THR B O 1
ATOM 5372 N N . VAL B 1 171 ? -12.938 12.742 -5.512 1 98.81 171 VAL B N 1
ATOM 5373 C CA . VAL B 1 171 ? -11.812 12.414 -4.648 1 98.81 171 VAL B CA 1
ATOM 5374 C C . VAL B 1 171 ? -10.508 12.812 -5.332 1 98.81 171 VAL B C 1
ATOM 5376 O O . VAL B 1 171 ? -9.5 13.062 -4.664 1 98.81 171 VAL B O 1
ATOM 5379 N N . PRO B 1 172 ? -10.414 12.938 -6.719 1 98.75 172 PRO B N 1
ATOM 5380 C CA . PRO B 1 172 ? -9.117 13.102 -7.383 1 98.75 172 PRO B CA 1
ATOM 5381 C C . PRO B 1 172 ? -8.352 14.32 -6.883 1 98.75 172 PRO B C 1
ATOM 5383 O O . PRO B 1 172 ? -7.129 14.258 -6.715 1 98.75 172 PRO B O 1
ATOM 5386 N N . SER B 1 173 ? -8.984 15.422 -6.516 1 98.56 173 SER B N 1
ATOM 5387 C CA . SER B 1 173 ? -8.297 16.656 -6.184 1 98.56 173 SER B CA 1
ATOM 5388 C C . SER B 1 173 ? -8.195 16.859 -4.672 1 98.56 173 SER B C 1
ATOM 5390 O O . SER B 1 173 ? -7.672 17.859 -4.199 1 98.56 173 SER B O 1
ATOM 5392 N N . PHE B 1 174 ? -8.672 15.914 -3.906 1 98.88 174 PHE B N 1
ATOM 5393 C CA . PHE B 1 174 ? -8.633 16.016 -2.453 1 98.88 174 PHE B CA 1
ATOM 5394 C C . PHE B 1 174 ? -7.281 15.578 -1.912 1 98.88 174 PHE B C 1
ATOM 5396 O O . PHE B 1 174 ? -6.508 14.922 -2.619 1 98.88 174 PHE B O 1
ATOM 5403 N N . SER B 1 175 ? -6.98 15.938 -0.696 1 98.94 175 SER B N 1
ATOM 5404 C CA . SER B 1 175 ? -5.777 15.5 0.009 1 98.94 175 SER B CA 1
ATOM 5405 C C . SER B 1 175 ? -5.668 13.977 0.03 1 98.94 175 SER B C 1
ATOM 5407 O O . SER B 1 175 ? -6.531 13.297 0.589 1 98.94 175 SER B O 1
ATOM 5409 N N . ALA B 1 176 ? -4.586 13.477 -0.527 1 98.94 176 ALA B N 1
ATOM 5410 C CA . ALA B 1 176 ? -4.398 12.023 -0.564 1 98.94 176 ALA B CA 1
ATOM 5411 C C . ALA B 1 176 ? -4.242 11.461 0.843 1 98.94 176 ALA B C 1
ATOM 5413 O O . ALA B 1 176 ? -4.914 10.484 1.205 1 98.94 176 ALA B O 1
ATOM 5414 N N . VAL B 1 177 ? -3.352 12.078 1.625 1 98.94 177 VAL B N 1
ATOM 5415 C CA . VAL B 1 177 ? -3.16 11.609 2.994 1 98.94 177 VAL B CA 1
ATOM 5416 C C . VAL B 1 177 ? -4.488 11.664 3.748 1 98.94 177 VAL B C 1
ATOM 5418 O O . VAL B 1 177 ? -4.844 10.719 4.457 1 98.94 177 VAL B O 1
ATOM 5421 N N . GLY B 1 178 ? -5.219 12.789 3.576 1 98.94 178 GLY B N 1
ATOM 5422 C CA . GLY B 1 178 ? -6.516 12.914 4.215 1 98.94 178 GLY B CA 1
ATOM 5423 C C . GLY B 1 178 ? -7.488 11.828 3.811 1 98.94 178 GLY B C 1
ATOM 5424 O O . GLY B 1 178 ? -8.078 11.156 4.668 1 98.94 178 GLY B O 1
ATOM 5425 N N . TYR B 1 179 ? -7.633 11.586 2.512 1 98.94 179 TYR B N 1
ATOM 5426 C CA . TYR B 1 179 ? -8.555 10.586 1.98 1 98.94 179 TYR B CA 1
ATOM 5427 C C . TYR B 1 179 ? -8.195 9.195 2.475 1 98.94 179 TYR B C 1
ATOM 5429 O O . TYR B 1 179 ? -9.055 8.453 2.953 1 98.94 179 TYR B O 1
ATOM 5437 N N . PHE B 1 180 ? -6.941 8.789 2.346 1 98.94 180 PHE B N 1
ATOM 5438 C CA . PHE B 1 180 ? -6.543 7.441 2.727 1 98.94 180 PHE B CA 1
ATOM 5439 C C . PHE B 1 180 ? -6.695 7.238 4.23 1 98.94 180 PHE B C 1
ATOM 5441 O O . PHE B 1 180 ? -7.047 6.145 4.68 1 98.94 180 PHE B O 1
ATOM 5448 N N . PHE B 1 181 ? -6.395 8.273 5.035 1 98.94 181 PHE B N 1
ATOM 5449 C CA . PHE B 1 181 ? -6.637 8.25 6.477 1 98.94 181 PHE B CA 1
ATOM 5450 C C . PHE B 1 181 ? -8.117 8.031 6.773 1 98.94 181 PHE B C 1
ATOM 5452 O O . PHE B 1 181 ? -8.469 7.121 7.527 1 98.94 181 PHE B O 1
ATOM 5459 N N . GLY B 1 182 ? -8.961 8.828 6.152 1 98.94 182 GLY B N 1
ATOM 5460 C CA . GLY B 1 182 ? -10.398 8.719 6.348 1 98.94 182 GLY B CA 1
ATOM 5461 C C . GLY B 1 182 ? -10.961 7.391 5.891 1 98.94 182 GLY B C 1
ATOM 5462 O O . GLY B 1 182 ? -11.836 6.82 6.543 1 98.94 182 GLY B O 1
ATOM 5463 N N . ARG B 1 183 ? -10.484 6.926 4.77 1 98.81 183 ARG B N 1
ATOM 5464 C CA . ARG B 1 183 ? -10.945 5.637 4.254 1 98.81 183 ARG B CA 1
ATOM 5465 C C . ARG B 1 183 ? -10.609 4.508 5.223 1 98.81 183 ARG B C 1
ATOM 5467 O O . ARG B 1 183 ? -11.43 3.619 5.453 1 98.81 183 ARG B O 1
ATOM 5474 N N . GLN B 1 184 ? -9.375 4.52 5.773 1 98.69 184 GLN B N 1
ATOM 5475 C CA . GLN B 1 184 ? -8.992 3.504 6.75 1 98.69 184 GLN B CA 1
ATOM 5476 C C . GLN B 1 184 ? -9.906 3.547 7.969 1 98.69 184 GLN B C 1
ATOM 5478 O O . GLN B 1 184 ? -10.352 2.506 8.461 1 98.69 184 GLN B O 1
ATOM 5483 N N . LEU B 1 185 ? -10.164 4.754 8.461 1 98.88 185 LEU B N 1
ATOM 5484 C CA . LEU B 1 185 ? -11.055 4.891 9.609 1 98.88 185 LEU B CA 1
ATOM 5485 C C . LEU B 1 185 ? -12.453 4.371 9.273 1 98.88 185 LEU B C 1
ATOM 5487 O O . LEU B 1 185 ? -13.039 3.621 10.055 1 98.88 185 LEU B O 1
ATOM 5491 N N . TYR B 1 186 ? -12.977 4.781 8.117 1 98.75 186 TYR B N 1
ATOM 5492 C CA . TYR B 1 186 ? -14.312 4.379 7.691 1 98.75 186 TYR B CA 1
ATOM 5493 C C . TYR B 1 186 ? -14.43 2.863 7.613 1 98.75 186 TYR B C 1
ATOM 5495 O O . TYR B 1 186 ? -15.367 2.277 8.156 1 98.75 186 TYR B O 1
ATOM 5503 N N . GLN B 1 187 ? -13.453 2.27 7 1 97.75 187 GLN B N 1
ATOM 5504 C CA . GLN B 1 187 ? -13.492 0.832 6.762 1 97.75 187 GLN B CA 1
ATOM 5505 C C . GLN B 1 187 ? -13.336 0.051 8.062 1 97.75 187 GLN B C 1
ATOM 5507 O O . GLN B 1 187 ? -13.844 -1.066 8.188 1 97.75 187 GLN B O 1
ATOM 5512 N N . THR B 1 188 ? -12.68 0.617 9.055 1 98.19 188 THR B N 1
ATOM 5513 C CA . THR B 1 188 ? -12.43 -0.072 10.312 1 98.19 188 THR B CA 1
ATOM 5514 C C . THR B 1 188 ? -13.57 0.173 11.297 1 98.19 188 THR B C 1
ATOM 5516 O O . THR B 1 188 ? -14.062 -0.761 11.938 1 98.19 188 THR B O 1
ATOM 5519 N N . LEU B 1 189 ? -14.078 1.439 11.312 1 98.19 189 LEU B N 1
ATOM 5520 C CA . LEU B 1 189 ? -15.023 1.84 12.352 1 98.19 189 LEU B CA 1
ATOM 5521 C C . LEU B 1 189 ? -16.453 1.713 11.859 1 98.19 189 LEU B C 1
ATOM 5523 O O . LEU B 1 189 ? -17.391 1.646 12.664 1 98.19 189 LEU B O 1
ATOM 5527 N N . ASP B 1 190 ? -16.656 1.769 10.57 1 96.88 190 ASP B N 1
ATOM 5528 C CA . ASP B 1 190 ? -17.969 1.695 9.953 1 96.88 190 ASP B CA 1
ATOM 5529 C C . ASP B 1 190 ? -18.875 2.824 10.453 1 96.88 190 ASP B C 1
ATOM 5531 O O . ASP B 1 190 ? -20.016 2.582 10.859 1 96.88 190 ASP B O 1
ATOM 5535 N N . VAL B 1 191 ? -18.328 4.035 10.547 1 98.56 191 VAL B N 1
ATOM 5536 C CA . VAL B 1 191 ? -19.078 5.25 10.867 1 98.56 191 VAL B CA 1
ATOM 5537 C C . VAL B 1 191 ? -18.781 6.328 9.828 1 98.56 191 VAL B C 1
ATOM 5539 O O . VAL B 1 191 ? -17.734 6.301 9.18 1 98.56 191 VAL B O 1
ATOM 5542 N N . PRO B 1 192 ? -19.703 7.281 9.641 1 98.88 192 PRO B N 1
ATOM 5543 C CA . PRO B 1 192 ? -19.422 8.375 8.711 1 98.88 192 PRO B CA 1
ATOM 5544 C C . PRO B 1 192 ? -18.172 9.164 9.078 1 98.88 192 PRO B C 1
ATOM 5546 O O . PRO B 1 192 ? -17.859 9.328 10.258 1 98.88 192 PRO B O 1
ATOM 5549 N N . ILE B 1 193 ? -17.484 9.594 8.047 1 99 193 ILE B N 1
ATOM 5550 C CA . ILE B 1 193 ? -16.25 10.359 8.25 1 99 193 ILE B CA 1
ATOM 5551 C C . ILE B 1 193 ? -16.375 11.711 7.543 1 99 193 ILE B C 1
ATOM 5553 O O . ILE B 1 193 ? -16.766 11.773 6.375 1 99 193 ILE B O 1
ATOM 5557 N N . GLY B 1 194 ? -16.156 12.766 8.234 1 98.94 194 GLY B N 1
ATOM 5558 C CA . GLY B 1 194 ? -15.969 14.086 7.648 1 98.94 194 GLY B CA 1
ATOM 5559 C C . GLY B 1 194 ? -14.523 14.531 7.621 1 98.94 194 GLY B C 1
ATOM 5560 O O . GLY B 1 194 ? -13.828 14.484 8.641 1 98.94 194 GLY B O 1
ATOM 5561 N N . LEU B 1 195 ? -14.055 14.938 6.426 1 99 195 LEU B N 1
ATOM 5562 C CA . LEU B 1 195 ? -12.68 15.398 6.273 1 99 195 LEU B CA 1
ATOM 5563 C C . LEU B 1 195 ? -12.633 16.844 5.805 1 99 195 LEU B C 1
ATOM 5565 O O . LEU B 1 195 ? -13.219 17.188 4.773 1 99 195 LEU B O 1
ATOM 5569 N N . ILE B 1 196 ? -11.969 17.672 6.566 1 98.94 196 ILE B N 1
ATOM 5570 C CA . ILE B 1 196 ? -11.773 19.078 6.227 1 98.94 196 ILE B CA 1
ATOM 5571 C C . ILE B 1 196 ? -10.32 19.297 5.801 1 98.94 196 ILE B C 1
ATOM 5573 O O . ILE B 1 196 ? -9.406 19.234 6.625 1 98.94 196 ILE B O 1
ATOM 5577 N N . ASP B 1 197 ? -10.117 19.578 4.512 1 98.94 197 ASP B N 1
ATOM 5578 C CA . ASP B 1 197 ? -8.781 19.859 4.004 1 98.94 197 ASP B CA 1
ATOM 5579 C C . ASP B 1 197 ? -8.508 21.359 3.961 1 98.94 197 ASP B C 1
ATOM 5581 O O . ASP B 1 197 ? -9.102 22.078 3.152 1 98.94 197 ASP B O 1
ATOM 5585 N N . ASN B 1 198 ? -7.602 21.797 4.816 1 98.88 198 ASN B N 1
ATOM 5586 C CA . ASN B 1 198 ? -7.238 23.203 4.766 1 98.88 198 ASN B CA 1
ATOM 5587 C C . ASN B 1 198 ? -5.746 23.406 4.52 1 98.88 198 ASN B C 1
ATOM 5589 O O . ASN B 1 198 ? -5.176 24.422 4.883 1 98.88 198 ASN B O 1
ATOM 5593 N N . SER B 1 199 ? -5.09 22.391 3.932 1 98.88 199 SER B N 1
ATOM 5594 C CA . SER B 1 199 ? -3.648 22.406 3.695 1 98.88 199 SER B CA 1
ATOM 5595 C C . SER B 1 199 ? -3.27 23.453 2.652 1 98.88 199 SER B C 1
ATOM 5597 O O . SER B 1 199 ? -4.09 23.828 1.813 1 98.88 199 SER B O 1
ATOM 5599 N N . TRP B 1 200 ? -2.041 23.922 2.791 1 98.75 200 TRP B N 1
ATOM 5600 C CA . TRP B 1 200 ? -1.509 24.922 1.862 1 98.75 200 TRP B CA 1
ATOM 5601 C C . TRP B 1 200 ? -0.043 24.641 1.548 1 98.75 200 TRP B C 1
ATOM 5603 O O . TRP B 1 200 ? 0.823 24.781 2.412 1 98.75 200 TRP B O 1
ATOM 5613 N N . GLY B 1 201 ? 0.216 24.328 0.261 1 98.44 201 GLY B N 1
ATOM 5614 C CA . GLY B 1 201 ? 1.555 23.984 -0.188 1 98.44 201 GLY B CA 1
ATOM 5615 C C . GLY B 1 201 ? 2.6 25.016 0.198 1 98.44 201 GLY B C 1
ATOM 5616 O O . GLY B 1 201 ? 2.385 26.219 0.038 1 98.44 201 GLY B O 1
ATOM 5617 N N . GLY B 1 202 ? 3.758 24.578 0.774 1 98.25 202 GLY B N 1
ATOM 5618 C CA . GLY B 1 202 ? 4.91 25.422 1.081 1 98.25 202 GLY B CA 1
ATOM 5619 C C . GLY B 1 202 ? 4.754 26.203 2.369 1 98.25 202 GLY B C 1
ATOM 5620 O O . GLY B 1 202 ? 5.645 26.953 2.754 1 98.25 202 GLY B O 1
ATOM 5621 N N . SER B 1 203 ? 3.684 26.016 3.135 1 98.56 203 SER B N 1
ATOM 5622 C CA . SER B 1 203 ? 3.387 26.859 4.289 1 98.56 203 SER B CA 1
ATOM 5623 C C . SER B 1 203 ? 4.383 26.625 5.418 1 98.56 203 SER B C 1
ATOM 5625 O O . SER B 1 203 ? 4.906 25.516 5.566 1 98.56 203 SER B O 1
ATOM 5627 N N . SER B 1 204 ? 4.621 27.688 6.148 1 98.62 204 SER B N 1
ATOM 5628 C CA . SER B 1 204 ? 5.41 27.609 7.375 1 98.62 204 SER B CA 1
ATOM 5629 C C . SER B 1 204 ? 4.516 27.516 8.602 1 98.62 204 SER B C 1
ATOM 5631 O O . SER B 1 204 ? 3.387 28.016 8.602 1 98.62 204 SER B O 1
ATOM 5633 N N . ALA B 1 205 ? 5.059 26.922 9.633 1 98.81 205 ALA B N 1
ATOM 5634 C CA . ALA B 1 205 ? 4.262 26.688 10.828 1 98.81 205 ALA B CA 1
ATOM 5635 C C . ALA B 1 205 ? 3.779 28 11.43 1 98.81 205 ALA B C 1
ATOM 5637 O O . ALA B 1 205 ? 2.66 28.094 11.945 1 98.81 205 ALA B O 1
ATOM 5638 N N . GLU B 1 206 ? 4.637 29.094 11.352 1 98.75 206 GLU B N 1
ATOM 5639 C CA . GLU B 1 206 ? 4.297 30.375 11.969 1 98.75 206 GLU B CA 1
ATOM 5640 C C . GLU B 1 206 ? 3.094 31.016 11.281 1 98.75 206 GLU B C 1
ATOM 5642 O O . GLU B 1 206 ? 2.395 31.828 11.883 1 98.75 206 GLU B O 1
ATOM 5647 N N . ALA B 1 207 ? 2.826 30.641 10.062 1 98.88 207 ALA B N 1
ATOM 5648 C CA . ALA B 1 207 ? 1.68 31.203 9.344 1 98.88 207 ALA B CA 1
ATOM 5649 C C . ALA B 1 207 ? 0.368 30.719 9.961 1 98.88 207 ALA B C 1
ATOM 5651 O O . ALA B 1 207 ? -0.676 31.359 9.781 1 98.88 207 ALA B O 1
ATOM 5652 N N . TRP B 1 208 ? 0.416 29.594 10.695 1 98.94 208 TRP B N 1
ATOM 5653 C CA . TRP B 1 208 ? -0.763 28.938 11.258 1 98.94 208 TRP B CA 1
ATOM 5654 C C . TRP B 1 208 ? -0.973 29.359 12.711 1 98.94 208 TRP B C 1
ATOM 5656 O O . TRP B 1 208 ? -1.813 28.797 13.414 1 98.94 208 TRP B O 1
ATOM 5666 N N . VAL B 1 209 ? -0.162 30.266 13.195 1 98.81 209 VAL B N 1
ATOM 5667 C CA . VAL B 1 209 ? -0.2 30.719 14.586 1 98.81 209 VAL B CA 1
ATOM 5668 C C . VAL B 1 209 ? -0.722 32.156 14.641 1 98.81 209 VAL B C 1
ATOM 5670 O O . VAL B 1 209 ? -0.408 32.969 13.773 1 98.81 209 VAL B O 1
ATOM 5673 N N . ARG B 1 210 ? -1.457 32.469 15.641 1 98.56 210 ARG B N 1
ATOM 5674 C CA . ARG B 1 210 ? -1.823 33.844 15.859 1 98.56 210 ARG B CA 1
ATOM 5675 C C . ARG B 1 210 ? -0.584 34.719 15.938 1 98.56 210 ARG B C 1
ATOM 5677 O O . ARG B 1 210 ? 0.356 34.438 16.672 1 98.56 210 ARG B O 1
ATOM 5684 N N . ARG B 1 211 ? -0.664 35.844 15.305 1 98.19 211 ARG B N 1
ATOM 5685 C CA . ARG B 1 211 ? 0.511 36.688 15.172 1 98.19 211 ARG B CA 1
ATOM 5686 C C . ARG B 1 211 ? 0.909 37.281 16.516 1 98.19 211 ARG B C 1
ATOM 5688 O O . ARG B 1 211 ? 2.098 37.438 16.812 1 98.19 211 ARG B O 1
ATOM 5695 N N . ASP B 1 212 ? -0.013 37.688 17.328 1 98.25 212 ASP B N 1
ATOM 5696 C CA . ASP B 1 212 ? 0.267 38.344 18.594 1 98.25 212 ASP B CA 1
ATOM 5697 C C . ASP B 1 212 ? 1.031 37.406 19.547 1 98.25 212 ASP B C 1
ATOM 5699 O O . ASP B 1 212 ? 1.816 37.875 20.375 1 98.25 212 ASP B O 1
ATOM 5703 N N . LEU B 1 213 ? 0.791 36.125 19.484 1 98.31 213 LEU B N 1
ATOM 5704 C CA . LEU B 1 213 ? 1.524 35.156 20.297 1 98.31 213 LEU B CA 1
ATOM 5705 C C . LEU B 1 213 ? 3.002 35.125 19.922 1 98.31 213 LEU B C 1
ATOM 5707 O O . LEU B 1 213 ? 3.867 35 20.781 1 98.31 213 LEU B O 1
ATOM 5711 N N . LEU B 1 214 ? 3.26 35.25 18.641 1 98.38 214 LEU B N 1
ATOM 5712 C CA . LEU B 1 214 ? 4.637 35.281 18.156 1 98.38 214 LEU B CA 1
ATOM 5713 C C . LEU B 1 214 ? 5.316 36.594 18.562 1 98.38 214 LEU B C 1
ATOM 5715 O O . LEU B 1 214 ? 6.477 36.594 18.969 1 98.38 214 LEU B O 1
ATOM 5719 N N . GLU B 1 215 ? 4.602 37.625 18.5 1 97.56 215 GLU B N 1
ATOM 5720 C CA . GLU B 1 215 ? 5.133 38.938 18.844 1 97.56 215 GLU B CA 1
ATOM 5721 C C . GLU B 1 215 ? 5.422 39.031 20.344 1 97.56 215 GLU B C 1
ATOM 5723 O O . GLU B 1 215 ? 6.332 39.75 20.766 1 97.56 215 GLU B O 1
ATOM 5728 N N . ALA B 1 216 ? 4.703 38.312 21.094 1 97.19 216 ALA B N 1
ATOM 5729 C CA . ALA B 1 216 ? 4.809 38.406 22.547 1 97.19 216 ALA B CA 1
ATOM 5730 C C . ALA B 1 216 ? 5.996 37.594 23.062 1 97.19 216 ALA B C 1
ATOM 5732 O O . ALA B 1 216 ? 6.422 37.75 24.203 1 97.19 216 ALA B O 1
ATOM 5733 N N . ASP B 1 217 ? 6.453 36.75 22.297 1 96.19 217 ASP B N 1
ATOM 5734 C CA . ASP B 1 217 ? 7.543 35.875 22.703 1 96.19 217 ASP B CA 1
ATOM 5735 C C . ASP B 1 217 ? 8.867 36.312 22.078 1 96.19 217 ASP B C 1
ATOM 5737 O O . ASP B 1 217 ? 9.039 36.25 20.859 1 96.19 217 ASP B O 1
ATOM 5741 N N . ALA B 1 218 ? 9.812 36.594 22.875 1 95.69 218 ALA B N 1
ATOM 5742 C CA . ALA B 1 218 ? 11.094 37.156 22.453 1 95.69 218 ALA B CA 1
ATOM 5743 C C . ALA B 1 218 ? 11.852 36.188 21.562 1 95.69 218 ALA B C 1
ATOM 5745 O O . ALA B 1 218 ? 12.648 36.594 20.719 1 95.69 218 ALA B O 1
ATOM 5746 N N . GLN B 1 219 ? 11.594 34.938 21.688 1 94.81 219 GLN B N 1
ATOM 5747 C CA . GLN B 1 219 ? 12.305 33.938 20.891 1 94.81 219 GLN B CA 1
ATOM 5748 C C . GLN B 1 219 ? 12 34.094 19.406 1 94.81 219 GLN B C 1
ATOM 5750 O O . GLN B 1 219 ? 12.797 33.688 18.547 1 94.81 219 GLN B O 1
ATOM 5755 N N . TYR B 1 220 ? 10.898 34.75 19.094 1 97.56 220 TYR B N 1
ATOM 5756 C CA . TYR B 1 220 ? 10.508 34.938 17.703 1 97.56 220 TYR B CA 1
ATOM 5757 C C . TYR B 1 220 ? 10.789 36.344 17.219 1 97.56 220 TYR B C 1
ATOM 5759 O O . TYR B 1 220 ? 10.32 36.75 16.156 1 97.56 220 TYR B O 1
ATOM 5767 N N . GLY B 1 221 ? 11.477 37.125 18.016 1 96.88 221 GLY B N 1
ATOM 5768 C CA . GLY B 1 221 ? 11.836 38.469 17.688 1 96.88 221 GLY B CA 1
ATOM 5769 C C . GLY B 1 221 ? 12.453 38.625 16.312 1 96.88 221 GLY B C 1
ATOM 5770 O O . GLY B 1 221 ? 11.953 39.375 15.477 1 96.88 221 GLY B O 1
ATOM 5771 N N . PRO B 1 222 ? 13.531 37.906 16.062 1 96.56 222 PRO B N 1
ATOM 5772 C CA . PRO B 1 222 ? 14.18 38 14.758 1 96.56 222 PRO B CA 1
ATOM 5773 C C . PRO B 1 222 ? 13.227 37.688 13.602 1 96.56 222 PRO B C 1
ATOM 5775 O O . PRO B 1 222 ? 13.266 38.344 12.562 1 96.56 222 PRO B O 1
ATOM 5778 N N . LEU B 1 223 ? 12.43 36.625 13.766 1 96.69 223 LEU B N 1
ATOM 5779 C CA . LEU B 1 223 ? 11.438 36.281 12.758 1 96.69 223 LEU B CA 1
ATOM 5780 C C . LEU B 1 223 ? 10.492 37.438 12.492 1 96.69 223 LEU B C 1
ATOM 5782 O O . LEU B 1 223 ? 10.258 37.812 11.344 1 96.69 223 LEU B O 1
ATOM 5786 N N . MET B 1 224 ? 10 38.062 13.523 1 97.56 224 MET B N 1
ATOM 5787 C CA . MET B 1 224 ? 9.023 39.156 13.406 1 97.56 224 MET B CA 1
ATOM 5788 C C . MET B 1 224 ? 9.672 40.406 12.836 1 97.56 224 MET B C 1
ATOM 5790 O O . MET B 1 224 ? 9.039 41.125 12.078 1 97.56 224 MET B O 1
ATOM 5794 N N . GLU B 1 225 ? 10.906 40.625 13.164 1 97.31 225 GLU B N 1
ATOM 5795 C CA . GLU B 1 225 ? 11.625 41.781 12.633 1 97.31 225 GLU B CA 1
ATOM 5796 C C . GLU B 1 225 ? 11.789 41.656 11.117 1 97.31 225 GLU B C 1
ATOM 5798 O O . GLU B 1 225 ? 11.633 42.656 10.398 1 97.31 225 GLU B O 1
ATOM 5803 N N . ARG B 1 226 ? 12.125 40.5 10.719 1 96.69 226 ARG B N 1
ATOM 5804 C CA . ARG B 1 226 ? 12.258 40.25 9.281 1 96.69 226 ARG B CA 1
ATOM 5805 C C . ARG B 1 226 ? 10.945 40.562 8.562 1 96.69 226 ARG B C 1
ATOM 5807 O O . ARG B 1 226 ? 10.945 41.188 7.496 1 96.69 226 ARG B O 1
ATOM 5814 N N . TRP B 1 227 ? 9.859 40.125 9.109 1 96.88 227 TRP B N 1
ATOM 5815 C CA . TRP B 1 227 ? 8.57 40.344 8.453 1 96.88 227 TRP B CA 1
ATOM 5816 C C . TRP B 1 227 ? 8.133 41.781 8.539 1 96.88 227 TRP B C 1
ATOM 5818 O O . TRP B 1 227 ? 7.527 42.312 7.609 1 96.88 227 TRP B O 1
ATOM 5828 N N . GLU B 1 228 ? 8.43 42.469 9.594 1 96.56 228 GLU B N 1
ATOM 5829 C CA . GLU B 1 228 ? 8.148 43.875 9.695 1 96.56 228 GLU B CA 1
ATOM 5830 C C . GLU B 1 228 ? 8.875 44.656 8.609 1 96.56 228 GLU B C 1
ATOM 5832 O O . GLU B 1 228 ? 8.312 45.594 8.016 1 96.56 228 GLU B O 1
ATOM 5837 N N . LYS B 1 229 ? 10.055 44.281 8.398 1 97.38 229 LYS B N 1
ATOM 5838 C CA . LYS B 1 229 ? 10.828 44.906 7.332 1 97.38 229 LYS B CA 1
ATOM 5839 C C . LYS B 1 229 ? 10.195 44.656 5.969 1 97.38 229 LYS B C 1
ATOM 5841 O O . LYS B 1 229 ? 10.047 45.562 5.16 1 97.38 229 LYS B O 1
ATOM 5846 N N . THR B 1 230 ? 9.852 43.406 5.742 1 97 230 THR B N 1
ATOM 5847 C CA . THR B 1 230 ? 9.203 43.062 4.48 1 97 230 THR B CA 1
ATOM 5848 C C . THR B 1 230 ? 7.898 43.844 4.309 1 97 230 THR B C 1
ATOM 5850 O O . THR B 1 230 ? 7.637 44.406 3.238 1 97 230 THR B O 1
ATOM 5853 N N . GLU B 1 231 ? 7.121 43.938 5.305 1 96.44 231 GLU B N 1
ATOM 5854 C CA . GLU B 1 231 ? 5.82 44.594 5.273 1 96.44 231 GLU B CA 1
ATOM 5855 C C . GLU B 1 231 ? 5.965 46.094 4.992 1 96.44 231 GLU B C 1
ATOM 5857 O O . GLU B 1 231 ? 5.109 46.688 4.344 1 96.44 231 GLU B O 1
ATOM 5862 N N . SER B 1 232 ? 7.047 46.625 5.395 1 96.81 232 SER B N 1
ATOM 5863 C CA . SER B 1 232 ? 7.238 48.062 5.266 1 96.81 232 SER B CA 1
ATOM 5864 C C . SER B 1 232 ? 7.895 48.438 3.934 1 96.81 232 SER B C 1
ATOM 5866 O O . SER B 1 232 ? 7.781 49.562 3.461 1 96.81 232 SER B O 1
ATOM 5868 N N . THR B 1 233 ? 8.508 47.438 3.342 1 96.94 233 THR B N 1
ATOM 5869 C CA . THR B 1 233 ? 9.344 47.781 2.203 1 96.94 233 THR B CA 1
ATOM 5870 C C . THR B 1 233 ? 8.82 47.156 0.919 1 96.94 233 THR B C 1
ATOM 5872 O O . THR B 1 233 ? 9.078 47.656 -0.178 1 96.94 233 THR B O 1
ATOM 5875 N N . TYR B 1 234 ? 8.141 46.062 1.06 1 96.56 234 TYR B N 1
ATOM 5876 C CA . TYR B 1 234 ? 7.734 45.344 -0.152 1 96.56 234 TYR B CA 1
ATOM 5877 C C . TYR B 1 234 ? 6.648 46.125 -0.895 1 96.56 234 TYR B C 1
ATOM 5879 O O . TYR B 1 234 ? 5.668 46.562 -0.29 1 96.56 234 TYR B O 1
ATOM 5887 N N . ASP B 1 235 ? 6.855 46.219 -2.209 1 96.38 235 ASP B N 1
ATOM 5888 C CA . ASP B 1 235 ? 5.906 46.875 -3.121 1 96.38 235 ASP B CA 1
ATOM 5889 C C . ASP B 1 235 ? 5.535 45.938 -4.266 1 96.38 235 ASP B C 1
ATOM 5891 O O . ASP B 1 235 ? 6.27 45.812 -5.25 1 96.38 235 ASP B O 1
ATOM 5895 N N . HIS B 1 236 ? 4.336 45.375 -4.121 1 94.94 236 HIS B N 1
ATOM 5896 C CA . HIS B 1 236 ? 3.953 44.344 -5.09 1 94.94 236 HIS B CA 1
ATOM 5897 C C . HIS B 1 236 ? 3.705 44.969 -6.465 1 94.94 236 HIS B C 1
ATOM 5899 O O . HIS B 1 236 ? 3.975 44.312 -7.488 1 94.94 236 HIS B O 1
ATOM 5905 N N . ASP B 1 237 ? 3.182 46.125 -6.578 1 95.94 237 ASP B N 1
ATOM 5906 C CA . ASP B 1 237 ? 2.951 46.781 -7.855 1 95.94 237 ASP B CA 1
ATOM 5907 C C . ASP B 1 237 ? 4.266 47.031 -8.594 1 95.94 237 ASP B C 1
ATOM 5909 O O . ASP B 1 237 ? 4.34 46.844 -9.812 1 95.94 237 ASP B O 1
ATOM 5913 N N . LYS B 1 238 ? 5.133 47.438 -7.805 1 96.69 238 LYS B N 1
ATOM 5914 C CA . LYS B 1 238 ? 6.453 47.625 -8.398 1 96.69 238 LYS B CA 1
ATOM 5915 C C . LYS B 1 238 ? 7.027 46.312 -8.891 1 96.69 238 LYS B C 1
ATOM 5917 O O . LYS B 1 238 ? 7.641 46.25 -9.961 1 96.69 238 LYS B O 1
ATOM 5922 N N . ALA B 1 239 ? 6.879 45.281 -8.062 1 95.94 239 ALA B N 1
ATOM 5923 C CA . ALA B 1 239 ? 7.363 43.969 -8.453 1 95.94 239 ALA B CA 1
ATOM 5924 C C . ALA B 1 239 ? 6.691 43.5 -9.742 1 95.94 239 ALA B C 1
ATOM 5926 O O . ALA B 1 239 ? 7.348 42.938 -10.617 1 95.94 239 ALA B O 1
ATOM 5927 N N . VAL B 1 240 ? 5.434 43.719 -9.898 1 96.56 240 VAL B N 1
ATOM 5928 C CA . VAL B 1 240 ? 4.668 43.312 -11.078 1 96.56 240 VAL B CA 1
ATOM 5929 C C . VAL B 1 240 ? 5.121 44.125 -12.281 1 96.56 240 VAL B C 1
ATOM 5931 O O . VAL B 1 240 ? 5.258 43.594 -13.391 1 96.56 240 VAL B O 1
ATOM 5934 N N . ALA B 1 241 ? 5.336 45.344 -12.047 1 96.5 241 ALA B N 1
ATOM 5935 C CA . ALA B 1 241 ? 5.816 46.219 -13.125 1 96.5 241 ALA B CA 1
ATOM 5936 C C . ALA B 1 241 ? 7.168 45.719 -13.641 1 96.5 241 ALA B C 1
ATOM 5938 O O . ALA B 1 241 ? 7.395 45.688 -14.852 1 96.5 241 ALA B O 1
ATOM 5939 N N . ASN B 1 242 ? 8.031 45.5 -12.727 1 96.69 242 ASN B N 1
ATOM 5940 C CA . ASN B 1 242 ? 9.344 45 -13.094 1 96.69 242 ASN B CA 1
ATOM 5941 C C . ASN B 1 242 ? 9.227 43.688 -13.883 1 96.69 242 ASN B C 1
ATOM 5943 O O . ASN B 1 242 ? 9.969 43.469 -14.844 1 96.69 242 ASN B O 1
ATOM 5947 N N . TYR B 1 243 ? 8.336 42.812 -13.414 1 96 243 TYR B N 1
ATOM 5948 C CA . TYR B 1 243 ? 8.086 41.531 -14.094 1 96 243 TYR B CA 1
ATOM 5949 C C . TYR B 1 243 ? 7.605 41.781 -15.523 1 96 243 TYR B C 1
ATOM 5951 O O . TYR B 1 243 ? 8.102 41.156 -16.453 1 96 243 TYR B O 1
ATOM 5959 N N . LYS B 1 244 ? 6.664 42.625 -15.688 1 96.56 244 LYS B N 1
ATOM 5960 C CA . LYS B 1 244 ? 6.121 42.906 -17 1 96.56 244 LYS B CA 1
ATOM 5961 C C . LYS B 1 244 ? 7.211 43.438 -17.953 1 96.56 244 LYS B C 1
ATOM 5963 O O . LYS B 1 244 ? 7.227 43.094 -19.125 1 96.56 244 LYS B O 1
ATOM 5968 N N . GLU B 1 245 ? 8.062 44.188 -17.422 1 96.88 245 GLU B N 1
ATOM 5969 C CA . GLU B 1 245 ? 9.18 44.688 -18.203 1 96.88 245 GLU B CA 1
ATOM 5970 C C . GLU B 1 245 ? 10.109 43.562 -18.625 1 96.88 245 GLU B C 1
ATOM 5972 O O . GLU B 1 245 ? 10.523 43.5 -19.797 1 96.88 245 GLU B O 1
ATOM 5977 N N . LYS B 1 246 ? 10.453 42.781 -17.656 1 96 246 LYS B N 1
ATOM 5978 C CA . LYS B 1 246 ? 11.336 41.656 -17.938 1 96 246 LYS B CA 1
ATOM 5979 C C . LYS B 1 246 ? 10.695 40.688 -18.938 1 96 246 LYS B C 1
ATOM 5981 O O . LYS B 1 246 ? 11.383 40.156 -19.812 1 96 246 LYS B O 1
ATOM 5986 N N . LEU B 1 247 ? 9.414 40.469 -18.797 1 96.25 247 LEU B N 1
ATOM 5987 C CA . LEU B 1 247 ? 8.68 39.562 -19.703 1 96.25 247 LEU B CA 1
ATOM 5988 C C . LEU B 1 247 ? 8.656 40.125 -21.109 1 96.25 247 LEU B C 1
ATOM 5990 O O . LEU B 1 247 ? 8.844 39.406 -22.078 1 96.25 247 LEU B O 1
ATOM 5994 N N . ALA B 1 248 ? 8.422 41.375 -21.188 1 95.56 248 ALA B N 1
ATOM 5995 C CA . ALA B 1 248 ? 8.414 42.031 -22.484 1 95.56 248 ALA B CA 1
ATOM 5996 C C . ALA B 1 248 ? 9.773 41.938 -23.156 1 95.56 248 ALA B C 1
ATOM 5998 O O . ALA B 1 248 ? 9.859 41.688 -24.359 1 95.56 248 ALA B O 1
ATOM 5999 N N . ALA B 1 249 ? 10.742 42.219 -22.375 1 95.38 249 ALA B N 1
ATOM 6000 C CA . ALA B 1 249 ? 12.094 42.094 -22.906 1 95.38 249 ALA B CA 1
ATOM 6001 C C . ALA B 1 249 ? 12.383 40.656 -23.359 1 95.38 249 ALA B C 1
ATOM 6003 O O . ALA B 1 249 ? 13.031 40.469 -24.391 1 95.38 249 ALA B O 1
ATOM 6004 N N . TRP B 1 250 ? 11.961 39.688 -22.531 1 95.75 250 TRP B N 1
ATOM 6005 C CA . TRP B 1 250 ? 12.148 38.281 -22.859 1 95.75 250 TRP B CA 1
ATOM 6006 C C . TRP B 1 250 ? 11.43 37.938 -24.156 1 95.75 250 TRP B C 1
ATOM 6008 O O . TRP B 1 250 ? 12 37.25 -25.031 1 95.75 250 TRP B O 1
ATOM 6018 N N . LYS B 1 251 ? 10.227 38.406 -24.391 1 95.69 251 LYS B N 1
ATOM 6019 C CA . LYS B 1 251 ? 9.445 38.156 -25.594 1 95.69 251 LYS B CA 1
ATOM 6020 C C . LYS B 1 251 ? 10.109 38.75 -26.828 1 95.69 251 LYS B C 1
ATOM 6022 O O . LYS B 1 251 ? 10.133 38.125 -27.891 1 95.69 251 LYS B O 1
ATOM 6027 N N . THR B 1 252 ? 10.547 39.906 -26.641 1 95.5 252 THR B N 1
ATOM 6028 C CA . THR B 1 252 ? 11.203 40.594 -27.734 1 95.5 252 THR B CA 1
ATOM 6029 C C . THR B 1 252 ? 12.438 39.844 -28.203 1 95.5 252 THR B C 1
ATOM 6031 O O . THR B 1 252 ? 12.648 39.656 -29.391 1 95.5 252 THR B O 1
ATOM 6034 N N . LYS B 1 253 ? 13.172 39.438 -27.172 1 95.06 253 LYS B N 1
ATOM 6035 C CA . LYS B 1 253 ? 14.383 38.688 -27.5 1 95.06 253 LYS B CA 1
ATOM 6036 C C . LYS B 1 253 ? 14.047 37.344 -28.141 1 95.06 253 LYS B C 1
ATOM 6038 O O . LYS B 1 253 ? 14.734 36.906 -29.062 1 95.06 253 LYS B O 1
ATOM 6043 N N . LYS B 1 254 ? 13.039 36.688 -27.625 1 94 254 LYS B N 1
ATOM 6044 C CA . LYS B 1 254 ? 12.594 35.406 -28.172 1 94 254 LYS B CA 1
ATOM 6045 C C . LYS B 1 254 ? 12.133 35.562 -29.625 1 94 254 LYS B C 1
ATOM 6047 O O . LYS B 1 254 ? 12.469 34.719 -30.484 1 94 254 LYS B O 1
ATOM 6052 N N . GLU B 1 255 ? 11.422 36.625 -29.922 1 93.5 255 GLU B N 1
ATOM 6053 C CA . GLU B 1 255 ? 10.914 36.875 -31.266 1 93.5 255 GLU B CA 1
ATOM 6054 C C . GLU B 1 255 ? 12.055 37.219 -32.219 1 93.5 255 GLU B C 1
ATOM 6056 O O . GLU B 1 255 ? 11.969 36.906 -33.406 1 93.5 255 GLU B O 1
ATOM 6061 N N . ALA B 1 256 ? 13.031 37.812 -31.688 1 93.75 256 ALA B N 1
ATOM 6062 C CA . ALA B 1 256 ? 14.195 38.156 -32.5 1 93.75 256 ALA B CA 1
ATOM 6063 C C . ALA B 1 256 ? 15.086 36.938 -32.75 1 93.75 256 ALA B C 1
ATOM 6065 O O . ALA B 1 256 ? 16.094 37.031 -33.438 1 93.75 256 ALA B O 1
ATOM 6066 N N . GLY B 1 257 ? 14.859 35.75 -32 1 91.69 257 GLY B N 1
ATOM 6067 C CA . GLY B 1 257 ? 15.586 34.531 -32.219 1 91.69 257 GLY B CA 1
ATOM 6068 C C . GLY B 1 257 ? 16.828 34.406 -31.359 1 91.69 257 GLY B C 1
ATOM 6069 O O . GLY B 1 257 ? 17.719 33.594 -31.656 1 91.69 257 GLY B O 1
ATOM 6070 N N . GLU B 1 258 ? 16.891 35.281 -30.375 1 92.19 258 GLU B N 1
ATOM 6071 C CA . GLU B 1 258 ? 18.031 35.219 -29.469 1 92.19 258 GLU B CA 1
ATOM 6072 C C . GLU B 1 258 ? 17.891 34.062 -28.484 1 92.19 258 GLU B C 1
ATOM 6074 O O . GLU B 1 258 ? 16.797 33.531 -28.281 1 92.19 258 GLU B O 1
ATOM 6079 N N . LYS B 1 259 ? 19.047 33.531 -28.016 1 87.25 259 LYS B N 1
ATOM 6080 C CA . LYS B 1 259 ? 19.047 32.531 -26.938 1 87.25 259 LYS B CA 1
ATOM 6081 C C . LYS B 1 259 ? 18.516 33.156 -25.641 1 87.25 259 LYS B C 1
ATOM 6083 O O . LYS B 1 259 ? 19.125 34.062 -25.094 1 87.25 259 LYS B O 1
ATOM 6088 N N . VAL B 1 260 ? 17.312 32.688 -25.281 1 89.38 260 VAL B N 1
ATOM 6089 C CA . VAL B 1 260 ? 16.719 33.25 -24.078 1 89.38 260 VAL B CA 1
ATOM 6090 C C . VAL B 1 260 ? 16.656 32.156 -23 1 89.38 260 VAL B C 1
ATOM 6092 O O . VAL B 1 260 ? 16.609 30.969 -23.297 1 89.38 260 VAL B O 1
ATOM 6095 N N . GLY B 1 261 ? 16.875 32.594 -21.812 1 91.88 261 GLY B N 1
ATOM 6096 C CA . GLY B 1 261 ? 16.688 31.688 -20.688 1 91.88 261 GLY B CA 1
ATOM 6097 C C . GLY B 1 261 ? 15.219 31.391 -20.391 1 91.88 261 GLY B C 1
ATOM 6098 O O . GLY B 1 261 ? 14.367 31.516 -21.281 1 91.88 261 GLY B O 1
ATOM 6099 N N . ASN B 1 262 ? 14.945 31 -19.234 1 92.25 262 ASN B N 1
ATOM 6100 C CA . ASN B 1 262 ? 13.586 30.703 -18.812 1 92.25 262 ASN B CA 1
ATOM 6101 C C . ASN B 1 262 ? 12.719 31.953 -18.781 1 92.25 262 ASN B C 1
ATOM 6103 O O . ASN B 1 262 ? 13.203 33.031 -18.484 1 92.25 262 ASN B O 1
ATOM 6107 N N . GLN B 1 263 ? 11.586 31.734 -19.312 1 95.12 263 GLN B N 1
ATOM 6108 C CA . GLN B 1 263 ? 10.609 32.812 -19.203 1 95.12 263 GLN B CA 1
ATOM 6109 C C . GLN B 1 263 ? 10.508 33.344 -17.766 1 95.12 263 GLN B C 1
ATOM 6111 O O . GLN B 1 263 ? 10.453 32.562 -16.828 1 95.12 263 GLN B O 1
ATOM 6116 N N . PRO B 1 264 ? 10.531 34.656 -17.688 1 94.62 264 PRO B N 1
ATOM 6117 C CA . PRO B 1 264 ? 10.32 35.188 -16.344 1 94.62 264 PRO B CA 1
ATOM 6118 C C . PRO B 1 264 ? 8.992 34.719 -15.727 1 94.62 264 PRO B C 1
ATOM 6120 O O . PRO B 1 264 ? 7.988 34.625 -16.438 1 94.62 264 PRO B O 1
ATOM 6123 N N . ARG B 1 265 ? 8.977 34.719 -14.367 1 90.88 265 ARG B N 1
ATOM 6124 C CA . ARG B 1 265 ? 7.766 34.312 -13.656 1 90.88 265 ARG B CA 1
ATOM 6125 C C . ARG B 1 265 ? 7.148 35.5 -12.922 1 90.88 265 ARG B C 1
ATOM 6127 O O . ARG B 1 265 ? 7.863 36.375 -12.406 1 90.88 265 ARG B O 1
ATOM 6134 N N . ALA B 1 266 ? 5.867 35.344 -12.938 1 94.44 266 ALA B N 1
ATOM 6135 C CA . ALA B 1 266 ? 5.18 36.375 -12.172 1 94.44 266 ALA B CA 1
ATOM 6136 C C . ALA B 1 266 ? 5.578 36.312 -10.703 1 94.44 266 ALA B C 1
ATOM 6138 O O . ALA B 1 266 ? 5.738 35.25 -10.133 1 94.44 266 ALA B O 1
ATOM 6139 N N . PRO B 1 267 ? 5.703 37.5 -10.094 1 94.31 267 PRO B N 1
ATOM 6140 C CA . PRO B 1 267 ? 6.094 37.5 -8.68 1 94.31 267 PRO B CA 1
ATOM 6141 C C . PRO B 1 267 ? 4.973 37.062 -7.75 1 94.31 267 PRO B C 1
ATOM 6143 O O . PRO B 1 267 ? 3.801 37.375 -7.988 1 94.31 267 PRO B O 1
ATOM 6146 N N . ARG B 1 268 ? 5.414 36.344 -6.742 1 93.25 268 ARG B N 1
ATOM 6147 C CA . ARG B 1 268 ? 4.504 36.031 -5.648 1 93.25 268 ARG B CA 1
ATOM 6148 C C . ARG B 1 268 ? 4.473 37.188 -4.625 1 93.25 268 ARG B C 1
ATOM 6150 O O . ARG B 1 268 ? 5.48 37.844 -4.406 1 93.25 268 ARG B O 1
ATOM 6157 N N . ASN B 1 269 ? 3.307 37.438 -4.082 1 96.44 269 ASN B N 1
ATOM 6158 C CA . ASN B 1 269 ? 3.162 38.5 -3.074 1 96.44 269 ASN B CA 1
ATOM 6159 C C . ASN B 1 269 ? 3.42 37.938 -1.67 1 96.44 269 ASN B C 1
ATOM 6161 O O . ASN B 1 269 ? 2.59 37.219 -1.114 1 96.44 269 ASN B O 1
ATOM 6165 N N . PRO B 1 270 ? 4.5 38.281 -1.07 1 96.81 270 PRO B N 1
ATOM 6166 C CA . PRO B 1 270 ? 4.801 37.75 0.266 1 96.81 270 PRO B CA 1
ATOM 6167 C C . PRO B 1 270 ? 3.781 38.188 1.313 1 96.81 270 PRO B C 1
ATOM 6169 O O . PRO B 1 270 ? 3.656 37.562 2.365 1 96.81 270 PRO B O 1
ATOM 6172 N N . LEU B 1 271 ? 3.104 39.219 1.07 1 97.5 271 LEU B N 1
ATOM 6173 C CA . LEU B 1 271 ? 2.172 39.75 2.051 1 97.5 271 LEU B CA 1
ATOM 6174 C C . LEU B 1 271 ? 0.903 38.906 2.125 1 97.5 271 LEU B C 1
ATOM 6176 O O . LEU B 1 271 ? 0.144 39 3.092 1 97.5 271 LEU B O 1
ATOM 6180 N N . THR B 1 272 ? 0.625 38.094 1.172 1 97.38 272 THR B N 1
ATOM 6181 C CA . THR B 1 272 ? -0.574 37.25 1.15 1 97.38 272 THR B CA 1
ATOM 6182 C C . THR B 1 272 ? -0.207 35.781 1.019 1 97.38 272 THR B C 1
ATOM 6184 O O . THR B 1 272 ? -1.044 34.969 0.636 1 97.38 272 THR B O 1
ATOM 6187 N N . ASN B 1 273 ? 1.03 35.5 1.333 1 96.56 273 ASN B N 1
ATOM 6188 C CA . ASN B 1 273 ? 1.484 34.156 1.07 1 96.56 273 ASN B CA 1
ATOM 6189 C C . ASN B 1 273 ? 1.409 33.281 2.324 1 96.56 273 ASN B C 1
ATOM 6191 O O . ASN B 1 273 ? 0.885 33.719 3.352 1 96.56 273 ASN B O 1
ATOM 6195 N N . GLN B 1 274 ? 1.845 32.062 2.207 1 97.88 274 GLN B N 1
ATOM 6196 C CA . GLN B 1 274 ? 1.664 31.016 3.219 1 97.88 274 GLN B CA 1
ATOM 6197 C C . GLN B 1 274 ? 2.865 30.953 4.16 1 97.88 274 GLN B C 1
ATOM 6199 O O . GLN B 1 274 ? 2.975 30.031 4.969 1 97.88 274 GLN B O 1
ATOM 6204 N N . HIS B 1 275 ? 3.725 32 4.148 1 97.94 275 HIS B N 1
ATOM 6205 C CA . HIS B 1 275 ? 4.879 32.062 5.035 1 97.94 275 HIS B CA 1
ATOM 6206 C C . HIS B 1 275 ? 4.711 33.125 6.109 1 97.94 275 HIS B C 1
ATOM 6208 O O . HIS B 1 275 ? 5.352 33.062 7.16 1 97.94 275 HIS B O 1
ATOM 6214 N N . ARG B 1 276 ? 3.932 34.156 5.77 1 98.31 276 ARG B N 1
ATOM 6215 C CA . ARG B 1 276 ? 3.791 35.312 6.672 1 98.31 276 ARG B CA 1
ATOM 6216 C C . ARG B 1 276 ? 3.088 34.906 7.961 1 98.31 276 ARG B C 1
ATOM 6218 O O . ARG B 1 276 ? 2 34.312 7.926 1 98.31 276 ARG B O 1
ATOM 6225 N N . PRO B 1 277 ? 3.699 35.25 9.094 1 98.56 277 PRO B N 1
ATOM 6226 C CA . PRO B 1 277 ? 3.107 34.844 10.375 1 98.56 277 PRO B CA 1
ATOM 6227 C C . PRO B 1 277 ? 1.65 35.281 10.508 1 98.56 277 PRO B C 1
ATOM 6229 O O . PRO B 1 277 ? 1.336 36.469 10.328 1 98.56 277 PRO B O 1
ATOM 6232 N N . GLY B 1 278 ? 0.79 34.312 10.789 1 98.62 278 GLY B N 1
ATOM 6233 C CA . GLY B 1 278 ? -0.6 34.594 11.109 1 98.62 278 GLY B CA 1
ATOM 6234 C C . GLY B 1 278 ? -1.512 34.562 9.898 1 98.62 278 GLY B C 1
ATOM 6235 O O . GLY B 1 278 ? -2.734 34.5 10.039 1 98.62 278 GLY B O 1
ATOM 6236 N N . ASN B 1 279 ? -0.956 34.594 8.656 1 98.81 279 ASN B N 1
ATOM 6237 C CA . ASN B 1 279 ? -1.775 34.656 7.449 1 98.81 279 ASN B CA 1
ATOM 6238 C C . ASN B 1 279 ? -2.754 33.469 7.387 1 98.81 279 ASN B C 1
ATOM 6240 O O . ASN B 1 279 ? -3.947 33.688 7.152 1 98.81 279 ASN B O 1
ATOM 6244 N N . LEU B 1 280 ? -2.246 32.312 7.582 1 98.88 280 LEU B N 1
ATOM 6245 C CA . LEU B 1 280 ? -3.064 31.125 7.406 1 98.88 280 LEU B CA 1
ATOM 6246 C C . LEU B 1 280 ? -3.938 30.875 8.633 1 98.88 280 LEU B C 1
ATOM 6248 O O . LEU B 1 280 ? -5.047 30.344 8.516 1 98.88 280 LEU B O 1
ATOM 6252 N N . TYR B 1 281 ? -3.449 31.25 9.82 1 98.81 281 TYR B N 1
ATOM 6253 C CA . TYR B 1 281 ? -4.34 31.234 10.969 1 98.81 281 TYR B CA 1
ATOM 6254 C C . TYR B 1 281 ? -5.617 32.031 10.68 1 98.81 281 TYR B C 1
ATOM 6256 O O . TYR B 1 281 ? -6.723 31.531 10.914 1 98.81 281 TYR B O 1
ATOM 6264 N N . ASN B 1 282 ? -5.488 33.188 10.102 1 98.75 282 ASN B N 1
ATOM 6265 C CA . ASN B 1 282 ? -6.602 34.094 9.875 1 98.75 282 ASN B CA 1
ATOM 6266 C C . ASN B 1 282 ? -7.449 33.688 8.68 1 98.75 282 ASN B C 1
ATOM 6268 O O . ASN B 1 282 ? -8.68 33.75 8.734 1 98.75 282 ASN B O 1
ATOM 6272 N N . GLY B 1 283 ? -6.797 33.281 7.652 1 98.69 283 GLY B N 1
ATOM 6273 C CA . GLY B 1 283 ? -7.512 33.125 6.395 1 98.69 283 GLY B CA 1
ATOM 6274 C C . GLY B 1 283 ? -7.969 31.688 6.145 1 98.69 283 GLY B C 1
ATOM 6275 O O . GLY B 1 283 ? -8.898 31.453 5.367 1 98.69 283 GLY B O 1
ATOM 6276 N N . VAL B 1 284 ? -7.352 30.75 6.773 1 98.62 284 VAL B N 1
ATOM 6277 C CA . VAL B 1 284 ? -7.574 29.359 6.414 1 98.62 284 VAL B CA 1
ATOM 6278 C C . VAL B 1 284 ? -8.031 28.578 7.641 1 98.62 284 VAL B C 1
ATOM 6280 O O . VAL B 1 284 ? -8.953 27.75 7.555 1 98.62 284 VAL B O 1
ATOM 6283 N N . LEU B 1 285 ? -7.496 28.75 8.812 1 98.81 285 LEU B N 1
ATOM 6284 C CA . LEU B 1 285 ? -7.793 27.984 10.016 1 98.81 285 LEU B CA 1
ATOM 6285 C C . LEU B 1 285 ? -8.992 28.578 10.75 1 98.81 285 LEU B C 1
ATOM 6287 O O . LEU B 1 285 ? -9.922 27.844 11.125 1 98.81 285 LEU B O 1
ATOM 6291 N N . LYS B 1 286 ? -9.016 29.875 10.953 1 98.5 286 LYS B N 1
ATOM 6292 C CA . LYS B 1 286 ? -10 30.578 11.766 1 98.5 286 LYS B CA 1
ATOM 6293 C C . LYS B 1 286 ? -11.422 30.266 11.305 1 98.5 286 LYS B C 1
ATOM 6295 O O . LYS B 1 286 ? -12.312 30.062 12.125 1 98.5 286 LYS B O 1
ATOM 6300 N N . PRO B 1 287 ? -11.648 30.219 10 1 98.31 287 PRO B N 1
ATOM 6301 C CA . PRO B 1 287 ? -13.016 29.953 9.547 1 98.31 287 PRO B CA 1
ATOM 6302 C C . PRO B 1 287 ? -13.5 28.562 9.938 1 98.31 287 PRO B C 1
ATOM 6304 O O . PRO B 1 287 ? -14.703 28.281 9.875 1 98.31 287 PRO B O 1
ATOM 6307 N N . VAL B 1 288 ? -12.609 27.656 10.336 1 98.44 288 VAL B N 1
ATOM 6308 C CA . VAL B 1 288 ? -12.953 26.281 10.656 1 98.44 288 VAL B CA 1
ATOM 6309 C C . VAL B 1 288 ? -13.078 26.109 12.164 1 98.44 288 VAL B C 1
ATOM 6311 O O . VAL B 1 288 ? -13.758 25.203 12.641 1 98.44 288 VAL B O 1
ATOM 6314 N N . ILE B 1 289 ? -12.484 27 12.906 1 98.25 289 ILE B N 1
ATOM 6315 C CA . ILE B 1 289 ? -12.383 26.891 14.359 1 98.25 289 ILE B CA 1
ATOM 6316 C C . ILE B 1 289 ? -13.773 26.922 14.977 1 98.25 289 ILE B C 1
ATOM 6318 O O . ILE B 1 289 ? -14.602 27.75 14.617 1 98.25 289 ILE B O 1
ATOM 6322 N N . GLY B 1 290 ? -14.008 25.969 15.875 1 97.06 290 GLY B N 1
ATOM 6323 C CA . GLY B 1 290 ? -15.273 25.859 16.578 1 97.06 290 GLY B CA 1
ATOM 6324 C C . GLY B 1 290 ? -16.125 24.703 16.109 1 97.06 290 GLY B C 1
ATOM 6325 O O . GLY B 1 290 ? -17.016 24.25 16.828 1 97.06 290 GLY B O 1
ATOM 6326 N N . TYR B 1 291 ? -15.93 24.312 14.82 1 98.62 291 TYR B N 1
ATOM 6327 C CA . TYR B 1 291 ? -16.594 23.109 14.328 1 98.62 291 TYR B CA 1
ATOM 6328 C C . TYR B 1 291 ? -16.203 21.891 15.164 1 98.62 291 TYR B C 1
ATOM 6330 O O . TYR B 1 291 ? -15.047 21.734 15.555 1 98.62 291 TYR B O 1
ATOM 6338 N N . GLY B 1 292 ? -17.172 21.094 15.586 1 98.56 292 GLY B N 1
ATOM 6339 C CA . GLY B 1 292 ? -16.812 19.906 16.344 1 98.56 292 GLY B CA 1
ATOM 6340 C C . GLY B 1 292 ? -15.93 18.953 15.57 1 98.56 292 GLY B C 1
ATOM 6341 O O . GLY B 1 292 ? -16.266 18.547 14.453 1 98.56 292 GLY B O 1
ATOM 6342 N N . ILE B 1 293 ? -14.766 18.547 16.172 1 98.88 293 ILE B N 1
ATOM 6343 C CA . ILE B 1 293 ? -13.852 17.625 15.523 1 98.88 293 ILE B CA 1
ATOM 6344 C C . ILE B 1 293 ? -13.375 16.578 16.516 1 98.88 293 ILE B C 1
ATOM 6346 O O . ILE B 1 293 ? -13.43 16.797 17.734 1 98.88 293 ILE B O 1
ATOM 6350 N N . ARG B 1 294 ? -12.961 15.422 15.992 1 98.75 294 ARG B N 1
ATOM 6351 C CA . ARG B 1 294 ? -12.227 14.469 16.812 1 98.75 294 ARG B CA 1
ATOM 6352 C C . ARG B 1 294 ? -10.773 14.898 17 1 98.75 294 ARG B C 1
ATOM 6354 O O . ARG B 1 294 ? -10.219 14.781 18.094 1 98.75 294 ARG B O 1
ATOM 6361 N N . GLY B 1 295 ? -10.195 15.297 15.883 1 98.88 295 GLY B N 1
ATOM 6362 C CA . GLY B 1 295 ? -8.797 15.688 15.945 1 98.88 295 GLY B CA 1
ATOM 6363 C C . GLY B 1 295 ? -8.273 16.219 14.617 1 98.88 295 GLY B C 1
ATOM 6364 O O . GLY B 1 295 ? -9.047 16.547 13.727 1 98.88 295 GLY B O 1
ATOM 6365 N N . ALA B 1 296 ? -6.957 16.406 14.555 1 98.94 296 ALA B N 1
ATOM 6366 C CA . ALA B 1 296 ? -6.281 16.906 13.359 1 98.94 296 ALA B CA 1
ATOM 6367 C C . ALA B 1 296 ? -5.105 16.016 12.984 1 98.94 296 ALA B C 1
ATOM 6369 O O . ALA B 1 296 ? -4.449 15.43 13.852 1 98.94 296 ALA B O 1
ATOM 6370 N N . ILE B 1 297 ? -4.938 15.875 11.672 1 98.94 297 ILE B N 1
ATOM 6371 C CA . ILE B 1 297 ? -3.709 15.297 11.141 1 98.94 297 ILE B CA 1
ATOM 6372 C C . ILE B 1 297 ? -2.914 16.359 10.391 1 98.94 297 ILE B C 1
ATOM 6374 O O . ILE B 1 297 ? -3.494 17.25 9.758 1 98.94 297 ILE B O 1
ATOM 6378 N N . TRP B 1 298 ? -1.601 16.281 10.547 1 98.94 298 TRP B N 1
ATOM 6379 C CA . TRP B 1 298 ? -0.713 17.375 10.141 1 98.94 298 TRP B CA 1
ATOM 6380 C C . TRP B 1 298 ? 0.502 16.828 9.391 1 98.94 298 TRP B C 1
ATOM 6382 O O . TRP B 1 298 ? 1.143 15.883 9.844 1 98.94 298 TRP B O 1
ATOM 6392 N N . TYR B 1 299 ? 0.764 17.344 8.156 1 98.94 299 TYR B N 1
ATOM 6393 C CA . TYR B 1 299 ? 1.965 17.031 7.391 1 98.94 299 TYR B CA 1
ATOM 6394 C C . TYR B 1 299 ? 2.654 18.312 6.922 1 98.94 299 TYR B C 1
ATOM 6396 O O . TYR B 1 299 ? 2.266 18.891 5.906 1 98.94 299 TYR B O 1
ATOM 6404 N N . GLN B 1 300 ? 3.656 18.719 7.684 1 98.75 300 GLN B N 1
ATOM 6405 C CA . GLN B 1 300 ? 4.398 19.953 7.469 1 98.75 300 GLN B CA 1
ATOM 6406 C C . GLN B 1 300 ? 5.734 19.938 8.203 1 98.75 300 GLN B C 1
ATOM 6408 O O . GLN B 1 300 ? 5.895 19.203 9.188 1 98.75 300 GLN B O 1
ATOM 6413 N N . GLY B 1 301 ? 6.699 20.641 7.715 1 98.56 301 GLY B N 1
ATOM 6414 C CA . GLY B 1 301 ? 7.977 20.828 8.383 1 98.56 301 GLY B CA 1
ATOM 6415 C C . GLY B 1 301 ? 9.086 21.234 7.434 1 98.56 301 GLY B C 1
ATOM 6416 O O . GLY B 1 301 ? 10.086 21.828 7.852 1 98.56 301 GLY B O 1
ATOM 6417 N N . GLU B 1 302 ? 8.898 20.938 6.148 1 98.38 302 GLU B N 1
ATOM 6418 C CA . GLU B 1 302 ? 9.945 21.156 5.148 1 98.38 302 GLU B CA 1
ATOM 6419 C C . GLU B 1 302 ? 10.336 22.641 5.086 1 98.38 302 GLU B C 1
ATOM 6421 O O . GLU B 1 302 ? 11.523 22.969 5.059 1 98.38 302 GLU B O 1
ATOM 6426 N N . SER B 1 303 ? 9.344 23.484 5.191 1 98.25 303 SER B N 1
ATOM 6427 C CA . SER B 1 303 ? 9.57 24.922 5.07 1 98.25 303 SER B CA 1
ATOM 6428 C C . SER B 1 303 ? 10.273 25.484 6.301 1 98.25 303 SER B C 1
ATOM 6430 O O . SER B 1 303 ? 10.789 26.594 6.273 1 98.25 303 SER B O 1
ATOM 6432 N N . ASN B 1 304 ? 10.289 24.719 7.379 1 98.5 304 ASN B N 1
ATOM 6433 C CA . ASN B 1 304 ? 10.898 25.188 8.625 1 98.5 304 ASN B CA 1
ATOM 6434 C C . ASN B 1 304 ? 12.219 24.469 8.898 1 98.5 304 ASN B C 1
ATOM 6436 O O . ASN B 1 304 ? 12.844 24.688 9.938 1 98.5 304 ASN B O 1
ATOM 6440 N N . ALA B 1 305 ? 12.672 23.625 8.008 1 97.94 305 ALA B N 1
ATOM 6441 C CA . ALA B 1 305 ? 13.812 22.75 8.258 1 97.94 305 ALA B CA 1
ATOM 6442 C C . ALA B 1 305 ? 15.062 23.578 8.586 1 97.94 305 ALA B C 1
ATOM 6444 O O . ALA B 1 305 ? 15.891 23.156 9.406 1 97.94 305 ALA B O 1
ATOM 6445 N N . GLY B 1 306 ? 15.211 24.781 8.008 1 97.38 306 GLY B N 1
ATOM 6446 C CA . GLY B 1 306 ? 16.375 25.625 8.25 1 97.38 306 GLY B CA 1
ATOM 6447 C C . GLY B 1 306 ? 16.359 26.266 9.617 1 97.38 306 GLY B C 1
ATOM 6448 O O . GLY B 1 306 ? 17.359 26.859 10.039 1 97.38 306 GLY B O 1
ATOM 6449 N N . ARG B 1 307 ? 15.25 26.109 10.344 1 97.88 307 ARG B N 1
ATOM 6450 C CA . ARG B 1 307 ? 15.086 26.641 11.688 1 97.88 307 ARG B CA 1
ATOM 6451 C C . ARG B 1 307 ? 14.547 25.578 12.633 1 97.88 307 ARG B C 1
ATOM 6453 O O . ARG B 1 307 ? 13.609 25.828 13.391 1 97.88 307 ARG B O 1
ATOM 6460 N N . ALA B 1 308 ? 15.141 24.453 12.57 1 98.12 308 ALA B N 1
ATOM 6461 C CA . ALA B 1 308 ? 14.664 23.266 13.289 1 98.12 308 ALA B CA 1
ATOM 6462 C C . ALA B 1 308 ? 14.695 23.484 14.797 1 98.12 308 ALA B C 1
ATOM 6464 O O . ALA B 1 308 ? 13.82 23.016 15.523 1 98.12 308 ALA B O 1
ATOM 6465 N N . TYR B 1 309 ? 15.688 24.125 15.289 1 97.38 309 TYR B N 1
ATOM 6466 C CA . TYR B 1 309 ? 15.758 24.375 16.719 1 97.38 309 TYR B CA 1
ATOM 6467 C C . TYR B 1 309 ? 14.609 25.25 17.188 1 97.38 309 TYR B C 1
ATOM 6469 O O . TYR B 1 309 ? 14.023 25.016 18.25 1 97.38 309 TYR B O 1
ATOM 6477 N N . GLN B 1 310 ? 14.336 26.25 16.375 1 97.31 310 GLN B N 1
ATOM 6478 C CA . GLN B 1 310 ? 13.188 27.094 16.688 1 97.31 310 GLN B CA 1
ATOM 6479 C C . GLN B 1 310 ? 11.891 26.297 16.641 1 97.31 310 GLN B C 1
ATOM 6481 O O . GLN B 1 310 ? 10.977 26.531 17.438 1 97.31 310 GLN B O 1
ATOM 6486 N N . TYR B 1 311 ? 11.844 25.391 15.719 1 98.38 311 TYR B N 1
ATOM 6487 C CA . TYR B 1 311 ? 10.656 24.562 15.5 1 98.38 311 TYR B CA 1
ATOM 6488 C C . TYR B 1 311 ? 10.336 23.734 16.734 1 98.38 311 TYR B C 1
ATOM 6490 O O . TYR B 1 311 ? 9.18 23.359 16.953 1 98.38 311 TYR B O 1
ATOM 6498 N N . ARG B 1 312 ? 11.336 23.438 17.594 1 98.12 312 ARG B N 1
ATOM 6499 C CA . ARG B 1 312 ? 11.141 22.688 18.828 1 98.12 312 ARG B CA 1
ATOM 6500 C C . ARG B 1 312 ? 10.117 23.359 19.734 1 98.12 312 ARG B C 1
ATOM 6502 O O . ARG B 1 312 ? 9.445 22.703 20.516 1 98.12 312 ARG B O 1
ATOM 6509 N N . ASN B 1 313 ? 10 24.641 19.562 1 98.06 313 ASN B N 1
ATOM 6510 C CA . ASN B 1 313 ? 9.055 25.391 20.375 1 98.06 313 ASN B CA 1
ATOM 6511 C C . ASN B 1 313 ? 7.875 25.891 19.547 1 98.06 313 ASN B C 1
ATOM 6513 O O . ASN B 1 313 ? 6.754 26 20.047 1 98.06 313 ASN B O 1
ATOM 6517 N N . LEU B 1 314 ? 8.094 26.188 18.281 1 98.69 314 LEU B N 1
ATOM 6518 C CA . LEU B 1 314 ? 7.074 26.766 17.422 1 98.69 314 LEU B CA 1
ATOM 6519 C C . LEU B 1 314 ? 5.949 25.766 17.172 1 98.69 314 LEU B C 1
ATOM 6521 O O . LEU B 1 314 ? 4.77 26.125 17.203 1 98.69 314 LEU B O 1
ATOM 6525 N N . PHE B 1 315 ? 6.297 24.562 16.906 1 98.88 315 PHE B N 1
ATOM 6526 C CA . PHE B 1 315 ? 5.305 23.562 16.531 1 98.88 315 PHE B CA 1
ATOM 6527 C C . PHE B 1 315 ? 4.383 23.25 17.703 1 98.88 315 PHE B C 1
ATOM 6529 O O . PHE B 1 315 ? 3.158 23.281 17.562 1 98.88 315 PHE B O 1
ATOM 6536 N N . PRO B 1 316 ? 4.918 22.969 18.938 1 98.81 316 PRO B N 1
ATOM 6537 C CA . PRO B 1 316 ? 4.016 22.812 20.078 1 98.81 316 PRO B CA 1
ATOM 6538 C C . PRO B 1 316 ? 3.176 24.062 20.328 1 98.81 316 PRO B C 1
ATOM 6540 O O . PRO B 1 316 ? 2.008 23.953 20.719 1 98.81 316 PRO B O 1
ATOM 6543 N N . LEU B 1 317 ? 3.764 25.203 20.125 1 98.69 317 LEU B N 1
ATOM 6544 C CA . LEU B 1 317 ? 3.012 26.438 20.297 1 98.69 317 LEU B CA 1
ATOM 6545 C C . LEU B 1 317 ? 1.829 26.5 19.328 1 98.69 317 LEU B C 1
ATOM 6547 O O . LEU B 1 317 ? 0.731 26.906 19.719 1 98.69 317 LEU B O 1
ATOM 6551 N N . MET B 1 318 ? 2.061 26.125 18.109 1 98.88 318 MET B N 1
ATOM 6552 C CA . MET B 1 318 ? 1.004 26.109 17.109 1 98.88 318 MET B CA 1
ATOM 6553 C C . MET B 1 318 ? -0.145 25.203 17.547 1 98.88 318 MET B C 1
ATOM 6555 O O . MET B 1 318 ? -1.306 25.609 17.531 1 98.88 318 MET B O 1
ATOM 6559 N N . ILE B 1 319 ? 0.179 23.984 17.984 1 98.94 319 ILE B N 1
ATOM 6560 C CA . ILE B 1 319 ? -0.828 23 18.391 1 98.94 319 ILE B CA 1
ATOM 6561 C C . ILE B 1 319 ? -1.615 23.547 19.578 1 98.94 319 ILE B C 1
ATOM 6563 O O . ILE B 1 319 ? -2.848 23.484 19.594 1 98.94 319 ILE B O 1
ATOM 6567 N N . GLN B 1 320 ? -0.89 24.062 20.547 1 98.75 320 GLN B N 1
ATOM 6568 C CA . GLN B 1 320 ? -1.561 24.594 21.719 1 98.75 320 GLN B CA 1
ATOM 6569 C C . GLN B 1 320 ? -2.469 25.766 21.344 1 98.75 320 GLN B C 1
ATOM 6571 O O . GLN B 1 320 ? -3.576 25.891 21.875 1 98.75 320 GLN B O 1
ATOM 6576 N N . ASN B 1 321 ? -1.944 26.625 20.5 1 98.69 321 ASN B N 1
ATOM 6577 C CA . ASN B 1 321 ? -2.77 27.734 20.031 1 98.69 321 ASN B CA 1
ATOM 6578 C C . ASN B 1 321 ? -4.062 27.234 19.391 1 98.69 321 ASN B C 1
ATOM 6580 O O . ASN B 1 321 ? -5.129 27.797 19.609 1 98.69 321 ASN B O 1
ATOM 6584 N N . TRP B 1 322 ? -3.961 26.203 18.5 1 98.81 322 TRP B N 1
ATOM 6585 C CA . TRP B 1 322 ? -5.152 25.625 17.891 1 98.81 322 TRP B CA 1
ATOM 6586 C C . TRP B 1 322 ? -6.133 25.156 18.969 1 98.81 322 TRP B C 1
ATOM 6588 O O . TRP B 1 322 ? -7.324 25.453 18.906 1 98.81 322 TRP B O 1
ATOM 6598 N N . ARG B 1 323 ? -5.637 24.391 19.922 1 98.75 323 ARG B N 1
ATOM 6599 C CA . ARG B 1 323 ? -6.465 23.828 20.969 1 98.75 323 ARG B CA 1
ATOM 6600 C C . ARG B 1 323 ? -7.137 24.922 21.797 1 98.75 323 ARG B C 1
ATOM 6602 O O . ARG B 1 323 ? -8.328 24.828 22.094 1 98.75 323 ARG B O 1
ATOM 6609 N N . ASP B 1 324 ? -6.379 25.969 22.094 1 98.56 324 ASP B N 1
ATOM 6610 C CA . ASP B 1 324 ? -6.922 27.094 22.859 1 98.56 324 ASP B CA 1
ATOM 6611 C C . ASP B 1 324 ? -8.047 27.781 22.094 1 98.56 324 ASP B C 1
ATOM 6613 O O . ASP B 1 324 ? -9.078 28.109 22.672 1 98.56 324 ASP B O 1
ATOM 6617 N N . GLU B 1 325 ? -7.812 27.984 20.875 1 98 325 GLU B N 1
ATOM 6618 C CA . GLU B 1 325 ? -8.789 28.688 20.047 1 98 325 GLU B CA 1
ATOM 6619 C C . GLU B 1 325 ? -10.023 27.828 19.797 1 98 325 GLU B C 1
ATOM 6621 O O . GLU B 1 325 ? -11.141 28.344 19.719 1 98 325 GLU B O 1
ATOM 6626 N N . TRP B 1 326 ? -9.812 26.531 19.688 1 97.81 326 TRP B N 1
ATOM 6627 C CA . TRP B 1 326 ? -10.922 25.641 19.406 1 97.81 326 TRP B CA 1
ATOM 6628 C C . TRP B 1 326 ? -11.812 25.469 20.641 1 97.81 326 TRP B C 1
ATOM 6630 O O . TRP B 1 326 ? -13.031 25.297 20.516 1 97.81 326 TRP B O 1
ATOM 6640 N N . GLY B 1 327 ? -11.188 25.391 21.797 1 96.62 327 GLY B N 1
ATOM 6641 C CA . GLY B 1 327 ? -11.922 25.281 23.047 1 96.62 327 GLY B CA 1
ATOM 6642 C C . GLY B 1 327 ? -12.531 23.906 23.266 1 96.62 327 GLY B C 1
ATOM 6643 O O . GLY B 1 327 ? -13.609 23.781 23.844 1 96.62 327 GLY B O 1
ATOM 6644 N N . GLN B 1 328 ? -11.969 22.891 22.719 1 95.75 328 GLN B N 1
ATOM 6645 C CA . GLN B 1 328 ? -12.484 21.516 22.828 1 95.75 328 GLN B CA 1
ATOM 6646 C C . GLN B 1 328 ? -11.531 20.641 23.625 1 95.75 328 GLN B C 1
ATOM 6648 O O . GLN B 1 328 ? -11.562 19.406 23.5 1 95.75 328 GLN B O 1
ATOM 6653 N N . GLY B 1 329 ? -10.609 21.266 24.344 1 96.88 329 GLY B N 1
ATOM 6654 C CA . GLY B 1 329 ? -9.633 20.5 25.094 1 96.88 329 GLY B CA 1
ATOM 6655 C C . GLY B 1 329 ? -8.445 20.062 24.266 1 96.88 329 GLY B C 1
ATOM 6656 O O . GLY B 1 329 ? -8.195 20.625 23.203 1 96.88 329 GLY B O 1
ATOM 6657 N N . ASP B 1 330 ? -7.711 19.031 24.766 1 98.38 330 ASP B N 1
ATOM 6658 C CA . ASP B 1 330 ? -6.492 18.562 24.109 1 98.38 330 ASP B CA 1
ATOM 6659 C C . ASP B 1 330 ? -6.801 17.5 23.062 1 98.38 330 ASP B C 1
ATOM 6661 O O . ASP B 1 330 ? -6.371 16.344 23.188 1 98.38 330 ASP B O 1
ATOM 6665 N N . PHE B 1 331 ? -7.578 17.969 22.062 1 98.62 331 PHE B N 1
ATOM 6666 C CA . PHE B 1 331 ? -7.941 17 21.031 1 98.62 331 PHE B CA 1
ATOM 6667 C C . PHE B 1 331 ? -6.695 16.406 20.391 1 98.62 331 PHE B C 1
ATOM 6669 O O . PHE B 1 331 ? -5.629 17.016 20.391 1 98.62 331 PHE B O 1
ATOM 6676 N N . PRO B 1 332 ? -6.863 15.172 19.828 1 98.88 332 PRO B N 1
ATOM 6677 C CA . PRO B 1 332 ? -5.742 14.469 19.203 1 98.88 332 PRO B CA 1
ATOM 6678 C C . PRO B 1 332 ? -5.137 15.258 18.047 1 98.88 332 PRO B C 1
ATOM 6680 O O . PRO B 1 332 ? -5.867 15.844 17.234 1 98.88 332 PRO B O 1
ATOM 6683 N N . PHE B 1 333 ? -3.865 15.344 18.094 1 98.94 333 PHE B N 1
ATOM 6684 C CA . PHE B 1 333 ? -3.082 15.969 17.031 1 98.94 333 PHE B CA 1
ATOM 6685 C C . PHE B 1 333 ? -1.967 15.039 16.562 1 98.94 333 PHE B C 1
ATOM 6687 O O . PHE B 1 333 ? -0.946 14.898 17.234 1 98.94 333 PHE B O 1
ATOM 6694 N N . TYR B 1 334 ? -2.143 14.375 15.383 1 98.94 334 TYR B N 1
ATOM 6695 C CA . TYR B 1 334 ? -1.172 13.422 14.852 1 98.94 334 TYR B CA 1
ATOM 6696 C C . TYR B 1 334 ? -0.458 14 13.633 1 98.94 334 TYR B C 1
ATOM 6698 O O . TYR B 1 334 ? -1.08 14.648 12.797 1 98.94 334 TYR B O 1
ATOM 6706 N N . PHE B 1 335 ? 0.843 13.828 13.625 1 98.94 335 PHE B N 1
ATOM 6707 C CA . PHE B 1 335 ? 1.597 14.492 12.57 1 98.94 335 PHE B CA 1
ATOM 6708 C C . PHE B 1 335 ? 2.59 13.531 11.93 1 98.94 335 PHE B C 1
ATOM 6710 O O . PHE B 1 335 ? 2.877 12.469 12.477 1 98.94 335 PHE B O 1
ATOM 6717 N N . VAL B 1 336 ? 3.078 13.898 10.727 1 98.94 336 VAL B N 1
ATOM 6718 C CA . VAL B 1 336 ? 4.008 13.102 9.93 1 98.94 336 VAL B CA 1
ATOM 6719 C C . VAL B 1 336 ? 5.426 13.633 10.109 1 98.94 336 VAL B C 1
ATOM 6721 O O . VAL B 1 336 ? 5.68 14.82 9.906 1 98.94 336 VAL B O 1
ATOM 6724 N N . GLN B 1 337 ? 6.309 12.766 10.57 1 98.69 337 GLN B N 1
ATOM 6725 C CA . GLN B 1 337 ? 7.723 13.125 10.578 1 98.69 337 GLN B CA 1
ATOM 6726 C C . GLN B 1 337 ? 8.273 13.203 9.156 1 98.69 337 GLN B C 1
ATOM 6728 O O . GLN B 1 337 ? 7.906 12.398 8.297 1 98.69 337 GLN B O 1
ATOM 6733 N N . LEU B 1 338 ? 9.195 14.055 8.914 1 98.38 338 LEU B N 1
ATOM 6734 C CA . LEU B 1 338 ? 9.711 14.281 7.562 1 98.38 338 LEU B CA 1
ATOM 6735 C C . LEU B 1 338 ? 10.312 13 6.992 1 98.38 338 LEU B C 1
ATOM 6737 O O . LEU B 1 338 ? 11 12.266 7.699 1 98.38 338 LEU B O 1
ATOM 6741 N N . ALA B 1 339 ? 10.094 12.805 5.738 1 97.69 339 ALA B N 1
ATOM 6742 C CA . ALA B 1 339 ? 10.633 11.664 5.004 1 97.69 339 ALA B CA 1
ATOM 6743 C C . ALA B 1 339 ? 12.102 11.883 4.656 1 97.69 339 ALA B C 1
ATOM 6745 O O . ALA B 1 339 ? 12.633 12.977 4.844 1 97.69 339 ALA B O 1
ATOM 6746 N N . ASP B 1 340 ? 12.758 10.797 4.211 1 96.75 340 ASP B N 1
ATOM 6747 C CA . ASP B 1 340 ? 14.07 10.984 3.598 1 96.75 340 ASP B CA 1
ATOM 6748 C C . ASP B 1 340 ? 13.961 11.805 2.314 1 96.75 340 ASP B C 1
ATOM 6750 O O . ASP B 1 340 ? 12.969 11.703 1.587 1 96.75 340 ASP B O 1
ATOM 6754 N N . PHE B 1 341 ? 14.898 12.633 2.078 1 96.19 341 PHE B N 1
ATOM 6755 C CA . PHE B 1 341 ? 14.93 13.539 0.934 1 96.19 341 PHE B CA 1
ATOM 6756 C C . PHE B 1 341 ? 16.359 13.922 0.588 1 96.19 341 PHE B C 1
ATOM 6758 O O . PHE B 1 341 ? 17.25 13.844 1.436 1 96.19 341 PHE B O 1
ATOM 6765 N N . ARG B 1 342 ? 16.578 14.273 -0.688 1 95.5 342 ARG B N 1
ATOM 6766 C CA . ARG B 1 342 ? 17.875 14.68 -1.215 1 95.5 342 ARG B CA 1
ATOM 6767 C C . ARG B 1 342 ? 18.812 13.492 -1.348 1 95.5 342 ARG B C 1
ATOM 6769 O O . ARG B 1 342 ? 18.391 12.344 -1.229 1 95.5 342 ARG B O 1
ATOM 6776 N N . ASN B 1 343 ? 20.047 13.789 -1.705 1 94.31 343 ASN B N 1
ATOM 6777 C CA . ASN B 1 343 ? 21.016 12.727 -1.965 1 94.31 343 ASN B CA 1
ATOM 6778 C C . ASN B 1 343 ? 21.516 12.094 -0.669 1 94.31 343 ASN B C 1
ATOM 6780 O O . ASN B 1 343 ? 21.703 12.789 0.331 1 94.31 343 ASN B O 1
ATOM 6784 N N . GLU B 1 344 ? 21.719 10.82 -0.756 1 93.56 344 GLU B N 1
ATOM 6785 C CA . GLU B 1 344 ? 22.453 10.172 0.319 1 93.56 344 GLU B CA 1
ATOM 6786 C C . GLU B 1 344 ? 23.875 10.719 0.423 1 93.56 344 GLU B C 1
ATOM 6788 O O . GLU B 1 344 ? 24.5 11.016 -0.592 1 93.56 344 GLU B O 1
ATOM 6793 N N . VAL B 1 345 ? 24.297 10.906 1.607 1 91.06 345 VAL B N 1
ATOM 6794 C CA . VAL B 1 345 ? 25.672 11.383 1.812 1 91.06 345 VAL B CA 1
ATOM 6795 C C . VAL B 1 345 ? 26.516 10.273 2.443 1 91.06 345 VAL B C 1
ATOM 6797 O O . VAL B 1 345 ? 26.031 9.531 3.299 1 91.06 345 VAL B O 1
ATOM 6800 N N . PRO B 1 346 ? 27.812 10.367 1.942 1 87.62 346 PRO B N 1
ATOM 6801 C CA . PRO B 1 346 ? 28.688 9.352 2.525 1 87.62 346 PRO B CA 1
ATOM 6802 C C . PRO B 1 346 ? 29.078 9.672 3.967 1 87.62 346 PRO B C 1
ATOM 6804 O O . PRO B 1 346 ? 29.562 10.766 4.25 1 87.62 346 PRO B O 1
ATOM 6807 N N . GLY B 1 347 ? 28.781 8.969 4.898 1 87.69 347 GLY B N 1
ATOM 6808 C CA . GLY B 1 347 ? 29.219 9.102 6.281 1 87.69 347 GLY B CA 1
ATOM 6809 C C . GLY B 1 347 ? 28.359 10.055 7.09 1 87.69 347 GLY B C 1
ATOM 6810 O O . GLY B 1 347 ? 27.422 10.656 6.559 1 87.69 347 GLY B O 1
ATOM 6811 N N . PRO B 1 348 ? 28.719 10.242 8.336 1 91.69 348 PRO B N 1
ATOM 6812 C CA . PRO B 1 348 ? 27.953 11.109 9.227 1 91.69 348 PRO B CA 1
ATOM 6813 C C . PRO B 1 348 ? 28.141 12.594 8.914 1 91.69 348 PRO B C 1
ATOM 6815 O O . PRO B 1 348 ? 29.25 13.023 8.594 1 91.69 348 PRO B O 1
ATOM 6818 N N . ALA B 1 349 ? 27.047 13.367 8.867 1 88.56 349 ALA B N 1
ATOM 6819 C CA . ALA B 1 349 ? 27.094 14.805 8.617 1 88.56 349 ALA B CA 1
ATOM 6820 C C . ALA B 1 349 ? 26 15.539 9.375 1 88.56 349 ALA B C 1
ATOM 6822 O O . ALA B 1 349 ? 25.062 14.906 9.883 1 88.56 349 ALA B O 1
ATOM 6823 N N . ASP B 1 350 ? 26.234 16.844 9.5 1 92.56 350 ASP B N 1
ATOM 6824 C CA . ASP B 1 350 ? 25.172 17.688 10.039 1 92.56 350 ASP B CA 1
ATOM 6825 C C . ASP B 1 350 ? 23.969 17.703 9.117 1 92.56 350 ASP B C 1
ATOM 6827 O O . ASP B 1 350 ? 24.094 17.5 7.91 1 92.56 350 ASP B O 1
ATOM 6831 N N . SER B 1 351 ? 22.828 17.844 9.742 1 97.12 351 SER B N 1
ATOM 6832 C CA . SER B 1 351 ? 21.609 17.812 8.945 1 97.12 351 SER B CA 1
ATOM 6833 C C . SER B 1 351 ? 20.5 18.625 9.602 1 97.12 351 SER B C 1
ATOM 6835 O O . SER B 1 351 ? 19.984 18.266 10.656 1 97.12 351 SER B O 1
ATOM 6837 N N . ALA B 1 352 ? 20.094 19.703 8.93 1 97.94 352 ALA B N 1
ATOM 6838 C CA . ALA B 1 352 ? 18.938 20.484 9.375 1 97.94 352 ALA B CA 1
ATOM 6839 C C . ALA B 1 352 ? 17.656 19.641 9.305 1 97.94 352 ALA B C 1
ATOM 6841 O O . ALA B 1 352 ? 16.766 19.797 10.148 1 97.94 352 ALA B O 1
ATOM 6842 N N . TRP B 1 353 ? 17.625 18.797 8.32 1 98.25 353 TRP B N 1
ATOM 6843 C CA . TRP B 1 353 ? 16.469 17.922 8.102 1 98.25 353 TRP B CA 1
ATOM 6844 C C . TRP B 1 353 ? 16.312 16.938 9.258 1 98.25 353 TRP B C 1
ATOM 6846 O O . TRP B 1 353 ? 15.195 16.719 9.75 1 98.25 353 TRP B O 1
ATOM 6856 N N . ALA B 1 354 ? 17.406 16.344 9.742 1 98.25 354 ALA B N 1
ATOM 6857 C CA . ALA B 1 354 ? 17.391 15.445 10.898 1 98.25 354 ALA B CA 1
ATOM 6858 C C . ALA B 1 354 ? 17.016 16.203 12.172 1 98.25 354 ALA B C 1
ATOM 6860 O O . ALA B 1 354 ? 16.297 15.664 13.016 1 98.25 354 ALA B O 1
ATOM 6861 N N . GLU B 1 355 ? 17.484 17.438 12.281 1 98.5 355 GLU B N 1
ATOM 6862 C CA . GLU B 1 355 ? 17.141 18.25 13.438 1 98.5 355 GLU B CA 1
ATOM 6863 C C . GLU B 1 355 ? 15.641 18.547 13.461 1 98.5 355 GLU B C 1
ATOM 6865 O O . GLU B 1 355 ? 15.031 18.609 14.531 1 98.5 355 GLU B O 1
ATOM 6870 N N . LEU B 1 356 ? 15.078 18.797 12.297 1 98.75 356 LEU B N 1
ATOM 6871 C CA . LEU B 1 356 ? 13.641 19.047 12.234 1 98.75 356 LEU B CA 1
ATOM 6872 C C . LEU B 1 356 ? 12.859 17.797 12.656 1 98.75 356 LEU B C 1
ATOM 6874 O O . LEU B 1 356 ? 11.852 17.906 13.367 1 98.75 356 LEU B O 1
ATOM 6878 N N . ARG B 1 357 ? 13.297 16.609 12.188 1 98.69 357 ARG B N 1
ATOM 6879 C CA . ARG B 1 357 ? 12.672 15.367 12.648 1 98.69 357 ARG B CA 1
ATOM 6880 C C . ARG B 1 357 ? 12.695 15.281 14.172 1 98.69 357 ARG B C 1
ATOM 6882 O O . ARG B 1 357 ? 11.695 14.898 14.789 1 98.69 357 ARG B O 1
ATOM 6889 N N . GLU B 1 358 ? 13.836 15.57 14.703 1 98.56 358 GLU B N 1
ATOM 6890 C CA . GLU B 1 358 ? 13.977 15.539 16.156 1 98.56 358 GLU B CA 1
ATOM 6891 C C . GLU B 1 358 ? 12.984 16.5 16.812 1 98.56 358 GLU B C 1
ATOM 6893 O O . GLU B 1 358 ? 12.359 16.156 17.812 1 98.56 358 GLU B O 1
ATOM 6898 N N . ALA B 1 359 ? 12.898 17.688 16.281 1 98.62 359 ALA B N 1
ATOM 6899 C CA . ALA B 1 359 ? 11.969 18.672 16.812 1 98.62 359 ALA B CA 1
ATOM 6900 C C . ALA B 1 359 ? 10.531 18.141 16.781 1 98.62 359 ALA B C 1
ATOM 6902 O O . ALA B 1 359 ? 9.781 18.344 17.75 1 98.62 359 ALA B O 1
ATOM 6903 N N . GLN B 1 360 ? 10.148 17.547 15.711 1 98.81 360 GLN B N 1
ATOM 6904 C CA . GLN B 1 360 ? 8.82 16.953 15.602 1 98.81 360 GLN B CA 1
ATOM 6905 C C . GLN B 1 360 ? 8.617 15.883 16.672 1 98.81 360 GLN B C 1
ATOM 6907 O O . GLN B 1 360 ? 7.586 15.867 17.344 1 98.81 360 GLN B O 1
ATOM 6912 N N . THR B 1 361 ? 9.602 15.016 16.812 1 98.75 361 THR B N 1
ATOM 6913 C CA . THR B 1 361 ? 9.516 13.953 17.812 1 98.75 361 THR B CA 1
ATOM 6914 C C . THR B 1 361 ? 9.391 14.531 19.219 1 98.75 361 THR B C 1
ATOM 6916 O O . THR B 1 361 ? 8.625 14.023 20.031 1 98.75 361 THR B O 1
ATOM 6919 N N . MET B 1 362 ? 10.086 15.578 19.484 1 98.56 362 MET B N 1
ATOM 6920 C CA . MET B 1 362 ? 10.102 16.203 20.797 1 98.56 362 MET B CA 1
ATOM 6921 C C . MET B 1 362 ? 8.719 16.734 21.172 1 98.56 362 MET B C 1
ATOM 6923 O O . MET B 1 362 ? 8.406 16.906 22.344 1 98.56 362 MET B O 1
ATOM 6927 N N . THR B 1 363 ? 7.934 17 20.203 1 98.69 363 THR B N 1
ATOM 6928 C CA . THR B 1 363 ? 6.598 17.547 20.422 1 98.69 363 THR B CA 1
ATOM 6929 C C . THR B 1 363 ? 5.758 16.578 21.25 1 98.69 363 THR B C 1
ATOM 6931 O O . THR B 1 363 ? 4.953 17 22.094 1 98.69 363 THR B O 1
ATOM 6934 N N . MET B 1 364 ? 5.941 15.305 21.109 1 98.25 364 MET B N 1
ATOM 6935 C CA . MET B 1 364 ? 5.148 14.289 21.797 1 98.25 364 MET B CA 1
ATOM 6936 C C . MET B 1 364 ? 5.402 14.32 23.312 1 98.25 364 MET B C 1
ATOM 6938 O O . MET B 1 364 ? 4.531 13.953 24.094 1 98.25 364 MET B O 1
ATOM 6942 N N . SER B 1 365 ? 6.551 14.773 23.719 1 97.25 365 SER B N 1
ATOM 6943 C CA . SER B 1 365 ? 6.852 14.883 25.141 1 97.25 365 SER B CA 1
ATOM 6944 C C . SER B 1 365 ? 6.352 16.203 25.703 1 97.25 365 SER B C 1
ATOM 6946 O O . SER B 1 365 ? 6.188 16.344 26.922 1 97.25 365 SER B O 1
ATOM 6948 N N . LYS B 1 366 ? 6.066 17.125 24.891 1 98.06 366 LYS B N 1
ATOM 6949 C CA . LYS B 1 366 ? 5.703 18.453 25.328 1 98.06 366 LYS B CA 1
ATOM 6950 C C . LYS B 1 366 ? 4.188 18.594 25.469 1 98.06 366 LYS B C 1
ATOM 6952 O O . LYS B 1 366 ? 3.703 19.391 26.281 1 98.06 366 LYS B O 1
ATOM 6957 N N . LEU B 1 367 ? 3.475 17.922 24.672 1 98.62 367 LEU B N 1
ATOM 6958 C CA . LEU B 1 367 ? 2.02 18.031 24.656 1 98.62 367 LEU B CA 1
ATOM 6959 C C . LEU B 1 367 ? 1.367 16.656 24.734 1 98.62 367 LEU B C 1
ATOM 6961 O O . LEU B 1 367 ? 1.848 15.703 24.109 1 98.62 367 LEU B O 1
ATOM 6965 N N . PRO B 1 368 ? 0.259 16.562 25.453 1 98.44 368 PRO B N 1
ATOM 6966 C CA . PRO B 1 368 ? -0.491 15.305 25.453 1 98.44 368 PRO B CA 1
ATOM 6967 C C . PRO B 1 368 ? -1.229 15.055 24.141 1 98.44 368 PRO B C 1
ATOM 6969 O O . PRO B 1 368 ? -1.402 15.977 23.344 1 98.44 368 PRO B O 1
ATOM 6972 N N . ASN B 1 369 ? -1.678 13.859 23.891 1 98.56 369 ASN B N 1
ATOM 6973 C CA . ASN B 1 369 ? -2.525 13.453 22.781 1 98.56 369 ASN B CA 1
ATOM 6974 C C . ASN B 1 369 ? -1.916 13.844 21.438 1 98.56 369 ASN B C 1
ATOM 6976 O O . ASN B 1 369 ? -2.623 14.32 20.547 1 98.56 369 ASN B O 1
ATOM 6980 N N . THR B 1 370 ? -0.614 13.766 21.406 1 98.81 370 THR B N 1
ATOM 6981 C CA . THR B 1 370 ? 0.1 13.922 20.141 1 98.81 370 THR B CA 1
ATOM 6982 C C . THR B 1 370 ? 0.706 12.594 19.688 1 98.81 370 THR B C 1
ATOM 6984 O O . THR B 1 370 ? 0.969 11.711 20.516 1 98.81 370 THR B O 1
ATOM 6987 N N . GLY B 1 371 ? 0.819 12.43 18.406 1 98.75 371 GLY B N 1
ATOM 6988 C CA . GLY B 1 371 ? 1.397 11.227 17.828 1 98.75 371 GLY B CA 1
ATOM 6989 C C . GLY B 1 371 ? 2.084 11.477 16.5 1 98.75 371 GLY B C 1
ATOM 6990 O O . GLY B 1 371 ? 1.644 12.32 15.711 1 98.75 371 GLY B O 1
ATOM 6991 N N . GLU B 1 372 ? 3.088 10.633 16.266 1 98.62 372 GLU B N 1
ATOM 6992 C CA . GLU B 1 372 ? 3.932 10.859 15.094 1 98.62 372 GLU B CA 1
ATOM 6993 C C . GLU B 1 372 ? 3.941 9.641 14.18 1 98.62 372 GLU B C 1
ATOM 6995 O O . GLU B 1 372 ? 4.141 8.516 14.633 1 98.62 372 GLU B O 1
ATOM 7000 N N . ALA B 1 373 ? 3.695 9.828 12.93 1 98.81 373 ALA B N 1
ATOM 7001 C CA . ALA B 1 373 ? 3.963 8.82 11.906 1 98.81 373 ALA B CA 1
ATOM 7002 C C . ALA B 1 373 ? 5.387 8.953 11.367 1 98.81 373 ALA B C 1
ATOM 7004 O O . ALA B 1 373 ? 5.719 9.945 10.719 1 98.81 373 ALA B O 1
ATOM 7005 N N . VAL B 1 374 ? 6.238 7.945 11.617 1 98.81 374 VAL B N 1
ATOM 7006 C CA . VAL B 1 374 ? 7.605 7.938 11.109 1 98.81 374 VAL B CA 1
ATOM 7007 C C . VAL B 1 374 ? 7.629 7.363 9.695 1 98.81 374 VAL B C 1
ATOM 7009 O O . VAL B 1 374 ? 7.18 6.238 9.469 1 98.81 374 VAL B O 1
ATOM 7012 N N . ILE B 1 375 ? 8.156 8.188 8.68 1 98.38 375 ILE B N 1
ATOM 7013 C CA . ILE B 1 375 ? 8.055 7.746 7.289 1 98.38 375 ILE B CA 1
ATOM 7014 C C . ILE B 1 375 ? 9.422 7.855 6.613 1 98.38 375 ILE B C 1
ATOM 7016 O O . ILE B 1 375 ? 9.508 8.18 5.426 1 98.38 375 ILE B O 1
ATOM 7020 N N . LEU B 1 376 ? 10.5 7.691 7.367 1 94.5 376 LEU B N 1
ATOM 7021 C CA . LEU B 1 376 ? 11.859 7.859 6.859 1 94.5 376 LEU B CA 1
ATOM 7022 C C . LEU B 1 376 ? 12.141 6.879 5.723 1 94.5 376 LEU B C 1
ATOM 7024 O O . LEU B 1 376 ? 13.07 7.078 4.941 1 94.5 376 LEU B O 1
ATOM 7028 N N . ASN B 1 377 ? 11.312 5.836 5.539 1 92.38 377 ASN B N 1
ATOM 7029 C CA . ASN B 1 377 ? 11.516 4.801 4.531 1 92.38 377 ASN B CA 1
ATOM 7030 C C . ASN B 1 377 ? 10.547 4.961 3.361 1 92.38 377 ASN B C 1
ATOM 7032 O O . ASN B 1 377 ? 10.43 4.066 2.523 1 92.38 377 ASN B O 1
ATOM 7036 N N . LEU B 1 378 ? 9.844 6.059 3.324 1 96.88 378 LEU B N 1
ATOM 7037 C CA . LEU B 1 378 ? 8.82 6.215 2.299 1 96.88 378 LEU B CA 1
ATOM 7038 C C . LEU B 1 378 ? 9.156 7.367 1.361 1 96.88 378 LEU B C 1
ATOM 7040 O O . LEU B 1 378 ? 8.391 7.676 0.447 1 96.88 378 LEU B O 1
ATOM 7044 N N . GLY B 1 379 ? 10.273 8.07 1.605 1 96.44 379 GLY B N 1
ATOM 7045 C CA . GLY B 1 379 ? 10.633 9.234 0.813 1 96.44 379 GLY B CA 1
ATOM 7046 C C . GLY B 1 379 ? 11.312 8.883 -0.495 1 96.44 379 GLY B C 1
ATOM 7047 O O . GLY B 1 379 ? 11.375 7.711 -0.871 1 96.44 379 GLY B O 1
ATOM 7048 N N . GLU B 1 380 ? 11.625 9.875 -1.279 1 94.31 380 GLU B N 1
ATOM 7049 C CA . GLU B 1 380 ? 12.391 9.805 -2.521 1 94.31 380 GLU B CA 1
ATOM 7050 C C . GLU B 1 380 ? 13.516 10.836 -2.535 1 94.31 380 GLU B C 1
ATOM 7052 O O . GLU B 1 380 ? 13.328 11.977 -2.102 1 94.31 380 GLU B O 1
ATOM 7057 N N . SER B 1 381 ? 14.633 10.43 -3.068 1 95.19 381 SER B N 1
ATOM 7058 C CA . SER B 1 381 ? 15.797 11.305 -3.064 1 95.19 381 SER B CA 1
ATOM 7059 C C . SER B 1 381 ? 15.539 12.578 -3.867 1 95.19 381 SER B C 1
ATOM 7061 O O . SER B 1 381 ? 15.844 13.68 -3.41 1 95.19 381 SER B O 1
ATOM 7063 N N . SER B 1 382 ? 14.906 12.414 -4.984 1 94.88 382 SER B N 1
ATOM 7064 C CA . SER B 1 382 ? 14.844 13.531 -5.922 1 94.88 382 SER B CA 1
ATOM 7065 C C . SER B 1 382 ? 13.484 14.219 -5.867 1 94.88 382 SER B C 1
ATOM 7067 O O . SER B 1 382 ? 13.188 15.094 -6.684 1 94.88 382 SER B O 1
ATOM 7069 N N . ASP B 1 383 ? 12.633 13.797 -5.016 1 95.31 383 ASP B N 1
ATOM 7070 C CA . ASP B 1 383 ? 11.289 14.359 -4.938 1 95.31 383 ASP B CA 1
ATOM 7071 C C . ASP B 1 383 ? 10.867 14.57 -3.486 1 95.31 383 ASP B C 1
ATOM 7073 O O . ASP B 1 383 ? 10.68 13.602 -2.746 1 95.31 383 ASP B O 1
ATOM 7077 N N . ILE B 1 384 ? 10.672 15.766 -3.102 1 97 384 ILE B N 1
ATOM 7078 C CA . ILE B 1 384 ? 10.312 16.125 -1.737 1 97 384 ILE B CA 1
ATOM 7079 C C . ILE B 1 384 ? 8.883 15.688 -1.44 1 97 384 ILE B C 1
ATOM 7081 O O . ILE B 1 384 ? 8.453 15.695 -0.284 1 97 384 ILE B O 1
ATOM 7085 N N . HIS B 1 385 ? 8.109 15.305 -2.479 1 97.81 385 HIS B N 1
ATOM 7086 C CA . HIS B 1 385 ? 6.73 14.836 -2.352 1 97.81 385 HIS B CA 1
ATOM 7087 C C . HIS B 1 385 ? 6.617 13.359 -2.689 1 97.81 385 HIS B C 1
ATOM 7089 O O . HIS B 1 385 ? 6.062 12.992 -3.729 1 97.81 385 HIS B O 1
ATOM 7095 N N . PRO B 1 386 ? 7.098 12.508 -1.771 1 95.75 386 PRO B N 1
ATOM 7096 C CA . PRO B 1 386 ? 6.926 11.086 -2.062 1 95.75 386 PRO B CA 1
ATOM 7097 C C . PRO B 1 386 ? 5.469 10.711 -2.344 1 95.75 386 PRO B C 1
ATOM 7099 O O . PRO B 1 386 ? 4.559 11.242 -1.702 1 95.75 386 PRO B O 1
ATOM 7102 N N . LYS B 1 387 ? 5.227 9.773 -3.256 1 96.88 387 LYS B N 1
ATOM 7103 C CA . LYS B 1 387 ? 3.896 9.523 -3.801 1 96.88 387 LYS B CA 1
ATOM 7104 C C . LYS B 1 387 ? 3.164 8.453 -2.992 1 96.88 387 LYS B C 1
ATOM 7106 O O . LYS B 1 387 ? 1.951 8.281 -3.129 1 96.88 387 LYS B O 1
ATOM 7111 N N . ASN B 1 388 ? 3.869 7.66 -2.197 1 97.25 388 ASN B N 1
ATOM 7112 C CA . ASN B 1 388 ? 3.227 6.656 -1.358 1 97.25 388 ASN B CA 1
ATOM 7113 C C . ASN B 1 388 ? 2.486 7.297 -0.186 1 97.25 388 ASN B C 1
ATOM 7115 O O . ASN B 1 388 ? 2.889 7.137 0.968 1 97.25 388 ASN B O 1
ATOM 7119 N N . LYS B 1 389 ? 1.358 7.859 -0.461 1 98.69 389 LYS B N 1
ATOM 7120 C CA . LYS B 1 389 ? 0.579 8.555 0.561 1 98.69 389 LYS B CA 1
ATOM 7121 C C . LYS B 1 389 ? -0.273 7.57 1.36 1 98.69 389 LYS B C 1
ATOM 7123 O O . LYS B 1 389 ? -0.687 7.871 2.482 1 98.69 389 LYS B O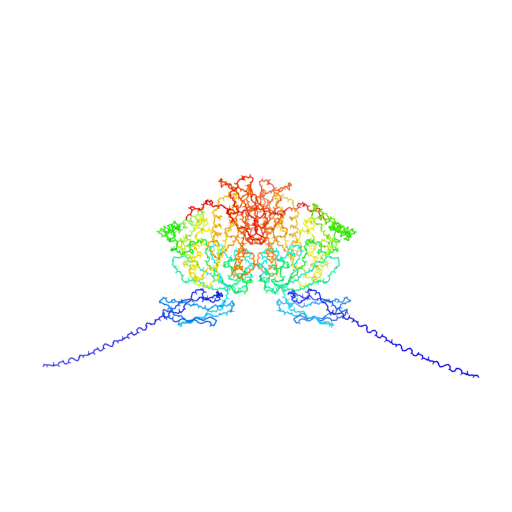 1
ATOM 7128 N N . GLN B 1 390 ? -0.495 6.402 0.833 1 98.12 390 GLN B N 1
ATOM 7129 C CA . GLN B 1 390 ? -1.316 5.41 1.517 1 98.12 390 GLN B CA 1
ATOM 7130 C C . GLN B 1 390 ? -0.652 4.941 2.809 1 98.12 390 GLN B C 1
ATOM 7132 O O . GLN B 1 390 ? -1.301 4.863 3.854 1 98.12 390 GLN B O 1
ATOM 7137 N N . ASP B 1 391 ? 0.624 4.598 2.705 1 98.25 391 ASP B N 1
ATOM 7138 C CA . ASP B 1 391 ? 1.308 4.098 3.895 1 98.25 391 ASP B CA 1
ATOM 7139 C C . ASP B 1 391 ? 1.474 5.19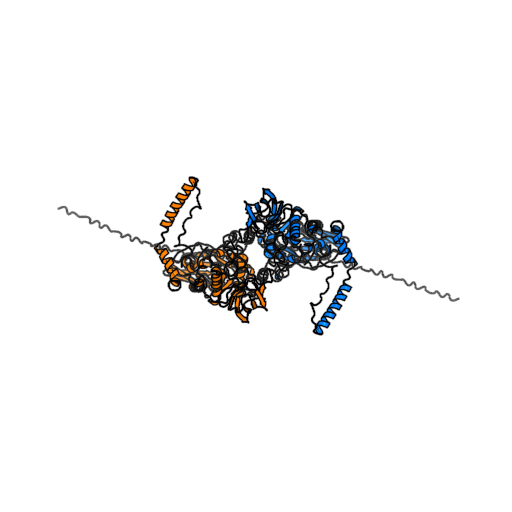9 4.938 1 98.25 391 ASP B C 1
ATOM 7141 O O . ASP B 1 391 ? 1.431 4.934 6.141 1 98.25 391 ASP B O 1
ATOM 7145 N N . VAL B 1 392 ? 1.672 6.441 4.465 1 98.81 392 VAL B N 1
ATOM 7146 C CA . VAL B 1 392 ? 1.7 7.574 5.383 1 98.81 392 VAL B CA 1
ATOM 7147 C C . VAL B 1 392 ? 0.39 7.637 6.164 1 98.81 392 VAL B C 1
ATOM 7149 O O . VAL B 1 392 ? 0.397 7.715 7.395 1 98.81 392 VAL B O 1
ATOM 7152 N N . ALA B 1 393 ? -0.697 7.559 5.473 1 98.88 393 ALA B N 1
ATOM 7153 C CA . ALA B 1 393 ? -2.025 7.664 6.074 1 98.88 393 ALA B CA 1
ATOM 7154 C C . ALA B 1 393 ? -2.287 6.508 7.035 1 98.88 393 ALA B C 1
ATOM 7156 O O . ALA B 1 393 ? -2.902 6.695 8.086 1 98.88 393 ALA B O 1
ATOM 7157 N N . LYS B 1 394 ? -1.861 5.32 6.684 1 98.62 394 LYS B N 1
ATOM 7158 C CA . LYS B 1 394 ? -2.049 4.164 7.559 1 98.62 394 LYS B CA 1
ATOM 7159 C C . LYS B 1 394 ? -1.358 4.371 8.898 1 98.62 394 LYS B C 1
ATOM 7161 O O . LYS B 1 394 ? -1.904 4.012 9.945 1 98.62 394 LYS B O 1
ATOM 7166 N N . ARG B 1 395 ? -0.167 4.895 8.828 1 98.81 395 ARG B N 1
ATOM 7167 C CA . ARG B 1 395 ? 0.581 5.09 10.062 1 98.81 395 ARG B CA 1
ATOM 7168 C C . ARG B 1 395 ? -0.072 6.16 10.938 1 98.81 395 ARG B C 1
ATOM 7170 O O . ARG B 1 395 ? -0.06 6.059 12.164 1 98.81 395 ARG B O 1
ATOM 7177 N N . LEU B 1 396 ? -0.66 7.203 10.32 1 98.94 396 LEU B N 1
ATOM 7178 C CA . LEU B 1 396 ? -1.464 8.156 11.078 1 98.94 396 LEU B CA 1
ATOM 7179 C C . LEU B 1 396 ? -2.711 7.492 11.641 1 98.94 396 LEU B C 1
ATOM 7181 O O . LEU B 1 396 ? -3.068 7.715 12.805 1 98.94 396 LEU B O 1
ATOM 7185 N N . ALA B 1 397 ? -3.381 6.672 10.836 1 98.94 397 ALA B N 1
ATOM 7186 C CA . ALA B 1 397 ? -4.621 6.02 11.25 1 98.94 397 ALA B CA 1
ATOM 7187 C C . ALA B 1 397 ? -4.387 5.102 12.445 1 98.94 397 ALA B C 1
ATOM 7189 O O . ALA B 1 397 ? -5.258 4.957 13.305 1 98.94 397 ALA B O 1
ATOM 7190 N N . ARG B 1 398 ? -3.197 4.484 12.508 1 98.75 398 ARG B N 1
ATOM 7191 C CA . ARG B 1 398 ? -2.873 3.623 13.641 1 98.75 398 ARG B CA 1
ATOM 7192 C C . ARG B 1 398 ? -2.986 4.387 14.953 1 98.75 398 ARG B C 1
ATOM 7194 O O . ARG B 1 398 ? -3.51 3.859 15.938 1 98.75 398 ARG B O 1
ATOM 7201 N N . TRP B 1 399 ? -2.486 5.602 14.945 1 98.81 399 TRP B N 1
ATOM 7202 C CA . TRP B 1 399 ? -2.59 6.422 16.156 1 98.81 399 TRP B CA 1
ATOM 7203 C C . TRP B 1 399 ? -4.047 6.652 16.531 1 98.81 399 TRP B C 1
ATOM 7205 O O . TRP B 1 399 ? -4.434 6.449 17.688 1 98.81 399 TRP B O 1
ATOM 7215 N N . ALA B 1 400 ? -4.852 7.074 15.602 1 98.88 400 ALA B N 1
ATOM 7216 C CA . ALA B 1 400 ? -6.258 7.371 15.883 1 98.88 400 ALA B CA 1
ATOM 7217 C C . ALA B 1 400 ? -7 6.117 16.344 1 98.88 400 ALA B C 1
ATOM 7219 O O . ALA B 1 400 ? -7.711 6.145 17.344 1 98.88 400 ALA B O 1
ATOM 7220 N N . LEU B 1 401 ? -6.836 5.023 15.617 1 98.88 401 LEU B N 1
ATOM 7221 C CA . LEU B 1 401 ? -7.555 3.785 15.891 1 98.88 401 LEU B CA 1
ATOM 7222 C C . LEU B 1 401 ? -7.203 3.248 17.281 1 98.88 401 LEU B C 1
ATOM 7224 O O . LEU B 1 401 ? -8.078 2.768 18 1 98.88 401 LEU B O 1
ATOM 7228 N N . ALA B 1 402 ? -5.918 3.312 17.625 1 98.38 402 ALA B N 1
ATOM 7229 C CA . ALA B 1 402 ? -5.48 2.789 18.922 1 98.38 402 ALA B CA 1
ATOM 7230 C C . ALA B 1 402 ? -5.82 3.758 20.047 1 98.38 402 ALA B C 1
ATOM 7232 O O . ALA B 1 402 ? -6.477 3.381 21.016 1 98.38 402 ALA B O 1
ATOM 7233 N N . HIS B 1 403 ? -5.43 5.004 19.859 1 97.25 403 HIS B N 1
ATOM 7234 C CA . HIS B 1 403 ? -5.5 5.977 20.938 1 97.25 403 HIS B CA 1
ATOM 7235 C C . HIS B 1 403 ? -6.918 6.512 21.109 1 97.25 403 HIS B C 1
ATOM 7237 O O . HIS B 1 403 ? -7.367 6.738 22.234 1 97.25 403 HIS B O 1
ATOM 7243 N N . ASP B 1 404 ? -7.633 6.711 20.062 1 98.12 404 ASP B N 1
ATOM 7244 C CA . ASP B 1 404 ? -8.906 7.418 20.125 1 98.12 404 ASP B CA 1
ATOM 7245 C C . ASP B 1 404 ? -10.078 6.445 20.047 1 98.12 404 ASP B C 1
ATOM 7247 O O . ASP B 1 404 ? -11.164 6.723 20.562 1 98.12 404 ASP B O 1
ATOM 7251 N N . TYR B 1 405 ? -9.867 5.32 19.438 1 98.31 405 TYR B N 1
ATOM 7252 C CA . TYR B 1 405 ? -11.008 4.445 19.203 1 98.31 405 TYR B CA 1
ATOM 7253 C C . TYR B 1 405 ? -10.797 3.088 19.859 1 98.31 405 TYR B C 1
ATOM 7255 O O . TYR B 1 405 ? -11.617 2.178 19.703 1 98.31 405 TYR B O 1
ATOM 7263 N N . GLY B 1 406 ? -9.664 2.896 20.5 1 98 406 GLY B N 1
ATOM 7264 C CA . GLY B 1 406 ? -9.508 1.801 21.438 1 98 406 GLY B CA 1
ATOM 7265 C C . GLY B 1 406 ? -9.086 0.501 20.781 1 98 406 GLY B C 1
ATOM 7266 O O . GLY B 1 406 ? -9.117 -0.56 21.406 1 98 406 GLY B O 1
ATOM 7267 N N . MET B 1 407 ? -8.68 0.537 19.562 1 97.44 407 MET B N 1
ATOM 7268 C CA . MET B 1 407 ? -8.227 -0.691 18.906 1 97.44 407 MET B CA 1
ATOM 7269 C C . MET B 1 407 ? -6.898 -1.152 19.5 1 97.44 407 MET B C 1
ATOM 7271 O O . MET B 1 407 ? -6.008 -0.337 19.75 1 97.44 407 MET B O 1
ATOM 7275 N N . ASP B 1 408 ? -6.766 -2.463 19.688 1 97.12 408 ASP B N 1
ATOM 7276 C CA . ASP B 1 408 ? -5.539 -3.031 20.234 1 97.12 408 ASP B CA 1
ATOM 7277 C C . ASP B 1 408 ? -4.559 -3.406 19.125 1 97.12 408 ASP B C 1
ATOM 7279 O O . ASP B 1 408 ? -4.473 -4.57 18.734 1 97.12 408 ASP B O 1
ATOM 7283 N N . ILE B 1 409 ? -3.801 -2.451 18.688 1 97.5 409 ILE B N 1
ATOM 7284 C CA . ILE B 1 409 ? -2.812 -2.658 17.641 1 97.5 409 ILE B CA 1
ATOM 7285 C C . ILE B 1 409 ? -1.531 -1.901 17.984 1 97.5 409 ILE B C 1
ATOM 7287 O O . ILE B 1 409 ? -1.557 -0.937 18.75 1 97.5 409 ILE B O 1
ATOM 7291 N N . VAL B 1 410 ? -0.407 -2.379 17.484 1 97.62 410 VAL B N 1
ATOM 7292 C CA . VAL B 1 410 ? 0.837 -1.622 17.562 1 97.62 410 VAL B CA 1
ATOM 7293 C C . VAL B 1 410 ? 0.724 -0.35 16.719 1 97.62 410 VAL B C 1
ATOM 7295 O O . VAL B 1 410 ? 0.423 -0.411 15.523 1 97.62 410 VAL B O 1
ATOM 7298 N N . TYR B 1 411 ? 0.879 0.771 17.344 1 97.88 411 TYR B N 1
ATOM 7299 C CA . TYR B 1 411 ? 0.576 2.008 16.625 1 97.88 411 TYR B CA 1
ATOM 7300 C C . TYR B 1 411 ? 1.739 2.988 16.719 1 97.88 411 TYR B C 1
ATOM 7302 O O . TYR B 1 411 ? 1.79 3.973 15.977 1 97.88 411 TYR B O 1
ATOM 7310 N N . ARG B 1 412 ? 2.709 2.729 17.547 1 96.88 412 ARG B N 1
ATOM 7311 C CA . ARG B 1 412 ? 3.855 3.613 17.734 1 96.88 412 ARG B CA 1
ATOM 7312 C C . ARG B 1 412 ? 5.129 2.98 17.172 1 96.88 412 ARG B C 1
ATOM 7314 O O . ARG B 1 412 ? 5.348 1.777 17.328 1 96.88 412 ARG B O 1
ATOM 7321 N N . SER B 1 413 ? 5.895 3.82 16.516 1 98.5 413 SER B N 1
ATOM 7322 C CA . SER B 1 413 ? 7.25 3.402 16.172 1 98.5 413 SER B CA 1
ATOM 7323 C C . SER B 1 413 ? 8.125 3.283 17.422 1 98.5 413 SER B C 1
ATOM 7325 O O . SER B 1 413 ? 7.922 4 18.391 1 98.5 413 SER B O 1
ATOM 7327 N N . PRO B 1 414 ? 9.125 2.35 17.344 1 98.75 414 PRO B N 1
ATOM 7328 C CA . PRO B 1 414 ? 10.078 2.322 18.453 1 98.75 414 PRO B CA 1
ATOM 7329 C C . PRO B 1 414 ? 10.766 3.666 18.672 1 98.75 414 PRO B C 1
ATOM 7331 O O . PRO B 1 414 ? 11.086 4.363 17.703 1 98.75 414 PRO B O 1
ATOM 7334 N N . ILE B 1 415 ? 11.039 3.967 19.953 1 98.69 415 ILE B N 1
ATOM 7335 C CA . ILE B 1 415 ? 11.617 5.27 20.281 1 98.69 415 ILE B CA 1
ATOM 7336 C C . ILE B 1 415 ? 12.727 5.098 21.312 1 98.69 415 ILE B C 1
ATOM 7338 O O . ILE B 1 415 ? 12.609 4.297 22.234 1 98.69 415 ILE B O 1
ATOM 7342 N N . TYR B 1 416 ? 13.812 5.812 21.156 1 98.62 416 TYR B N 1
ATOM 7343 C CA . TYR B 1 416 ? 14.961 5.773 22.047 1 98.62 416 TYR B CA 1
ATOM 7344 C C . TYR B 1 416 ? 14.562 6.16 23.469 1 98.62 416 TYR B C 1
ATOM 7346 O O . TYR B 1 416 ? 13.836 7.137 23.672 1 98.62 416 TYR B O 1
ATOM 7354 N N . LYS B 1 417 ? 15.031 5.363 24.422 1 98.38 417 LYS B N 1
ATOM 7355 C CA . LYS B 1 417 ? 14.742 5.629 25.828 1 98.38 417 LYS B CA 1
ATOM 7356 C C . LYS B 1 417 ? 16 6.012 26.594 1 98.38 417 LYS B C 1
ATOM 7358 O O . LYS B 1 417 ? 16.031 7.031 27.281 1 98.38 417 LYS B O 1
ATOM 7363 N N . SER B 1 418 ? 17.078 5.125 26.406 1 98.38 418 SER B N 1
ATOM 7364 C CA . SER B 1 418 ? 18.281 5.387 27.203 1 98.38 418 SER B CA 1
ATOM 7365 C C . SER B 1 418 ? 19.5 4.715 26.594 1 98.38 418 SER B C 1
ATOM 7367 O O . SER B 1 418 ? 19.375 3.863 25.703 1 98.38 418 SER B O 1
ATOM 7369 N N . MET B 1 419 ? 20.672 5.172 27.047 1 98.44 419 MET B N 1
ATOM 7370 C CA . MET B 1 419 ? 21.953 4.605 26.641 1 98.44 419 MET B CA 1
ATOM 7371 C C . MET B 1 419 ? 22.828 4.316 27.859 1 98.44 419 MET B C 1
ATOM 7373 O O . MET B 1 419 ? 22.875 5.117 28.797 1 98.44 419 MET B O 1
ATOM 7377 N N . GLU B 1 420 ? 23.406 3.143 27.922 1 97.75 420 GLU B N 1
ATOM 7378 C CA . GLU B 1 420 ? 24.438 2.775 28.875 1 97.75 420 GLU B CA 1
ATOM 7379 C C . GLU B 1 420 ? 25.734 2.359 28.172 1 97.75 420 GLU B C 1
ATOM 7381 O O . GLU B 1 420 ? 25.688 1.668 27.156 1 97.75 420 GLU B O 1
ATOM 7386 N N . THR B 1 421 ? 26.828 2.852 28.672 1 95.56 421 THR B N 1
ATOM 7387 C CA . THR B 1 421 ? 28.109 2.506 28.078 1 95.56 421 THR B CA 1
ATOM 7388 C C . THR B 1 421 ? 28.859 1.508 28.969 1 95.56 421 THR B C 1
ATOM 7390 O O . THR B 1 421 ? 28.891 1.654 30.188 1 95.56 421 THR B O 1
ATOM 7393 N N . ASP B 1 422 ? 29.281 0.488 28.328 1 90.56 422 ASP B N 1
ATOM 7394 C CA . ASP B 1 422 ? 30.141 -0.511 28.953 1 90.56 422 ASP B CA 1
ATOM 7395 C C . ASP B 1 422 ? 31.422 -0.717 28.156 1 90.56 422 ASP B C 1
ATOM 7397 O O . ASP B 1 422 ? 31.469 -1.545 27.25 1 90.56 422 ASP B O 1
ATOM 7401 N N . GLY B 1 423 ? 32.5 -0.102 28.641 1 93.25 423 GLY B N 1
ATOM 7402 C CA . GLY B 1 423 ? 33.719 -0.134 27.859 1 93.25 423 GLY B CA 1
ATOM 7403 C C . GLY B 1 423 ? 33.594 0.531 26.516 1 93.25 423 GLY B C 1
ATOM 7404 O O . GLY B 1 423 ? 33.188 1.695 26.422 1 93.25 423 GLY B O 1
ATOM 7405 N N . ASN B 1 424 ? 33.875 -0.275 25.5 1 95.19 424 ASN B N 1
ATOM 7406 C CA . ASN B 1 424 ? 33.844 0.277 24.156 1 95.19 424 ASN B CA 1
ATOM 7407 C C . ASN B 1 424 ? 32.5 0.019 23.469 1 95.19 424 ASN B C 1
ATOM 7409 O O . ASN B 1 424 ? 32.344 0.213 22.266 1 95.19 424 ASN B O 1
ATOM 7413 N N . LYS B 1 425 ? 31.562 -0.384 24.297 1 96.56 425 LYS B N 1
ATOM 7414 C CA . LYS B 1 425 ? 30.234 -0.683 23.75 1 96.56 425 LYS B CA 1
ATOM 7415 C C . LYS B 1 425 ? 29.188 0.233 24.359 1 96.56 425 LYS B C 1
ATOM 7417 O O . LYS B 1 425 ? 29.25 0.583 25.531 1 96.56 425 LYS B O 1
ATOM 7422 N N . SER B 1 426 ? 28.25 0.645 23.547 1 98.12 426 SER B N 1
ATOM 7423 C CA . SER B 1 426 ? 27.062 1.353 24 1 98.12 426 SER B CA 1
ATOM 7424 C C . SER B 1 426 ? 25.812 0.489 23.844 1 98.12 426 SER B C 1
ATOM 7426 O O . SER B 1 426 ? 25.578 -0.089 22.781 1 98.12 426 SER B O 1
ATOM 7428 N N . VAL B 1 427 ? 25.078 0.382 24.922 1 98.5 427 VAL B N 1
ATOM 7429 C CA . VAL B 1 427 ? 23.828 -0.364 24.891 1 98.5 427 VAL B CA 1
ATOM 7430 C C . VAL B 1 427 ? 22.656 0.605 24.938 1 98.5 427 VAL B C 1
ATOM 7432 O O . VAL B 1 427 ? 22.5 1.367 25.891 1 98.5 427 VAL B O 1
ATOM 7435 N N . LEU B 1 428 ? 21.828 0.545 23.875 1 98.81 428 LEU B N 1
ATOM 7436 C CA . LEU B 1 428 ? 20.656 1.394 23.75 1 98.81 428 LEU B CA 1
ATOM 7437 C C . LEU B 1 428 ? 19.391 0.623 24.109 1 98.81 428 LEU B C 1
ATOM 7439 O O . LEU B 1 428 ? 19.219 -0.537 23.719 1 98.81 428 LEU B O 1
ATOM 7443 N N . THR B 1 429 ? 18.5 1.234 24.859 1 98.75 429 THR B N 1
ATOM 7444 C CA . THR B 1 429 ? 17.188 0.683 25.188 1 98.75 429 THR B CA 1
ATOM 7445 C C . THR B 1 429 ? 16.078 1.476 24.5 1 98.75 429 THR B C 1
ATOM 7447 O O . THR B 1 429 ? 16.156 2.703 24.406 1 98.75 429 THR B O 1
ATOM 7450 N N . PHE B 1 430 ? 15.047 0.783 24.047 1 98.81 430 PHE B N 1
ATOM 7451 C CA . PHE B 1 430 ? 13.969 1.426 23.297 1 98.81 430 PHE B CA 1
ATOM 7452 C C . PHE B 1 430 ? 12.617 1.108 23.906 1 98.81 430 PHE B C 1
ATOM 7454 O O . PHE B 1 430 ? 12.422 0.03 24.469 1 98.81 430 PHE B O 1
ATOM 7461 N N . ASP B 1 431 ? 11.672 2.082 23.781 1 98.38 431 ASP B N 1
ATOM 7462 C CA . ASP B 1 431 ? 10.273 1.909 24.141 1 98.38 431 ASP B CA 1
ATOM 7463 C C . ASP B 1 431 ? 9.414 1.649 22.906 1 98.38 431 ASP B C 1
ATOM 7465 O O . ASP B 1 431 ? 9.812 1.968 21.781 1 98.38 431 ASP B O 1
ATOM 7469 N N . HIS B 1 432 ? 8.203 1.017 23.109 1 98 432 HIS B N 1
ATOM 7470 C CA . HIS B 1 432 ? 7.176 0.824 22.094 1 98 432 HIS B CA 1
ATOM 7471 C C . HIS B 1 432 ? 7.695 -0.026 20.938 1 98 432 HIS B C 1
ATOM 7473 O O . HIS B 1 432 ? 7.543 0.344 19.781 1 98 432 HIS B O 1
ATOM 7479 N N . VAL B 1 433 ? 8.305 -1.115 21.281 1 98.38 433 VAL B N 1
ATOM 7480 C CA . VAL B 1 433 ? 8.953 -1.934 20.266 1 98.38 433 VAL B CA 1
ATOM 7481 C C . VAL B 1 433 ? 7.977 -2.973 19.734 1 98.38 433 VAL B C 1
ATOM 7483 O O . VAL B 1 433 ? 8.336 -3.793 18.891 1 98.38 433 VAL B O 1
ATOM 7486 N N . GLY B 1 434 ? 6.703 -2.93 20.172 1 97 434 GLY B N 1
ATOM 7487 C CA . GLY B 1 434 ? 5.754 -3.936 19.734 1 97 434 GLY B CA 1
ATOM 7488 C C . GLY B 1 434 ? 6.219 -5.355 20 1 97 434 GLY B C 1
ATOM 7489 O O . GLY B 1 434 ? 6.59 -5.691 21.125 1 97 434 GLY B O 1
ATOM 7490 N N . GLY B 1 435 ? 6.238 -6.16 18.953 1 96.75 435 GLY B N 1
ATOM 7491 C CA . GLY B 1 435 ? 6.676 -7.543 19.062 1 96.75 435 GLY B CA 1
ATOM 7492 C C . GLY B 1 435 ? 8.172 -7.688 19.234 1 96.75 435 GLY B C 1
ATOM 7493 O O . GLY B 1 435 ? 8.672 -8.781 19.484 1 96.75 435 GLY B O 1
ATOM 7494 N N . GLY B 1 436 ? 8.867 -6.598 19.125 1 98.38 436 GLY B N 1
ATOM 7495 C CA . GLY B 1 436 ? 10.32 -6.602 19.234 1 98.38 436 GLY B CA 1
ATOM 7496 C C . GLY B 1 436 ? 11.016 -5.926 18.078 1 98.38 436 GLY B C 1
ATOM 7497 O O . GLY B 1 436 ? 10.406 -5.715 17.016 1 98.38 436 GLY B O 1
ATOM 7498 N N . LEU B 1 437 ? 12.281 -5.578 18.266 1 98.62 437 LEU B N 1
ATOM 7499 C CA . LEU B 1 437 ? 13.086 -4.957 17.234 1 98.62 437 LEU B CA 1
ATOM 7500 C C . LEU B 1 437 ? 13.406 -5.957 16.125 1 98.62 437 LEU B C 1
ATOM 7502 O O . LEU B 1 437 ? 13.578 -7.148 16.391 1 98.62 437 LEU B O 1
ATOM 7506 N N . ASP B 1 438 ? 13.461 -5.473 14.945 1 97.44 438 ASP B N 1
ATOM 7507 C CA . ASP B 1 438 ? 13.742 -6.242 13.742 1 97.44 438 ASP B CA 1
ATOM 7508 C C . ASP B 1 438 ? 14.422 -5.371 12.68 1 97.44 438 ASP B C 1
ATOM 7510 O O . ASP B 1 438 ? 14.781 -4.223 12.953 1 97.44 438 ASP B O 1
ATOM 7514 N N . THR B 1 439 ? 14.82 -5.992 11.562 1 97.25 439 THR B N 1
ATOM 7515 C CA . THR B 1 439 ? 15.391 -5.262 10.438 1 97.25 439 THR B CA 1
ATOM 7516 C C . THR B 1 439 ? 14.625 -5.562 9.148 1 97.25 439 THR B C 1
ATOM 7518 O O . THR B 1 439 ? 14 -6.613 9.031 1 97.25 439 THR B O 1
ATOM 7521 N N . PHE B 1 440 ? 14.594 -4.605 8.273 1 95.62 440 PHE B N 1
ATOM 7522 C CA . PHE B 1 440 ? 14.008 -4.797 6.953 1 95.62 440 PHE B CA 1
ATOM 7523 C C . PHE B 1 440 ? 15.078 -5.164 5.934 1 95.62 440 PHE B C 1
ATOM 7525 O O . PHE B 1 440 ? 16.156 -4.559 5.914 1 95.62 440 PHE B O 1
ATOM 7532 N N . ASP B 1 441 ? 14.797 -6.176 5.062 1 93.88 441 ASP B N 1
ATOM 7533 C CA . ASP B 1 441 ? 15.562 -6.508 3.863 1 93.88 441 ASP B CA 1
ATOM 7534 C C . ASP B 1 441 ? 16.781 -7.359 4.207 1 93.88 441 ASP B C 1
ATOM 7536 O O . ASP B 1 441 ? 16.922 -8.469 3.697 1 93.88 441 ASP B O 1
ATOM 7540 N N . VAL B 1 442 ? 17.766 -6.797 5.109 1 95.12 442 VAL B N 1
ATOM 7541 C CA . VAL B 1 442 ? 18.953 -7.547 5.508 1 95.12 442 VAL B CA 1
ATOM 7542 C C . VAL B 1 442 ? 19.031 -7.625 7.031 1 95.12 442 VAL B C 1
ATOM 7544 O O . VAL B 1 442 ? 18.531 -6.742 7.73 1 95.12 442 VAL B O 1
ATOM 7547 N N . PRO B 1 443 ? 19.672 -8.648 7.566 1 94.75 443 PRO B N 1
ATOM 7548 C CA . PRO B 1 443 ? 19.734 -8.805 9.023 1 94.75 443 PRO B CA 1
ATOM 7549 C C . PRO B 1 443 ? 20.688 -7.812 9.68 1 94.75 443 PRO B C 1
ATOM 7551 O O . PRO B 1 443 ? 20.547 -7.508 10.867 1 94.75 443 PRO B O 1
ATOM 7554 N N . GLN B 1 444 ? 21.656 -7.363 8.898 1 96.56 444 GLN B N 1
ATOM 7555 C CA . GLN B 1 444 ? 22.594 -6.398 9.438 1 96.56 444 GLN B CA 1
ATOM 7556 C C . GLN B 1 444 ? 21.922 -5.062 9.727 1 96.56 444 GLN B C 1
ATOM 7558 O O . GLN B 1 444 ? 21.203 -4.531 8.883 1 96.56 444 GLN B O 1
ATOM 7563 N N . LEU B 1 445 ? 22.172 -4.59 10.984 1 98.44 445 LEU B N 1
ATOM 7564 C CA . LEU B 1 445 ? 21.609 -3.283 11.32 1 98.44 445 LEU B CA 1
ATOM 7565 C C . LEU B 1 445 ? 22.391 -2.168 10.633 1 98.44 445 LEU B C 1
ATOM 7567 O O . LEU B 1 445 ? 23.625 -2.148 10.664 1 98.44 445 LEU B O 1
ATOM 7571 N N . ILE B 1 446 ? 21.656 -1.268 9.992 1 97.38 446 ILE B N 1
ATOM 7572 C CA . ILE B 1 446 ? 22.266 -0.18 9.227 1 97.38 446 ILE B CA 1
ATOM 7573 C C . ILE B 1 446 ? 21.75 1.161 9.75 1 97.38 446 ILE B C 1
ATOM 7575 O O . ILE B 1 446 ? 20.562 1.298 10.078 1 97.38 446 ILE B O 1
ATOM 7579 N N . GLY B 1 447 ? 22.641 2.207 9.82 1 97.62 447 GLY B N 1
ATOM 7580 C CA . GLY B 1 447 ? 22.188 3.568 10.07 1 97.62 447 GLY B CA 1
ATOM 7581 C C . GLY B 1 447 ? 22.75 4.152 11.352 1 97.62 447 GLY B C 1
ATOM 7582 O O . GLY B 1 447 ? 22.469 5.309 11.688 1 97.62 447 GLY B O 1
ATOM 7583 N N . PHE B 1 448 ? 23.672 3.422 12.094 1 98.56 448 PHE B N 1
ATOM 7584 C CA . PHE B 1 448 ? 24.188 3.873 13.375 1 98.56 448 PHE B CA 1
ATOM 7585 C C . PHE B 1 448 ? 25.531 4.566 13.203 1 98.56 448 PHE B C 1
ATOM 7587 O O . PHE B 1 448 ? 26.359 4.117 12.422 1 98.56 448 PHE B O 1
ATOM 7594 N N . THR B 1 449 ? 25.703 5.621 13.93 1 98.38 449 THR B N 1
ATOM 7595 C CA . THR B 1 449 ? 27 6.293 14.07 1 98.38 449 THR B CA 1
ATOM 7596 C C . THR B 1 449 ? 27.312 6.527 15.547 1 98.38 449 THR B C 1
ATOM 7598 O O . THR B 1 449 ? 26.422 6.574 16.391 1 98.38 449 THR B O 1
ATOM 7601 N N . ILE B 1 450 ? 28.578 6.617 15.859 1 98.38 450 ILE B N 1
ATOM 7602 C CA . ILE B 1 450 ? 29.047 6.684 17.25 1 98.38 450 ILE B CA 1
ATOM 7603 C C . ILE B 1 450 ? 30.203 7.66 17.359 1 98.38 450 ILE B C 1
ATOM 7605 O O . ILE B 1 450 ? 30.969 7.84 16.391 1 98.38 450 ILE B O 1
ATOM 7609 N N . ALA B 1 451 ? 30.281 8.375 18.469 1 98.19 451 ALA B N 1
ATOM 7610 C CA . ALA B 1 451 ? 31.344 9.367 18.672 1 98.19 451 ALA B CA 1
ATOM 7611 C C . ALA B 1 451 ? 31.906 9.273 20.094 1 98.19 451 ALA B C 1
ATOM 7613 O O . ALA B 1 451 ? 31.234 8.805 21 1 98.19 451 ALA B O 1
ATOM 7614 N N . GLY B 1 452 ? 33.156 9.664 20.172 1 97.44 452 GLY B N 1
ATOM 7615 C CA . GLY B 1 452 ? 33.75 9.891 21.469 1 97.44 452 GLY B CA 1
ATOM 7616 C C . GLY B 1 452 ? 33.688 11.336 21.922 1 97.44 452 GLY B C 1
ATOM 7617 O O . GLY B 1 452 ? 32.812 12.086 21.469 1 97.44 452 GLY B O 1
ATOM 7618 N N . GLU B 1 453 ? 34.562 11.68 22.828 1 96.62 453 GLU B N 1
ATOM 7619 C CA . GLU B 1 453 ? 34.562 13 23.453 1 96.62 453 GLU B CA 1
ATOM 7620 C C . GLU B 1 453 ? 34.875 14.094 22.438 1 96.62 453 GLU B C 1
ATOM 7622 O O . GLU B 1 453 ? 34.5 15.25 22.625 1 96.62 453 GLU B O 1
ATOM 7627 N N . ASP B 1 454 ? 35.531 13.766 21.344 1 96.69 454 ASP B N 1
ATOM 7628 C CA . ASP B 1 454 ? 35.906 14.75 20.328 1 96.69 454 ASP B CA 1
ATOM 7629 C C . ASP B 1 454 ? 34.719 15.148 19.469 1 96.69 454 ASP B C 1
ATOM 7631 O O . ASP B 1 454 ? 34.844 16.016 18.609 1 96.69 454 ASP B O 1
ATOM 7635 N N . GLN B 1 455 ? 33.562 14.43 19.594 1 96.69 455 GLN B N 1
ATOM 7636 C CA . GLN B 1 455 ? 32.281 14.719 18.969 1 96.69 455 GLN B CA 1
ATOM 7637 C C . GLN B 1 455 ? 32.344 14.43 17.469 1 96.69 455 GLN B C 1
ATOM 7639 O O . GLN B 1 455 ? 31.547 14.984 16.703 1 96.69 455 GLN B O 1
ATOM 7644 N N . LYS B 1 456 ? 33.281 13.602 17.109 1 97 456 LYS B N 1
ATOM 7645 C CA . LYS B 1 456 ? 33.375 13.172 15.719 1 97 456 LYS B CA 1
ATOM 7646 C C . LYS B 1 456 ? 32.688 11.82 15.523 1 97 456 LYS B C 1
ATOM 7648 O O . LYS B 1 456 ? 33.188 10.797 16.016 1 97 456 LYS B O 1
ATOM 7653 N N . PHE B 1 457 ? 31.688 11.836 14.703 1 97.94 457 PHE B N 1
ATOM 7654 C CA . PHE B 1 457 ? 30.938 10.609 14.5 1 97.94 457 PHE B CA 1
ATOM 7655 C C . PHE B 1 457 ? 31.594 9.75 13.422 1 97.94 457 PHE B C 1
ATOM 7657 O O . PHE B 1 457 ? 32.062 10.266 12.414 1 97.94 457 PHE B O 1
ATOM 7664 N N . VAL B 1 458 ? 31.578 8.461 13.617 1 97.69 458 VAL B N 1
ATOM 7665 C CA . VAL B 1 458 ? 32.031 7.461 12.648 1 97.69 458 VAL B CA 1
ATOM 7666 C C . VAL B 1 458 ? 30.953 6.371 12.508 1 97.69 458 VAL B C 1
ATOM 7668 O O . VAL B 1 458 ? 30.109 6.203 13.391 1 97.69 458 VAL B O 1
ATOM 7671 N N . PRO B 1 459 ? 30.922 5.656 11.344 1 97.25 459 PRO B N 1
ATOM 7672 C CA . PRO B 1 459 ? 30 4.531 11.211 1 97.25 459 PRO B CA 1
ATOM 7673 C C . PRO B 1 459 ? 30.172 3.482 12.305 1 97.25 459 PRO B C 1
ATOM 7675 O O . PRO B 1 459 ? 31.312 3.203 12.711 1 97.25 459 PRO B O 1
ATOM 7678 N N . ALA B 1 460 ? 29.094 2.879 12.672 1 98.12 460 ALA B N 1
ATOM 7679 C CA . ALA B 1 460 ? 29.141 1.91 13.766 1 98.12 460 ALA B CA 1
ATOM 7680 C C . ALA B 1 460 ? 28.469 0.598 13.359 1 98.12 460 ALA B C 1
ATOM 7682 O O . ALA B 1 460 ? 27.656 0.568 12.445 1 98.12 460 ALA B O 1
ATOM 7683 N N . THR B 1 461 ? 28.906 -0.438 14.008 1 97.88 461 THR B N 1
ATOM 7684 C CA . THR B 1 461 ? 28.234 -1.734 13.93 1 97.88 461 THR B CA 1
ATOM 7685 C C . THR B 1 461 ? 27.234 -1.892 15.062 1 97.88 461 THR B C 1
ATOM 7687 O O . THR B 1 461 ? 27.484 -1.484 16.188 1 97.88 461 THR B O 1
ATOM 7690 N N . ALA B 1 462 ? 26.109 -2.465 14.734 1 98.62 462 ALA B N 1
ATOM 7691 C CA . ALA B 1 462 ? 25.062 -2.627 15.734 1 98.62 462 ALA B CA 1
ATOM 7692 C C . ALA B 1 462 ? 24.453 -4.027 15.68 1 98.62 462 ALA B C 1
ATOM 7694 O O . ALA B 1 462 ? 24.5 -4.688 14.641 1 98.62 462 ALA B O 1
ATOM 7695 N N . LYS B 1 463 ? 23.906 -4.477 16.797 1 98.06 463 LYS B N 1
ATOM 7696 C CA . LYS B 1 463 ? 23.234 -5.77 16.891 1 98.06 463 LYS B CA 1
ATOM 7697 C C . LYS B 1 463 ? 22.094 -5.727 17.906 1 98.06 463 LYS B C 1
ATOM 7699 O O . LYS B 1 463 ? 22.219 -5.082 18.953 1 98.06 463 LYS B O 1
ATOM 7704 N N . ILE B 1 464 ? 21 -6.32 17.625 1 98.5 464 ILE B N 1
ATOM 7705 C CA . ILE B 1 464 ? 19.859 -6.422 18.547 1 98.5 464 ILE B CA 1
ATOM 7706 C C . ILE B 1 464 ? 20.203 -7.391 19.672 1 98.5 464 ILE B C 1
ATOM 7708 O O . ILE B 1 464 ? 20.672 -8.508 19.422 1 98.5 464 ILE B O 1
ATOM 7712 N N . ILE B 1 465 ? 20.016 -6.945 20.859 1 96.44 465 ILE B N 1
ATOM 7713 C CA . ILE B 1 465 ? 20.188 -7.789 22.031 1 96.44 465 ILE B CA 1
ATOM 7714 C C . ILE B 1 465 ? 18.875 -7.855 22.812 1 96.44 465 ILE B C 1
ATOM 7716 O O . ILE B 1 465 ? 18.391 -6.836 23.312 1 96.44 465 ILE B O 1
ATOM 7720 N N . GLY B 1 466 ? 18.25 -8.992 22.812 1 94.31 466 GLY B N 1
ATOM 7721 C CA . GLY B 1 466 ? 16.938 -9.133 23.453 1 94.31 466 GLY B CA 1
ATOM 7722 C C . GLY B 1 466 ? 15.805 -8.594 22.594 1 94.31 466 GLY B C 1
ATOM 7723 O O . GLY B 1 466 ? 15.859 -8.664 21.359 1 94.31 466 GLY B O 1
ATOM 7724 N N . LYS B 1 467 ? 14.766 -8.078 23.391 1 97.31 467 LYS B N 1
ATOM 7725 C CA . LYS B 1 467 ? 13.555 -7.648 22.703 1 97.31 467 LYS B CA 1
ATOM 7726 C C . LYS B 1 467 ? 13.625 -6.168 22.328 1 97.31 467 LYS B C 1
ATOM 7728 O O . LYS B 1 467 ? 13.078 -5.754 21.312 1 97.31 467 LYS B O 1
ATOM 7733 N N . ASN B 1 468 ? 14.281 -5.348 23.219 1 98.62 468 ASN B N 1
ATOM 7734 C CA . ASN B 1 468 ? 14.141 -3.904 23.047 1 98.62 468 ASN B CA 1
ATOM 7735 C C . ASN B 1 468 ? 15.484 -3.188 23.203 1 98.62 468 ASN B C 1
ATOM 7737 O O . ASN B 1 468 ? 15.523 -2.01 23.562 1 98.62 468 ASN B O 1
ATOM 7741 N N . GLN B 1 469 ? 16.609 -3.898 22.938 1 98.69 469 GLN B N 1
ATOM 7742 C CA . GLN B 1 469 ? 17.906 -3.264 23.109 1 98.69 469 GLN B CA 1
ATOM 7743 C C . GLN B 1 469 ? 18.797 -3.504 21.891 1 98.69 469 GLN B C 1
ATOM 7745 O O . GLN B 1 469 ? 18.656 -4.52 21.203 1 98.69 469 GLN B O 1
ATOM 7750 N N . ILE B 1 470 ? 19.656 -2.574 21.625 1 98.81 470 ILE B N 1
ATOM 7751 C CA . ILE B 1 470 ? 20.656 -2.646 20.562 1 98.81 470 ILE B CA 1
ATOM 7752 C C . ILE B 1 470 ? 22.031 -2.293 21.125 1 98.81 470 ILE B C 1
ATOM 7754 O O . ILE B 1 470 ? 22.188 -1.297 21.828 1 98.81 470 ILE B O 1
ATOM 7758 N N . GLU B 1 471 ? 23 -3.107 20.875 1 98.69 471 GLU B N 1
ATOM 7759 C CA . GLU B 1 471 ? 24.391 -2.824 21.188 1 98.69 471 GLU B CA 1
ATOM 7760 C C . GLU B 1 471 ? 25.109 -2.186 20 1 98.69 471 GLU B C 1
ATOM 7762 O O . GLU B 1 471 ? 25 -2.666 18.875 1 98.69 471 GLU B O 1
ATOM 7767 N N . VAL B 1 472 ? 25.812 -1.083 20.234 1 98.69 472 VAL B N 1
ATOM 7768 C CA . VAL B 1 472 ? 26.5 -0.335 19.172 1 98.69 472 VAL B CA 1
ATOM 7769 C C . VAL B 1 472 ? 27.984 -0.203 19.516 1 98.69 472 VAL B C 1
ATOM 7771 O O . VAL B 1 472 ? 28.344 0.148 20.641 1 98.69 472 VAL B O 1
ATOM 7774 N N . THR B 1 473 ? 28.844 -0.507 18.516 1 98.06 473 THR B N 1
ATOM 7775 C CA . THR B 1 473 ? 30.281 -0.424 18.703 1 98.06 473 THR B CA 1
ATOM 7776 C C . THR B 1 473 ? 30.969 0.047 17.422 1 98.06 473 THR B C 1
ATOM 7778 O O . THR B 1 473 ? 30.359 0.033 16.344 1 98.06 473 THR B O 1
ATOM 7781 N N . SER B 1 474 ? 32.125 0.598 17.578 1 97.75 474 SER B N 1
ATOM 7782 C CA . SER B 1 474 ? 33.031 0.892 16.469 1 97.75 474 SER B CA 1
ATOM 7783 C C . SER B 1 474 ? 34.469 0.674 16.859 1 97.75 474 SER B C 1
ATOM 7785 O O . SER B 1 474 ? 34.875 1.013 17.969 1 97.75 474 SER B O 1
ATOM 7787 N N . ASP B 1 475 ? 35.25 0.143 15.922 1 96.69 475 ASP B N 1
ATOM 7788 C CA . ASP B 1 475 ? 36.656 -0.072 16.156 1 96.69 475 ASP B CA 1
ATOM 7789 C C . ASP B 1 475 ? 37.406 1.256 16.25 1 96.69 475 ASP B C 1
ATOM 7791 O O . ASP B 1 475 ? 38.531 1.305 16.75 1 96.69 475 ASP B O 1
ATOM 7795 N N . GLN B 1 476 ? 36.75 2.26 15.875 1 96.94 476 GLN B N 1
ATOM 7796 C CA . GLN B 1 476 ? 37.406 3.562 15.82 1 96.94 476 GLN B CA 1
ATOM 7797 C C . GLN B 1 476 ? 37.188 4.352 17.094 1 96.94 476 GLN B C 1
ATOM 7799 O O . GLN B 1 476 ? 37.75 5.43 17.281 1 96.94 476 GLN B O 1
ATOM 7804 N N . ILE B 1 477 ? 36.375 3.84 17.953 1 97.38 477 ILE B N 1
ATOM 7805 C CA . ILE B 1 477 ? 36 4.574 19.156 1 97.38 477 ILE B CA 1
ATOM 7806 C C . ILE B 1 477 ? 36.219 3.695 20.391 1 97.38 477 ILE B C 1
ATOM 7808 O O . ILE B 1 477 ? 35.531 2.703 20.594 1 97.38 477 ILE B O 1
ATOM 7812 N N . GLU B 1 478 ? 37.094 4.086 21.25 1 95.69 478 GLU B N 1
ATOM 7813 C CA . GLU B 1 478 ? 37.375 3.311 22.453 1 95.69 478 GLU B CA 1
ATOM 7814 C C . GLU B 1 478 ? 36.438 3.682 23.594 1 95.69 478 GLU B C 1
ATOM 7816 O O . GLU B 1 478 ? 36.125 2.84 24.438 1 95.69 478 GLU B O 1
ATOM 7821 N N . ALA B 1 479 ? 36.094 4.898 23.609 1 96.81 479 ALA B N 1
ATOM 7822 C CA . ALA B 1 479 ? 35.219 5.395 24.672 1 96.81 479 ALA B CA 1
ATOM 7823 C C . ALA B 1 479 ? 34.031 6.16 24.094 1 96.81 479 ALA B C 1
ATOM 7825 O O . ALA B 1 479 ? 34.031 7.395 24.062 1 96.81 479 ALA B O 1
ATOM 7826 N N . PRO B 1 480 ? 33.031 5.434 23.75 1 98.06 480 PRO B N 1
ATOM 7827 C CA . PRO B 1 480 ? 31.859 6.094 23.141 1 98.06 480 PRO B CA 1
ATOM 7828 C C . PRO B 1 480 ? 31.125 7.004 24.125 1 98.06 480 PRO B C 1
ATOM 7830 O O . PRO B 1 480 ? 30.969 6.652 25.297 1 98.06 480 PRO B O 1
ATOM 7833 N N . VAL B 1 481 ? 30.641 8.148 23.641 1 97.81 481 VAL B N 1
ATOM 7834 C CA . VAL B 1 481 ? 29.891 9.078 24.484 1 97.81 481 VAL B CA 1
ATOM 7835 C C . VAL B 1 481 ? 28.547 9.398 23.844 1 97.81 481 VAL B C 1
ATOM 7837 O O . VAL B 1 481 ? 27.609 9.836 24.531 1 97.81 481 VAL B O 1
ATOM 7840 N N . ALA B 1 482 ? 28.438 9.156 22.516 1 98.19 482 ALA B N 1
ATOM 7841 C CA . ALA B 1 482 ? 27.188 9.484 21.828 1 98.19 482 ALA B CA 1
ATOM 7842 C C . ALA B 1 482 ? 26.938 8.523 20.672 1 98.19 482 ALA B C 1
ATOM 7844 O O . ALA B 1 482 ? 27.875 8.07 20.016 1 98.19 482 ALA B O 1
ATOM 7845 N N . VAL B 1 483 ? 25.703 8.188 20.484 1 98.69 483 VAL B N 1
ATOM 7846 C CA . VAL B 1 483 ? 25.25 7.391 19.359 1 98.69 483 VAL B CA 1
ATOM 7847 C C . VAL B 1 483 ? 24.094 8.109 18.641 1 98.69 483 VAL B C 1
ATOM 7849 O O . VAL B 1 483 ? 23.25 8.727 19.281 1 98.69 483 VAL B O 1
ATOM 7852 N N . ARG B 1 484 ? 24.141 8.094 17.312 1 98.69 484 ARG B N 1
ATOM 7853 C CA . ARG B 1 484 ? 23.031 8.586 16.5 1 98.69 484 ARG B CA 1
ATOM 7854 C C . ARG B 1 484 ? 22.547 7.508 15.531 1 98.69 484 ARG B C 1
ATOM 7856 O O . ARG B 1 484 ? 23.312 6.621 15.148 1 98.69 484 ARG B O 1
ATOM 7863 N N . TYR B 1 485 ? 21.281 7.477 15.266 1 98.44 485 TYR B N 1
ATOM 7864 C CA . TYR B 1 485 ? 20.672 6.605 14.273 1 98.44 485 TYR B CA 1
ATOM 7865 C C . TYR B 1 485 ? 19.922 7.414 13.219 1 98.44 485 TYR B C 1
ATOM 7867 O O . TYR B 1 485 ? 19.094 8.258 13.555 1 98.44 485 TYR B O 1
ATOM 7875 N N . ALA B 1 486 ? 20.172 7.164 11.961 1 98.06 486 ALA B N 1
ATOM 7876 C CA . ALA B 1 486 ? 19.484 7.746 10.805 1 98.06 486 ALA B CA 1
ATOM 7877 C C . ALA B 1 486 ? 19.516 9.273 10.859 1 98.06 486 ALA B C 1
ATOM 7879 O O . ALA B 1 486 ? 18.5 9.93 10.633 1 98.06 486 ALA B O 1
ATOM 7880 N N . TRP B 1 487 ? 20.703 9.812 11.211 1 98 487 TRP B N 1
ATOM 7881 C CA . TRP B 1 487 ? 20.891 11.258 11.305 1 98 487 TRP B CA 1
ATOM 7882 C C . TRP B 1 487 ? 21.438 11.836 10.008 1 98 487 TRP B C 1
ATOM 7884 O O . TRP B 1 487 ? 22.625 12.109 9.898 1 98 487 TRP B O 1
ATOM 7894 N N . ALA B 1 488 ? 20.594 12.039 9.047 1 97.75 488 ALA B N 1
ATOM 7895 C CA . ALA B 1 488 ? 20.891 12.578 7.727 1 97.75 488 ALA B CA 1
ATOM 7896 C C . ALA B 1 488 ? 19.609 13.047 7.027 1 97.75 488 ALA B C 1
ATOM 7898 O O . ALA B 1 488 ? 18.516 12.719 7.465 1 97.75 488 ALA B O 1
ATOM 7899 N N . ASP B 1 489 ? 19.75 13.859 5.973 1 97.5 489 ASP B N 1
ATOM 7900 C CA . ASP B 1 489 ? 18.594 14.18 5.145 1 97.5 489 ASP B CA 1
ATOM 7901 C C . ASP B 1 489 ? 17.969 12.906 4.555 1 97.5 489 ASP B C 1
ATOM 7903 O O . ASP B 1 489 ? 16.766 12.695 4.66 1 97.5 489 ASP B O 1
ATOM 7907 N N . ASN B 1 490 ? 18.812 12.125 4.016 1 97.31 490 ASN B N 1
ATOM 7908 C CA . ASN B 1 490 ? 18.438 10.875 3.359 1 97.31 490 ASN B CA 1
ATOM 7909 C C . ASN B 1 490 ? 19.25 9.695 3.898 1 97.31 490 ASN B C 1
ATOM 7911 O O . ASN B 1 490 ? 20.125 9.18 3.211 1 97.31 490 ASN B O 1
ATOM 7915 N N . PRO B 1 491 ? 18.891 9.234 5.121 1 96.69 491 PRO B N 1
ATOM 7916 C CA . PRO B 1 491 ? 19.672 8.164 5.746 1 96.69 491 PRO B CA 1
ATOM 7917 C C . PRO B 1 491 ? 19.406 6.797 5.117 1 96.69 491 PRO B C 1
ATOM 7919 O O . PRO B 1 491 ? 18.281 6.496 4.73 1 96.69 491 PRO B O 1
ATOM 7922 N N . VAL B 1 492 ? 20.453 6 4.98 1 95.38 492 VAL B N 1
ATOM 7923 C CA . VAL B 1 492 ? 20.328 4.57 4.715 1 95.38 492 VAL B CA 1
ATOM 7924 C C . VAL B 1 492 ? 20.203 3.811 6.035 1 95.38 492 VAL B C 1
ATOM 7926 O O . VAL B 1 492 ? 21.141 3.785 6.836 1 95.38 492 VAL B O 1
ATOM 7929 N N . CYS B 1 493 ? 19.094 3.268 6.352 1 97.19 493 CYS B N 1
ATOM 7930 C CA . CYS B 1 493 ? 18.781 2.627 7.621 1 97.19 493 CYS B CA 1
ATOM 7931 C C . CYS B 1 493 ? 17.703 1.568 7.453 1 97.19 493 CYS B C 1
ATOM 7933 O O . CYS B 1 493 ? 17.031 1.517 6.414 1 97.19 493 CYS B O 1
ATOM 7935 N N . ASN B 1 494 ? 17.609 0.604 8.43 1 97.75 494 ASN B N 1
ATOM 7936 C CA . ASN B 1 494 ? 16.688 -0.484 8.148 1 97.75 494 ASN B CA 1
ATOM 7937 C C . ASN B 1 494 ? 16.062 -1.039 9.43 1 97.75 494 ASN B C 1
ATOM 7939 O O . ASN B 1 494 ? 15.422 -2.09 9.406 1 97.75 494 ASN B O 1
ATOM 7943 N N . VAL B 1 495 ? 16.266 -0.382 10.617 1 98.69 495 VAL B N 1
ATOM 7944 C CA . VAL B 1 495 ? 15.742 -0.933 11.859 1 98.69 495 VAL B CA 1
ATOM 7945 C C . VAL B 1 495 ? 14.25 -0.625 11.977 1 98.69 495 VAL B C 1
ATOM 7947 O O . VAL B 1 495 ? 13.812 0.482 11.648 1 98.69 495 VAL B O 1
ATOM 7950 N N . GLN B 1 496 ? 13.477 -1.532 12.367 1 98.31 496 GLN B N 1
ATOM 7951 C CA . GLN B 1 496 ? 12.039 -1.444 12.586 1 98.31 496 GLN B CA 1
ATOM 7952 C C . GLN B 1 496 ? 11.586 -2.428 13.656 1 98.31 496 GLN B C 1
ATOM 7954 O O . GLN B 1 496 ? 12.406 -3.154 14.227 1 98.31 496 GLN B O 1
ATOM 7959 N N . ASN B 1 497 ? 10.352 -2.387 14.039 1 97.94 497 ASN B N 1
ATOM 7960 C CA . ASN B 1 497 ? 9.812 -3.477 14.852 1 97.94 497 ASN B CA 1
ATOM 7961 C C . ASN B 1 497 ? 9.211 -4.574 13.977 1 97.94 497 ASN B C 1
ATOM 7963 O O . ASN B 1 497 ? 9.188 -4.461 12.75 1 97.94 497 ASN B O 1
ATOM 7967 N N . VAL B 1 498 ? 8.742 -5.629 14.609 1 96.25 498 VAL B N 1
ATOM 7968 C CA . VAL B 1 498 ? 8.25 -6.816 13.922 1 96.25 498 VAL B CA 1
ATOM 7969 C C . VAL B 1 498 ? 7.027 -6.457 13.086 1 96.25 498 VAL B C 1
ATOM 7971 O O . VAL B 1 498 ? 6.785 -7.062 12.039 1 96.25 498 VAL B O 1
ATOM 7974 N N . GLU B 1 499 ? 6.285 -5.406 13.43 1 96.31 499 GLU B N 1
ATOM 7975 C CA . GLU B 1 499 ? 5.074 -4.992 12.727 1 96.31 499 GLU B CA 1
ATOM 7976 C C . GLU B 1 499 ? 5.402 -4.105 11.531 1 96.31 499 GLU B C 1
ATOM 7978 O O . GLU B 1 499 ? 4.516 -3.75 10.75 1 96.31 499 GLU B O 1
ATOM 7983 N N . GLY B 1 500 ? 6.672 -3.723 11.391 1 96.31 500 GLY B N 1
ATOM 7984 C CA . GLY B 1 500 ? 7.09 -2.998 10.203 1 96.31 500 GLY B CA 1
ATOM 7985 C C . GLY B 1 500 ? 7.133 -1.495 10.406 1 96.31 500 GLY B C 1
ATOM 7986 O O . GLY B 1 500 ? 7.289 -0.738 9.445 1 96.31 500 GLY B O 1
ATOM 7987 N N . LEU B 1 501 ? 6.973 -1.001 11.625 1 98.38 501 LEU B N 1
ATOM 7988 C CA . LEU B 1 501 ? 7.105 0.424 11.906 1 98.38 501 LEU B CA 1
ATOM 7989 C C . LEU B 1 501 ? 8.562 0.796 12.148 1 98.38 501 LEU B C 1
ATOM 7991 O O . LEU B 1 501 ? 9.242 0.169 12.969 1 98.38 501 LEU B O 1
ATOM 7995 N N . PRO B 1 502 ? 9.094 1.776 11.477 1 98.62 502 PRO B N 1
ATOM 7996 C CA . PRO B 1 502 ? 10.523 2.104 11.547 1 98.62 502 PRO B CA 1
ATOM 7997 C C . PRO B 1 502 ? 10.93 2.637 12.922 1 98.62 502 PRO B C 1
ATOM 7999 O O . PRO B 1 502 ? 10.141 3.305 13.586 1 98.62 502 PRO B O 1
ATOM 8002 N N . LEU B 1 503 ? 12.148 2.346 13.258 1 98.81 503 LEU B N 1
ATOM 8003 C CA . LEU B 1 503 ? 12.734 2.986 14.43 1 98.81 503 LEU B CA 1
ATOM 8004 C C . LEU B 1 503 ? 12.812 4.496 14.242 1 98.81 503 LEU B C 1
ATOM 8006 O O . LEU B 1 503 ? 13.281 4.973 13.203 1 98.81 503 LEU B O 1
ATOM 8010 N N . THR B 1 504 ? 12.312 5.234 15.234 1 98.88 504 THR B N 1
ATOM 8011 C CA . THR B 1 504 ? 12.375 6.691 15.188 1 98.88 504 THR B CA 1
ATOM 8012 C C . THR B 1 504 ? 13.82 7.172 15.172 1 98.88 504 THR B C 1
ATOM 8014 O O . THR B 1 504 ? 14.625 6.766 16 1 98.88 504 THR B O 1
ATOM 8017 N N . PRO B 1 505 ? 14.211 8.008 14.203 1 98.62 505 PRO B N 1
ATOM 8018 C CA . PRO B 1 505 ? 15.562 8.562 14.242 1 98.62 505 PRO B CA 1
ATOM 8019 C C . PRO B 1 505 ? 15.852 9.32 15.539 1 98.62 505 PRO B C 1
ATOM 8021 O O . PRO B 1 505 ? 14.969 9.984 16.078 1 98.62 505 PRO B O 1
ATOM 8024 N N . PHE B 1 506 ? 17.188 9.211 15.984 1 98.44 506 PHE B N 1
ATOM 8025 C CA . PHE B 1 506 ? 17.469 9.836 17.266 1 98.44 506 PHE B CA 1
ATOM 8026 C C . PHE B 1 506 ? 18.953 10.164 17.391 1 98.44 506 PHE B C 1
ATOM 8028 O O . PHE B 1 506 ? 19.766 9.695 16.594 1 98.44 506 PHE B O 1
ATOM 8035 N N . ARG B 1 507 ? 19.234 10.953 18.312 1 98.19 507 ARG B N 1
ATOM 8036 C CA . ARG B 1 507 ? 20.578 11.133 18.859 1 98.19 507 ARG B CA 1
ATOM 8037 C C . ARG B 1 507 ? 20.562 11.039 20.391 1 98.19 507 ARG B C 1
ATOM 8039 O O . ARG B 1 507 ? 19.547 11.352 21.016 1 98.19 507 ARG B O 1
ATOM 8046 N N . THR B 1 508 ? 21.672 10.633 20.953 1 98.31 508 THR B N 1
ATOM 8047 C CA . THR B 1 508 ? 21.781 10.508 22.406 1 98.31 508 THR B CA 1
ATOM 8048 C C . THR B 1 508 ? 22.438 11.742 23.016 1 98.31 508 THR B C 1
ATOM 8050 O O . THR B 1 508 ? 22.422 11.938 24.219 1 98.31 508 THR B O 1
ATOM 8053 N N . ASP B 1 509 ? 23 12.555 22.188 1 97.25 509 ASP B N 1
ATOM 8054 C CA . ASP B 1 509 ? 23.672 13.766 22.641 1 97.25 509 ASP B CA 1
ATOM 8055 C C . ASP B 1 509 ? 22.734 14.969 22.578 1 97.25 509 ASP B C 1
ATOM 8057 O O . ASP B 1 509 ? 21.641 14.891 22 1 97.25 509 ASP B O 1
ATOM 8061 N N . ASP B 1 510 ? 23.219 16.031 23.188 1 95.94 510 ASP B N 1
ATOM 8062 C CA . ASP B 1 510 ? 22.516 17.312 23.109 1 95.94 510 ASP B CA 1
ATOM 8063 C C . ASP B 1 510 ? 23.438 18.406 22.547 1 95.94 510 ASP B C 1
ATOM 8065 O O . ASP B 1 510 ? 23.297 19.578 22.875 1 95.94 510 ASP B O 1
ATOM 8069 N N . TRP B 1 511 ? 24.406 17.906 21.797 1 96.75 511 TRP B N 1
ATOM 8070 C CA . TRP B 1 511 ? 25.375 18.859 21.234 1 96.75 511 TRP B CA 1
ATOM 8071 C C . TRP B 1 511 ? 24.703 19.828 20.281 1 96.75 511 TRP B C 1
ATOM 8073 O O . TRP B 1 511 ? 23.688 19.484 19.656 1 96.75 511 TRP B O 1
ATOM 8083 N N . LYS B 1 512 ? 25.297 21 20.219 1 94.56 512 LYS B N 1
ATOM 8084 C CA . LYS B 1 512 ? 24.719 22.078 19.406 1 94.56 512 LYS B CA 1
ATOM 8085 C C . LYS B 1 512 ? 24.641 21.672 17.938 1 94.56 512 LYS B C 1
ATOM 8087 O O . LYS B 1 512 ? 25.625 21.203 17.359 1 94.56 512 LYS B O 1
ATOM 8092 N N . GLY B 1 513 ? 23.453 21.875 17.391 1 94.44 513 GLY B N 1
ATOM 8093 C CA . GLY B 1 513 ? 23.25 21.516 15.992 1 94.44 513 GLY B CA 1
ATOM 8094 C C . GLY B 1 513 ? 23.469 22.688 15.047 1 94.44 513 GLY B C 1
ATOM 8095 O O . GLY B 1 513 ? 23.875 23.766 15.469 1 94.44 513 GLY B O 1
ATOM 8096 N N . VAL B 1 514 ? 23.219 22.469 13.773 1 96.38 514 VAL B N 1
ATOM 8097 C CA . VAL B 1 514 ? 23.578 23.406 12.719 1 96.38 514 VAL B CA 1
ATOM 8098 C C . VAL B 1 514 ? 22.547 24.516 12.625 1 96.38 514 VAL B C 1
ATOM 8100 O O . VAL B 1 514 ? 22.812 25.594 12.094 1 96.38 514 VAL B O 1
ATOM 8103 N N . THR B 1 515 ? 21.328 24.297 13.219 1 97.06 515 THR B N 1
ATOM 8104 C CA . THR B 1 515 ? 20.281 25.312 13.094 1 97.06 515 THR B CA 1
ATOM 8105 C C . THR B 1 515 ? 20.109 26.062 14.398 1 97.06 515 THR B C 1
ATOM 8107 O O . THR B 1 515 ? 19.172 26.859 14.547 1 97.06 515 THR B O 1
ATOM 8110 N N . ALA B 1 516 ? 20.938 25.812 15.32 1 95.44 516 ALA B N 1
ATOM 8111 C CA . ALA B 1 516 ? 20.781 26.359 16.672 1 95.44 516 ALA B CA 1
ATOM 8112 C C . ALA B 1 516 ? 20.766 27.875 16.641 1 95.44 516 ALA B C 1
ATOM 8114 O O . ALA B 1 516 ? 20.109 28.516 17.469 1 95.44 516 ALA B O 1
ATOM 8115 N N . ASP B 1 517 ? 21.484 28.422 15.672 1 93.19 517 ASP B N 1
ATOM 8116 C CA . ASP B 1 517 ? 21.578 29.875 15.633 1 93.19 517 ASP B CA 1
ATOM 8117 C C . ASP B 1 517 ? 20.766 30.453 14.484 1 93.19 517 ASP B C 1
ATOM 8119 O O . ASP B 1 517 ? 20.922 31.625 14.125 1 93.19 517 ASP B O 1
ATOM 8123 N N . SER B 1 518 ? 19.969 29.609 13.922 1 89.75 518 SER B N 1
ATOM 8124 C CA . SER B 1 518 ? 19.094 30.062 12.836 1 89.75 518 SER B CA 1
ATOM 8125 C C . SER B 1 518 ? 17.734 30.5 13.367 1 89.75 518 SER B C 1
ATOM 8127 O O . SER B 1 518 ? 17.141 29.828 14.195 1 89.75 518 SER B O 1
ATOM 8129 N N . HIS B 1 519 ? 17.438 31.797 12.93 1 84.5 519 HIS B N 1
ATOM 8130 C CA . HIS B 1 519 ? 16.188 32.375 13.438 1 84.5 519 HIS B CA 1
ATOM 8131 C C . HIS B 1 519 ? 15.258 32.75 12.297 1 84.5 519 HIS B C 1
ATOM 8133 O O . HIS B 1 519 ? 15.711 33.156 11.227 1 84.5 519 HIS B O 1
#

Nearest PDB structures (foldseek):
  7kmm-assembly1_A  TM=9.285E-01  e=5.277E-57  Xanthomonas citri pv. citri str. 306
  7kmm-assembly2_B  TM=9.272E-01  e=2.114E-56  Xanthomonas citri pv. citri str. 306
  8f9o-assembly1_A  TM=8.108E-01  e=3.873E-42  Canis lupus familiaris
  8f9p-assembly1_A  TM=8.111E-01  e=6.518E-42  Canis lupus familiaris
  8f9q-assembly2_B  TM=8.020E-01  e=7.832E-41  Cavia porcellus